Protein AF-A0A3M9Y2Z6-F1 (afdb_monomer)

InterPro domains:
  IPR002227 Tyrosinase copper-binding domain [PF00264] (120-362)
  IPR002227 Tyrosinase copper-binding domain [PR00092] (146-163)
  IPR002227 Tyrosinase copper-binding domain [PR00092] (195-200)
  IPR002227 Tyrosinase copper-binding domain [PR00092] (321-332)
  IPR002227 Tyrosinase copper-binding domain [PR00092] (343-361)
  IPR002227 Tyrosinase copper-binding domain [PS00497] (146-163)
  IPR002227 Tyrosinase copper-binding domain [PS00498] (344-355)
  IPR003010 Carbon-nitrogen hydrolase [PF00795] (650-822)
  IPR003010 Carbon-nitrogen hydrolase [PS50263] (646-815)
  IPR003694 NAD(+) synthetase [PTHR23090] (648-1253)
  IPR003694 NAD(+) synthetase [TIGR00552] (875-1143)
  IPR003694 NAD(+) synthetase [cd00553] (872-1204)
  IPR008922 Di-copper centre-containing domain superfamily [G3DSA:1.10.1280.10] (48-452)
  IPR008922 Di-copper centre-containing domain superfamily [SSF48056] (38-424)
  IPR014729 Rossmann-like alpha/beta/alpha sandwich fold [G3DSA:3.40.50.620] (871-1251)
  IPR022310 NAD/GMP synthase [PF02540] (883-1142)
  IPR036526 Carbon-nitrogen hydrolase superfamily [G3DSA:3.60.110.10] (646-859)
  IPR036526 Carbon-nitrogen hydrolase superfamily [SSF56317] (617-830)
  IPR041640 Tyrosinase, C-terminal [PF18132] (516-623)

Structure (mmCIF, N/CA/C/O backbone):
data_AF-A0A3M9Y2Z6-F1
#
_entry.id   AF-A0A3M9Y2Z6-F1
#
loop_
_atom_site.group_PDB
_atom_site.id
_atom_site.type_symbol
_atom_site.label_atom_id
_atom_site.label_alt_id
_atom_site.label_comp_id
_atom_site.label_asym_id
_atom_site.label_entity_id
_atom_site.label_seq_id
_atom_site.pdbx_PDB_ins_code
_atom_site.Cartn_x
_atom_site.Cartn_y
_atom_site.Cartn_z
_atom_site.occupancy
_atom_site.B_iso_or_equiv
_atom_site.auth_seq_id
_atom_site.auth_comp_id
_atom_site.auth_asym_id
_atom_site.auth_atom_id
_atom_site.pdbx_PDB_model_num
ATOM 1 N N . MET A 1 1 ? -56.209 -28.304 33.076 1.00 35.75 1 MET A N 1
ATOM 2 C CA . MET A 1 1 ? -56.053 -28.916 34.411 1.00 35.75 1 MET A CA 1
ATOM 3 C C . MET A 1 1 ? -56.623 -30.335 34.354 1.00 35.75 1 MET A C 1
ATOM 5 O O . MET A 1 1 ? -57.761 -30.501 34.741 1.00 35.75 1 MET A O 1
ATOM 9 N N . LEU A 1 2 ? -55.888 -31.293 33.752 1.00 26.39 2 LEU A N 1
ATOM 10 C CA . LEU A 1 2 ? -56.066 -32.770 33.844 1.00 26.39 2 LEU A CA 1
ATOM 11 C C . LEU A 1 2 ? -55.143 -33.559 32.877 1.00 26.39 2 LEU A C 1
ATOM 13 O O . LEU A 1 2 ? -55.499 -34.618 32.387 1.00 26.39 2 LEU A O 1
ATOM 17 N N . LEU A 1 3 ? -53.933 -33.060 32.589 1.00 23.62 3 LEU A N 1
ATOM 18 C CA . LEU A 1 3 ? -52.944 -33.810 31.796 1.00 23.62 3 LEU A CA 1
ATOM 19 C C . LEU A 1 3 ? -51.512 -33.418 32.206 1.00 23.62 3 LEU A C 1
ATOM 21 O O . LEU A 1 3 ? -50.703 -32.969 31.403 1.00 23.62 3 LEU A O 1
ATOM 25 N N . ARG A 1 4 ? -51.245 -33.468 33.518 1.00 23.55 4 ARG A N 1
ATOM 26 C CA . ARG A 1 4 ? -49.955 -33.093 34.131 1.00 23.55 4 ARG A CA 1
ATOM 27 C C . ARG A 1 4 ? -49.458 -34.105 35.181 1.00 23.55 4 ARG A C 1
ATOM 29 O O . ARG A 1 4 ? -48.664 -33.734 36.031 1.00 23.55 4 ARG A O 1
ATOM 36 N N . VAL A 1 5 ? -49.928 -35.362 35.142 1.00 25.03 5 VAL A N 1
ATOM 37 C CA . VAL A 1 5 ? -49.684 -36.363 36.214 1.00 25.03 5 VAL A CA 1
ATOM 38 C C . VAL A 1 5 ? -49.210 -37.742 35.702 1.00 25.03 5 VAL A C 1
ATOM 40 O O . VAL A 1 5 ? -49.223 -38.699 36.455 1.00 25.03 5 VAL A O 1
ATOM 43 N N . LEU A 1 6 ? -48.744 -37.904 34.455 1.00 22.44 6 LEU A N 1
ATOM 44 C CA . LEU A 1 6 ? -48.442 -39.262 33.941 1.00 22.44 6 LEU A CA 1
ATOM 45 C C . LEU A 1 6 ? -47.077 -39.492 33.282 1.00 22.44 6 LEU A C 1
ATOM 47 O O . LEU A 1 6 ? -46.904 -40.503 32.618 1.00 22.44 6 LEU A O 1
ATOM 51 N N . ILE A 1 7 ? -46.082 -38.624 33.500 1.00 24.66 7 ILE A N 1
ATOM 52 C CA . ILE A 1 7 ? -44.696 -38.904 33.069 1.00 24.66 7 ILE A CA 1
ATOM 53 C C . ILE A 1 7 ? -43.698 -38.456 34.154 1.00 24.66 7 ILE A C 1
ATOM 55 O O . ILE A 1 7 ? -42.861 -37.582 33.960 1.00 24.66 7 ILE A O 1
ATOM 59 N N . GLN A 1 8 ? -43.840 -39.043 35.341 1.00 22.66 8 GLN A N 1
ATOM 60 C CA . GLN A 1 8 ? -42.815 -39.139 36.386 1.00 22.66 8 GLN A CA 1
ATOM 61 C C . GLN A 1 8 ? -43.002 -40.507 37.055 1.00 22.66 8 GLN A C 1
ATOM 63 O O . GLN A 1 8 ? -43.762 -40.600 38.009 1.00 22.66 8 GLN A O 1
ATOM 68 N N . ALA A 1 9 ? -42.393 -41.556 36.482 1.00 20.59 9 ALA A N 1
ATOM 69 C CA . ALA A 1 9 ? -42.000 -42.826 37.123 1.00 20.59 9 ALA A CA 1
ATOM 70 C C . ALA A 1 9 ? -41.891 -43.958 36.081 1.00 20.59 9 ALA A C 1
ATOM 72 O O . ALA A 1 9 ? -42.829 -44.725 35.928 1.00 20.59 9 ALA A O 1
ATOM 73 N N . THR A 1 10 ? -40.746 -44.078 35.398 1.00 22.00 10 THR A N 1
ATOM 74 C CA . THR A 1 10 ? -40.204 -45.371 34.915 1.00 22.00 10 THR A CA 1
ATOM 75 C C . THR A 1 10 ? -38.782 -45.168 34.387 1.00 22.00 10 THR A C 1
ATOM 77 O O . THR A 1 10 ? -38.557 -45.158 33.183 1.00 22.00 10 THR A O 1
ATOM 80 N N . THR A 1 11 ? -37.813 -44.996 35.289 1.00 23.31 11 THR A N 1
ATOM 81 C CA . THR A 1 11 ? -36.392 -45.279 35.001 1.00 23.31 11 THR A CA 1
ATOM 82 C C . THR A 1 11 ? -35.619 -45.433 36.311 1.00 23.31 11 THR A C 1
ATOM 84 O O . THR A 1 11 ? -34.862 -44.562 36.715 1.00 23.31 11 THR A O 1
ATOM 87 N N . LEU A 1 12 ? -35.868 -46.543 37.012 1.00 22.14 12 LEU A N 1
ATOM 88 C CA . LEU A 1 12 ? -34.982 -47.134 38.024 1.00 22.14 12 LEU A CA 1
ATOM 89 C C . LEU A 1 12 ? -35.458 -48.572 38.291 1.00 22.14 12 LEU A C 1
ATOM 91 O O . LEU A 1 12 ? -36.330 -48.788 39.126 1.00 22.14 12 LEU A O 1
ATOM 95 N N . CYS A 1 13 ? -34.939 -49.527 37.514 1.00 19.25 13 CYS A N 1
ATOM 96 C CA . CYS A 1 13 ? -34.612 -50.907 37.913 1.00 19.25 13 CYS A CA 1
ATOM 97 C C . CYS A 1 13 ? -34.090 -51.688 36.694 1.00 19.25 13 CYS A C 1
ATOM 99 O O . CYS A 1 13 ? -34.846 -52.102 35.823 1.00 19.25 13 CYS A O 1
ATOM 101 N N . SER A 1 14 ? -32.763 -51.796 36.655 1.00 22.92 14 SER A N 1
ATOM 102 C CA . SER A 1 14 ? -31.923 -52.937 36.277 1.00 22.92 14 SER A CA 1
ATOM 103 C C . SER A 1 14 ? -32.550 -54.120 35.529 1.00 22.92 14 SER A C 1
ATOM 105 O O . SER A 1 14 ? -33.458 -54.751 36.048 1.00 22.92 14 SER A O 1
ATOM 107 N N . PHE A 1 15 ? -31.891 -54.563 34.453 1.00 22.42 15 PHE A N 1
ATOM 108 C CA . PHE A 1 15 ? -31.304 -55.909 34.427 1.00 22.42 15 PHE A CA 1
ATOM 109 C C . PHE A 1 15 ? -30.044 -55.921 33.559 1.00 22.42 15 PHE A C 1
ATOM 111 O O . PHE A 1 15 ? -30.061 -55.618 32.369 1.00 22.42 15 PHE A O 1
ATOM 118 N N . ALA A 1 16 ? -28.941 -56.261 34.216 1.00 24.09 16 ALA A N 1
ATOM 119 C CA . ALA A 1 16 ? -27.701 -56.664 33.596 1.00 24.09 16 ALA A CA 1
ATOM 120 C C . ALA A 1 16 ? -27.919 -57.947 32.783 1.00 24.09 16 ALA A C 1
ATOM 122 O O . ALA A 1 16 ? -28.451 -58.926 33.303 1.00 24.09 16 ALA A O 1
ATOM 123 N N . LEU A 1 17 ? -27.410 -57.970 31.554 1.00 23.72 17 LEU A N 1
ATOM 124 C CA . LEU A 1 17 ? -26.789 -59.174 31.021 1.00 23.72 17 LEU A CA 1
ATOM 125 C C . LEU A 1 17 ? -25.299 -58.881 30.918 1.00 23.72 17 LEU A C 1
ATOM 127 O O . LEU A 1 17 ? -24.832 -58.148 30.051 1.00 23.72 17 LEU A O 1
ATOM 131 N N . ALA A 1 18 ? -24.584 -59.412 31.903 1.00 26.44 18 ALA A N 1
ATOM 132 C CA . ALA A 1 18 ? -23.146 -59.510 31.893 1.00 26.44 18 ALA A CA 1
ATOM 133 C C . ALA A 1 18 ? -22.712 -60.371 30.698 1.00 26.44 18 ALA A C 1
ATOM 135 O O . ALA A 1 18 ? -23.067 -61.545 30.612 1.00 26.44 18 ALA A O 1
ATOM 136 N N . VAL A 1 19 ? -21.897 -59.794 29.821 1.00 26.05 19 VAL A N 1
ATOM 137 C CA . VAL A 1 19 ? -20.861 -60.535 29.099 1.00 26.05 19 VAL A CA 1
ATOM 138 C C . VAL A 1 19 ? -19.537 -59.956 29.603 1.00 26.05 19 VAL A C 1
ATOM 140 O O . VAL A 1 19 ? -19.430 -58.731 29.710 1.00 26.05 19 VAL A O 1
ATOM 143 N N . PRO A 1 20 ? -18.560 -60.777 30.021 1.00 26.48 20 PRO A N 1
ATOM 144 C CA . PRO A 1 20 ? -17.375 -60.277 30.698 1.00 26.48 20 PRO A CA 1
ATOM 145 C C . PRO A 1 20 ? -16.564 -59.409 29.740 1.00 26.48 20 PRO A C 1
ATOM 147 O O . PRO A 1 20 ? -16.182 -59.856 28.661 1.00 26.48 20 PRO A O 1
ATOM 150 N N . ALA A 1 21 ? -16.251 -58.186 30.165 1.00 26.17 21 ALA A N 1
ATOM 151 C CA . ALA A 1 21 ? -15.144 -57.434 29.608 1.00 26.17 21 ALA A CA 1
ATOM 152 C C . ALA A 1 21 ? -13.843 -58.175 29.950 1.00 26.17 21 ALA A C 1
ATOM 154 O O . ALA A 1 21 ? -13.196 -57.897 30.958 1.00 26.17 21 ALA A O 1
ATOM 155 N N . SER A 1 22 ? -13.423 -59.102 29.091 1.00 27.44 22 SER A N 1
ATOM 156 C CA . SER A 1 22 ? -12.002 -59.145 28.784 1.00 27.44 22 SER A CA 1
ATOM 157 C C . SER A 1 22 ? -11.711 -57.846 28.040 1.00 27.44 22 SER A C 1
ATOM 159 O O . SER A 1 22 ? -12.238 -57.639 26.947 1.00 27.44 22 SER A O 1
ATOM 161 N N . ARG A 1 23 ? -10.923 -56.950 28.645 1.00 34.81 23 ARG A N 1
ATOM 162 C CA . ARG A 1 23 ? -10.266 -55.835 27.948 1.00 34.81 23 ARG A CA 1
ATOM 163 C C . ARG A 1 23 ? -9.342 -56.424 26.875 1.00 34.81 23 ARG A C 1
ATOM 165 O O . ARG A 1 23 ? -8.144 -56.558 27.090 1.00 34.81 23 ARG A O 1
ATOM 172 N N . GLY A 1 24 ? -9.916 -56.862 25.761 1.00 35.47 24 GLY A N 1
ATOM 173 C CA . GLY A 1 24 ? -9.188 -57.101 24.529 1.00 35.47 24 GLY A CA 1
ATOM 174 C C . GLY A 1 24 ? -8.987 -55.747 23.872 1.00 35.47 24 GLY A C 1
ATOM 175 O O . GLY A 1 24 ? -9.957 -55.021 23.668 1.00 35.47 24 GLY A O 1
ATOM 176 N N . ILE A 1 25 ? -7.737 -55.385 23.603 1.00 53.62 25 ILE A N 1
ATOM 177 C CA . ILE A 1 25 ? -7.402 -54.237 22.761 1.00 53.62 25 ILE A CA 1
ATOM 178 C C . ILE A 1 25 ? -8.093 -54.491 21.417 1.00 53.62 25 ILE A C 1
ATOM 180 O O . ILE A 1 25 ? -7.772 -55.469 20.742 1.00 53.62 25 ILE A O 1
ATOM 184 N N . LEU A 1 26 ? -9.096 -53.681 21.069 1.00 71.62 26 LEU A N 1
ATOM 185 C CA . LEU A 1 26 ? -9.698 -53.747 19.739 1.00 71.62 26 LEU A CA 1
ATOM 186 C C . LEU A 1 26 ? -8.604 -53.382 18.731 1.00 71.62 26 LEU A C 1
ATOM 188 O O . LEU A 1 26 ? -7.930 -52.368 18.886 1.00 71.62 26 LEU A O 1
ATOM 192 N N . GLY A 1 27 ? -8.381 -54.259 17.757 1.00 78.69 27 GLY A N 1
ATOM 193 C CA . GLY A 1 27 ? -7.359 -54.096 16.727 1.00 78.69 27 GLY A CA 1
ATOM 194 C C . GLY A 1 27 ? -7.886 -53.402 15.463 1.00 78.69 27 GLY A C 1
ATOM 195 O O . GLY A 1 27 ? -9.038 -52.950 15.442 1.00 78.69 27 GLY A O 1
ATOM 196 N N . PRO A 1 28 ? -7.070 -53.333 14.393 1.00 85.81 28 PRO A N 1
ATOM 197 C CA . PRO A 1 28 ? -7.546 -52.948 13.061 1.00 85.81 28 PRO A CA 1
ATOM 198 C C . PRO A 1 28 ? -8.679 -53.840 12.568 1.00 85.81 28 PRO A C 1
ATOM 200 O O . PRO A 1 28 ? -8.918 -54.926 13.097 1.00 85.81 28 PRO A O 1
ATOM 203 N N . TYR A 1 29 ? -9.297 -53.433 11.459 1.00 89.31 29 TYR A N 1
ATOM 204 C CA . TYR A 1 29 ? -10.121 -54.352 10.683 1.00 89.31 29 TYR A CA 1
ATOM 205 C C . TYR A 1 29 ? -9.327 -55.587 10.252 1.00 89.31 29 TYR A C 1
ATOM 207 O O . TYR A 1 29 ? -8.249 -55.488 9.662 1.00 89.31 29 TYR A O 1
ATOM 215 N N . GLY A 1 30 ? -9.883 -56.766 10.522 1.00 86.56 30 GLY A N 1
ATOM 216 C CA . GLY A 1 30 ? -9.337 -58.025 10.051 1.00 86.56 30 GLY A CA 1
ATOM 217 C C . GLY A 1 30 ? -9.648 -58.197 8.571 1.00 86.56 30 GLY A C 1
ATOM 218 O O . GLY A 1 30 ? -10.715 -58.704 8.220 1.00 86.56 30 GLY A O 1
ATOM 219 N N . TYR A 1 31 ? -8.707 -57.825 7.700 1.00 84.62 31 TYR A N 1
ATOM 220 C CA . TYR A 1 31 ? -8.797 -58.031 6.246 1.00 84.62 31 TYR A CA 1
ATOM 221 C C . TYR A 1 31 ? -8.663 -59.500 5.821 1.00 84.62 31 TYR A C 1
ATOM 223 O O . TYR A 1 31 ? -8.927 -59.840 4.671 1.00 84.62 31 TYR A O 1
ATOM 231 N N . GLY A 1 32 ? -8.398 -60.410 6.765 1.00 76.62 32 GLY A N 1
ATOM 232 C CA . GLY A 1 32 ? -8.303 -61.854 6.513 1.00 76.62 32 GLY A CA 1
ATOM 233 C C . GLY A 1 32 ? -6.920 -62.291 6.022 1.00 76.62 32 GLY A C 1
ATOM 234 O O . GLY A 1 32 ? -6.719 -63.461 5.711 1.00 76.62 32 GLY A O 1
ATOM 235 N N . PHE A 1 33 ? -5.979 -61.354 5.983 1.00 76.50 33 PHE A N 1
ATOM 236 C CA . PHE A 1 33 ? -4.557 -61.517 5.710 1.00 76.50 33 PHE A CA 1
ATOM 237 C C . PHE A 1 33 ? -3.804 -60.372 6.397 1.00 76.50 33 PHE A C 1
ATOM 239 O O . PHE A 1 33 ? -4.415 -59.394 6.840 1.00 76.50 33 PHE A O 1
ATOM 246 N N . ASP A 1 34 ? -2.484 -60.504 6.490 1.00 67.25 34 ASP A N 1
ATOM 247 C CA . ASP A 1 34 ? -1.625 -59.420 6.949 1.00 67.25 34 ASP A CA 1
ATOM 248 C C . ASP A 1 34 ? -1.585 -58.310 5.891 1.00 67.25 34 ASP A C 1
ATOM 250 O O . ASP A 1 34 ? -1.269 -58.564 4.727 1.00 67.25 34 ASP A O 1
ATOM 254 N N . VAL A 1 35 ? -1.954 -57.091 6.286 1.00 65.94 35 VAL A N 1
ATOM 255 C CA . VAL A 1 35 ? -1.920 -55.908 5.415 1.00 65.94 35 VAL A CA 1
ATOM 256 C C . VAL A 1 35 ? -0.533 -55.280 5.325 1.00 65.94 35 VAL A C 1
ATOM 258 O O . VAL A 1 35 ? -0.287 -54.546 4.371 1.00 65.94 35 VAL A O 1
ATOM 261 N N . GLY A 1 36 ? 0.381 -55.598 6.249 1.00 60.50 36 GLY A N 1
ATOM 262 C CA . GLY A 1 36 ? 1.747 -55.065 6.268 1.00 60.50 36 GLY A CA 1
ATOM 263 C C . GLY A 1 36 ? 2.511 -55.235 4.942 1.00 60.50 36 GLY A C 1
ATOM 264 O O . GLY A 1 36 ? 3.103 -54.271 4.467 1.00 60.50 36 GLY A O 1
ATOM 265 N N . PRO A 1 37 ? 2.455 -56.400 4.265 1.00 56.94 37 PRO A N 1
ATOM 266 C CA . PRO A 1 37 ? 3.161 -56.619 3.000 1.00 56.94 37 PRO A CA 1
ATOM 267 C C . PRO A 1 37 ? 2.542 -55.936 1.769 1.00 56.94 37 PRO A C 1
ATOM 269 O O . PRO A 1 37 ? 3.200 -55.857 0.733 1.00 56.94 37 PRO A O 1
ATOM 272 N N . LEU A 1 38 ? 1.281 -55.486 1.824 1.00 52.72 38 LEU A N 1
ATOM 273 C CA . LEU A 1 38 ? 0.531 -55.065 0.627 1.00 52.72 38 LEU A CA 1
ATOM 274 C C . LEU A 1 38 ? 0.897 -53.671 0.103 1.00 52.72 38 LEU A C 1
ATOM 276 O O . LEU A 1 38 ? 0.403 -53.276 -0.954 1.00 52.72 38 LEU A O 1
ATOM 280 N N . VAL A 1 39 ? 1.792 -52.957 0.792 1.00 50.53 39 VAL A N 1
ATOM 281 C CA . VAL A 1 39 ? 2.238 -51.608 0.408 1.00 50.53 39 VAL A CA 1
ATOM 282 C C . VAL A 1 39 ? 3.748 -51.536 0.131 1.00 50.53 39 VAL A C 1
ATOM 284 O O . VAL A 1 39 ? 4.238 -50.466 -0.199 1.00 50.53 39 VAL A O 1
ATOM 287 N N . LYS A 1 40 ? 4.484 -52.662 0.083 1.00 45.75 40 LYS A N 1
ATOM 288 C CA . LYS A 1 40 ? 5.846 -52.664 -0.489 1.00 45.75 40 LYS A CA 1
ATOM 289 C C . LYS A 1 40 ? 5.807 -52.573 -2.013 1.00 45.75 40 LYS A C 1
ATOM 291 O O . LYS A 1 40 ? 6.078 -53.539 -2.726 1.00 45.75 40 LYS A O 1
ATOM 296 N N . ARG A 1 41 ? 5.491 -51.394 -2.548 1.00 46.34 41 ARG A N 1
ATOM 297 C CA . ARG A 1 41 ? 5.997 -51.027 -3.871 1.00 46.34 41 ARG A CA 1
ATOM 298 C C . ARG A 1 41 ? 7.375 -50.429 -3.657 1.00 46.34 41 ARG A C 1
ATOM 300 O O . ARG A 1 41 ? 7.491 -49.307 -3.186 1.00 46.34 41 ARG A O 1
ATOM 307 N N . GLN A 1 42 ? 8.407 -51.188 -4.022 1.00 42.31 42 GLN A N 1
ATOM 308 C CA . GLN A 1 42 ? 9.712 -50.618 -4.338 1.00 42.31 42 GLN A CA 1
ATOM 309 C C . GLN A 1 42 ? 9.503 -49.595 -5.456 1.00 42.31 42 GLN A C 1
ATOM 311 O O . GLN A 1 42 ? 9.459 -49.950 -6.633 1.00 42.31 42 GLN A O 1
ATOM 316 N N . ASN A 1 43 ? 9.294 -48.336 -5.093 1.00 48.72 43 ASN A N 1
ATOM 317 C CA . ASN A 1 43 ? 9.324 -47.256 -6.052 1.00 48.72 43 ASN A CA 1
ATOM 318 C C . ASN A 1 43 ? 10.794 -46.863 -6.197 1.00 48.72 43 ASN A C 1
ATOM 320 O O . ASN A 1 43 ? 11.327 -46.069 -5.436 1.00 48.72 43 ASN A O 1
ATOM 324 N N . GLU A 1 44 ? 11.461 -47.425 -7.207 1.00 53.47 44 GLU A N 1
ATOM 325 C CA . GLU A 1 44 ? 12.700 -46.836 -7.744 1.00 53.47 44 GLU A CA 1
ATOM 326 C C . GLU A 1 44 ? 12.430 -45.459 -8.394 1.00 53.47 44 GLU A C 1
ATOM 328 O O . GLU A 1 44 ? 13.353 -44.788 -8.847 1.00 53.47 44 GLU A O 1
ATOM 333 N N . GLN A 1 45 ? 11.157 -45.051 -8.470 1.00 65.25 45 GLN A N 1
ATOM 334 C CA . GLN A 1 45 ? 10.666 -43.828 -9.090 1.00 65.25 45 GLN A CA 1
ATOM 335 C C . GLN A 1 45 ? 10.156 -42.838 -8.030 1.00 65.25 45 GLN A C 1
ATOM 337 O O . GLN A 1 45 ? 9.498 -43.266 -7.078 1.00 65.25 45 GLN A O 1
ATOM 342 N N . PRO A 1 46 ? 10.389 -41.527 -8.214 1.00 79.12 46 PRO A N 1
ATOM 343 C CA . PRO A 1 46 ? 9.932 -40.498 -7.286 1.00 79.12 46 PRO A CA 1
ATOM 344 C C . PRO A 1 46 ? 8.400 -40.476 -7.150 1.00 79.12 46 PRO A C 1
ATOM 346 O O . PRO A 1 46 ? 7.666 -40.681 -8.123 1.00 79.12 46 PRO A O 1
ATOM 349 N N . ILE A 1 47 ? 7.900 -40.200 -5.944 1.00 88.00 47 ILE A N 1
ATOM 350 C CA . ILE A 1 47 ? 6.464 -40.083 -5.667 1.00 88.00 47 ILE A CA 1
ATOM 351 C C . ILE A 1 47 ? 5.948 -38.768 -6.254 1.00 88.00 47 ILE A C 1
ATOM 353 O O . ILE A 1 47 ? 6.337 -37.680 -5.830 1.00 88.00 47 ILE A O 1
ATOM 357 N N . VAL A 1 48 ? 5.029 -38.872 -7.214 1.00 91.81 48 VAL A N 1
ATOM 358 C CA . VAL A 1 48 ? 4.365 -37.728 -7.851 1.00 91.81 48 VAL A CA 1
ATOM 359 C C . VAL A 1 48 ? 2.962 -37.548 -7.276 1.00 91.81 48 VAL A C 1
ATOM 361 O O . VAL A 1 48 ? 2.208 -38.514 -7.119 1.00 91.81 48 VAL A O 1
ATOM 364 N N . VAL A 1 49 ? 2.598 -36.299 -6.991 1.00 93.69 49 VAL A N 1
ATOM 365 C CA . VAL A 1 49 ? 1.237 -35.899 -6.623 1.00 93.69 49 VAL A CA 1
ATOM 366 C C . VAL A 1 49 ? 0.487 -35.550 -7.903 1.00 93.69 49 VAL A C 1
ATOM 368 O O . VAL A 1 49 ? 0.817 -34.571 -8.570 1.00 93.69 49 VAL A O 1
ATOM 371 N N . SER A 1 50 ? -0.509 -36.364 -8.247 1.00 89.06 50 SER A N 1
ATOM 372 C CA . SER A 1 50 ? -1.254 -36.281 -9.506 1.00 89.06 50 SER A CA 1
ATOM 373 C C . SER A 1 50 ? -2.754 -36.095 -9.277 1.00 89.06 50 SER A C 1
ATOM 375 O O . SER A 1 50 ? -3.274 -36.363 -8.194 1.00 89.06 50 SER A O 1
ATOM 377 N N . GLY A 1 51 ? -3.462 -35.621 -10.304 1.00 89.06 51 GLY A N 1
ATOM 378 C CA . GLY A 1 51 ? -4.910 -35.461 -10.245 1.00 89.06 51 GLY A CA 1
ATOM 379 C C . GLY A 1 51 ? -5.665 -36.787 -10.302 1.00 89.06 51 GLY A C 1
ATOM 380 O O . GLY A 1 51 ? -5.360 -37.662 -11.114 1.00 89.06 51 GLY A O 1
ATOM 381 N N . LEU A 1 52 ? -6.689 -36.924 -9.457 1.00 93.75 52 LEU A N 1
ATOM 382 C CA . LEU A 1 52 ? -7.562 -38.097 -9.448 1.00 93.75 52 LEU A CA 1
ATOM 383 C C . LEU A 1 52 ? -8.531 -38.120 -10.645 1.00 93.75 52 LEU A C 1
ATOM 385 O O . LEU A 1 52 ? -8.946 -37.068 -11.137 1.00 93.75 52 LEU A O 1
ATOM 389 N N . PRO A 1 53 ? -8.958 -39.311 -11.108 1.00 90.94 53 PRO A N 1
ATOM 390 C CA . PRO A 1 53 ? -9.769 -39.436 -12.315 1.00 90.94 53 PRO A CA 1
ATOM 391 C C . PRO A 1 53 ? -11.160 -38.803 -12.167 1.00 90.94 53 PRO A C 1
ATOM 393 O O . PRO A 1 53 ? -11.805 -38.904 -11.117 1.00 90.94 53 PRO A O 1
ATOM 396 N N . ALA A 1 54 ? -11.641 -38.193 -13.252 1.00 87.56 54 ALA A N 1
ATOM 397 C CA . ALA A 1 54 ? -13.032 -37.773 -13.402 1.00 87.56 54 ALA A CA 1
ATOM 398 C C . ALA A 1 54 ? -13.944 -38.984 -13.670 1.00 87.56 54 ALA A C 1
ATOM 400 O O . ALA A 1 54 ? -13.537 -39.951 -14.314 1.00 87.56 54 ALA A O 1
ATOM 401 N N . VAL A 1 55 ? -15.200 -38.909 -13.230 1.00 86.94 55 VAL A N 1
ATOM 402 C CA . VAL A 1 55 ? -16.202 -39.972 -13.407 1.00 86.94 55 VAL A CA 1
ATOM 403 C C . VAL A 1 55 ? -17.319 -39.453 -14.301 1.00 86.94 55 VAL A C 1
ATOM 405 O O . VAL A 1 55 ? -17.897 -38.403 -14.029 1.00 86.94 55 VAL A O 1
ATOM 408 N N . ASN A 1 56 ? -17.620 -40.163 -15.395 1.00 83.69 56 ASN A N 1
ATOM 409 C CA . ASN A 1 56 ? -18.606 -39.740 -16.403 1.00 83.69 56 ASN A CA 1
ATOM 410 C C . ASN A 1 56 ? -18.387 -38.294 -16.895 1.00 83.69 56 ASN A C 1
ATOM 412 O O . ASN A 1 56 ? -19.333 -37.518 -17.006 1.00 83.69 56 ASN A O 1
ATOM 416 N N . SER A 1 57 ? -17.123 -37.916 -17.128 1.00 79.50 57 SER A N 1
ATOM 417 C CA . SER A 1 57 ? -16.713 -36.553 -17.514 1.00 79.50 57 SER A CA 1
ATOM 418 C C . SER A 1 57 ? -17.035 -35.457 -16.483 1.00 79.50 57 SER A C 1
ATOM 420 O O . SER A 1 57 ? -16.942 -34.275 -16.804 1.00 79.50 57 SER A O 1
ATOM 422 N N . SER A 1 58 ? -17.369 -35.830 -15.243 1.00 84.69 58 SER A N 1
ATOM 423 C CA . SER A 1 58 ? -17.585 -34.917 -14.118 1.00 84.69 58 SER A CA 1
ATOM 424 C C . SER A 1 58 ? -16.493 -35.083 -13.060 1.00 84.69 58 SER A C 1
ATOM 426 O O . SER A 1 58 ? -16.065 -36.200 -12.764 1.00 84.69 58 SER A O 1
ATOM 428 N N . ILE A 1 59 ? -16.020 -33.968 -12.505 1.00 90.56 59 ILE A N 1
ATOM 429 C CA . ILE A 1 59 ? -15.035 -33.963 -11.419 1.00 90.56 59 ILE A CA 1
ATOM 430 C C . ILE A 1 59 ? -15.774 -34.232 -10.096 1.00 90.56 59 ILE A C 1
ATOM 432 O O . ILE A 1 59 ? -16.659 -33.447 -9.745 1.00 90.56 59 ILE A O 1
ATOM 436 N N . PRO A 1 60 ? -15.446 -35.309 -9.357 1.00 93.69 60 PRO A N 1
ATOM 437 C CA . PRO A 1 60 ? -16.090 -35.616 -8.083 1.00 93.69 60 PRO A CA 1
ATOM 438 C C . PRO A 1 60 ? -15.885 -34.534 -7.013 1.00 93.69 60 PRO A C 1
ATOM 440 O O . PRO A 1 60 ? -14.852 -33.862 -6.947 1.00 93.69 60 PRO A O 1
ATOM 443 N N . VAL A 1 61 ? -16.885 -34.391 -6.145 1.00 94.94 61 VAL A N 1
ATOM 444 C CA . VAL A 1 61 ? -16.896 -33.433 -5.032 1.00 94.94 61 VAL A CA 1
ATOM 445 C C . VAL A 1 61 ? -16.285 -34.075 -3.787 1.00 94.94 61 VAL A C 1
ATOM 447 O O . VAL A 1 61 ? -16.657 -35.197 -3.447 1.00 94.94 61 VAL A O 1
ATOM 450 N N . ARG A 1 62 ? -15.411 -33.357 -3.069 1.00 97.62 62 ARG A N 1
ATOM 451 C CA . ARG A 1 62 ? -15.054 -33.689 -1.678 1.00 97.62 62 ARG A CA 1
ATOM 452 C C . ARG A 1 62 ? -16.280 -33.447 -0.789 1.00 97.62 62 ARG A C 1
ATOM 454 O O . ARG A 1 62 ? -16.706 -32.294 -0.697 1.00 97.62 62 ARG A O 1
ATOM 461 N N . PRO A 1 63 ? -16.894 -34.485 -0.195 1.00 96.81 63 PRO A N 1
ATOM 462 C CA . PRO A 1 63 ? -18.148 -34.338 0.542 1.00 96.81 63 PRO A CA 1
ATOM 463 C C . PRO A 1 63 ? -17.917 -33.825 1.966 1.00 96.81 63 PRO A C 1
ATOM 465 O O . PRO A 1 63 ? -16.835 -33.983 2.530 1.00 96.81 63 PRO A O 1
ATOM 468 N N . GLU A 1 64 ? -18.950 -33.273 2.598 1.00 96.25 64 GLU A N 1
ATOM 469 C CA . GLU A 1 64 ? -18.910 -33.067 4.049 1.00 96.25 64 GLU A CA 1
ATOM 470 C C . GLU A 1 64 ? -18.975 -34.438 4.755 1.00 96.25 64 GLU A C 1
ATOM 472 O O . GLU A 1 64 ? -19.656 -35.358 4.293 1.00 96.25 64 GLU A O 1
ATOM 477 N N . ILE A 1 65 ? -18.250 -34.628 5.862 1.00 96.06 65 ILE A N 1
ATOM 478 C CA . ILE A 1 65 ? -18.124 -35.944 6.519 1.00 96.06 65 ILE A CA 1
ATOM 479 C C . ILE A 1 65 ? -19.466 -36.563 6.958 1.00 96.06 65 ILE A C 1
ATOM 481 O O . ILE A 1 65 ? -19.632 -37.785 6.906 1.00 96.06 65 ILE A O 1
ATOM 485 N N . ARG A 1 66 ? -20.450 -35.753 7.356 1.00 93.75 66 ARG A N 1
ATOM 486 C CA . ARG A 1 66 ? -21.799 -36.207 7.725 1.00 93.75 66 ARG A CA 1
ATOM 487 C C . ARG A 1 66 ? -22.587 -36.647 6.496 1.00 93.75 66 ARG A C 1
ATOM 489 O O . ARG A 1 66 ? -23.351 -37.602 6.596 1.00 93.75 66 ARG A O 1
ATOM 496 N N . GLU A 1 67 ? -22.377 -36.014 5.342 1.00 94.00 67 GLU A N 1
ATOM 497 C CA . GLU A 1 67 ? -22.950 -36.454 4.063 1.00 94.00 67 GLU A CA 1
ATOM 498 C C . GLU A 1 67 ? -22.302 -37.762 3.590 1.00 94.00 67 GLU A C 1
ATOM 500 O O . GLU A 1 67 ? -23.007 -38.697 3.206 1.00 94.00 67 GLU A O 1
ATOM 505 N N . LEU A 1 68 ? -20.971 -37.886 3.700 1.00 95.25 68 LEU A N 1
ATOM 506 C CA . LEU A 1 68 ? -20.258 -39.134 3.403 1.00 95.25 68 LEU A CA 1
ATOM 507 C C . LEU A 1 68 ? -20.810 -40.294 4.243 1.00 95.25 68 LEU A C 1
ATOM 509 O O . LEU A 1 68 ? -21.049 -41.379 3.716 1.00 95.25 68 LEU A O 1
ATOM 513 N N . LYS A 1 69 ? -21.059 -40.052 5.535 1.00 93.25 69 LYS A N 1
ATOM 514 C CA . LYS A 1 69 ? -21.611 -41.038 6.473 1.00 93.25 69 LYS A CA 1
ATOM 515 C C . LYS A 1 69 ? -23.005 -41.541 6.082 1.00 93.25 69 LYS A C 1
ATOM 517 O O . LYS A 1 69 ? -23.329 -42.694 6.358 1.00 93.25 69 LYS A O 1
ATOM 522 N N . GLN A 1 70 ? -23.827 -40.715 5.431 1.00 93.62 70 GLN A N 1
ATOM 523 C CA . GLN A 1 70 ? -25.144 -41.144 4.935 1.00 93.62 70 GLN A CA 1
ATOM 524 C C . GLN A 1 70 ? -25.025 -42.185 3.810 1.00 93.62 70 GLN A C 1
ATOM 526 O O . GLN A 1 70 ? -25.940 -42.982 3.604 1.00 93.62 70 GLN A O 1
ATOM 531 N N . ASN A 1 71 ? -23.886 -42.230 3.112 1.00 95.38 71 ASN A N 1
ATOM 532 C CA . ASN A 1 71 ? -23.559 -43.282 2.161 1.00 95.38 71 ASN A CA 1
ATOM 533 C C . ASN A 1 71 ? -22.765 -44.395 2.860 1.00 95.38 71 ASN A C 1
ATOM 535 O O . ASN A 1 71 ? -21.538 -44.346 2.937 1.00 95.38 71 ASN A O 1
ATOM 539 N N . SER A 1 72 ? -23.465 -45.430 3.330 1.00 94.19 72 SER A N 1
ATOM 540 C CA . SER A 1 72 ? -22.859 -46.536 4.088 1.00 94.19 72 SER A CA 1
ATOM 541 C C . SER A 1 72 ? -21.663 -47.185 3.384 1.00 94.19 72 SER A C 1
ATOM 543 O O . SER A 1 72 ? -20.681 -47.527 4.038 1.00 94.19 72 SER A O 1
ATOM 545 N N . ARG A 1 73 ? -21.695 -47.316 2.052 1.00 95.50 73 ARG A N 1
ATOM 546 C CA . ARG A 1 73 ? -20.598 -47.926 1.287 1.00 95.50 73 ARG A CA 1
ATOM 547 C C . ARG A 1 73 ? -19.357 -47.044 1.286 1.00 95.50 73 ARG A C 1
ATOM 549 O O . ARG A 1 73 ? -18.280 -47.526 1.624 1.00 95.50 73 ARG A O 1
ATOM 556 N N . LYS A 1 74 ? -19.511 -45.756 0.961 1.00 96.62 74 LYS A N 1
ATOM 557 C CA . LYS A 1 74 ? -18.394 -44.797 0.975 1.00 96.62 74 LYS A CA 1
ATOM 558 C C . LYS A 1 74 ? -17.845 -44.589 2.385 1.00 96.62 74 LYS A C 1
ATOM 560 O O . LYS A 1 74 ? -16.632 -44.535 2.556 1.00 96.62 74 LYS A O 1
ATOM 565 N N . TRP A 1 75 ? -18.720 -44.537 3.390 1.00 97.12 75 TRP A N 1
ATOM 566 C CA . TRP A 1 75 ? -18.332 -44.473 4.797 1.00 97.12 75 TRP A CA 1
ATOM 567 C C . TRP A 1 75 ? -17.476 -45.670 5.210 1.00 97.12 75 TRP A C 1
ATOM 569 O O . TRP A 1 75 ? -16.387 -45.491 5.749 1.00 97.12 75 TRP A O 1
ATOM 579 N N . ASN A 1 76 ? -17.928 -46.889 4.907 1.00 97.06 76 ASN A N 1
ATOM 580 C CA . ASN A 1 76 ? -17.169 -48.091 5.229 1.00 97.06 76 ASN A CA 1
ATOM 581 C C . ASN A 1 76 ? -15.817 -48.098 4.517 1.00 97.06 76 ASN A C 1
ATOM 583 O O . ASN A 1 76 ? -14.802 -48.328 5.161 1.00 97.06 76 ASN A O 1
ATOM 587 N N . LEU A 1 77 ? -15.786 -47.793 3.217 1.00 97.81 77 LEU A N 1
ATOM 588 C CA . LEU A 1 77 ? -14.538 -47.720 2.458 1.00 97.81 77 LEU A CA 1
ATOM 589 C C . LEU A 1 77 ? -13.562 -46.703 3.054 1.00 97.81 77 LEU A C 1
ATOM 591 O O . LEU A 1 77 ? -12.388 -47.022 3.202 1.00 97.81 77 LEU A O 1
ATOM 595 N N . TYR A 1 78 ? -14.043 -45.524 3.452 1.00 97.94 78 TYR A N 1
ATOM 596 C CA . TYR A 1 78 ? -13.214 -44.505 4.091 1.00 97.94 78 TYR A CA 1
ATOM 597 C C . TYR A 1 78 ? -12.613 -44.991 5.414 1.00 97.94 78 TYR A C 1
ATOM 599 O O . TYR A 1 78 ? -11.402 -44.903 5.604 1.00 97.94 78 TYR A O 1
ATOM 607 N N . ILE A 1 79 ? -13.438 -45.540 6.312 1.00 97.75 79 ILE A N 1
ATOM 608 C CA . ILE A 1 79 ? -12.973 -46.021 7.619 1.00 97.75 79 ILE A CA 1
ATOM 609 C C . ILE A 1 79 ? -12.008 -47.202 7.465 1.00 97.75 79 ILE A C 1
ATOM 611 O O . ILE A 1 79 ? -10.992 -47.254 8.156 1.00 97.75 79 ILE A O 1
ATOM 615 N N . LEU A 1 80 ? -12.285 -48.126 6.544 1.00 96.44 80 LEU A N 1
ATOM 616 C CA . LEU A 1 80 ? -11.396 -49.248 6.253 1.00 96.44 80 LEU A CA 1
ATOM 617 C C . LEU A 1 80 ? -10.064 -48.748 5.675 1.00 96.44 80 LEU A C 1
ATOM 619 O O . LEU A 1 80 ? -9.010 -49.049 6.231 1.00 96.44 80 LEU A O 1
ATOM 623 N N . ALA A 1 81 ? -10.089 -47.918 4.631 1.00 95.75 81 ALA A N 1
ATOM 624 C CA . ALA A 1 81 ? -8.876 -47.378 4.017 1.00 95.75 81 ALA A CA 1
ATOM 625 C C . ALA A 1 81 ? -8.020 -46.588 5.015 1.00 95.75 81 ALA A C 1
ATOM 627 O O . ALA A 1 81 ? -6.811 -46.793 5.073 1.00 95.75 81 ALA A O 1
ATOM 628 N N . LEU A 1 82 ? -8.641 -45.758 5.859 1.00 95.94 82 LEU A N 1
ATOM 629 C CA . LEU A 1 82 ? -7.939 -45.027 6.911 1.00 95.94 82 LEU A CA 1
ATOM 630 C C . LEU A 1 82 ? -7.341 -45.972 7.962 1.00 95.94 82 LEU A C 1
ATOM 632 O O . LEU A 1 82 ? -6.181 -45.820 8.336 1.00 95.94 82 LEU A O 1
ATOM 636 N N . SER A 1 83 ? -8.103 -46.982 8.400 1.00 94.06 83 SER A N 1
ATOM 637 C CA . SER A 1 83 ? -7.599 -48.024 9.300 1.00 94.06 83 SER A CA 1
ATOM 638 C C . SER A 1 83 ? -6.392 -48.733 8.686 1.00 94.06 83 SER A C 1
ATOM 640 O O . SER A 1 83 ? -5.373 -48.871 9.351 1.00 94.06 83 SER A O 1
ATOM 642 N N . MET A 1 84 ? -6.453 -49.113 7.409 1.00 91.69 84 MET A N 1
ATOM 643 C CA . MET A 1 84 ? -5.346 -49.772 6.715 1.00 91.69 84 MET A CA 1
ATOM 644 C C . MET A 1 84 ? -4.120 -48.868 6.583 1.00 91.69 84 MET A C 1
ATOM 646 O O . MET A 1 84 ? -3.015 -49.308 6.885 1.00 91.69 84 MET A O 1
ATOM 650 N N . MET A 1 85 ? -4.306 -47.607 6.193 1.00 91.50 85 MET A N 1
ATOM 651 C CA . MET A 1 85 ? -3.219 -46.635 6.062 1.00 91.50 85 MET A CA 1
ATOM 652 C C . MET A 1 85 ? -2.494 -46.413 7.395 1.00 91.50 85 MET A C 1
ATOM 654 O O . MET A 1 85 ? -1.267 -46.380 7.434 1.00 91.50 85 MET A O 1
ATOM 658 N N . GLN A 1 86 ? -3.242 -46.324 8.500 1.00 91.44 86 GLN A N 1
ATOM 659 C CA . GLN A 1 86 ? -2.684 -46.221 9.852 1.00 91.44 86 GLN A CA 1
ATOM 660 C C . GLN A 1 86 ? -1.996 -47.506 10.320 1.00 91.44 86 GLN A C 1
ATOM 662 O O . GLN A 1 86 ? -1.129 -47.452 11.184 1.00 91.44 86 GLN A O 1
ATOM 667 N N . HIS A 1 87 ? -2.395 -48.664 9.792 1.00 88.12 87 HIS A N 1
ATOM 668 C CA . HIS A 1 87 ? -1.826 -49.976 10.122 1.00 88.12 87 HIS A CA 1
ATOM 669 C C . HIS A 1 87 ? -0.712 -50.435 9.192 1.00 88.12 87 HIS A C 1
ATOM 671 O O . HIS A 1 87 ? -0.113 -51.477 9.448 1.00 88.12 87 HIS A O 1
ATOM 677 N N . THR A 1 88 ? -0.432 -49.663 8.148 1.00 85.62 88 THR A N 1
ATOM 678 C CA . THR A 1 88 ? 0.745 -49.860 7.307 1.00 85.62 88 THR A CA 1
ATOM 679 C C . THR A 1 88 ? 1.996 -49.615 8.150 1.00 85.62 88 THR A C 1
ATOM 681 O O . THR A 1 88 ? 1.970 -48.777 9.053 1.00 85.62 88 THR A O 1
ATOM 684 N N . ASP A 1 89 ? 3.057 -50.377 7.883 1.00 82.50 89 ASP A N 1
ATOM 685 C CA . ASP A 1 89 ? 4.331 -50.245 8.588 1.00 82.50 89 ASP A CA 1
ATOM 686 C C . ASP A 1 89 ? 4.832 -48.794 8.515 1.00 82.50 89 ASP A C 1
ATOM 688 O O . ASP A 1 89 ? 4.744 -48.146 7.469 1.00 82.50 89 ASP A O 1
ATOM 692 N N . GLN A 1 90 ? 5.306 -48.278 9.648 1.00 83.38 90 GLN A N 1
ATOM 693 C CA . GLN A 1 90 ? 5.755 -46.898 9.785 1.00 83.38 90 GLN A CA 1
ATOM 694 C C . GLN A 1 90 ? 6.978 -46.590 8.913 1.00 83.38 90 GLN A C 1
ATOM 696 O O . GLN A 1 90 ? 7.205 -45.423 8.609 1.00 83.38 90 GLN A O 1
ATOM 701 N N . ASP A 1 91 ? 7.727 -47.605 8.479 1.00 78.12 91 ASP A N 1
ATOM 702 C CA . ASP A 1 91 ? 8.892 -47.448 7.600 1.00 78.12 91 ASP A CA 1
ATOM 703 C C . ASP A 1 91 ? 8.507 -47.266 6.115 1.00 78.12 91 ASP A C 1
ATOM 705 O O . ASP A 1 91 ? 9.341 -46.887 5.293 1.00 78.12 91 ASP A O 1
ATOM 709 N N . GLU A 1 92 ? 7.247 -47.516 5.736 1.00 79.06 92 GLU A N 1
ATOM 710 C CA . GLU A 1 92 ? 6.790 -47.354 4.350 1.00 79.06 92 GLU A CA 1
ATOM 711 C C . GLU A 1 92 ? 6.495 -45.881 4.033 1.00 79.06 92 GLU A C 1
ATOM 713 O O . GLU A 1 92 ? 5.690 -45.246 4.716 1.00 79.06 92 GLU A O 1
ATOM 718 N N . GLU A 1 93 ? 7.078 -45.351 2.950 1.00 79.00 93 GLU A N 1
ATOM 719 C CA . GLU A 1 93 ? 7.077 -43.916 2.582 1.00 79.00 93 GLU A CA 1
ATOM 720 C C . GLU A 1 93 ? 5.674 -43.290 2.415 1.00 79.00 93 GLU A C 1
ATOM 722 O O . GLU A 1 93 ? 5.494 -42.086 2.596 1.00 79.00 93 GLU A O 1
ATOM 727 N N . LEU A 1 94 ? 4.663 -44.111 2.105 1.00 85.31 94 LEU A N 1
ATOM 728 C CA . LEU A 1 94 ? 3.253 -43.715 1.962 1.00 85.31 94 LEU A CA 1
ATOM 729 C C . LEU A 1 94 ? 2.362 -44.165 3.136 1.00 85.31 94 LEU A C 1
ATOM 731 O O . LEU A 1 94 ? 1.132 -44.107 3.037 1.00 85.31 94 LEU A O 1
ATOM 735 N N . SER A 1 95 ? 2.949 -44.639 4.237 1.00 85.88 95 SER A N 1
ATOM 736 C CA . SER A 1 95 ? 2.206 -44.943 5.462 1.00 85.88 95 SER A CA 1
ATOM 737 C C . SER A 1 95 ? 1.588 -43.679 6.062 1.00 85.88 95 SER A C 1
ATOM 739 O O . SER A 1 95 ? 1.996 -42.552 5.764 1.00 85.88 95 SER A O 1
ATOM 741 N N . TRP A 1 96 ? 0.600 -43.859 6.949 1.00 89.69 96 TRP A N 1
ATOM 742 C CA . TRP A 1 96 ? 0.081 -42.747 7.752 1.00 89.69 96 TRP A CA 1
ATOM 743 C C . TRP A 1 96 ? 1.207 -42.001 8.448 1.00 89.69 96 TRP A C 1
ATOM 745 O O . TRP A 1 96 ? 1.241 -40.775 8.422 1.00 89.69 96 TRP A O 1
ATOM 755 N N . TYR A 1 97 ? 2.115 -42.764 9.050 1.00 87.38 97 TYR A N 1
ATOM 756 C CA . TYR A 1 97 ? 3.233 -42.237 9.792 1.00 87.38 97 TYR A CA 1
ATOM 757 C C . TYR A 1 97 ? 4.078 -41.351 8.888 1.00 87.38 97 TYR A C 1
ATOM 759 O O . TYR A 1 97 ? 4.024 -40.154 9.065 1.00 87.38 97 TYR A O 1
ATOM 767 N N . GLN A 1 98 ? 4.669 -41.850 7.805 1.00 84.44 98 GLN A N 1
ATOM 768 C CA . GLN A 1 98 ? 5.510 -41.028 6.920 1.00 84.44 98 GLN A CA 1
ATOM 769 C C . GLN A 1 98 ? 4.792 -39.783 6.359 1.00 84.44 98 GLN A C 1
ATOM 771 O O . GLN A 1 98 ? 5.292 -38.663 6.426 1.00 84.44 98 GLN A O 1
ATOM 776 N N . ILE A 1 99 ? 3.536 -39.905 5.927 1.00 88.44 99 ILE A N 1
ATOM 777 C CA . ILE A 1 99 ? 2.781 -38.738 5.437 1.00 88.44 99 ILE A CA 1
ATOM 778 C C . ILE A 1 99 ? 2.513 -37.700 6.550 1.00 88.44 99 ILE A C 1
ATOM 780 O O . ILE A 1 99 ? 2.343 -36.514 6.254 1.00 88.44 99 ILE A O 1
ATOM 784 N N . THR A 1 100 ? 2.507 -38.097 7.826 1.00 85.69 100 THR A N 1
ATOM 785 C CA . THR A 1 100 ? 2.246 -37.223 8.986 1.00 85.69 100 THR A CA 1
ATOM 786 C C . THR A 1 100 ? 3.486 -36.868 9.829 1.00 85.69 100 THR A C 1
ATOM 788 O O . THR A 1 100 ? 3.474 -35.817 10.472 1.00 85.69 100 THR A O 1
ATOM 791 N N . GLY A 1 101 ? 4.550 -37.681 9.784 1.00 61.03 101 GLY A N 1
ATOM 792 C CA . GLY A 1 101 ? 5.717 -37.721 10.678 1.00 61.03 101 GLY A CA 1
ATOM 793 C C . GLY A 1 101 ? 6.461 -39.090 10.760 1.00 61.03 101 GLY A C 1
ATOM 794 O O . GLY A 1 101 ? 5.855 -40.103 11.049 1.00 61.03 101 GLY A O 1
ATOM 795 N N . GLU A 1 102 ? 7.783 -39.161 10.568 1.00 40.03 102 GLU A N 1
ATOM 796 C CA . GLU A 1 102 ? 8.697 -40.301 10.876 1.00 40.03 102 GLU A CA 1
ATOM 797 C C . GLU A 1 102 ? 9.151 -40.480 12.383 1.00 40.03 102 GLU A C 1
ATOM 799 O O . GLU A 1 102 ? 8.925 -39.686 13.291 1.00 40.03 102 GLU A O 1
ATOM 804 N N . SER A 1 103 ? 9.806 -41.608 12.660 1.00 31.75 103 SER A N 1
ATOM 805 C CA . SER A 1 103 ? 10.664 -42.065 13.754 1.00 31.75 103 SER A CA 1
ATOM 806 C C . SER A 1 103 ? 11.743 -42.885 13.066 1.00 31.75 103 SER A C 1
ATOM 808 O O . SER A 1 103 ? 11.395 -43.850 12.384 1.00 31.75 103 SER A O 1
ATOM 810 N N . SER A 1 104 ? 13.015 -42.592 13.296 1.00 29.69 104 SER A N 1
ATOM 811 C CA . SER A 1 104 ? 14.097 -43.448 12.824 1.00 29.69 104 SER A CA 1
ATOM 812 C C . SER A 1 104 ? 14.529 -44.376 13.960 1.00 29.69 104 SER A C 1
ATOM 814 O O . SER A 1 104 ? 15.120 -43.922 14.938 1.00 29.69 104 SER A O 1
ATOM 816 N N . THR A 1 105 ? 14.320 -45.687 13.833 1.00 30.36 105 THR A N 1
ATOM 817 C CA . THR A 1 105 ? 14.989 -46.663 14.709 1.00 30.36 105 THR A CA 1
ATOM 818 C C . THR A 1 105 ? 15.843 -47.621 13.894 1.00 30.36 105 THR A C 1
ATOM 820 O O . THR A 1 105 ? 15.304 -48.506 13.242 1.00 30.36 105 THR A O 1
ATOM 823 N N . LEU A 1 106 ? 17.175 -47.491 13.987 1.00 29.62 106 LEU A N 1
ATOM 824 C CA . LEU A 1 106 ? 18.097 -48.582 14.359 1.00 29.62 106 LEU A CA 1
ATOM 825 C C . LEU A 1 106 ? 19.557 -48.070 14.477 1.00 29.62 106 LEU A C 1
ATOM 827 O O . LEU A 1 106 ? 20.047 -47.377 13.585 1.00 29.62 106 LEU A O 1
ATOM 831 N N . PRO A 1 107 ? 20.299 -48.447 15.539 1.00 41.25 107 PRO A N 1
ATOM 832 C CA . PRO A 1 107 ? 21.715 -48.142 15.690 1.00 41.25 107 PRO A CA 1
ATOM 833 C C . PRO A 1 107 ? 22.579 -49.151 14.909 1.00 41.25 107 PRO A C 1
ATOM 835 O O . PRO A 1 107 ? 22.316 -50.351 14.920 1.00 41.25 107 PRO A O 1
ATOM 838 N N . HIS A 1 108 ? 23.665 -48.653 14.306 1.00 35.84 108 HIS A N 1
ATOM 839 C CA . HIS A 1 108 ? 24.715 -49.366 13.555 1.00 35.84 108 HIS A CA 1
ATOM 840 C C . HIS A 1 108 ? 24.420 -49.767 12.094 1.00 35.84 108 HIS A C 1
ATOM 842 O O . HIS A 1 108 ? 23.933 -50.863 11.831 1.00 35.84 108 HIS A O 1
ATOM 848 N N . ARG A 1 109 ? 24.958 -48.989 11.135 1.00 28.50 109 ARG A N 1
ATOM 849 C CA . ARG A 1 109 ? 25.831 -49.496 10.048 1.00 28.50 109 ARG A CA 1
ATOM 850 C C . ARG A 1 109 ? 26.608 -48.371 9.336 1.00 28.50 109 ARG A C 1
ATOM 852 O O . ARG A 1 109 ? 26.193 -47.224 9.301 1.00 28.50 109 ARG A O 1
ATOM 859 N N . LEU A 1 110 ? 27.787 -48.768 8.860 1.00 28.64 110 LEU A N 1
ATOM 860 C CA . LEU A 1 110 ? 28.885 -48.041 8.200 1.00 28.64 110 LEU A CA 1
ATOM 861 C C . LEU A 1 110 ? 28.512 -47.361 6.856 1.00 28.64 110 LEU A C 1
ATOM 863 O O . LEU A 1 110 ? 27.440 -47.634 6.323 1.00 28.64 110 LEU A O 1
ATOM 867 N N . PRO A 1 111 ? 29.394 -46.504 6.287 1.00 43.47 111 PRO A N 1
ATOM 868 C CA . PRO A 1 111 ? 29.047 -45.601 5.192 1.00 43.47 111 PRO A CA 1
ATOM 869 C C . PRO A 1 111 ? 29.064 -46.298 3.823 1.00 43.47 111 PRO A C 1
ATOM 871 O O . PRO A 1 111 ? 30.116 -46.758 3.386 1.00 43.47 111 PRO A O 1
ATOM 874 N N . SER A 1 112 ? 27.931 -46.314 3.110 1.00 26.95 112 SER A N 1
ATOM 875 C CA . SER A 1 112 ? 27.899 -46.459 1.643 1.00 26.95 112 SER A CA 1
ATOM 876 C C . SER A 1 112 ? 26.527 -46.108 1.044 1.00 26.95 112 SER A C 1
ATOM 878 O O . SER A 1 112 ? 25.539 -46.781 1.318 1.00 26.95 112 SER A O 1
ATOM 880 N N . THR A 1 113 ? 26.517 -45.061 0.213 1.00 33.50 113 THR A N 1
ATOM 881 C CA . THR A 1 113 ? 25.781 -44.896 -1.061 1.00 33.50 113 THR A CA 1
ATOM 882 C C . THR A 1 113 ? 24.416 -45.607 -1.213 1.00 33.50 113 THR A C 1
ATOM 884 O O . THR A 1 113 ? 24.375 -46.719 -1.731 1.00 33.50 113 THR A O 1
ATOM 887 N N . HIS A 1 114 ? 23.335 -44.895 -0.844 1.00 35.66 114 HIS A N 1
ATOM 888 C CA . HIS A 1 114 ? 21.886 -45.167 -1.026 1.00 35.66 114 HIS A CA 1
ATOM 889 C C . HIS A 1 114 ? 21.330 -46.480 -0.436 1.00 35.66 114 HIS A C 1
ATOM 891 O O . HIS A 1 114 ? 21.646 -47.560 -0.934 1.00 35.66 114 HIS A O 1
ATOM 897 N N . PRO A 1 115 ? 20.470 -46.406 0.610 1.00 32.84 115 PRO A N 1
ATOM 898 C CA . PRO A 1 115 ? 19.011 -46.576 0.409 1.00 32.84 115 PRO A CA 1
ATOM 899 C C . PRO A 1 115 ? 18.071 -45.922 1.471 1.00 32.84 115 PRO A C 1
ATOM 901 O O . PRO A 1 115 ? 18.438 -45.808 2.632 1.00 32.84 115 PRO A O 1
ATOM 904 N N . GLY A 1 116 ? 16.837 -45.582 1.058 1.00 32.47 116 GLY A N 1
ATOM 905 C CA . GLY A 1 116 ? 15.590 -45.514 1.857 1.00 32.47 116 GLY A CA 1
ATOM 906 C C . GLY A 1 116 ? 15.562 -44.665 3.136 1.00 32.47 116 GLY A C 1
ATOM 907 O O . GLY A 1 116 ? 15.904 -45.167 4.202 1.00 32.47 116 GLY A O 1
ATOM 908 N N . VAL A 1 117 ? 15.070 -43.426 3.045 1.00 30.44 117 VAL A N 1
ATOM 909 C CA . VAL A 1 117 ? 14.822 -42.547 4.202 1.00 30.44 117 VAL A CA 1
ATOM 910 C C . VAL A 1 117 ? 13.395 -42.012 4.076 1.00 30.44 117 VAL A C 1
ATOM 912 O O . VAL A 1 117 ? 13.111 -41.240 3.162 1.00 30.44 117 VAL A O 1
ATOM 915 N N . GLY A 1 118 ? 12.488 -42.506 4.920 1.00 34.59 118 GLY A N 1
ATOM 916 C CA . GLY A 1 118 ? 11.172 -41.900 5.107 1.00 34.59 118 GLY A CA 1
ATOM 917 C C . GLY A 1 118 ? 11.316 -40.623 5.937 1.00 34.59 118 GLY A C 1
ATOM 918 O O . GLY A 1 118 ? 12.333 -40.418 6.578 1.00 34.59 118 GLY A O 1
ATOM 919 N N . SER A 1 119 ? 10.341 -39.725 5.899 1.00 46.12 119 SER A N 1
ATOM 920 C CA . SER A 1 119 ? 10.298 -38.534 6.748 1.00 46.12 119 SER A CA 1
ATOM 921 C C . SER A 1 119 ? 8.891 -38.031 7.003 1.00 46.12 119 SER A C 1
ATOM 923 O O . SER A 1 119 ? 7.967 -38.307 6.248 1.00 46.12 119 SER A O 1
ATOM 925 N N . GLY A 1 120 ? 8.753 -37.210 8.044 1.00 59.97 120 GLY A N 1
ATOM 926 C CA . GLY A 1 120 ? 7.550 -36.431 8.284 1.00 59.97 120 GLY A CA 1
ATOM 927 C C . GLY A 1 120 ? 7.416 -35.221 7.379 1.00 59.97 120 GLY A C 1
ATOM 928 O O . GLY A 1 120 ? 8.259 -34.331 7.412 1.00 59.97 120 GLY A O 1
ATOM 929 N N . ILE A 1 121 ? 6.309 -35.117 6.641 1.00 85.62 121 ILE A N 1
ATOM 930 C CA . ILE A 1 121 ? 6.080 -33.961 5.759 1.00 85.62 121 ILE A CA 1
ATOM 931 C C . ILE A 1 121 ? 5.708 -32.705 6.566 1.00 85.62 121 ILE A C 1
ATOM 933 O O . ILE A 1 121 ? 6.304 -31.642 6.398 1.00 85.62 121 ILE A O 1
ATOM 937 N N . HIS A 1 122 ? 4.704 -32.781 7.444 1.00 88.38 122 HIS A N 1
ATOM 938 C CA . HIS A 1 122 ? 4.184 -31.583 8.110 1.00 88.38 122 HIS A CA 1
ATOM 939 C C . HIS A 1 122 ? 5.106 -31.070 9.223 1.00 88.38 122 HIS A C 1
ATOM 941 O O . HIS A 1 122 ? 5.451 -29.888 9.252 1.00 88.38 122 HIS A O 1
ATOM 947 N N . GLY A 1 123 ? 5.460 -31.944 10.164 1.00 83.25 123 GLY A N 1
ATOM 948 C CA . GLY A 1 123 ? 6.115 -31.588 11.419 1.00 83.25 123 GLY A CA 1
ATOM 949 C C . GLY A 1 123 ? 7.347 -32.435 11.690 1.00 83.25 123 GLY A C 1
ATOM 950 O O . GLY A 1 123 ? 8.168 -32.629 10.801 1.00 83.25 123 GLY A O 1
ATOM 951 N N . VAL A 1 124 ? 7.501 -32.890 12.935 1.00 81.75 124 VAL A N 1
ATOM 952 C CA . VAL A 1 124 ? 8.584 -33.822 13.248 1.00 81.75 124 VAL A CA 1
ATOM 953 C C . VAL A 1 124 ? 8.355 -35.162 12.561 1.00 81.75 124 VAL A C 1
ATOM 955 O O . VAL A 1 124 ? 7.207 -35.551 12.329 1.00 81.75 124 VAL A O 1
ATOM 958 N N . PRO A 1 125 ? 9.444 -35.887 12.301 1.00 78.06 125 PRO A N 1
ATOM 959 C CA . PRO A 1 125 ? 10.840 -35.526 12.435 1.00 78.06 125 PRO A CA 1
ATOM 960 C C . PRO A 1 125 ? 11.298 -34.783 11.185 1.00 78.06 125 PRO A C 1
ATOM 962 O O . PRO A 1 125 ? 10.754 -34.926 10.091 1.00 78.06 125 PRO A O 1
ATOM 965 N N . PHE A 1 126 ? 12.319 -33.965 11.382 1.00 82.00 126 PHE A N 1
ATOM 966 C CA . PHE A 1 126 ? 12.811 -33.033 10.380 1.00 82.00 126 PHE A CA 1
ATOM 967 C C . PHE A 1 126 ? 13.862 -33.714 9.504 1.00 82.00 126 PHE A C 1
ATOM 969 O O . PHE A 1 126 ? 15.065 -33.532 9.687 1.00 82.00 126 PHE A O 1
ATOM 976 N N . VAL A 1 127 ? 13.398 -34.543 8.578 1.00 79.44 127 VAL A N 1
ATOM 977 C CA . VAL A 1 127 ? 14.229 -35.390 7.708 1.00 79.44 127 VAL A CA 1
ATOM 978 C C . VAL A 1 127 ? 13.736 -35.345 6.251 1.00 79.44 127 VAL A C 1
ATOM 980 O O . VAL A 1 127 ? 12.637 -34.844 6.010 1.00 79.44 127 VAL A O 1
ATOM 983 N N . PRO A 1 128 ? 14.537 -35.800 5.265 1.00 81.00 128 PRO A N 1
ATOM 984 C CA . PRO A 1 128 ? 14.194 -35.682 3.845 1.00 81.00 128 PRO A CA 1
ATOM 985 C C . PRO A 1 128 ? 13.016 -36.569 3.423 1.00 81.00 128 PRO A C 1
ATOM 987 O O . PRO A 1 128 ? 12.998 -37.757 3.732 1.00 81.00 128 PRO A O 1
ATOM 990 N N . TRP A 1 129 ? 12.052 -36.038 2.661 1.00 84.38 129 TRP A N 1
ATOM 991 C CA . TRP A 1 129 ? 10.961 -36.815 2.036 1.00 84.38 129 TRP A CA 1
ATOM 992 C C . TRP A 1 129 ? 11.148 -36.874 0.533 1.00 84.38 129 TRP A C 1
ATOM 994 O O . TRP A 1 129 ? 11.431 -35.835 -0.070 1.00 84.38 129 TRP A O 1
ATOM 1004 N N . ASN A 1 130 ? 10.957 -38.047 -0.086 1.00 83.12 130 ASN A N 1
ATOM 1005 C CA . ASN A 1 130 ? 10.990 -38.201 -1.544 1.00 83.12 130 ASN A CA 1
ATOM 1006 C C . ASN A 1 130 ? 12.268 -37.604 -2.176 1.00 83.12 130 ASN A C 1
ATOM 1008 O O . ASN A 1 130 ? 12.231 -36.941 -3.213 1.00 83.12 130 ASN A O 1
ATOM 1012 N N . GLY A 1 131 ? 13.406 -37.776 -1.489 1.00 79.12 131 GLY A N 1
ATOM 1013 C CA . GLY A 1 131 ? 14.726 -37.293 -1.914 1.00 79.12 131 GLY A CA 1
ATOM 1014 C C . GLY A 1 131 ? 14.962 -35.779 -1.800 1.00 79.12 131 GLY A C 1
ATOM 1015 O O . GLY A 1 131 ? 15.944 -35.282 -2.351 1.00 79.12 131 GLY A O 1
ATOM 1016 N N . VAL A 1 132 ? 14.086 -35.027 -1.124 1.00 85.31 132 VAL A N 1
ATOM 1017 C CA . VAL A 1 132 ? 14.214 -33.567 -0.985 1.00 85.31 132 VAL A CA 1
ATOM 1018 C C . VAL A 1 132 ? 14.990 -33.198 0.277 1.00 85.31 132 VAL A C 1
ATOM 1020 O O . VAL A 1 132 ? 14.438 -33.204 1.373 1.00 85.31 132 VAL A O 1
ATOM 1023 N N . GLU A 1 133 ? 16.254 -32.820 0.113 1.00 86.69 133 GLU A N 1
ATOM 1024 C CA . GLU A 1 133 ? 17.145 -32.444 1.219 1.00 86.69 133 GLU A CA 1
ATOM 1025 C C . GLU A 1 133 ? 16.786 -31.100 1.874 1.00 86.69 133 GLU A C 1
ATOM 1027 O O . GLU A 1 133 ? 16.313 -30.161 1.224 1.00 86.69 133 GLU A O 1
ATOM 1032 N N . GLY A 1 134 ? 17.048 -31.004 3.179 1.00 82.56 134 GLY A N 1
ATOM 1033 C CA . GLY A 1 134 ? 16.784 -29.806 3.972 1.00 82.56 134 GLY A CA 1
ATOM 1034 C C . GLY A 1 134 ? 17.862 -28.728 3.847 1.00 82.56 134 GLY A C 1
ATOM 1035 O O . GLY A 1 134 ? 19.020 -28.993 3.521 1.00 82.56 134 GLY A O 1
ATOM 1036 N N . VAL A 1 135 ? 17.496 -27.486 4.164 1.00 86.38 135 VAL A N 1
ATOM 1037 C CA . VAL A 1 135 ? 18.439 -26.365 4.292 1.00 86.38 135 VAL A CA 1
ATOM 1038 C C . VAL A 1 135 ? 18.942 -26.241 5.730 1.00 86.38 135 VAL A C 1
ATOM 1040 O O . VAL A 1 135 ? 18.229 -26.560 6.679 1.00 86.38 135 VAL A O 1
ATOM 1043 N N . THR A 1 136 ? 20.153 -25.712 5.924 1.00 80.88 136 THR A N 1
ATOM 1044 C CA . THR A 1 136 ? 20.801 -25.630 7.248 1.00 80.88 136 THR A CA 1
ATOM 1045 C C . THR A 1 136 ? 19.948 -24.922 8.310 1.00 80.88 136 THR A C 1
ATOM 1047 O O . THR A 1 136 ? 19.852 -25.395 9.437 1.00 80.88 136 THR A O 1
ATOM 1050 N N . ASP A 1 137 ? 19.301 -23.808 7.953 1.00 78.06 137 ASP A N 1
ATOM 1051 C CA . ASP A 1 137 ? 18.415 -23.034 8.847 1.00 78.06 137 ASP A CA 1
ATOM 1052 C C . ASP A 1 137 ? 17.027 -23.693 9.036 1.00 78.06 137 ASP A C 1
ATOM 1054 O O . ASP A 1 137 ? 16.292 -23.392 9.975 1.00 78.06 137 ASP A O 1
ATOM 1058 N N . GLY A 1 138 ? 16.674 -24.631 8.155 1.00 74.62 138 GLY A N 1
ATOM 1059 C CA . GLY A 1 138 ? 15.398 -25.346 8.109 1.00 74.62 138 GLY A CA 1
ATOM 1060 C C . GLY A 1 138 ? 15.415 -26.712 8.790 1.00 74.62 138 GLY A C 1
ATOM 1061 O O . GLY A 1 138 ? 14.358 -27.222 9.135 1.00 74.62 138 GLY A O 1
ATOM 1062 N N . ALA A 1 139 ? 16.594 -27.275 9.069 1.00 72.88 139 ALA A N 1
ATOM 1063 C CA . ALA A 1 139 ? 16.782 -28.638 9.589 1.00 72.88 139 ALA A CA 1
ATOM 1064 C C . ALA A 1 139 ? 16.118 -28.928 10.955 1.00 72.88 139 ALA A C 1
ATOM 1066 O O . ALA A 1 139 ? 16.111 -30.062 11.418 1.00 72.88 139 ALA A O 1
ATOM 1067 N N . SER A 1 140 ? 15.575 -27.906 11.619 1.00 75.50 140 SER A N 1
ATOM 1068 C CA . SER A 1 140 ? 14.814 -28.011 12.871 1.00 75.50 140 SER A CA 1
ATOM 1069 C C . SER A 1 140 ? 13.318 -27.707 12.703 1.00 75.50 140 SER A C 1
ATOM 1071 O O . SER A 1 140 ? 12.642 -27.427 13.690 1.00 75.50 140 SER A O 1
ATOM 1073 N N . HIS A 1 141 ? 12.810 -27.719 11.469 1.00 83.00 141 HIS A N 1
ATOM 1074 C CA . HIS A 1 141 ? 11.429 -27.403 11.104 1.00 83.00 141 HIS A CA 1
ATOM 1075 C C . HIS A 1 141 ? 10.896 -28.441 10.107 1.00 83.00 141 HIS A C 1
ATOM 1077 O O . HIS A 1 141 ? 11.664 -29.050 9.367 1.00 83.00 141 HIS A O 1
ATOM 1083 N N . GLY A 1 142 ? 9.574 -28.630 10.069 1.00 85.62 142 GLY A N 1
ATOM 1084 C CA . GLY A 1 142 ? 8.923 -29.443 9.036 1.00 85.62 142 GLY A CA 1
ATOM 1085 C C . GLY A 1 142 ? 8.791 -28.685 7.711 1.00 85.62 142 GLY A C 1
ATOM 1086 O O . GLY A 1 142 ? 9.150 -27.507 7.618 1.00 85.62 142 GLY A O 1
ATOM 1087 N N . TYR A 1 143 ? 8.252 -29.329 6.672 1.00 91.94 143 TYR A N 1
ATOM 1088 C CA . TYR A 1 143 ? 8.030 -28.666 5.379 1.00 91.94 143 TYR A CA 1
ATOM 1089 C C . TYR A 1 143 ? 6.859 -27.671 5.415 1.00 91.94 143 TYR A C 1
ATOM 1091 O O . TYR A 1 143 ? 6.792 -26.791 4.554 1.00 91.94 143 TYR A O 1
ATOM 1099 N N . CYS A 1 144 ? 5.948 -27.788 6.392 1.00 90.69 144 CYS A N 1
ATOM 1100 C CA . CYS A 1 144 ? 4.708 -27.015 6.403 1.00 90.69 144 CYS A CA 1
ATOM 1101 C C . CYS A 1 144 ? 4.935 -25.496 6.414 1.00 90.69 144 CYS A C 1
ATOM 1103 O O . CYS A 1 144 ? 5.643 -24.935 7.252 1.00 90.69 144 CYS A O 1
ATOM 1105 N N . ALA A 1 145 ? 4.279 -24.808 5.482 1.00 91.75 145 ALA A N 1
ATOM 1106 C CA . ALA A 1 145 ? 4.384 -23.366 5.329 1.00 91.75 145 ALA A CA 1
ATOM 1107 C C . ALA A 1 145 ? 3.400 -22.643 6.265 1.00 91.75 145 ALA A C 1
ATOM 1109 O O . ALA A 1 145 ? 2.265 -22.389 5.882 1.00 91.75 145 ALA A O 1
ATOM 1110 N N . HIS A 1 146 ? 3.829 -22.296 7.481 1.00 91.62 146 HIS A N 1
ATOM 1111 C CA . HIS A 1 146 ? 3.081 -21.439 8.417 1.00 91.62 146 HIS A CA 1
ATOM 1112 C C . HIS A 1 146 ? 3.711 -20.042 8.506 1.00 91.62 146 HIS A C 1
ATOM 1114 O O . HIS A 1 146 ? 4.914 -19.887 8.301 1.00 91.62 146 HIS A O 1
ATOM 1120 N N . MET A 1 147 ? 2.913 -19.012 8.808 1.00 89.88 147 MET A N 1
ATOM 1121 C CA . MET A 1 147 ? 3.310 -17.595 8.725 1.00 89.88 147 MET A CA 1
ATOM 1122 C C . MET A 1 147 ? 3.884 -17.205 7.351 1.00 89.88 147 MET A C 1
ATOM 1124 O O . MET A 1 147 ? 4.766 -16.347 7.245 1.00 89.88 147 MET A O 1
ATOM 1128 N N . SER A 1 148 ? 3.394 -17.876 6.312 1.00 92.44 148 SER A N 1
ATOM 1129 C CA . SER A 1 148 ? 3.926 -17.854 4.957 1.00 92.44 148 SER A CA 1
ATOM 1130 C C . SER A 1 148 ? 2.813 -17.544 3.968 1.00 92.44 148 SER A C 1
ATOM 1132 O O . SER A 1 148 ? 1.706 -18.072 4.069 1.00 92.44 148 SER A O 1
ATOM 1134 N N . ILE A 1 149 ? 3.129 -16.746 2.951 1.00 94.06 149 ILE A N 1
ATOM 1135 C CA . ILE A 1 149 ? 2.237 -16.462 1.822 1.00 94.06 149 ILE A CA 1
ATOM 1136 C C . ILE A 1 149 ? 1.827 -17.740 1.063 1.00 94.06 149 ILE A C 1
ATOM 1138 O O . ILE A 1 149 ? 0.797 -17.768 0.390 1.00 94.06 149 ILE A O 1
ATOM 1142 N N . LEU A 1 150 ? 2.597 -18.821 1.212 1.00 96.75 150 LEU A N 1
ATOM 1143 C CA . LEU A 1 150 ? 2.335 -20.132 0.626 1.00 96.75 150 LEU A CA 1
ATOM 1144 C C . LEU A 1 150 ? 1.415 -21.008 1.493 1.00 96.75 150 LEU A C 1
ATOM 1146 O O . LEU A 1 150 ? 1.107 -22.116 1.075 1.00 96.75 150 LEU A O 1
ATOM 1150 N N . PHE A 1 151 ? 0.953 -20.555 2.669 1.00 97.00 151 PHE A N 1
ATOM 1151 C CA . PHE A 1 151 ? 0.166 -21.386 3.597 1.00 97.00 151 PHE A CA 1
ATOM 1152 C C . PHE A 1 151 ? -1.023 -22.104 2.923 1.00 97.00 151 PHE A C 1
ATOM 1154 O O . PHE A 1 151 ? -1.047 -23.338 2.951 1.00 97.00 151 PHE A O 1
ATOM 1161 N N . PRO A 1 152 ? -1.975 -21.417 2.254 1.00 97.50 152 PRO A N 1
ATOM 1162 C CA . PRO A 1 152 ? -3.106 -22.102 1.628 1.00 97.50 152 PRO A CA 1
ATOM 1163 C C . PRO A 1 152 ? -2.688 -23.010 0.466 1.00 97.50 152 PRO A C 1
ATOM 1165 O O . PRO A 1 152 ? -3.255 -24.083 0.274 1.00 97.50 152 PRO A O 1
ATOM 1168 N N . THR A 1 153 ? -1.704 -22.582 -0.331 1.00 97.62 153 THR A N 1
ATOM 1169 C CA . THR A 1 153 ? -1.310 -23.281 -1.558 1.00 97.62 153 THR A CA 1
ATOM 1170 C C . THR A 1 153 ? -0.422 -24.484 -1.286 1.00 97.62 153 THR A C 1
ATOM 1172 O O . THR A 1 153 ? -0.537 -25.457 -2.016 1.00 97.62 153 THR A O 1
ATOM 1175 N N . TRP A 1 154 ? 0.387 -24.473 -0.224 1.00 97.62 154 TRP A N 1
ATOM 1176 C CA . TRP A 1 154 ? 1.234 -25.590 0.202 1.00 97.62 154 TRP A CA 1
ATOM 1177 C C . TRP A 1 154 ? 0.421 -26.756 0.776 1.00 97.62 154 TRP A C 1
ATOM 1179 O O . TRP A 1 154 ? 0.678 -27.915 0.451 1.00 97.62 154 TRP A O 1
ATOM 1189 N N . HIS A 1 155 ? -0.611 -26.467 1.576 1.00 97.56 155 HIS A N 1
ATOM 1190 C CA . HIS A 1 155 ? -1.449 -27.513 2.175 1.00 97.56 155 HIS A CA 1
ATOM 1191 C C . HIS A 1 155 ? -2.344 -28.223 1.143 1.00 97.56 155 HIS A C 1
ATOM 1193 O O . HIS A 1 155 ? -2.778 -29.351 1.365 1.00 97.56 155 HIS A O 1
ATOM 1199 N N . ARG A 1 156 ? -2.593 -27.622 -0.025 1.00 97.44 156 ARG A N 1
ATOM 1200 C CA . ARG A 1 156 ? -3.414 -28.223 -1.086 1.00 97.44 156 ARG A CA 1
ATOM 1201 C C . ARG A 1 156 ? -2.807 -29.491 -1.724 1.00 97.44 156 ARG A C 1
ATOM 1203 O O . ARG A 1 156 ? -3.493 -30.516 -1.708 1.00 97.44 156 ARG A O 1
ATOM 1210 N N . PRO A 1 157 ? -1.571 -29.492 -2.267 1.00 97.06 157 PRO A N 1
ATOM 1211 C CA . PRO A 1 157 ? -0.923 -30.713 -2.744 1.00 97.06 157 PRO A CA 1
ATOM 1212 C C . PRO A 1 157 ? -0.634 -31.705 -1.607 1.00 97.06 157 PRO A C 1
ATOM 1214 O O . PRO A 1 157 ? -0.648 -32.908 -1.855 1.00 97.06 157 PRO A O 1
ATOM 1217 N N . TYR A 1 158 ? -0.481 -31.242 -0.358 1.00 97.31 158 TYR A N 1
ATOM 1218 C CA . TYR A 1 158 ? -0.392 -32.136 0.802 1.00 97.31 158 TYR A CA 1
ATOM 1219 C C . TYR A 1 158 ? -1.670 -32.972 0.986 1.00 97.31 158 TYR A C 1
ATOM 1221 O O . TYR A 1 158 ? -1.615 -34.198 1.102 1.00 97.31 158 TYR A O 1
ATOM 1229 N N . LEU A 1 159 ? -2.839 -32.324 0.922 1.00 97.81 159 LEU A N 1
ATOM 1230 C CA . LEU A 1 159 ? -4.133 -33.011 0.932 1.00 97.81 159 LEU A CA 1
ATOM 1231 C C . LEU A 1 159 ? -4.314 -33.922 -0.285 1.00 97.81 159 LEU A C 1
ATOM 1233 O O . LEU A 1 159 ? -4.906 -34.990 -0.156 1.00 97.81 159 LEU A O 1
ATOM 1237 N N . ALA A 1 160 ? -3.831 -33.509 -1.459 1.00 97.19 160 ALA A N 1
ATOM 1238 C CA . ALA A 1 160 ? -3.914 -34.317 -2.672 1.00 97.19 160 ALA A CA 1
ATOM 1239 C C . ALA A 1 160 ? -3.061 -35.592 -2.580 1.00 97.19 160 ALA A C 1
ATOM 1241 O O . ALA A 1 160 ? -3.524 -36.644 -3.003 1.00 97.19 160 ALA A O 1
ATOM 1242 N N . LEU A 1 161 ? -1.869 -35.539 -1.972 1.00 95.56 161 LEU A N 1
ATOM 1243 C CA . LEU A 1 161 ? -1.053 -36.726 -1.690 1.00 95.56 161 LEU A CA 1
ATOM 1244 C C . LEU A 1 161 ? -1.794 -37.705 -0.769 1.00 95.56 161 LEU A C 1
ATOM 1246 O O . LEU A 1 161 ? -1.923 -38.886 -1.089 1.00 95.56 161 LEU A O 1
ATOM 1250 N N . TYR A 1 162 ? -2.319 -37.207 0.352 1.00 95.75 162 TYR A N 1
ATOM 1251 C CA . TYR A 1 162 ? -3.101 -38.012 1.293 1.00 95.75 162 TYR A CA 1
ATOM 1252 C C . TYR A 1 162 ? -4.337 -38.640 0.626 1.00 95.75 162 TYR A C 1
ATOM 1254 O O . TYR A 1 162 ? -4.598 -39.838 0.763 1.00 95.75 162 TYR A O 1
ATOM 1262 N N . GLU A 1 163 ? -5.074 -37.848 -0.153 1.00 97.25 163 GLU A N 1
ATOM 1263 C CA . GLU A 1 163 ? -6.232 -38.311 -0.912 1.00 97.25 163 GLU A CA 1
ATOM 1264 C C . GLU A 1 163 ? -5.849 -39.334 -1.987 1.00 97.25 163 GLU A C 1
ATOM 1266 O O . GLU A 1 163 ? -6.558 -40.325 -2.150 1.00 97.25 163 GLU A O 1
ATOM 1271 N N . GLN A 1 164 ? -4.719 -39.148 -2.674 1.00 94.94 164 GLN A N 1
ATOM 1272 C CA . GLN A 1 164 ? -4.197 -40.087 -3.664 1.00 94.94 164 GLN A CA 1
ATOM 1273 C C . GLN A 1 164 ? -3.944 -41.456 -3.029 1.00 94.94 164 GLN A C 1
ATOM 1275 O O . GLN A 1 164 ? -4.351 -42.470 -3.595 1.00 94.94 164 GLN A O 1
ATOM 1280 N N . VAL A 1 165 ? -3.324 -41.515 -1.847 1.00 93.12 165 VAL A N 1
ATOM 1281 C CA . VAL A 1 165 ? -3.089 -42.788 -1.145 1.00 93.12 165 VAL A CA 1
ATOM 1282 C C . VAL A 1 165 ? -4.407 -43.439 -0.733 1.00 93.12 165 VAL A C 1
ATOM 1284 O O . VAL A 1 165 ? -4.650 -44.598 -1.074 1.00 93.12 165 VAL A O 1
ATOM 1287 N N . LEU A 1 166 ? -5.300 -42.694 -0.074 1.00 95.00 166 LEU A N 1
ATOM 1288 C CA . LEU A 1 166 ? -6.595 -43.238 0.340 1.00 95.00 166 LEU A CA 1
ATOM 1289 C C . LEU A 1 166 ? -7.449 -43.699 -0.839 1.00 95.00 166 LEU A C 1
ATOM 1291 O O . LEU A 1 166 ? -8.093 -44.739 -0.736 1.00 95.00 166 LEU A O 1
ATOM 1295 N N . PHE A 1 167 ? -7.444 -42.976 -1.959 1.00 95.62 167 PHE A N 1
ATOM 1296 C CA . PHE A 1 167 ? -8.181 -43.367 -3.156 1.00 95.62 167 PHE A CA 1
ATOM 1297 C C . PHE A 1 167 ? -7.736 -44.748 -3.646 1.00 95.62 167 PHE A C 1
ATOM 1299 O O . PHE A 1 167 ? -8.582 -45.612 -3.871 1.00 95.62 167 PHE A O 1
ATOM 1306 N N . HIS A 1 168 ? -6.426 -45.007 -3.722 1.00 92.81 168 HIS A N 1
ATOM 1307 C CA . HIS A 1 168 ? -5.912 -46.327 -4.097 1.00 92.81 168 HIS A CA 1
ATOM 1308 C C . HIS A 1 168 ? -6.335 -47.425 -3.112 1.00 92.81 168 HIS A C 1
ATOM 1310 O O . HIS A 1 168 ? -6.759 -48.498 -3.544 1.00 92.81 168 HIS A O 1
ATOM 1316 N N . LEU A 1 169 ? -6.271 -47.160 -1.804 1.00 93.12 169 LEU A N 1
ATOM 1317 C CA . LEU A 1 169 ? -6.687 -48.123 -0.779 1.00 93.12 169 LEU A CA 1
ATOM 1318 C C . LEU A 1 169 ? -8.192 -48.411 -0.838 1.00 93.12 169 LEU A C 1
ATOM 1320 O O . LEU A 1 169 ? -8.605 -49.562 -0.719 1.00 93.12 169 LEU A O 1
ATOM 1324 N N . VAL A 1 170 ? -9.017 -47.393 -1.083 1.00 96.19 170 VAL A N 1
ATOM 1325 C CA . VAL A 1 170 ? -10.468 -47.537 -1.251 1.00 96.19 170 VAL A CA 1
ATOM 1326 C C . VAL A 1 170 ? -10.801 -48.423 -2.458 1.00 96.19 170 VAL A C 1
ATOM 1328 O O . VAL A 1 170 ? -11.615 -49.339 -2.324 1.00 96.19 170 VAL A O 1
ATOM 1331 N N . GLN A 1 171 ? -10.147 -48.214 -3.607 1.00 95.00 171 GLN A N 1
ATOM 1332 C CA . GLN A 1 171 ? -10.309 -49.081 -4.787 1.00 95.00 171 GLN A CA 1
ATOM 1333 C C . GLN A 1 171 ? -9.889 -50.524 -4.489 1.00 95.00 171 GLN A C 1
ATOM 1335 O O . GLN A 1 171 ? -10.592 -51.478 -4.827 1.00 95.00 171 GLN A O 1
ATOM 1340 N N . LEU A 1 172 ? -8.746 -50.685 -3.819 1.00 92.44 172 LEU A N 1
ATOM 1341 C CA . LEU A 1 172 ? -8.200 -51.988 -3.468 1.00 92.44 172 LEU A CA 1
ATOM 1342 C C . LEU A 1 172 ? -9.153 -52.765 -2.550 1.00 92.44 172 LEU A C 1
ATOM 1344 O O . LEU A 1 172 ? -9.495 -53.907 -2.849 1.00 92.44 172 LEU A O 1
ATOM 1348 N N . ILE A 1 173 ? -9.649 -52.134 -1.484 1.00 94.31 173 ILE A N 1
ATOM 1349 C CA . ILE A 1 173 ? -10.592 -52.751 -0.542 1.00 94.31 173 ILE A CA 1
ATOM 1350 C C . ILE A 1 173 ? -11.912 -53.098 -1.235 1.00 94.31 173 ILE A C 1
ATOM 1352 O O . ILE A 1 173 ? -12.462 -54.173 -0.994 1.00 94.31 173 ILE A O 1
ATOM 1356 N N . ALA A 1 174 ? -12.413 -52.229 -2.120 1.00 96.25 174 ALA A N 1
ATOM 1357 C CA . ALA A 1 174 ? -13.621 -52.500 -2.893 1.00 96.25 174 ALA A CA 1
ATOM 1358 C C . ALA A 1 174 ? -13.490 -53.768 -3.754 1.00 96.25 174 ALA A C 1
ATOM 1360 O O . ALA A 1 174 ? -14.435 -54.550 -3.828 1.00 96.25 174 ALA A O 1
ATOM 1361 N N . SER A 1 175 ? -12.307 -54.033 -4.319 1.00 94.62 175 SER A N 1
ATOM 1362 C CA . SER A 1 175 ? -12.054 -55.237 -5.127 1.00 94.62 175 SER A CA 1
ATOM 1363 C C . SER A 1 175 ? -12.090 -56.554 -4.331 1.00 94.62 175 SER A C 1
ATOM 1365 O O . SER A 1 175 ? -12.232 -57.632 -4.914 1.00 94.62 175 SER A O 1
ATOM 1367 N N . TRP A 1 176 ? -11.975 -56.491 -2.999 1.00 93.75 176 TRP A N 1
ATOM 1368 C CA . TRP A 1 176 ? -11.873 -57.668 -2.128 1.00 93.75 176 TRP A CA 1
ATOM 1369 C C . TRP A 1 176 ? -13.216 -58.248 -1.686 1.00 93.75 176 TRP A C 1
ATOM 1371 O O . TRP A 1 176 ? -13.247 -59.341 -1.113 1.00 93.75 176 TRP A O 1
ATOM 1381 N N . PHE A 1 177 ? -14.328 -57.558 -1.944 1.00 93.81 177 PHE A N 1
ATOM 1382 C CA . PHE A 1 177 ? -15.654 -58.111 -1.678 1.00 93.81 177 PHE A CA 1
ATOM 1383 C C . PHE A 1 177 ? -15.876 -59.373 -2.522 1.00 93.81 177 PHE A C 1
ATOM 1385 O O . PHE A 1 177 ? -15.651 -59.392 -3.733 1.00 93.81 177 PHE A O 1
ATOM 1392 N N . LYS A 1 178 ? -16.279 -60.464 -1.862 1.00 91.19 178 LYS A N 1
ATOM 1393 C CA . LYS A 1 178 ? -16.375 -61.792 -2.491 1.00 91.19 178 LYS A CA 1
ATOM 1394 C C . LYS A 1 178 ? -17.633 -61.948 -3.339 1.00 91.19 178 LYS A C 1
ATOM 1396 O O . LYS A 1 178 ? -17.583 -62.609 -4.374 1.00 91.19 178 LYS A O 1
ATOM 1401 N N . ASP A 1 179 ? -18.749 -61.368 -2.897 1.00 92.75 179 ASP A N 1
ATOM 1402 C CA . ASP A 1 179 ? -19.998 -61.385 -3.652 1.00 92.75 179 ASP A CA 1
ATOM 1403 C C . ASP A 1 179 ? -19.897 -60.427 -4.857 1.00 92.75 179 ASP A C 1
ATOM 1405 O O . ASP A 1 179 ? -19.605 -59.246 -4.668 1.00 92.75 179 ASP A O 1
ATOM 1409 N N . PRO A 1 180 ? -20.118 -60.888 -6.103 1.00 92.56 180 PRO A N 1
ATOM 1410 C CA . PRO A 1 180 ? -19.934 -60.049 -7.286 1.00 92.56 180 PRO A CA 1
ATOM 1411 C C . PRO A 1 180 ? -20.864 -58.831 -7.363 1.00 92.56 180 PRO A C 1
ATOM 1413 O O . PRO A 1 180 ? -20.471 -57.814 -7.934 1.00 92.56 180 PRO A O 1
ATOM 1416 N N . ILE A 1 181 ? -22.085 -58.924 -6.824 1.00 93.12 181 ILE A N 1
ATOM 1417 C CA . ILE A 1 181 ? -23.070 -57.832 -6.857 1.00 93.12 181 ILE A CA 1
ATOM 1418 C C . ILE A 1 181 ? -22.661 -56.761 -5.850 1.00 93.12 181 ILE A C 1
ATOM 1420 O O . ILE A 1 181 ? -22.648 -55.569 -6.160 1.00 93.12 181 ILE A O 1
ATOM 1424 N N . GLU A 1 182 ? -22.293 -57.193 -4.650 1.00 94.19 182 GLU A N 1
ATOM 1425 C CA . GLU A 1 182 ? -21.775 -56.324 -3.608 1.00 94.19 182 GLU A CA 1
ATOM 1426 C C . GLU A 1 182 ? -20.464 -55.659 -4.023 1.00 94.19 182 GLU A C 1
ATOM 1428 O O . GLU A 1 182 ? -20.341 -54.438 -3.910 1.00 94.19 182 GLU A O 1
ATOM 1433 N N . ARG A 1 183 ? -19.525 -56.430 -4.582 1.00 95.50 183 ARG A N 1
ATOM 1434 C CA . ARG A 1 183 ? -18.263 -55.914 -5.113 1.00 95.50 183 ARG A CA 1
ATOM 1435 C C . ARG A 1 183 ? -18.499 -54.818 -6.138 1.00 95.50 183 ARG A C 1
ATOM 1437 O O . ARG A 1 183 ? -17.980 -53.725 -5.957 1.00 95.50 183 ARG A O 1
ATOM 1444 N N . ALA A 1 184 ? -19.346 -55.057 -7.141 1.00 95.44 184 ALA A N 1
ATOM 1445 C CA . ALA A 1 184 ? -19.666 -54.041 -8.143 1.00 95.44 184 ALA A CA 1
ATOM 1446 C C . ALA A 1 184 ? -20.251 -52.763 -7.509 1.00 95.44 184 ALA A C 1
ATOM 1448 O O . ALA A 1 184 ? -19.972 -51.650 -7.952 1.00 95.44 184 ALA A O 1
ATOM 1449 N N . ALA A 1 185 ? -21.042 -52.902 -6.442 1.00 94.94 185 ALA A N 1
ATOM 1450 C CA . ALA A 1 185 ? -21.619 -51.767 -5.735 1.00 94.94 185 ALA A CA 1
ATOM 1451 C C . ALA A 1 185 ? -20.592 -50.976 -4.900 1.00 94.94 185 ALA A C 1
ATOM 1453 O O . ALA A 1 185 ? -20.711 -49.752 -4.789 1.00 94.94 185 ALA A O 1
ATOM 1454 N N . TYR A 1 186 ? -19.597 -51.650 -4.318 1.00 96.88 186 TYR A N 1
ATOM 1455 C CA . TYR A 1 186 ? -18.482 -51.020 -3.607 1.00 96.88 186 TYR A CA 1
ATOM 1456 C C . TYR A 1 186 ? -17.444 -50.426 -4.565 1.00 96.88 186 TYR A C 1
ATOM 1458 O O . TYR A 1 186 ? -16.967 -49.326 -4.312 1.00 96.88 186 TYR A O 1
ATOM 1466 N N . GLU A 1 187 ? -17.156 -51.072 -5.696 1.00 96.75 187 GLU A N 1
ATOM 1467 C CA . GLU A 1 187 ? -16.307 -50.531 -6.768 1.00 96.75 187 GLU A CA 1
ATOM 1468 C C . GLU A 1 187 ? -16.925 -49.261 -7.366 1.00 96.75 187 GLU A C 1
ATOM 1470 O O . GLU A 1 187 ? -16.241 -48.255 -7.551 1.00 96.75 187 GLU A O 1
ATOM 1475 N N . ALA A 1 188 ? -18.246 -49.249 -7.570 1.00 94.12 188 ALA A N 1
ATOM 1476 C CA . ALA A 1 188 ? -18.957 -48.042 -7.977 1.00 94.12 188 ALA A CA 1
ATOM 1477 C C . ALA A 1 188 ? -18.815 -46.916 -6.937 1.00 94.12 188 ALA A C 1
ATOM 1479 O O . ALA A 1 188 ? -18.534 -45.779 -7.308 1.00 94.12 188 ALA A O 1
ATOM 1480 N N . ALA A 1 189 ? -18.953 -47.223 -5.642 1.00 94.06 189 ALA A N 1
ATOM 1481 C CA . ALA A 1 189 ? -18.773 -46.245 -4.566 1.00 94.06 189 ALA A CA 1
ATOM 1482 C C . ALA A 1 189 ? -17.316 -45.767 -4.410 1.00 94.06 189 ALA A C 1
ATOM 1484 O O . ALA A 1 189 ? -17.089 -44.644 -3.962 1.00 94.06 189 ALA A O 1
ATOM 1485 N N . ALA A 1 190 ? -16.343 -46.609 -4.762 1.00 96.25 190 ALA A N 1
ATOM 1486 C CA . ALA A 1 190 ? -14.926 -46.276 -4.764 1.00 96.25 190 ALA A CA 1
ATOM 1487 C C . ALA A 1 190 ? -14.556 -45.361 -5.941 1.00 96.25 190 ALA A C 1
ATOM 1489 O O . ALA A 1 190 ? -13.736 -44.460 -5.778 1.00 96.25 190 ALA A O 1
ATOM 1490 N N . SER A 1 191 ? -15.157 -45.571 -7.120 1.00 94.56 191 SER A N 1
ATOM 1491 C CA . SER A 1 191 ? -14.807 -44.888 -8.379 1.00 94.56 191 SER A CA 1
ATOM 1492 C C . SER A 1 191 ? -14.784 -43.355 -8.292 1.00 94.56 191 SER A C 1
ATOM 1494 O O . SER A 1 191 ? -13.891 -42.723 -8.853 1.00 94.56 191 SER A O 1
ATOM 1496 N N . ASP A 1 192 ? -15.713 -42.759 -7.544 1.00 93.06 192 ASP A N 1
ATOM 1497 C CA . ASP A 1 192 ? -15.845 -41.313 -7.346 1.00 93.06 192 ASP A CA 1
ATOM 1498 C C . ASP A 1 192 ? -15.486 -40.875 -5.912 1.00 93.06 192 ASP A C 1
ATOM 1500 O O . ASP A 1 192 ? -15.880 -39.792 -5.472 1.00 93.06 192 ASP A O 1
ATOM 1504 N N . PHE A 1 193 ? -14.762 -41.710 -5.157 1.00 96.44 193 PHE A N 1
ATOM 1505 C CA . PHE A 1 193 ? -14.362 -41.401 -3.787 1.00 96.44 193 PHE A CA 1
ATOM 1506 C C . PHE A 1 193 ? -13.460 -40.162 -3.727 1.00 96.44 193 PHE A C 1
ATOM 1508 O O . PHE A 1 193 ? -12.514 -40.026 -4.505 1.00 96.44 193 PHE A O 1
ATOM 1515 N N . ARG A 1 194 ? -13.735 -39.281 -2.765 1.00 96.88 194 ARG A N 1
ATOM 1516 C CA . ARG A 1 194 ? -12.918 -38.118 -2.409 1.00 96.88 194 ARG A CA 1
ATOM 1517 C C . ARG A 1 194 ? -12.884 -37.974 -0.891 1.00 96.88 194 ARG A C 1
ATOM 1519 O O . ARG A 1 194 ? -13.854 -38.353 -0.226 1.00 96.88 194 ARG A O 1
ATOM 1526 N N . ILE A 1 195 ? -11.789 -37.444 -0.345 1.00 97.50 195 ILE A N 1
ATOM 1527 C CA . ILE A 1 195 ? -11.655 -37.265 1.107 1.00 97.50 195 ILE A CA 1
ATOM 1528 C C . ILE A 1 195 ? -12.712 -36.279 1.623 1.00 97.50 195 ILE A C 1
ATOM 1530 O O . ILE A 1 195 ? -13.002 -35.279 0.958 1.00 97.50 195 ILE A O 1
ATOM 1534 N N . PRO A 1 196 ? -13.318 -36.543 2.791 1.00 98.06 196 PRO A N 1
ATOM 1535 C CA . PRO A 1 196 ? -14.307 -35.633 3.338 1.00 98.06 196 PRO A CA 1
ATOM 1536 C C . PRO A 1 196 ? -13.663 -34.404 3.990 1.00 98.06 196 PRO A C 1
ATOM 1538 O O . PRO A 1 196 ? -12.561 -34.481 4.533 1.00 98.06 196 PRO A O 1
ATOM 1541 N N . TYR A 1 197 ? -14.390 -33.287 4.016 1.00 98.12 197 TYR A N 1
ATOM 1542 C CA . TYR A 1 197 ? -14.088 -32.161 4.904 1.00 98.12 197 TYR A CA 1
ATOM 1543 C C . TYR A 1 197 ? -14.979 -32.190 6.146 1.00 98.12 197 TYR A C 1
ATOM 1545 O O . TYR A 1 197 ? -16.128 -32.636 6.100 1.00 98.12 197 TYR A O 1
ATOM 1553 N N . TRP A 1 198 ? -14.457 -31.693 7.268 1.00 97.38 198 TRP A N 1
ATOM 1554 C CA . TRP A 1 198 ? -15.252 -31.454 8.470 1.00 97.38 198 TRP A CA 1
ATOM 1555 C C . TRP A 1 198 ? -15.600 -29.972 8.573 1.00 97.38 198 TRP A C 1
ATOM 1557 O O . TRP A 1 198 ? -14.758 -29.149 8.935 1.00 97.38 198 TRP A O 1
ATOM 1567 N N . ASP A 1 199 ? -16.853 -29.634 8.266 1.00 96.25 199 ASP A N 1
ATOM 1568 C CA . ASP A 1 199 ? -17.347 -28.270 8.438 1.00 96.25 199 ASP A CA 1
ATOM 1569 C C . ASP A 1 199 ? -17.616 -28.012 9.924 1.00 96.25 199 ASP A C 1
ATOM 1571 O O . ASP A 1 199 ? -18.705 -28.252 10.448 1.00 96.25 199 ASP A O 1
ATOM 1575 N N . TRP A 1 200 ? -16.583 -27.568 10.634 1.00 94.75 200 TRP A N 1
ATOM 1576 C CA . TRP A 1 200 ? -16.660 -27.198 12.048 1.00 94.75 200 TRP A CA 1
ATOM 1577 C C . TRP A 1 200 ? -17.429 -25.886 12.280 1.00 94.75 200 TRP A C 1
ATOM 1579 O O . TRP A 1 200 ? -17.713 -25.549 13.428 1.00 94.75 200 TRP A O 1
ATOM 1589 N N . ALA A 1 201 ? -17.791 -25.156 11.216 1.00 93.31 201 ALA A N 1
ATOM 1590 C CA . ALA A 1 201 ? -18.594 -23.937 11.274 1.00 93.31 201 ALA A CA 1
ATOM 1591 C C . ALA A 1 201 ? -20.064 -24.169 10.877 1.00 93.31 201 ALA A C 1
ATOM 1593 O O . ALA A 1 201 ? -20.872 -23.242 10.956 1.00 93.31 201 ALA A O 1
ATOM 1594 N N . VAL A 1 202 ? -20.464 -25.373 10.462 1.00 89.94 202 VAL A N 1
ATOM 1595 C CA . VAL A 1 202 ? -21.869 -25.653 10.144 1.00 89.94 202 VAL A CA 1
ATOM 1596 C C . VAL A 1 202 ? -22.710 -25.709 11.419 1.00 89.94 202 VAL A C 1
ATOM 1598 O O . VAL A 1 202 ? -22.269 -26.177 12.468 1.00 89.94 202 VAL A O 1
ATOM 1601 N N . THR A 1 203 ? -23.952 -25.231 11.341 1.00 87.00 203 THR A N 1
ATOM 1602 C CA . THR A 1 203 ? -24.899 -25.400 12.451 1.00 87.00 203 THR A CA 1
ATOM 1603 C C . THR A 1 203 ? -25.328 -26.873 12.508 1.00 87.00 203 THR A C 1
ATOM 1605 O O . THR A 1 203 ? -25.882 -27.343 11.515 1.00 87.00 203 THR A O 1
ATOM 1608 N N . PRO A 1 204 ? -25.089 -27.604 13.614 1.00 85.56 204 PRO A N 1
ATOM 1609 C CA . PRO A 1 204 ? -25.502 -28.999 13.731 1.00 85.56 204 PRO A CA 1
ATOM 1610 C C . PRO A 1 204 ? -27.022 -29.120 13.907 1.00 85.56 204 PRO A C 1
ATOM 1612 O O . PRO A 1 204 ? -27.695 -28.156 14.289 1.00 85.56 204 PRO A O 1
ATOM 1615 N N . ASP A 1 205 ? -27.558 -30.319 13.675 1.00 83.38 205 ASP A N 1
ATOM 1616 C CA . ASP A 1 205 ? -28.967 -30.606 13.937 1.00 83.38 205 ASP A CA 1
ATOM 1617 C C . ASP A 1 205 ? -29.313 -30.419 15.431 1.00 83.38 205 ASP A C 1
ATOM 1619 O O . ASP A 1 205 ? -28.446 -30.548 16.303 1.00 83.38 205 ASP A O 1
ATOM 1623 N N . PRO A 1 206 ? -30.574 -30.090 15.780 1.00 80.50 206 PRO A N 1
ATOM 1624 C CA . PRO A 1 206 ? -30.958 -29.826 17.164 1.00 80.50 206 PRO A CA 1
ATOM 1625 C C . PRO A 1 206 ? -30.603 -30.976 18.120 1.00 80.50 206 PRO A C 1
ATOM 1627 O O . PRO A 1 206 ? -31.146 -32.073 18.025 1.00 80.50 206 PRO A O 1
ATOM 1630 N N . GLY A 1 207 ? -29.734 -30.695 19.095 1.00 79.12 207 GLY A N 1
ATOM 1631 C CA . GLY A 1 207 ? -29.260 -31.681 20.076 1.00 79.12 207 GLY A CA 1
ATOM 1632 C C . GLY A 1 207 ? -27.973 -32.409 19.674 1.00 79.12 207 GLY A C 1
ATOM 1633 O O . GLY A 1 207 ? -27.427 -33.149 20.493 1.00 79.12 207 GLY A O 1
ATOM 1634 N N . GLU A 1 208 ? -27.466 -32.167 18.467 1.00 85.50 208 GLU A N 1
ATOM 1635 C CA . GLU A 1 208 ? -26.172 -32.654 18.002 1.00 85.50 208 GLU A CA 1
ATOM 1636 C C . GLU A 1 208 ? -25.043 -31.639 18.249 1.00 85.50 208 GLU A C 1
ATOM 1638 O O . GLU A 1 208 ? -25.261 -30.511 18.694 1.00 85.50 208 GLU A O 1
ATOM 1643 N N . SER A 1 209 ? -23.812 -32.078 17.991 1.00 88.50 209 SER A N 1
ATOM 1644 C CA . SER A 1 209 ? -22.578 -31.313 18.184 1.00 88.50 209 SER A CA 1
ATOM 1645 C C . SER A 1 209 ? -21.937 -30.998 16.830 1.00 88.50 209 SER A C 1
ATOM 1647 O O . SER A 1 209 ? -21.997 -31.805 15.893 1.00 88.50 209 SER A O 1
ATOM 1649 N N . ALA A 1 210 ? -21.288 -29.837 16.721 1.00 89.94 210 ALA A N 1
ATOM 1650 C CA . ALA A 1 210 ? -20.422 -29.521 15.588 1.00 89.94 210 ALA A CA 1
ATOM 1651 C C . ALA A 1 210 ? -19.210 -30.470 15.546 1.00 89.94 210 ALA A C 1
ATOM 1653 O O . ALA A 1 210 ? -18.686 -30.753 14.466 1.00 89.94 210 ALA A O 1
ATOM 1654 N N . TYR A 1 211 ? -18.825 -31.027 16.699 1.00 92.31 211 TYR A N 1
ATOM 1655 C CA . TYR A 1 211 ? -17.853 -32.105 16.835 1.00 92.31 211 TYR A CA 1
ATOM 1656 C C . TYR A 1 211 ? -18.525 -33.471 16.647 1.00 92.31 211 TYR A C 1
ATOM 1658 O O . TYR A 1 211 ? -19.347 -33.909 17.463 1.00 92.31 211 TYR A O 1
ATOM 1666 N N . ILE A 1 212 ? -18.195 -34.166 15.556 1.00 92.06 212 ILE A N 1
ATOM 1667 C CA . ILE A 1 212 ? -18.942 -35.369 15.177 1.00 92.06 212 ILE A CA 1
ATOM 1668 C C . ILE A 1 212 ? -18.797 -36.491 16.228 1.00 92.06 212 ILE A C 1
ATOM 1670 O O . ILE A 1 212 ? -17.734 -36.650 16.837 1.00 92.06 212 ILE A O 1
ATOM 1674 N N . PRO A 1 213 ? -19.854 -37.288 16.484 1.00 90.88 213 PRO A N 1
ATOM 1675 C CA . PRO A 1 213 ? -19.823 -38.354 17.488 1.00 90.88 213 PRO A CA 1
ATOM 1676 C C . PRO A 1 213 ? -18.696 -39.371 17.294 1.00 90.88 213 PRO A C 1
ATOM 1678 O O . PRO A 1 213 ? -18.180 -39.900 18.276 1.00 90.88 213 PRO A O 1
ATOM 1681 N N . GLU A 1 214 ? -18.307 -39.631 16.050 1.00 92.75 214 GLU A N 1
ATOM 1682 C CA . GLU A 1 214 ? -17.267 -40.589 15.686 1.00 92.75 214 GLU A CA 1
ATOM 1683 C C . GLU A 1 214 ? -15.915 -40.213 16.286 1.00 92.75 214 GLU A C 1
ATOM 1685 O O . GLU A 1 214 ? -15.191 -41.094 16.720 1.00 92.75 214 GLU A O 1
ATOM 1690 N N . PHE A 1 215 ? -15.600 -38.931 16.454 1.00 94.38 215 PHE A N 1
ATOM 1691 C CA . PHE A 1 215 ? -14.349 -38.519 17.098 1.00 94.38 215 PHE A CA 1
ATOM 1692 C C . PHE A 1 215 ? -14.270 -38.894 18.589 1.00 94.38 215 PHE A C 1
ATOM 1694 O O . PHE A 1 215 ? -13.193 -38.858 19.177 1.00 94.38 215 PHE A O 1
ATOM 1701 N N . ARG A 1 216 ? -15.399 -39.255 19.219 1.00 92.25 216 ARG A N 1
ATOM 1702 C CA . ARG A 1 216 ? -15.485 -39.636 20.642 1.00 92.25 216 ARG A CA 1
ATOM 1703 C C . ARG A 1 216 ? -15.546 -41.142 20.876 1.00 92.25 216 ARG A C 1
ATOM 1705 O O . ARG A 1 216 ? -15.451 -41.570 22.021 1.00 92.25 216 ARG A O 1
ATOM 1712 N N . ARG A 1 217 ? -15.766 -41.942 19.833 1.00 91.75 217 ARG A N 1
ATOM 1713 C CA . ARG A 1 217 ? -15.951 -43.392 19.963 1.00 91.75 217 ARG A CA 1
ATOM 1714 C C . ARG A 1 217 ? -14.620 -44.095 19.757 1.00 91.75 217 ARG A C 1
ATOM 1716 O O . ARG A 1 217 ? -14.036 -43.948 18.696 1.00 91.75 217 ARG A O 1
ATOM 1723 N N . GLU A 1 218 ? -14.187 -44.897 20.720 1.00 91.31 218 GLU A N 1
ATOM 1724 C CA . GLU A 1 218 ? -12.956 -45.698 20.599 1.00 91.31 218 GLU A CA 1
ATOM 1725 C C . GLU A 1 218 ? -13.072 -46.809 19.543 1.00 91.31 218 GLU A C 1
ATOM 1727 O O . GLU A 1 218 ? -12.069 -47.266 19.003 1.00 91.31 218 GLU A O 1
ATOM 1732 N N . ALA A 1 219 ? -14.299 -47.227 19.217 1.00 93.38 219 ALA A N 1
ATOM 1733 C CA . ALA A 1 219 ? -14.570 -48.308 18.280 1.00 93.38 219 ALA A CA 1
ATOM 1734 C C . ALA A 1 219 ? -15.760 -48.009 17.364 1.00 93.38 219 ALA A C 1
ATOM 1736 O O . ALA A 1 219 ? -16.695 -47.295 17.746 1.00 93.38 219 ALA A O 1
ATOM 1737 N N . LEU A 1 220 ? -15.744 -48.593 16.165 1.00 93.31 220 LEU A N 1
ATOM 1738 C CA . LEU A 1 220 ? -16.830 -48.519 15.185 1.00 93.31 220 LEU A CA 1
ATOM 1739 C C . LEU A 1 220 ? -17.171 -49.917 14.662 1.00 93.31 220 LEU A C 1
ATOM 1741 O O . LEU A 1 220 ? -16.275 -50.725 14.429 1.00 93.31 220 LEU A O 1
ATOM 1745 N N . SER A 1 221 ? -18.467 -50.184 14.462 1.00 93.75 221 SER A N 1
ATOM 1746 C CA . SER A 1 221 ? -18.908 -51.328 13.654 1.00 93.75 221 SER A CA 1
ATOM 1747 C C . SER A 1 221 ? -18.830 -50.928 12.188 1.00 93.75 221 SER A C 1
ATOM 1749 O O . SER A 1 221 ? -19.421 -49.917 11.798 1.00 93.75 221 SER A O 1
ATOM 1751 N N . VAL A 1 222 ? -18.077 -51.682 11.395 1.00 94.19 222 VAL A N 1
ATOM 1752 C CA . VAL A 1 222 ? -17.854 -51.401 9.976 1.00 94.19 222 VAL A CA 1
ATOM 1753 C C . VAL A 1 222 ? -18.068 -52.677 9.181 1.00 94.19 222 VAL A C 1
ATOM 1755 O O . VAL A 1 222 ? -17.547 -53.738 9.524 1.00 94.19 222 VAL A O 1
ATOM 1758 N N . TYR A 1 223 ? -18.833 -52.566 8.099 1.00 94.62 223 TYR A N 1
ATOM 1759 C CA . TYR A 1 223 ? -19.041 -53.665 7.166 1.00 94.62 223 TYR A CA 1
ATOM 1760 C C . TYR A 1 223 ? -18.016 -53.598 6.032 1.00 94.62 223 TYR A C 1
ATOM 1762 O O . TYR A 1 223 ? -17.905 -52.573 5.357 1.00 94.62 223 TYR A O 1
ATOM 1770 N N . GLY A 1 224 ? -17.279 -54.686 5.822 1.00 94.19 224 GLY A N 1
ATOM 1771 C CA . GLY A 1 224 ? -16.229 -54.782 4.810 1.00 94.19 224 GLY A CA 1
ATOM 1772 C C . GLY A 1 224 ? -16.169 -56.158 4.136 1.00 94.19 224 GLY A C 1
ATOM 1773 O O . GLY A 1 224 ? -17.083 -56.964 4.307 1.00 94.19 224 GLY A O 1
ATOM 1774 N N . PRO A 1 225 ? -15.075 -56.466 3.416 1.00 91.75 225 PRO A N 1
ATOM 1775 C CA . PRO A 1 225 ? -14.909 -57.723 2.673 1.00 91.75 225 PRO A CA 1
ATOM 1776 C C . PRO A 1 225 ? -15.073 -59.017 3.490 1.00 91.75 225 PRO A C 1
ATOM 1778 O O . PRO A 1 225 ? -15.389 -60.069 2.935 1.00 91.75 225 PRO A O 1
ATOM 1781 N N . ASN A 1 226 ? -14.866 -58.952 4.807 1.00 89.31 226 ASN A N 1
ATOM 1782 C CA . ASN A 1 226 ? -15.035 -60.068 5.742 1.00 89.31 226 ASN A CA 1
ATOM 1783 C C . ASN A 1 226 ? -16.296 -59.929 6.606 1.00 89.31 226 ASN A C 1
ATOM 1785 O O . ASN A 1 226 ? -16.359 -60.476 7.706 1.00 89.31 226 ASN A O 1
ATOM 1789 N N . GLY A 1 227 ? -17.291 -59.189 6.120 1.00 90.06 227 GLY A N 1
ATOM 1790 C CA . GLY A 1 227 ? -18.523 -58.899 6.839 1.00 90.06 227 GLY A CA 1
ATOM 1791 C C . GLY A 1 227 ? -18.360 -57.793 7.879 1.00 90.06 227 GLY A C 1
ATOM 1792 O O . GLY A 1 227 ? -17.410 -56.999 7.846 1.00 90.06 227 GLY A O 1
ATOM 1793 N N . GLU A 1 228 ? -19.332 -57.730 8.785 1.00 93.56 228 GLU A N 1
ATOM 1794 C CA . GLU A 1 228 ? -19.394 -56.740 9.857 1.00 93.56 228 GLU A CA 1
ATOM 1795 C C . GLU A 1 228 ? -18.386 -57.058 10.969 1.00 93.56 228 GLU A C 1
ATOM 1797 O O . GLU A 1 228 ? -18.354 -58.173 11.491 1.00 93.56 228 GLU A O 1
ATOM 1802 N N . GLN A 1 229 ? -17.559 -56.074 11.335 1.00 92.56 229 GLN A N 1
ATOM 1803 C CA . GLN A 1 229 ? -16.585 -56.188 12.420 1.00 92.56 229 GLN A CA 1
ATOM 1804 C C . GLN A 1 229 ? -16.596 -54.940 13.298 1.00 92.56 229 GLN A C 1
ATOM 1806 O O . GLN A 1 229 ? -16.719 -53.817 12.807 1.00 92.56 229 GLN A O 1
ATOM 1811 N N . LEU A 1 230 ? -16.393 -55.146 14.599 1.00 93.81 230 LEU A N 1
ATOM 1812 C CA . LEU A 1 230 ? -16.101 -54.075 15.543 1.00 93.81 230 LEU A CA 1
ATOM 1813 C C . LEU A 1 230 ? -14.587 -53.840 15.575 1.00 93.81 230 LEU A C 1
ATOM 1815 O O . LEU A 1 230 ? -13.839 -54.732 15.972 1.00 93.81 230 LEU A O 1
ATOM 1819 N N . ILE A 1 231 ? -14.147 -52.650 15.173 1.00 93.75 231 ILE A N 1
ATOM 1820 C CA . ILE A 1 231 ? -12.725 -52.297 15.045 1.00 93.75 231 ILE A CA 1
ATOM 1821 C C . ILE A 1 231 ? -12.375 -51.083 15.898 1.00 93.75 231 ILE A C 1
ATOM 1823 O O . ILE A 1 231 ? -13.261 -50.288 16.226 1.00 93.75 231 ILE A O 1
ATOM 1827 N N . ALA A 1 232 ? -11.087 -50.903 16.205 1.00 93.06 232 ALA A N 1
ATOM 1828 C CA . ALA A 1 232 ? -10.595 -49.625 16.712 1.00 93.06 232 ALA A CA 1
ATOM 1829 C C . ALA A 1 232 ? -10.903 -48.512 15.705 1.00 93.06 232 ALA A C 1
ATOM 1831 O O . ALA A 1 232 ? -10.694 -48.669 14.500 1.00 93.06 232 ALA A O 1
ATOM 1832 N N . ASN A 1 233 ? -11.431 -47.395 16.194 1.00 95.25 233 ASN A N 1
ATOM 1833 C CA . ASN A 1 233 ? -11.850 -46.296 15.344 1.00 95.25 233 ASN A CA 1
ATOM 1834 C C . ASN A 1 233 ? -10.643 -45.460 14.887 1.00 95.25 233 ASN A C 1
ATOM 1836 O O . ASN A 1 233 ? -10.081 -44.726 15.703 1.00 95.25 233 ASN A O 1
ATOM 1840 N N . PRO A 1 234 ? -10.302 -45.455 13.588 1.00 95.69 234 PRO A N 1
ATOM 1841 C CA . PRO A 1 234 ? -9.147 -44.713 13.092 1.00 95.69 234 PRO A CA 1
ATOM 1842 C C . PRO A 1 234 ? -9.341 -43.186 13.102 1.00 95.69 234 PRO A C 1
ATOM 1844 O O . PRO A 1 234 ? -8.408 -42.447 12.811 1.00 95.69 234 PRO A O 1
ATOM 1847 N N . LEU A 1 235 ? -10.536 -42.678 13.429 1.00 96.00 235 LEU A N 1
ATOM 1848 C CA . LEU A 1 235 ? -10.792 -41.247 13.644 1.00 96.00 235 LEU A CA 1
ATOM 1849 C C . LEU A 1 235 ? -10.579 -40.805 15.103 1.00 96.00 235 LEU A C 1
ATOM 1851 O O . LEU A 1 235 ? -10.586 -39.602 15.390 1.00 96.00 235 LEU A O 1
ATOM 1855 N N . PHE A 1 236 ? -10.438 -41.750 16.037 1.00 94.62 236 PHE A N 1
ATOM 1856 C CA . PHE A 1 236 ? -10.308 -41.465 17.467 1.00 94.62 236 PHE A CA 1
ATOM 1857 C C . PHE A 1 236 ? -8.871 -41.101 17.852 1.00 94.62 236 PHE A C 1
ATOM 1859 O O . PHE A 1 236 ? -8.652 -40.056 18.465 1.00 94.62 236 PHE A O 1
ATOM 1866 N N . SER A 1 237 ? -7.911 -41.940 17.467 1.00 93.81 237 SER A N 1
ATOM 1867 C CA . SER A 1 237 ? -6.476 -41.762 17.694 1.00 93.81 237 SER A CA 1
ATOM 1868 C C . SER A 1 237 ? -5.682 -42.536 16.640 1.00 93.81 237 SER A C 1
ATOM 1870 O O . SER A 1 237 ? -6.191 -43.481 16.036 1.00 93.81 237 SER A O 1
ATOM 1872 N N . TYR A 1 238 ? -4.431 -42.138 16.424 1.00 94.00 238 TYR A N 1
ATOM 1873 C CA . TYR A 1 238 ? -3.433 -42.947 15.728 1.00 94.00 238 TYR A CA 1
ATOM 1874 C C . TYR A 1 238 ? -2.549 -43.657 16.759 1.00 94.00 238 TYR A C 1
ATOM 1876 O O . TYR A 1 238 ? -2.110 -43.014 17.709 1.00 94.00 238 TYR A O 1
ATOM 1884 N N . GLN A 1 239 ? -2.284 -44.956 16.587 1.00 92.06 239 GLN A N 1
ATOM 1885 C CA . GLN A 1 239 ? -1.417 -45.741 17.477 1.00 92.06 239 GLN A CA 1
ATOM 1886 C C . GLN A 1 239 ? -0.007 -45.875 16.893 1.00 92.06 239 GLN A C 1
ATOM 1888 O O . GLN A 1 239 ? 0.159 -46.424 15.804 1.00 92.06 239 GLN A O 1
ATOM 1893 N N . PHE A 1 240 ? 0.998 -45.435 17.650 1.00 89.19 240 PHE A N 1
ATOM 1894 C CA . PHE A 1 240 ? 2.406 -45.501 17.258 1.00 89.19 240 PHE A CA 1
ATOM 1895 C C . PHE A 1 240 ? 2.965 -46.921 17.397 1.00 89.19 240 PHE A C 1
ATOM 1897 O O . PHE A 1 240 ? 2.731 -47.600 18.403 1.00 89.19 240 PHE A O 1
ATOM 1904 N N . ARG A 1 241 ? 3.719 -47.374 16.391 1.00 86.50 241 ARG A N 1
ATOM 1905 C CA . ARG A 1 241 ? 4.229 -48.748 16.270 1.00 86.50 241 ARG A CA 1
ATOM 1906 C C . ARG A 1 241 ? 5.630 -48.815 15.631 1.00 86.50 241 ARG A C 1
ATOM 1908 O O . ARG A 1 241 ? 5.718 -49.078 14.436 1.00 86.50 241 ARG A O 1
ATOM 1915 N N . PRO A 1 242 ? 6.712 -48.679 16.418 1.00 85.75 242 PRO A N 1
ATOM 1916 C CA . PRO A 1 242 ? 6.739 -48.244 17.816 1.00 85.75 242 PRO A CA 1
ATOM 1917 C C . PRO A 1 242 ? 6.587 -46.718 17.958 1.00 85.75 242 PRO A C 1
ATOM 1919 O O . PRO A 1 242 ? 6.624 -45.973 16.981 1.00 85.75 242 PRO A O 1
ATOM 1922 N N . LEU A 1 243 ? 6.409 -46.258 19.199 1.00 84.88 243 LEU A N 1
ATOM 1923 C CA . LEU A 1 243 ? 6.610 -44.856 19.571 1.00 84.88 243 LEU A CA 1
ATOM 1924 C C . LEU A 1 243 ? 8.110 -44.564 19.664 1.00 84.88 243 LEU A C 1
ATOM 1926 O O . LEU A 1 243 ? 8.831 -45.321 20.315 1.00 84.88 243 LEU A O 1
ATOM 1930 N N . ASP A 1 244 ? 8.545 -43.443 19.094 1.00 83.12 244 ASP A N 1
ATOM 1931 C CA . ASP A 1 244 ? 9.928 -42.974 19.191 1.00 83.12 244 ASP A CA 1
ATOM 1932 C C . ASP A 1 244 ? 10.098 -41.913 20.278 1.00 83.12 244 ASP A C 1
ATOM 1934 O O . ASP A 1 244 ? 9.652 -40.771 20.125 1.00 83.12 244 ASP A O 1
ATOM 1938 N N . PRO A 1 245 ? 10.746 -42.260 21.399 1.00 77.12 245 PRO A N 1
ATOM 1939 C CA . PRO A 1 245 ? 10.925 -41.327 22.496 1.00 77.12 245 PRO A CA 1
ATOM 1940 C C . PRO A 1 245 ? 11.870 -40.166 22.154 1.00 77.12 245 PRO A C 1
ATOM 1942 O O . PRO A 1 245 ? 11.823 -39.159 22.858 1.00 77.12 245 PRO A O 1
ATOM 1945 N N . GLU A 1 246 ? 12.709 -40.264 21.117 1.00 77.44 246 GLU A N 1
ATOM 1946 C CA . GLU A 1 246 ? 13.591 -39.168 20.699 1.00 77.44 246 GLU A CA 1
ATOM 1947 C C . GLU A 1 246 ? 12.802 -38.093 19.941 1.00 77.44 246 GLU A C 1
ATOM 1949 O O . GLU A 1 246 ? 12.916 -36.904 20.248 1.00 77.44 246 GLU A O 1
ATOM 1954 N N . VAL A 1 247 ? 11.914 -38.506 19.032 1.00 77.31 247 VAL A N 1
ATOM 1955 C CA . VAL A 1 247 ? 10.999 -37.604 18.304 1.00 77.31 247 VAL A CA 1
ATOM 1956 C C . VAL A 1 247 ? 9.984 -36.948 19.246 1.00 77.31 247 VAL A C 1
ATOM 1958 O O . VAL A 1 247 ? 9.683 -35.751 19.146 1.00 77.31 247 VAL A O 1
ATOM 1961 N N . PHE A 1 248 ? 9.483 -37.716 20.211 1.00 83.12 248 PHE A N 1
ATOM 1962 C CA . PHE A 1 248 ? 8.482 -37.277 21.178 1.00 83.12 248 PHE A CA 1
ATOM 1963 C C . PHE A 1 248 ? 9.083 -36.852 22.524 1.00 83.12 248 PHE A C 1
ATOM 1965 O O . PHE A 1 248 ? 8.378 -36.865 23.522 1.00 83.12 248 PHE A O 1
ATOM 1972 N N . GLY A 1 249 ? 10.352 -36.430 22.576 1.00 74.00 249 GLY A N 1
ATOM 1973 C CA . GLY A 1 249 ? 11.142 -36.229 23.806 1.00 74.00 249 GLY A CA 1
ATOM 1974 C C . GLY A 1 249 ? 10.711 -35.124 24.788 1.00 74.00 249 GLY A C 1
ATOM 1975 O O . GLY A 1 249 ? 11.471 -34.793 25.700 1.00 74.00 249 GLY A O 1
ATOM 1976 N N . TRP A 1 250 ? 9.534 -34.516 24.631 1.00 75.75 250 TRP A N 1
ATOM 1977 C CA . TRP A 1 250 ? 9.081 -33.386 25.446 1.00 75.75 250 TRP A CA 1
ATOM 1978 C C . TRP A 1 250 ? 7.816 -33.710 26.247 1.00 75.75 250 TRP A C 1
ATOM 1980 O O . TRP A 1 250 ? 6.882 -34.304 25.725 1.00 75.75 250 TRP A O 1
ATOM 1990 N N . GLY A 1 251 ? 7.751 -33.269 27.508 1.00 78.06 251 GLY A N 1
ATOM 1991 C CA . GLY A 1 251 ? 6.562 -33.419 28.355 1.00 78.06 251 GLY A CA 1
ATOM 1992 C C . GLY A 1 251 ? 6.101 -34.875 28.503 1.00 78.06 251 GLY A C 1
ATOM 1993 O O . GLY A 1 251 ? 6.914 -35.769 28.718 1.00 78.06 251 GLY A O 1
ATOM 1994 N N . ASP A 1 252 ? 4.791 -35.094 28.378 1.00 84.44 252 ASP A N 1
ATOM 1995 C CA . ASP A 1 252 ? 4.155 -36.414 28.481 1.00 84.44 252 ASP A CA 1
ATOM 1996 C C . ASP A 1 252 ? 4.098 -37.178 27.142 1.00 84.44 252 ASP A C 1
ATOM 1998 O O . ASP A 1 252 ? 3.608 -38.302 27.087 1.00 84.44 252 ASP A O 1
ATOM 2002 N N . PHE A 1 253 ? 4.615 -36.614 26.051 1.00 86.81 253 PHE A N 1
ATOM 2003 C CA . PHE A 1 253 ? 4.594 -37.269 24.741 1.00 86.81 253 PHE A CA 1
ATOM 2004 C C . PHE A 1 253 ? 5.378 -38.600 24.670 1.00 86.81 253 PHE A C 1
ATOM 2006 O O . PHE A 1 253 ? 4.849 -39.529 24.057 1.00 86.81 253 PHE A O 1
ATOM 2013 N N . PRO A 1 254 ? 6.538 -38.796 25.344 1.00 86.62 254 PRO A N 1
ATOM 2014 C CA . PRO A 1 254 ? 7.284 -40.060 25.271 1.00 86.62 254 PRO A CA 1
ATOM 2015 C C . PRO A 1 254 ? 6.551 -41.270 25.872 1.00 86.62 254 PRO A C 1
ATOM 2017 O O . PRO A 1 254 ? 6.987 -42.403 25.688 1.00 86.62 254 PRO A O 1
ATOM 2020 N N . GLN A 1 255 ? 5.474 -41.052 26.636 1.00 86.50 255 GLN A N 1
ATOM 2021 C CA . GLN A 1 255 ? 4.670 -42.117 27.253 1.00 86.50 255 GLN A CA 1
ATOM 2022 C C . GLN A 1 255 ? 3.343 -42.373 26.524 1.00 86.50 255 GLN A C 1
ATOM 2024 O O . GLN A 1 255 ? 2.616 -43.308 26.869 1.00 86.50 255 GLN A O 1
ATOM 2029 N N . TRP A 1 256 ? 2.997 -41.561 25.524 1.00 90.75 256 TRP A N 1
ATOM 2030 C CA . TRP A 1 256 ? 1.744 -41.687 24.790 1.00 90.75 256 TRP A CA 1
ATOM 2031 C C . TRP A 1 256 ? 1.938 -42.511 23.523 1.00 90.75 256 TRP A C 1
ATOM 2033 O O . TRP A 1 256 ? 2.278 -42.000 22.466 1.00 90.75 256 TRP A O 1
ATOM 2043 N N . THR A 1 257 ? 1.633 -43.805 23.606 1.00 90.50 257 THR A N 1
ATOM 2044 C CA . THR A 1 257 ? 1.681 -44.733 22.460 1.00 90.50 257 THR A CA 1
ATOM 2045 C C . THR A 1 257 ? 0.566 -44.506 21.432 1.00 90.50 257 THR A C 1
ATOM 2047 O O . THR A 1 257 ? 0.413 -45.285 20.497 1.00 90.50 257 THR A O 1
ATOM 2050 N N . GLU A 1 258 ? -0.240 -43.462 21.602 1.00 91.94 258 GLU A N 1
ATOM 2051 C CA . GLU A 1 258 ? -1.243 -43.030 20.637 1.00 91.94 258 GLU A CA 1
ATOM 2052 C C . GLU A 1 258 ? -1.466 -41.519 20.725 1.00 91.94 258 GLU A C 1
ATOM 2054 O O . GLU A 1 258 ? -1.235 -40.908 21.776 1.00 91.94 258 GLU A O 1
ATOM 2059 N N . THR A 1 259 ? -1.989 -40.925 19.653 1.00 94.19 259 THR A N 1
ATOM 2060 C CA . THR A 1 259 ? -2.326 -39.503 19.644 1.00 94.19 259 THR A CA 1
ATOM 2061 C C . THR A 1 259 ? -3.420 -39.178 20.658 1.00 94.19 259 THR A C 1
ATOM 2063 O O . THR A 1 259 ? -4.390 -39.915 20.848 1.00 94.19 259 THR A O 1
ATOM 2066 N N . LYS A 1 260 ? -3.263 -38.033 21.323 1.00 94.00 260 LYS A N 1
ATOM 2067 C CA . LYS A 1 260 ? -4.152 -37.551 22.385 1.00 94.00 260 LYS A CA 1
ATOM 2068 C C . LYS A 1 260 ? -4.802 -36.225 22.021 1.00 94.00 260 LYS A C 1
ATOM 2070 O O . LYS A 1 260 ? -4.143 -35.359 21.445 1.00 94.00 260 LYS A O 1
ATOM 2075 N N . ARG A 1 261 ? -6.055 -36.051 22.451 1.00 93.50 261 ARG A N 1
ATOM 2076 C CA . ARG A 1 261 ? -6.841 -34.806 22.374 1.00 93.50 261 ARG A CA 1
ATOM 2077 C C . ARG A 1 261 ? -7.387 -34.477 23.760 1.00 93.50 261 ARG A C 1
ATOM 2079 O O . ARG A 1 261 ? -8.002 -35.344 24.382 1.00 93.50 261 ARG A O 1
ATOM 2086 N N . SER A 1 262 ? -7.155 -33.260 24.251 1.00 89.50 262 SER A N 1
ATOM 2087 C CA . SER A 1 262 ? -7.483 -32.849 25.628 1.00 89.50 262 SER A CA 1
ATOM 2088 C C . SER A 1 262 ? -7.047 -33.889 26.681 1.00 89.50 262 SER A C 1
ATOM 2090 O O . SER A 1 262 ? -7.902 -34.462 27.358 1.00 89.50 262 SER A O 1
ATOM 2092 N N . PRO A 1 263 ? -5.752 -34.246 26.772 1.00 89.69 263 PRO A N 1
ATOM 2093 C CA . PRO A 1 263 ? -5.307 -35.351 27.614 1.00 89.69 263 PRO A CA 1
ATOM 2094 C C . PRO A 1 263 ? -5.580 -35.113 29.108 1.00 89.69 263 PRO A C 1
ATOM 2096 O O . PRO A 1 263 ? -5.297 -34.047 29.650 1.00 89.69 263 PRO A O 1
ATOM 2099 N N . VAL A 1 264 ? -6.073 -36.150 29.787 1.00 83.25 264 VAL A N 1
ATOM 2100 C CA . VAL A 1 264 ? -6.111 -36.264 31.253 1.00 83.25 264 VAL A CA 1
ATOM 2101 C C . VAL A 1 264 ? -5.295 -37.502 31.623 1.00 83.25 264 VAL A C 1
ATOM 2103 O O . VAL A 1 264 ? -5.755 -38.640 31.477 1.00 83.25 264 VAL A O 1
ATOM 2106 N N . GLY A 1 265 ? -4.039 -37.285 32.023 1.00 83.62 265 GLY A N 1
ATOM 2107 C CA . GLY A 1 265 ? -3.042 -38.355 32.118 1.00 83.62 265 GLY A CA 1
ATOM 2108 C C . GLY A 1 265 ? -2.816 -39.014 30.752 1.00 83.62 265 GLY A C 1
ATOM 2109 O O . GLY A 1 265 ? -2.566 -38.332 29.765 1.00 83.62 265 GLY A O 1
ATOM 2110 N N . ASN A 1 266 ? -2.976 -40.338 30.674 1.00 84.00 266 ASN A N 1
ATOM 2111 C CA . ASN A 1 266 ? -2.778 -41.112 29.440 1.00 84.00 266 ASN A CA 1
ATOM 2112 C C . ASN A 1 266 ? -4.068 -41.336 28.631 1.00 84.00 266 ASN A C 1
ATOM 2114 O O . ASN A 1 266 ? -4.114 -42.231 27.789 1.00 84.00 266 ASN A O 1
ATOM 2118 N N . THR A 1 267 ? -5.132 -40.563 28.867 1.00 86.81 267 THR A N 1
ATOM 2119 C CA . THR A 1 267 ? -6.430 -40.731 28.182 1.00 86.81 267 THR A CA 1
ATOM 2120 C C . THR A 1 267 ? -6.879 -39.446 27.495 1.00 86.81 267 THR A C 1
ATOM 2122 O O . THR A 1 267 ? -6.674 -38.362 28.034 1.00 86.81 267 THR A O 1
ATOM 2125 N N . SER A 1 268 ? -7.490 -39.556 26.311 1.00 90.38 268 SER A N 1
ATOM 2126 C CA . SER A 1 268 ? -8.065 -38.411 25.587 1.00 90.38 268 SER A CA 1
ATOM 2127 C C . SER A 1 268 ? -9.423 -38.018 26.167 1.00 90.38 268 SER A C 1
ATOM 2129 O O . SER A 1 268 ? -10.311 -38.862 26.291 1.00 90.38 268 SER A O 1
ATOM 2131 N N . ASN A 1 269 ? -9.642 -36.730 26.438 1.00 91.31 269 ASN A N 1
ATOM 2132 C CA . ASN A 1 269 ? -10.950 -36.200 26.820 1.00 91.31 269 ASN A CA 1
ATOM 2133 C C . ASN A 1 269 ? -11.667 -35.568 25.617 1.00 91.31 269 ASN A C 1
ATOM 2135 O O . ASN A 1 269 ? -11.898 -34.361 25.549 1.00 91.31 269 ASN A O 1
ATOM 2139 N N . ASN A 1 270 ? -12.092 -36.403 24.669 1.00 90.75 270 ASN A N 1
ATOM 2140 C CA . ASN A 1 270 ? -12.805 -35.939 23.472 1.00 90.75 270 ASN A CA 1
ATOM 2141 C C . ASN A 1 270 ? -14.162 -35.270 23.780 1.00 90.75 270 ASN A C 1
ATOM 2143 O O . ASN A 1 270 ? -14.715 -34.564 22.938 1.00 90.75 270 ASN A O 1
ATOM 2147 N N . THR A 1 271 ? -14.714 -35.458 24.985 1.00 89.12 271 THR A N 1
ATOM 2148 C CA . THR A 1 271 ? -15.909 -34.721 25.427 1.00 89.12 271 THR A CA 1
ATOM 2149 C C . THR A 1 271 ? -15.589 -33.251 25.681 1.00 89.12 271 THR A C 1
ATOM 2151 O O . THR A 1 271 ? -16.389 -32.392 25.320 1.00 89.12 271 THR A O 1
ATOM 2154 N N . GLN A 1 272 ? -14.420 -32.951 26.250 1.00 87.31 272 GLN A N 1
ATOM 2155 C CA . GLN A 1 272 ? -13.955 -31.579 26.439 1.00 87.31 272 GLN A CA 1
ATOM 2156 C C . GLN A 1 272 ? -13.663 -30.903 25.098 1.00 87.31 272 GLN A C 1
ATOM 2158 O O . GLN A 1 272 ? -14.129 -29.787 24.891 1.00 87.31 272 GLN A O 1
ATOM 2163 N N . SER A 1 273 ? -12.998 -31.592 24.163 1.00 90.62 273 SER A N 1
ATOM 2164 C CA . SER A 1 273 ? -12.787 -31.078 22.799 1.00 90.62 273 SER A CA 1
ATOM 2165 C C . SER A 1 273 ? -14.118 -30.782 22.094 1.00 90.62 273 SER A C 1
ATOM 2167 O O . SER A 1 273 ? -14.280 -29.722 21.496 1.00 90.62 273 SER A O 1
ATOM 2169 N N . ALA A 1 274 ? -15.112 -31.671 22.221 1.00 90.50 274 ALA A N 1
ATOM 2170 C CA . ALA A 1 274 ? -16.444 -31.443 21.660 1.00 90.50 274 ALA A CA 1
ATOM 2171 C C . ALA A 1 274 ? -17.125 -30.205 22.258 1.00 90.50 274 ALA A C 1
ATOM 2173 O O . ALA A 1 274 ? -17.655 -29.368 21.531 1.00 90.50 274 ALA A O 1
ATOM 2174 N N . GLN A 1 275 ? -17.069 -30.061 23.584 1.00 87.06 275 GLN A N 1
ATOM 2175 C CA . GLN A 1 275 ? -17.611 -28.893 24.272 1.00 87.06 275 GLN A CA 1
ATOM 2176 C C . GLN A 1 275 ? -16.904 -27.605 23.848 1.00 87.06 275 GLN A C 1
ATOM 2178 O O . GLN A 1 275 ? -17.580 -26.607 23.633 1.00 87.06 275 GLN A O 1
ATOM 2183 N N . ALA A 1 276 ? -15.578 -27.624 23.713 1.00 86.75 276 ALA A N 1
ATOM 2184 C CA . ALA A 1 276 ? -14.782 -26.481 23.284 1.00 86.75 276 ALA A CA 1
ATOM 2185 C C . ALA A 1 276 ? -15.188 -26.011 21.874 1.00 86.75 276 ALA A C 1
ATOM 2187 O O . ALA A 1 276 ? -15.558 -24.852 21.689 1.00 86.75 276 ALA A O 1
ATOM 2188 N N . VAL A 1 277 ? -15.274 -26.935 20.909 1.00 90.38 277 VAL A N 1
ATOM 2189 C CA . VAL A 1 277 ? -15.713 -26.627 19.536 1.00 90.38 277 VAL A CA 1
ATOM 2190 C C . VAL A 1 277 ? -17.158 -26.123 19.493 1.00 90.38 277 VAL A C 1
ATOM 2192 O O . VAL A 1 277 ? -17.436 -25.108 18.856 1.00 90.38 277 VAL A O 1
ATOM 2195 N N . ASP A 1 278 ? -18.083 -26.762 20.215 1.00 88.00 278 ASP A N 1
ATOM 2196 C CA . ASP A 1 278 ? -19.480 -26.309 20.274 1.00 88.00 278 ASP A CA 1
ATOM 2197 C C . ASP A 1 278 ? -19.610 -24.907 20.888 1.00 88.00 278 ASP A C 1
ATOM 2199 O O . ASP A 1 278 ? -20.492 -24.130 20.513 1.00 88.00 278 ASP A O 1
ATOM 2203 N N . ARG A 1 279 ? -18.734 -24.564 21.839 1.00 84.69 279 ARG A N 1
ATOM 2204 C CA . ARG A 1 279 ? -18.677 -23.231 22.451 1.00 84.69 279 ARG A CA 1
ATOM 2205 C C . ARG A 1 279 ? -18.079 -22.195 21.508 1.00 84.69 279 ARG A C 1
ATOM 2207 O O . ARG A 1 279 ? -18.593 -21.078 21.472 1.00 84.69 279 ARG A O 1
ATOM 2214 N N . ALA A 1 280 ? -17.067 -22.568 20.730 1.00 87.50 280 ALA A N 1
ATOM 2215 C CA . ALA A 1 280 ? -16.426 -21.706 19.743 1.00 87.50 280 ALA A CA 1
ATOM 2216 C C . ALA A 1 280 ? -17.277 -21.499 18.475 1.00 87.50 280 ALA A C 1
ATOM 2218 O O . ALA A 1 280 ? -17.133 -20.474 17.812 1.00 87.50 280 ALA A O 1
ATOM 2219 N N . LEU A 1 281 ? -18.205 -22.413 18.155 1.00 88.06 281 LEU A N 1
ATOM 2220 C CA . LEU A 1 281 ? -19.002 -22.412 16.918 1.00 88.06 281 LEU A CA 1
ATOM 2221 C C . LEU A 1 281 ? -19.584 -21.035 16.521 1.00 88.06 281 LEU A C 1
ATOM 2223 O O . LEU A 1 281 ? -19.400 -20.627 15.373 1.00 88.06 281 LEU A O 1
ATOM 2227 N N . PRO A 1 282 ? -20.255 -20.272 17.411 1.00 84.50 282 PRO A N 1
ATOM 2228 C CA . PRO A 1 282 ? -20.763 -18.948 17.056 1.00 84.50 282 PRO A CA 1
ATOM 2229 C C . PRO A 1 282 ? -19.671 -17.975 16.596 1.00 84.50 282 PRO A C 1
ATOM 2231 O O . PRO A 1 282 ? -19.901 -17.208 15.665 1.00 84.50 282 PRO A O 1
ATOM 2234 N N . ASN A 1 283 ? -18.508 -18.015 17.250 1.00 87.31 283 ASN A N 1
ATOM 2235 C CA . ASN A 1 283 ? -17.363 -17.163 16.952 1.00 87.31 283 ASN A CA 1
ATOM 2236 C C . ASN A 1 283 ? -16.707 -17.575 15.625 1.00 87.31 283 ASN A C 1
ATOM 2238 O O . ASN A 1 283 ? -16.470 -16.731 14.765 1.00 87.31 283 ASN A O 1
ATOM 2242 N N . LEU A 1 284 ? -16.526 -18.881 15.427 1.00 91.12 284 LEU A N 1
ATOM 2243 C CA . LEU A 1 284 ? -16.011 -19.497 14.204 1.00 91.12 284 LEU A CA 1
ATOM 2244 C C . LEU A 1 284 ? -16.839 -19.115 12.964 1.00 91.12 284 LEU A C 1
ATOM 2246 O O . LEU A 1 284 ? -16.285 -18.711 11.942 1.00 91.12 284 LEU A O 1
ATOM 2250 N N . GLN A 1 285 ? -18.171 -19.160 13.068 1.00 90.19 285 GLN A N 1
ATOM 2251 C CA . GLN A 1 285 ? -19.079 -18.754 11.990 1.00 90.19 285 GLN A CA 1
ATOM 2252 C C . GLN A 1 285 ? -18.973 -17.261 11.650 1.00 90.19 285 GLN A C 1
ATOM 2254 O O . GLN A 1 285 ? -18.986 -16.893 10.476 1.00 90.19 285 GLN A O 1
ATOM 2259 N N . GLU A 1 286 ? -18.876 -16.400 12.666 1.00 88.00 286 GLU A N 1
ATOM 2260 C CA . GLU A 1 286 ? -18.792 -14.945 12.491 1.00 88.00 286 GLU A CA 1
ATOM 2261 C C . GLU A 1 286 ? -17.441 -14.532 11.885 1.00 88.00 286 GLU A C 1
ATOM 2263 O O . GLU A 1 286 ? -17.413 -13.753 10.930 1.00 88.00 286 GLU A O 1
ATOM 2268 N N . ARG A 1 287 ? -16.329 -15.121 12.354 1.00 91.88 287 ARG A N 1
ATOM 2269 C CA . ARG A 1 287 ? -14.991 -14.937 11.761 1.00 91.88 287 ARG A CA 1
ATOM 2270 C C . ARG A 1 287 ? -14.971 -15.356 10.294 1.00 91.88 287 ARG A C 1
ATOM 2272 O O . ARG A 1 287 ? -14.566 -14.571 9.439 1.00 91.88 287 ARG A O 1
ATOM 2279 N N . LEU A 1 288 ? -15.492 -16.545 9.984 1.00 93.19 288 LEU A N 1
ATOM 2280 C CA . LEU A 1 288 ? -15.533 -17.058 8.615 1.00 93.19 288 LEU A CA 1
ATOM 2281 C C . LEU A 1 288 ? -16.388 -16.180 7.685 1.00 93.19 288 LEU A C 1
ATOM 2283 O O . LEU A 1 288 ? -15.980 -15.864 6.567 1.00 93.19 288 LEU A O 1
ATOM 2287 N N . PHE A 1 289 ? -17.558 -15.735 8.153 1.00 91.31 289 PHE A N 1
ATOM 2288 C CA . PHE A 1 289 ? -18.418 -14.826 7.393 1.00 91.31 289 PHE A CA 1
ATOM 2289 C C . PHE A 1 289 ? -17.730 -13.478 7.116 1.00 91.31 289 PHE A C 1
ATOM 2291 O O . PHE A 1 289 ? -17.826 -12.944 6.005 1.00 91.31 289 PHE A O 1
ATOM 2298 N N . ASN A 1 290 ? -16.999 -12.947 8.101 1.00 89.06 290 ASN A N 1
ATOM 2299 C CA . ASN A 1 290 ? -16.244 -11.702 7.972 1.00 89.06 290 ASN A CA 1
ATOM 2300 C C . ASN A 1 290 ? -15.061 -11.834 7.006 1.00 89.06 290 ASN A C 1
ATOM 2302 O O . ASN A 1 290 ? -14.856 -10.924 6.200 1.00 89.06 290 ASN A O 1
ATOM 2306 N N . LEU A 1 291 ? -14.341 -12.963 7.017 1.00 92.44 291 LEU A N 1
ATOM 2307 C CA . LEU A 1 291 ? -13.275 -13.246 6.048 1.00 92.44 291 LEU A CA 1
ATOM 2308 C C . LEU A 1 291 ? -13.809 -13.204 4.610 1.00 92.44 291 LEU A C 1
ATOM 2310 O O . LEU A 1 291 ? -13.278 -12.470 3.779 1.00 92.44 291 LEU A O 1
ATOM 2314 N N . PHE A 1 292 ? -14.916 -13.895 4.319 1.00 94.12 292 PHE A N 1
ATOM 2315 C CA . PHE A 1 292 ? -15.511 -13.870 2.976 1.00 94.12 292 PHE A CA 1
ATOM 2316 C C . PHE A 1 292 ? -16.052 -12.496 2.559 1.00 94.12 292 PHE A C 1
ATOM 2318 O O . PHE A 1 292 ? -16.039 -12.150 1.374 1.00 94.12 292 PHE A O 1
ATOM 2325 N N . SER A 1 293 ? -16.554 -11.715 3.516 1.00 87.81 293 SER A N 1
ATOM 2326 C CA . SER A 1 293 ? -17.198 -10.431 3.230 1.00 87.81 293 SER A CA 1
ATOM 2327 C C . SER A 1 293 ? -16.190 -9.297 3.027 1.00 87.81 293 SER A C 1
ATOM 2329 O O . SER A 1 293 ? -16.395 -8.457 2.143 1.00 87.81 293 SER A O 1
ATOM 2331 N N . ASN A 1 294 ? -15.099 -9.290 3.803 1.00 86.88 294 ASN A N 1
ATOM 2332 C CA . ASN A 1 294 ? -14.238 -8.115 3.970 1.00 86.88 294 ASN A CA 1
ATOM 2333 C C . ASN A 1 294 ? -12.786 -8.307 3.495 1.00 86.88 294 ASN A C 1
ATOM 2335 O O . ASN A 1 294 ? -12.133 -7.311 3.198 1.00 86.88 294 ASN A O 1
ATOM 2339 N N . TYR A 1 295 ? -12.278 -9.538 3.365 1.00 91.00 295 TYR A N 1
ATOM 2340 C CA . TYR A 1 295 ? -10.873 -9.781 3.009 1.00 91.00 295 TYR A CA 1
ATOM 2341 C C . TYR A 1 295 ? -10.758 -10.088 1.515 1.00 91.00 295 TYR A C 1
ATOM 2343 O O . TYR A 1 295 ? -11.091 -11.183 1.064 1.00 91.00 295 TYR A O 1
ATOM 2351 N N . ARG A 1 296 ? -10.340 -9.089 0.730 1.00 92.44 296 ARG A N 1
ATOM 2352 C CA . ARG A 1 296 ? -10.279 -9.156 -0.744 1.00 92.44 296 ARG A CA 1
ATOM 2353 C C . ARG A 1 296 ? -8.889 -9.469 -1.287 1.00 92.44 296 ARG A C 1
ATOM 2355 O O . ARG A 1 296 ? -8.784 -10.001 -2.390 1.00 92.44 296 ARG A O 1
ATOM 2362 N N . ASP A 1 297 ? -7.859 -9.181 -0.499 1.00 92.31 297 ASP A N 1
ATOM 2363 C CA . ASP A 1 297 ? -6.463 -9.364 -0.874 1.00 92.31 297 ASP A CA 1
ATOM 2364 C C . ASP A 1 297 ? -5.895 -10.669 -0.317 1.00 92.31 297 ASP A C 1
ATOM 2366 O O . ASP A 1 297 ? -6.129 -11.014 0.842 1.00 92.31 297 ASP A O 1
ATOM 2370 N N . TYR A 1 298 ? -5.146 -11.399 -1.147 1.00 94.75 298 TYR A N 1
ATOM 2371 C CA . TYR A 1 298 ? -4.607 -12.710 -0.801 1.00 94.75 298 TYR A CA 1
ATOM 2372 C C . TYR A 1 298 ? -3.628 -12.641 0.374 1.00 94.75 298 TYR A C 1
ATOM 2374 O O . TYR A 1 298 ? -3.694 -13.489 1.254 1.00 94.75 298 TYR A O 1
ATOM 2382 N N . GLY A 1 299 ? -2.743 -11.638 0.416 1.00 92.69 299 GLY A N 1
ATOM 2383 C CA . GLY A 1 299 ? -1.728 -11.506 1.470 1.00 92.69 299 GLY A CA 1
ATOM 2384 C C . GLY A 1 299 ? -2.311 -11.497 2.889 1.00 92.69 299 GLY A C 1
ATOM 2385 O O . GLY A 1 299 ? -1.955 -12.371 3.677 1.00 92.69 299 GLY A O 1
ATOM 2386 N N . PRO A 1 300 ? -3.235 -10.575 3.204 1.00 91.81 300 PRO A N 1
ATOM 2387 C CA . PRO A 1 300 ? -3.928 -10.525 4.496 1.00 91.81 300 PRO A CA 1
ATOM 2388 C C . PRO A 1 300 ? -4.864 -11.709 4.743 1.00 91.81 300 PRO A C 1
ATOM 2390 O O . PRO A 1 300 ? -5.042 -12.134 5.878 1.00 91.81 300 PRO A O 1
ATOM 2393 N N . PHE A 1 301 ? -5.484 -12.251 3.690 1.00 95.50 301 PHE A N 1
ATOM 2394 C CA . PHE A 1 301 ? -6.368 -13.408 3.816 1.00 95.50 301 PHE A CA 1
ATOM 2395 C C . PHE A 1 301 ? -5.604 -14.698 4.145 1.00 95.50 301 PHE A C 1
ATOM 2397 O O . PHE A 1 301 ? -6.117 -15.527 4.889 1.00 95.50 301 PHE A O 1
ATOM 2404 N N . SER A 1 302 ? -4.415 -14.905 3.579 1.00 95.62 302 SER A N 1
ATOM 2405 C CA . SER A 1 302 ? -3.787 -16.227 3.538 1.00 95.62 302 SER A CA 1
ATOM 2406 C C . SER A 1 302 ? -3.134 -16.651 4.848 1.00 95.62 302 SER A C 1
ATOM 2408 O O . SER A 1 302 ? -3.258 -17.815 5.215 1.00 95.62 302 SER A O 1
ATOM 2410 N N . ASN A 1 303 ? -2.452 -15.743 5.550 1.00 92.88 303 ASN A N 1
ATOM 2411 C CA . ASN A 1 303 ? -1.554 -16.090 6.653 1.00 92.88 303 ASN A CA 1
ATOM 2412 C C . ASN A 1 303 ? -1.672 -15.126 7.843 1.00 92.88 303 ASN A C 1
ATOM 2414 O O . ASN A 1 303 ? -2.071 -13.973 7.693 1.00 92.88 303 ASN A O 1
ATOM 2418 N N . LYS A 1 304 ? -1.297 -15.596 9.037 1.00 91.56 304 LYS A N 1
ATOM 2419 C CA . LYS A 1 304 ? -1.487 -14.888 10.319 1.00 91.56 304 LYS A CA 1
ATOM 2420 C C . LYS A 1 304 ? -0.427 -13.833 10.626 1.00 91.56 304 LYS A C 1
ATOM 2422 O O . LYS A 1 304 ? -0.456 -13.233 11.702 1.00 91.56 304 LYS A O 1
ATOM 2427 N N . ARG A 1 305 ? 0.549 -13.630 9.736 1.00 89.25 305 ARG A N 1
ATOM 2428 C CA . ARG A 1 305 ? 1.663 -12.706 9.959 1.00 89.25 305 ARG A CA 1
ATOM 2429 C C . ARG A 1 305 ? 1.189 -11.259 9.863 1.00 89.25 305 ARG A C 1
ATOM 2431 O O . ARG A 1 305 ? 0.659 -10.830 8.847 1.00 89.25 305 ARG A O 1
ATOM 2438 N N . TRP A 1 306 ? 1.506 -10.481 10.891 1.00 83.50 306 TRP A N 1
ATOM 2439 C CA . TRP A 1 306 ? 1.282 -9.041 10.895 1.00 83.50 306 TRP A CA 1
ATOM 2440 C C . TRP A 1 306 ? 2.492 -8.301 10.307 1.00 83.50 306 TRP A C 1
ATOM 2442 O O . TRP A 1 306 ? 3.608 -8.429 10.821 1.00 83.50 306 TRP A O 1
ATOM 2452 N N . GLY A 1 307 ? 2.290 -7.492 9.266 1.00 78.88 307 GLY A N 1
ATOM 2453 C CA . GLY A 1 307 ? 3.343 -6.679 8.655 1.00 78.88 307 GLY A CA 1
ATOM 2454 C C . GLY A 1 307 ? 3.019 -6.203 7.240 1.00 78.88 307 GLY A C 1
ATOM 2455 O O . GLY A 1 307 ? 2.062 -5.472 7.040 1.00 78.88 307 GLY A O 1
ATOM 2456 N N . GLU A 1 308 ? 3.855 -6.614 6.283 1.00 66.12 308 GLU A N 1
ATOM 2457 C CA . GLU A 1 308 ? 4.008 -6.079 4.915 1.00 66.12 308 GLU A CA 1
ATOM 2458 C C . GLU A 1 308 ? 2.709 -5.862 4.123 1.00 66.12 308 GLU A C 1
ATOM 2460 O O . GLU A 1 308 ? 2.647 -4.946 3.310 1.00 66.12 308 GLU A O 1
ATOM 2465 N N . TRP A 1 309 ? 1.670 -6.654 4.401 1.00 65.69 309 TRP A N 1
ATOM 2466 C CA . TRP A 1 309 ? 0.394 -6.602 3.687 1.00 65.69 309 TRP A CA 1
ATOM 2467 C C . TRP A 1 309 ? -0.811 -6.262 4.575 1.00 65.69 309 TRP A C 1
ATOM 2469 O O . TRP A 1 309 ? -1.878 -6.005 4.038 1.00 65.69 309 TRP A O 1
ATOM 2479 N N . THR A 1 310 ? -0.666 -6.250 5.905 1.00 70.00 310 THR A N 1
ATOM 2480 C CA . THR A 1 310 ? -1.781 -6.090 6.860 1.00 70.00 310 THR A CA 1
ATOM 2481 C C . THR A 1 310 ? -1.796 -4.690 7.469 1.00 70.00 310 THR A C 1
ATOM 2483 O O . THR A 1 310 ? -0.780 -4.240 8.004 1.00 70.00 310 THR A O 1
ATOM 2486 N N . ASP A 1 311 ? -2.958 -4.041 7.488 1.00 68.94 311 ASP A N 1
ATOM 2487 C CA . ASP A 1 311 ? -3.175 -2.768 8.180 1.00 68.94 311 ASP A CA 1
ATOM 2488 C C . ASP A 1 311 ? -4.181 -2.895 9.341 1.00 68.94 311 ASP A C 1
ATOM 2490 O O . ASP A 1 311 ? -4.623 -3.985 9.710 1.00 68.94 311 ASP A O 1
ATOM 2494 N N . SER A 1 312 ? -4.571 -1.765 9.938 1.00 68.25 312 SER A N 1
ATOM 2495 C CA . SER A 1 312 ? -5.498 -1.730 11.075 1.00 68.25 312 SER A CA 1
ATOM 2496 C C . SER A 1 312 ? -6.920 -2.244 10.776 1.00 68.25 312 SER A C 1
ATOM 2498 O O . SER A 1 312 ? -7.715 -2.381 11.709 1.00 68.25 312 SER A O 1
ATOM 2500 N N . SER A 1 313 ? -7.244 -2.555 9.520 1.00 71.06 313 SER A N 1
ATOM 2501 C CA . SER A 1 313 ? -8.525 -3.112 9.080 1.00 71.06 313 SER A CA 1
ATOM 2502 C C . SER A 1 313 ? -8.505 -4.632 8.837 1.00 71.06 313 SER A C 1
ATOM 2504 O O . SER A 1 313 ? -9.575 -5.223 8.685 1.00 71.06 313 SER A O 1
ATOM 2506 N N . GLN A 1 314 ? -7.333 -5.285 8.868 1.00 83.00 314 GLN A N 1
ATOM 2507 C CA . GLN A 1 314 ? -7.140 -6.689 8.466 1.00 83.00 314 GLN A CA 1
ATOM 2508 C C . GLN A 1 314 ? -6.379 -7.508 9.529 1.00 83.00 314 GLN A C 1
ATOM 2510 O O . GLN A 1 314 ? -5.224 -7.882 9.348 1.00 83.00 314 GLN A O 1
ATOM 2515 N N . PHE A 1 315 ? -7.020 -7.767 10.673 1.00 87.38 315 PHE A N 1
ATOM 2516 C CA . PHE A 1 315 ? -6.405 -8.497 11.795 1.00 87.38 315 PHE A CA 1
ATOM 2517 C C . PHE A 1 315 ? -6.579 -10.018 11.749 1.00 87.38 315 PHE A C 1
ATOM 2519 O O . PHE A 1 315 ? -5.810 -10.720 12.402 1.00 87.38 315 PHE A O 1
ATOM 2526 N N . ASP A 1 316 ? -7.564 -10.533 11.020 1.00 92.62 316 ASP A N 1
ATOM 2527 C CA . ASP A 1 316 ? -7.840 -11.967 10.920 1.00 92.62 316 ASP A CA 1
ATOM 2528 C C . ASP A 1 316 ? -7.267 -12.553 9.623 1.00 92.62 316 ASP A C 1
ATOM 2530 O O . ASP A 1 316 ? -6.887 -11.821 8.716 1.00 92.62 316 ASP A O 1
ATOM 2534 N N . SER A 1 317 ? -7.203 -13.876 9.523 1.00 95.31 317 SER A N 1
ATOM 2535 C CA . SER A 1 317 ? -6.774 -14.582 8.309 1.00 95.31 317 SER A CA 1
ATOM 2536 C C . SER A 1 317 ? -7.289 -16.018 8.311 1.00 95.31 317 SER A C 1
ATOM 2538 O O . SER A 1 317 ? -7.756 -16.529 9.332 1.00 95.31 317 SER A O 1
ATOM 2540 N N . LEU A 1 318 ? -7.172 -16.697 7.172 1.00 97.38 318 LEU A N 1
ATOM 2541 C CA . LEU A 1 318 ? -7.442 -18.124 7.057 1.00 97.38 318 LEU A CA 1
ATOM 2542 C C . LEU A 1 318 ? -6.572 -18.933 8.028 1.00 97.38 318 LEU A C 1
ATOM 2544 O O . LEU A 1 318 ? -7.104 -19.786 8.731 1.00 97.38 318 LEU A O 1
ATOM 2548 N N . GLU A 1 319 ? -5.271 -18.634 8.115 1.00 96.69 319 GLU A N 1
ATOM 2549 C CA . GLU A 1 319 ? -4.352 -19.307 9.044 1.00 96.69 319 GLU A CA 1
ATOM 2550 C C . GLU A 1 319 ? -4.719 -19.034 10.514 1.00 96.69 319 GLU A C 1
ATOM 2552 O O . GLU A 1 319 ? -4.738 -19.953 11.324 1.00 96.69 319 GLU A O 1
ATOM 2557 N N . SER A 1 320 ? -5.095 -17.800 10.869 1.00 95.06 320 SER A N 1
ATOM 2558 C CA . SER A 1 320 ? -5.524 -17.457 12.237 1.00 95.06 320 SER A CA 1
ATOM 2559 C C . SER A 1 320 ? -6.822 -18.168 12.648 1.00 95.06 320 SER A C 1
ATOM 2561 O O . SER A 1 320 ? -7.045 -18.463 13.825 1.00 95.06 320 SER A O 1
ATOM 2563 N N . LEU A 1 321 ? -7.716 -18.438 11.694 1.00 94.69 321 LEU A N 1
ATOM 2564 C CA . LEU A 1 321 ? -8.938 -19.210 11.926 1.00 94.69 321 LEU A CA 1
ATOM 2565 C C . LEU A 1 321 ? -8.659 -20.723 11.983 1.00 94.69 321 LEU A C 1
ATOM 2567 O O . LEU A 1 321 ? -9.274 -21.432 12.775 1.00 94.69 321 LEU A O 1
ATOM 2571 N N . HIS A 1 322 ? -7.713 -21.201 11.175 1.00 97.06 322 HIS A N 1
ATOM 2572 C CA . HIS A 1 322 ? -7.175 -22.562 11.217 1.00 97.06 322 HIS A CA 1
ATOM 2573 C C . HIS A 1 322 ? -6.545 -22.886 12.581 1.00 97.06 322 HIS A C 1
ATOM 2575 O O . HIS A 1 322 ? -6.888 -23.896 13.199 1.00 97.06 322 HIS A O 1
ATOM 2581 N N . ASP A 1 323 ? -5.701 -21.987 13.095 1.00 95.25 323 ASP A N 1
ATOM 2582 C CA . ASP A 1 323 ? -5.020 -22.132 14.384 1.00 95.25 323 ASP A CA 1
ATOM 2583 C C . ASP A 1 323 ? -6.005 -22.412 15.527 1.00 95.25 323 ASP A C 1
ATOM 2585 O O . ASP A 1 323 ? -5.735 -23.223 16.412 1.00 95.25 323 ASP A O 1
ATOM 2589 N N . GLU A 1 324 ? -7.175 -21.773 15.492 1.00 93.44 324 GLU A N 1
ATOM 2590 C CA . GLU A 1 324 ? -8.212 -21.939 16.506 1.00 93.44 324 GLU A CA 1
ATOM 2591 C C . GLU A 1 324 ? -8.649 -23.403 16.645 1.00 93.44 324 GLU A C 1
ATOM 2593 O O . GLU A 1 324 ? -8.725 -23.926 17.752 1.00 93.44 324 GLU A O 1
ATOM 2598 N N . ILE A 1 325 ? -8.870 -24.117 15.539 1.00 95.50 325 ILE A N 1
ATOM 2599 C CA . ILE A 1 325 ? -9.347 -25.508 15.590 1.00 95.50 325 ILE A CA 1
ATOM 2600 C C . ILE A 1 325 ? -8.281 -26.453 16.141 1.00 95.50 325 ILE A C 1
ATOM 2602 O O . ILE A 1 325 ? -8.604 -27.332 16.946 1.00 95.50 325 ILE A O 1
ATOM 2606 N N . HIS A 1 326 ? -7.015 -26.248 15.776 1.00 95.62 326 HIS A N 1
ATOM 2607 C CA . HIS A 1 326 ? -5.894 -26.983 16.364 1.00 95.62 326 HIS A CA 1
ATOM 2608 C C . HIS A 1 326 ? -5.866 -26.849 17.893 1.00 95.62 326 HIS A C 1
ATOM 2610 O O . HIS A 1 326 ? -5.703 -27.826 18.632 1.00 95.62 326 HIS A O 1
ATOM 2616 N N . ILE A 1 327 ? -6.097 -25.629 18.372 1.00 91.50 327 ILE A N 1
ATOM 2617 C CA . ILE A 1 327 ? -6.040 -25.263 19.784 1.00 91.50 327 ILE A CA 1
ATOM 26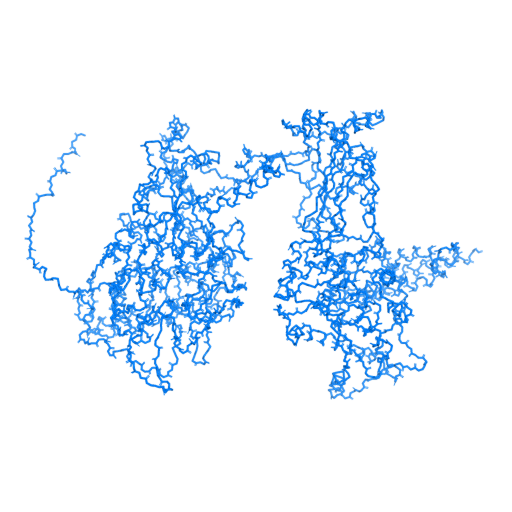18 C C . ILE A 1 327 ? -7.272 -25.743 20.570 1.00 91.50 327 ILE A C 1
ATOM 2620 O O . ILE A 1 327 ? -7.130 -26.216 21.706 1.00 91.50 327 ILE A O 1
ATOM 2624 N N . GLU A 1 328 ? -8.468 -25.652 19.988 1.00 90.12 328 GLU A N 1
ATOM 2625 C CA . GLU A 1 328 ? -9.728 -26.065 20.619 1.00 90.12 328 GLU A CA 1
ATOM 2626 C C . GLU A 1 328 ? -9.889 -27.588 20.664 1.00 90.12 328 GLU A C 1
ATOM 2628 O O . GLU A 1 328 ? -10.336 -28.130 21.676 1.00 90.12 328 GLU A O 1
ATOM 2633 N N . VAL A 1 329 ? -9.476 -28.302 19.612 1.00 92.75 329 VAL A N 1
ATOM 2634 C CA . VAL A 1 329 ? -9.567 -29.769 19.584 1.00 92.75 329 VAL A CA 1
ATOM 2635 C C . VAL A 1 329 ? -8.407 -30.414 20.338 1.00 92.75 329 VAL A C 1
ATOM 2637 O O . VAL A 1 329 ? -8.625 -31.373 21.084 1.00 92.75 329 VAL A O 1
ATOM 2640 N N . GLY A 1 330 ? -7.184 -29.909 20.153 1.00 89.94 330 GLY A N 1
ATOM 2641 C CA . GLY A 1 330 ? -5.975 -30.509 20.705 1.00 89.94 330 GLY A CA 1
ATOM 2642 C C . GLY A 1 330 ? -5.827 -30.327 22.214 1.00 89.94 330 GLY A C 1
ATOM 2643 O O . GLY A 1 330 ? -5.515 -31.299 22.897 1.00 89.94 330 GLY A O 1
ATOM 2644 N N . HIS A 1 331 ? -6.043 -29.107 22.726 1.00 85.00 331 HIS A N 1
ATOM 2645 C CA . HIS A 1 331 ? -5.982 -28.739 24.152 1.00 85.00 331 HIS A CA 1
ATOM 2646 C C . HIS A 1 331 ? -4.840 -29.426 24.940 1.00 85.00 331 HIS A C 1
ATOM 2648 O O . HIS A 1 331 ? -5.082 -30.192 25.869 1.00 85.00 331 HIS A O 1
ATOM 2654 N N . GLY A 1 332 ? -3.584 -29.201 24.540 1.00 83.69 332 GLY A N 1
ATOM 2655 C CA . GLY A 1 332 ? -2.401 -29.820 25.163 1.00 83.69 332 GLY A CA 1
ATOM 2656 C C . GLY A 1 332 ? -2.049 -31.230 24.661 1.00 83.69 332 GLY A C 1
ATOM 2657 O O . GLY A 1 332 ? -1.034 -31.782 25.072 1.00 83.69 332 GLY A O 1
ATOM 2658 N N . GLY A 1 333 ? -2.850 -31.805 23.762 1.00 89.50 333 GLY A N 1
ATOM 2659 C CA . GLY A 1 333 ? -2.562 -33.046 23.039 1.00 89.50 333 GLY A CA 1
ATOM 2660 C C . GLY A 1 333 ? -1.775 -32.837 21.737 1.00 89.50 333 GLY A C 1
ATOM 2661 O O . GLY A 1 333 ? -1.240 -31.763 21.486 1.00 89.50 333 GLY A O 1
ATOM 2662 N N . HIS A 1 334 ? -1.730 -33.850 20.869 1.00 92.12 334 HIS A N 1
ATOM 2663 C CA . HIS A 1 334 ? -0.878 -33.836 19.667 1.00 92.12 334 HIS A CA 1
ATOM 2664 C C . HIS A 1 334 ? -1.321 -32.766 18.662 1.00 92.12 334 HIS A C 1
ATOM 2666 O O . HIS A 1 334 ? -0.497 -31.995 18.180 1.00 92.12 334 HIS A O 1
ATOM 2672 N N . LEU A 1 335 ? -2.634 -32.631 18.444 1.00 92.56 335 LEU A N 1
ATOM 2673 C CA . LEU A 1 335 ? -3.209 -31.641 17.527 1.00 92.56 335 LEU A CA 1
ATOM 2674 C C . LEU A 1 335 ? -2.965 -30.174 17.956 1.00 92.56 335 LEU A C 1
ATOM 2676 O O . LEU A 1 335 ? -3.087 -29.278 17.126 1.00 92.56 335 LEU A O 1
ATOM 2680 N N . PHE A 1 336 ? -2.584 -29.925 19.219 1.00 89.69 336 PHE A N 1
ATOM 2681 C CA . PHE A 1 336 ? -2.325 -28.587 19.778 1.00 89.69 336 PHE A CA 1
ATOM 2682 C C . PHE A 1 336 ? -0.931 -28.034 19.436 1.00 89.69 336 PHE A C 1
ATOM 2684 O O . PHE A 1 336 ? -0.741 -26.816 19.423 1.00 89.69 336 PHE A O 1
ATOM 2691 N N . TYR A 1 337 ? 0.048 -28.903 19.164 1.00 85.88 337 TYR A N 1
ATOM 2692 C CA . TYR A 1 337 ? 1.424 -28.502 18.861 1.00 85.88 337 TYR A CA 1
ATOM 2693 C C . TYR A 1 337 ? 1.723 -28.695 17.384 1.00 85.88 337 TYR A C 1
ATOM 2695 O O . TYR A 1 337 ? 1.522 -29.783 16.844 1.00 85.88 337 TYR A O 1
ATOM 2703 N N . LEU A 1 338 ? 2.253 -27.650 16.748 1.00 88.25 338 LEU A N 1
ATOM 2704 C CA . LEU A 1 338 ? 2.501 -27.621 15.306 1.00 88.25 338 LEU A CA 1
ATOM 2705 C C . LEU A 1 338 ? 3.255 -28.852 14.818 1.00 88.25 338 LEU A C 1
ATOM 2707 O O . LEU A 1 338 ? 2.799 -29.529 13.896 1.00 88.25 338 LEU A O 1
ATOM 2711 N N . GLN A 1 339 ? 4.337 -29.202 15.507 1.00 85.62 339 GLN A N 1
ATOM 2712 C CA . GLN A 1 339 ? 5.207 -30.293 15.107 1.00 85.62 339 GLN A CA 1
ATOM 2713 C C . GLN A 1 339 ? 4.582 -31.694 15.237 1.00 85.62 339 GLN A C 1
ATOM 2715 O O . GLN A 1 339 ? 5.033 -32.596 14.545 1.00 85.62 339 GLN A O 1
ATOM 2720 N N . TYR A 1 340 ? 3.551 -31.884 16.069 1.00 89.38 340 TYR A N 1
ATOM 2721 C CA . TYR A 1 340 ? 2.907 -33.192 16.299 1.00 89.38 340 TYR A CA 1
ATOM 2722 C C . TYR A 1 340 ? 1.513 -33.308 15.673 1.00 89.38 340 TYR A C 1
ATOM 2724 O O . TYR A 1 340 ? 0.897 -34.372 15.696 1.00 89.38 340 TYR A O 1
ATOM 2732 N N . SER A 1 341 ? 0.981 -32.207 15.153 1.00 92.38 341 SER A N 1
ATOM 2733 C CA . SER A 1 341 ? -0.443 -32.096 14.857 1.00 92.38 341 SER A CA 1
ATOM 2734 C C . SER A 1 341 ? -0.952 -33.018 13.754 1.00 92.38 341 SER A C 1
ATOM 2736 O O . SER A 1 341 ? -2.067 -33.524 13.872 1.00 92.38 341 SER A O 1
ATOM 2738 N N . ALA A 1 342 ? -0.143 -33.269 12.723 1.00 93.75 342 ALA A N 1
ATOM 2739 C CA . ALA A 1 342 ? -0.540 -34.076 11.574 1.00 93.75 342 ALA A CA 1
ATOM 2740 C C . ALA A 1 342 ? -0.756 -35.556 11.907 1.00 93.75 342 ALA A C 1
ATOM 2742 O O . ALA A 1 342 ? -1.548 -36.210 11.235 1.00 93.75 342 ALA A O 1
ATOM 2743 N N . PHE A 1 343 ? -0.127 -36.074 12.969 1.00 93.81 343 PHE A N 1
ATOM 2744 C CA . PHE A 1 343 ? -0.341 -37.455 13.412 1.00 93.81 343 PHE A CA 1
ATOM 2745 C C . PHE A 1 343 ? -1.790 -37.731 13.808 1.00 93.81 343 PHE A C 1
ATOM 2747 O O . PHE A 1 343 ? -2.244 -38.874 13.745 1.00 93.81 343 PHE A O 1
ATOM 2754 N N . ASP A 1 344 ? -2.510 -36.704 14.263 1.00 96.00 344 ASP A N 1
ATOM 2755 C CA . ASP A 1 344 ? -3.884 -36.848 14.707 1.00 96.00 344 ASP A CA 1
ATOM 2756 C C . ASP A 1 344 ? -4.849 -36.930 13.505 1.00 96.00 344 ASP A C 1
ATOM 2758 O O . ASP A 1 344 ? -4.869 -36.025 12.669 1.00 96.00 344 ASP A O 1
ATOM 2762 N N . PRO A 1 345 ? -5.731 -37.945 13.431 1.00 95.25 345 PRO A N 1
ATOM 2763 C CA . PRO A 1 345 ? -6.596 -38.143 12.267 1.00 95.25 345 PRO A CA 1
ATOM 2764 C C . PRO A 1 345 ? -7.564 -37.005 11.923 1.00 95.25 345 PRO A C 1
ATOM 2766 O O . PRO A 1 345 ? -8.008 -36.892 10.779 1.00 95.25 345 PRO A O 1
ATOM 2769 N N . VAL A 1 346 ? -7.892 -36.137 12.885 1.00 96.38 346 VAL A N 1
ATOM 2770 C CA . VAL A 1 346 ? -8.747 -34.964 12.643 1.00 96.38 346 VAL A CA 1
ATOM 2771 C C . VAL A 1 346 ? -8.031 -33.896 11.811 1.00 96.38 346 VAL A C 1
ATOM 2773 O O . VAL A 1 346 ? -8.705 -33.090 11.168 1.00 96.38 346 VAL A O 1
ATOM 2776 N N . PHE A 1 347 ? -6.696 -33.922 11.747 1.00 97.06 347 PHE A N 1
ATOM 2777 C CA . PHE A 1 347 ? -5.885 -32.985 10.973 1.00 97.06 347 PHE A CA 1
ATOM 2778 C C . PHE A 1 347 ? -6.357 -32.864 9.518 1.00 97.06 347 PHE A C 1
ATOM 2780 O O . PHE A 1 347 ? -6.719 -31.777 9.071 1.00 97.06 347 PHE A O 1
ATOM 2787 N N . PHE A 1 348 ? -6.436 -33.978 8.782 1.00 97.50 348 PHE A N 1
ATOM 2788 C CA . PHE A 1 348 ? -6.785 -33.939 7.358 1.00 97.50 348 PHE A CA 1
ATOM 2789 C C . PHE A 1 348 ? -8.231 -33.499 7.118 1.00 97.50 348 PHE A C 1
ATOM 2791 O O . PHE A 1 348 ? -8.511 -32.800 6.146 1.00 97.50 348 PHE A O 1
ATOM 2798 N N . LEU A 1 349 ? -9.152 -33.840 8.021 1.00 98.19 349 LEU A N 1
ATOM 2799 C CA . LEU A 1 349 ? -10.547 -33.390 7.957 1.00 98.19 349 LEU A CA 1
ATOM 2800 C C . LEU A 1 349 ? -10.656 -31.872 8.139 1.00 98.19 349 LEU A C 1
ATOM 2802 O O . LEU A 1 349 ? -11.418 -31.211 7.428 1.00 98.19 349 LEU A O 1
ATOM 2806 N N . HIS A 1 350 ? -9.876 -31.327 9.077 1.00 97.88 350 HIS A N 1
ATOM 2807 C CA . HIS A 1 350 ? -9.769 -29.894 9.319 1.00 97.88 350 HIS A CA 1
ATOM 2808 C C . HIS A 1 350 ? -9.128 -29.163 8.130 1.00 97.88 350 HIS A C 1
ATOM 2810 O O . HIS A 1 350 ? -9.706 -28.205 7.620 1.00 97.88 350 HIS A O 1
ATOM 2816 N N . HIS A 1 351 ? -7.989 -29.644 7.627 1.00 98.38 351 HIS A N 1
ATOM 2817 C CA . HIS A 1 351 ? -7.281 -29.021 6.503 1.00 98.38 351 HIS A CA 1
ATOM 2818 C C . HIS A 1 351 ? -8.066 -29.096 5.189 1.00 98.38 351 HIS A C 1
ATOM 2820 O O . HIS A 1 351 ? -8.044 -28.147 4.410 1.00 98.38 351 HIS A O 1
ATOM 2826 N N . THR A 1 352 ? -8.862 -30.148 4.972 1.00 98.50 352 THR A N 1
ATOM 2827 C CA . THR A 1 352 ? -9.787 -30.206 3.823 1.00 98.50 352 THR A CA 1
ATOM 2828 C C . THR A 1 352 ? -10.871 -29.124 3.917 1.00 98.50 352 THR A C 1
ATOM 2830 O O . THR A 1 352 ? -11.273 -28.552 2.906 1.00 98.50 352 THR A O 1
ATOM 2833 N N . MET A 1 353 ? -11.310 -28.765 5.130 1.00 97.62 353 MET A N 1
ATOM 2834 C CA . MET A 1 353 ? -12.203 -27.618 5.331 1.00 97.62 353 MET A CA 1
ATOM 2835 C C . MET A 1 353 ? -11.488 -26.279 5.081 1.00 97.62 353 MET A C 1
ATOM 2837 O O . MET A 1 353 ? -12.070 -25.387 4.467 1.00 97.62 353 MET A O 1
ATOM 2841 N N . VAL A 1 354 ? -10.223 -26.134 5.486 1.00 98.44 354 VAL A N 1
ATOM 2842 C CA . VAL A 1 354 ? -9.405 -24.940 5.185 1.00 98.44 354 VAL A CA 1
ATOM 2843 C C . VAL A 1 354 ? -9.243 -24.748 3.674 1.00 98.44 354 VAL A C 1
ATOM 2845 O O . VAL A 1 354 ? -9.455 -23.647 3.162 1.00 98.44 354 VAL A O 1
ATOM 2848 N N . ASP A 1 355 ? -8.967 -25.825 2.939 1.00 98.50 355 ASP A N 1
ATOM 2849 C CA . ASP A 1 355 ? -8.879 -25.796 1.479 1.00 98.50 355 ASP A CA 1
ATOM 2850 C C . ASP A 1 355 ? -10.225 -25.455 0.811 1.00 98.50 355 ASP A C 1
ATOM 2852 O O . ASP A 1 355 ? -10.260 -24.667 -0.138 1.00 98.50 355 ASP A O 1
ATOM 2856 N N . ARG A 1 356 ? -11.350 -25.953 1.347 1.00 97.56 356 ARG A N 1
ATOM 2857 C CA . ARG A 1 356 ? -12.694 -25.548 0.902 1.00 97.56 356 ARG A CA 1
ATOM 2858 C C . ARG A 1 356 ? -12.931 -24.051 1.074 1.00 97.56 356 ARG A C 1
ATOM 2860 O O . ARG A 1 356 ? -13.438 -23.404 0.154 1.00 97.56 356 ARG A O 1
ATOM 2867 N N . ILE A 1 357 ? -12.558 -23.487 2.225 1.00 98.25 357 ILE A N 1
ATOM 2868 C CA . ILE A 1 357 ? -12.667 -22.042 2.476 1.00 98.25 357 ILE A CA 1
ATOM 2869 C C . ILE A 1 357 ? -11.835 -21.270 1.446 1.00 98.25 357 ILE A C 1
ATOM 2871 O O . ILE A 1 357 ? -12.334 -20.310 0.852 1.00 98.25 357 ILE A O 1
ATOM 2875 N N . PHE A 1 358 ? -10.603 -21.713 1.185 1.00 97.88 358 PHE A N 1
ATOM 2876 C CA . PHE A 1 358 ? -9.741 -21.101 0.178 1.00 97.88 358 PHE A CA 1
ATOM 2877 C C . PHE A 1 358 ? -10.357 -21.170 -1.228 1.00 97.88 358 PHE A C 1
ATOM 2879 O O . PHE A 1 358 ? -10.449 -20.141 -1.898 1.00 97.88 358 PHE A O 1
ATOM 2886 N N . ALA A 1 359 ? -10.872 -22.326 -1.655 1.00 95.69 359 ALA A N 1
ATOM 2887 C CA . ALA A 1 359 ? -11.522 -22.490 -2.957 1.00 95.69 359 ALA A CA 1
ATOM 2888 C C . ALA A 1 359 ? -12.740 -21.560 -3.131 1.00 95.69 359 ALA A C 1
ATOM 2890 O O . ALA A 1 359 ? -12.889 -20.907 -4.165 1.00 95.69 359 ALA A O 1
ATOM 2891 N N . MET A 1 360 ? -13.587 -21.429 -2.104 1.00 95.75 360 MET A N 1
ATOM 2892 C CA . MET A 1 360 ? -14.715 -20.488 -2.117 1.00 95.75 360 MET A CA 1
ATOM 2893 C C . MET A 1 360 ? -14.240 -19.028 -2.193 1.00 95.75 360 MET A C 1
ATOM 2895 O O . MET A 1 360 ? -14.812 -18.226 -2.935 1.00 95.75 360 MET A O 1
ATOM 2899 N N . TRP A 1 361 ? -13.174 -18.675 -1.467 1.00 96.44 361 TRP A N 1
ATOM 2900 C CA . TRP A 1 361 ? -12.591 -17.332 -1.498 1.00 96.44 361 TRP A CA 1
ATOM 2901 C C . TRP A 1 361 ? -12.006 -16.986 -2.875 1.00 96.44 361 TRP A C 1
ATOM 2903 O O . TRP A 1 361 ? -12.212 -15.872 -3.361 1.00 96.44 361 TRP A O 1
ATOM 2913 N N . GLN A 1 362 ? -11.359 -17.946 -3.546 1.00 94.25 362 GLN A N 1
ATOM 2914 C CA . GLN A 1 362 ? -10.825 -17.773 -4.902 1.00 94.25 362 GLN A CA 1
ATOM 2915 C C . GLN A 1 362 ? -11.924 -17.422 -5.919 1.00 94.25 362 GLN A C 1
ATOM 2917 O O . GLN A 1 362 ? -11.691 -16.606 -6.810 1.00 94.25 362 GLN A O 1
ATOM 2922 N N . VAL A 1 363 ? -13.137 -17.974 -5.772 1.00 92.56 363 VAL A N 1
ATOM 2923 C CA . VAL A 1 363 ? -14.286 -17.612 -6.626 1.00 92.56 363 VAL A CA 1
ATOM 2924 C C . VAL A 1 363 ? -14.749 -16.179 -6.366 1.00 92.56 363 VAL A C 1
ATOM 2926 O O . VAL A 1 363 ? -15.062 -15.447 -7.307 1.00 92.56 363 VAL A O 1
ATOM 2929 N N . LEU A 1 364 ? -14.774 -15.742 -5.104 1.00 92.69 364 LEU A N 1
ATOM 2930 C CA . LEU A 1 364 ? -15.169 -14.375 -4.753 1.00 92.69 364 LEU A CA 1
ATOM 2931 C C . LEU A 1 364 ? -14.131 -13.328 -5.184 1.00 92.69 364 LEU A C 1
ATOM 2933 O O . LEU A 1 364 ? -14.515 -12.210 -5.538 1.00 92.69 364 LEU A O 1
ATOM 2937 N N . ASN A 1 365 ? -12.843 -13.686 -5.182 1.00 93.38 365 ASN A N 1
ATOM 2938 C CA . ASN A 1 365 ? -11.719 -12.775 -5.417 1.00 93.38 365 ASN A CA 1
ATOM 2939 C C . ASN A 1 365 ? -10.756 -13.291 -6.513 1.00 93.38 365 ASN A C 1
ATOM 2941 O O . ASN A 1 365 ? -9.553 -13.405 -6.284 1.00 93.38 365 ASN A O 1
ATOM 2945 N N . PRO A 1 366 ? -11.228 -13.546 -7.749 1.00 89.56 366 PRO A N 1
ATOM 2946 C CA . PRO A 1 366 ? -10.475 -14.299 -8.760 1.00 89.56 366 PRO A CA 1
ATOM 2947 C C . PRO A 1 366 ? -9.228 -13.588 -9.303 1.00 89.56 366 PRO A C 1
ATOM 2949 O O . PRO A 1 366 ? -8.414 -14.209 -9.980 1.00 89.56 366 PRO A O 1
ATOM 2952 N N . ARG A 1 367 ? -9.070 -12.285 -9.039 1.00 89.19 367 ARG A N 1
ATOM 2953 C CA . ARG A 1 367 ? -7.904 -11.489 -9.460 1.00 89.19 367 ARG A CA 1
ATOM 2954 C C . ARG A 1 367 ? -6.834 -11.354 -8.379 1.00 89.19 367 ARG A C 1
ATOM 2956 O O . ARG A 1 367 ? -5.751 -10.877 -8.690 1.00 89.19 367 ARG A O 1
ATOM 2963 N N . SER A 1 368 ? -7.139 -11.731 -7.141 1.00 93.38 368 SER A N 1
ATOM 2964 C CA . SER A 1 368 ? -6.200 -11.620 -6.032 1.00 93.38 368 SER A CA 1
ATOM 2965 C C . SER A 1 368 ? -5.426 -12.925 -5.879 1.00 93.38 368 SER A C 1
ATOM 2967 O O . SER A 1 368 ? -6.025 -14.003 -5.892 1.00 93.38 368 SER A O 1
ATOM 2969 N N . TRP A 1 369 ? -4.098 -12.839 -5.808 1.00 94.88 369 TRP A N 1
ATOM 2970 C CA . TRP A 1 369 ? -3.222 -14.007 -5.870 1.00 94.88 369 TRP A CA 1
ATOM 2971 C C . TRP A 1 369 ? -1.932 -13.830 -5.066 1.00 94.88 369 TRP A C 1
ATOM 2973 O O . TRP A 1 369 ? -1.682 -12.746 -4.544 1.00 94.88 369 TRP A O 1
ATOM 2983 N N . VAL A 1 370 ? -1.151 -14.909 -4.942 1.00 94.75 370 VAL A N 1
ATOM 2984 C CA . VAL A 1 370 ? 0.093 -14.975 -4.159 1.00 94.75 370 VAL A CA 1
ATOM 2985 C C . VAL A 1 370 ? 1.040 -13.845 -4.565 1.00 94.75 370 VAL A C 1
ATOM 2987 O O . VAL A 1 370 ? 1.471 -13.774 -5.714 1.00 94.75 370 VAL A O 1
ATOM 2990 N N . THR A 1 371 ? 1.357 -12.969 -3.614 1.00 87.75 371 THR A N 1
ATOM 2991 C CA . THR A 1 371 ? 2.336 -11.889 -3.769 1.00 87.75 371 THR A CA 1
ATOM 2992 C C . THR A 1 371 ? 3.682 -12.290 -3.180 1.00 87.75 371 THR A C 1
ATOM 2994 O O . THR A 1 371 ? 3.820 -13.343 -2.557 1.00 87.75 371 THR A O 1
ATOM 2997 N N . GLU A 1 372 ? 4.697 -11.459 -3.386 1.00 90.38 372 GLU A N 1
ATOM 2998 C CA . GLU A 1 372 ? 6.004 -11.698 -2.790 1.00 90.38 372 GLU A CA 1
ATOM 2999 C C . GLU A 1 372 ? 5.964 -11.489 -1.267 1.00 90.38 372 GLU A C 1
ATOM 3001 O O . GLU A 1 372 ? 5.402 -10.513 -0.767 1.00 90.38 372 GLU A O 1
ATOM 3006 N N . GLN A 1 373 ? 6.552 -12.412 -0.510 1.00 90.62 373 GLN A N 1
ATOM 3007 C CA . GLN A 1 373 ? 6.717 -12.282 0.935 1.00 90.62 373 GLN A CA 1
ATOM 3008 C C . GLN A 1 373 ? 8.020 -12.950 1.368 1.00 90.62 373 GLN A C 1
ATOM 3010 O O . GLN A 1 373 ? 8.316 -14.081 0.993 1.00 90.62 373 GLN A O 1
ATOM 3015 N N . ASN A 1 374 ? 8.800 -12.270 2.202 1.00 89.19 374 ASN A N 1
ATOM 3016 C CA . ASN A 1 374 ? 10.025 -12.846 2.744 1.00 89.19 374 ASN A CA 1
ATOM 3017 C C . ASN A 1 374 ? 9.734 -13.963 3.771 1.00 89.19 374 ASN A C 1
ATOM 3019 O O . ASN A 1 374 ? 8.923 -13.758 4.675 1.00 89.19 374 ASN A O 1
ATOM 3023 N N . THR A 1 375 ? 10.441 -15.093 3.704 1.00 87.88 375 THR A N 1
ATOM 3024 C CA . THR A 1 375 ? 10.405 -16.183 4.695 1.00 87.88 375 THR A CA 1
ATOM 3025 C C . THR A 1 375 ? 10.962 -15.702 6.039 1.00 87.88 375 THR A C 1
ATOM 3027 O O . THR A 1 375 ? 12.170 -15.517 6.193 1.00 87.88 375 THR A O 1
ATOM 3030 N N . THR A 1 376 ? 10.108 -15.509 7.048 1.00 82.31 376 THR A N 1
ATOM 3031 C CA . THR A 1 376 ? 10.546 -15.135 8.413 1.00 82.31 376 THR A CA 1
ATOM 3032 C C . THR A 1 376 ? 10.556 -16.287 9.404 1.00 82.31 376 THR A C 1
ATOM 3034 O O . THR A 1 376 ? 11.166 -16.172 10.471 1.00 82.31 376 THR A O 1
ATOM 3037 N N . VAL A 1 377 ? 9.886 -17.386 9.082 1.00 84.19 377 VAL A N 1
ATOM 3038 C CA . VAL A 1 377 ? 10.001 -18.661 9.783 1.00 84.19 377 VAL A CA 1
ATOM 3039 C C . VAL A 1 377 ? 10.471 -19.663 8.735 1.00 84.19 377 VAL A C 1
ATOM 3041 O O . VAL A 1 377 ? 9.763 -19.828 7.742 1.00 84.19 377 VAL A O 1
ATOM 3044 N N . PRO A 1 378 ? 11.671 -20.249 8.883 1.00 86.31 378 PRO A N 1
ATOM 3045 C CA . PRO A 1 378 ? 12.144 -21.227 7.922 1.00 86.31 378 PRO A CA 1
ATOM 3046 C C . PRO A 1 378 ? 11.264 -22.481 7.957 1.00 86.31 378 PRO A C 1
ATOM 3048 O O . PRO A 1 378 ? 10.663 -22.812 8.981 1.00 86.31 378 PRO A O 1
ATOM 3051 N N . THR A 1 379 ? 11.210 -23.177 6.830 1.00 89.50 379 THR A N 1
ATOM 3052 C CA . THR A 1 379 ? 10.702 -24.552 6.730 1.00 89.50 379 THR A CA 1
ATOM 3053 C C . THR A 1 379 ? 11.871 -25.473 6.419 1.00 89.50 379 THR A C 1
ATOM 3055 O O . THR A 1 379 ? 12.975 -24.990 6.155 1.00 89.50 379 THR A O 1
ATOM 3058 N N . TYR A 1 380 ? 11.643 -26.786 6.395 1.00 89.44 380 TYR A N 1
ATOM 3059 C CA . TYR A 1 380 ? 12.686 -27.768 6.099 1.00 89.44 380 TYR A CA 1
ATOM 3060 C C . TYR A 1 380 ? 13.526 -27.409 4.863 1.00 89.44 380 TYR A C 1
ATOM 3062 O O . TYR A 1 380 ? 14.746 -27.548 4.883 1.00 89.44 380 TYR A O 1
ATOM 3070 N N . THR A 1 381 ? 12.901 -26.854 3.819 1.00 90.44 381 THR A N 1
ATOM 3071 C CA . THR A 1 381 ? 13.560 -26.486 2.553 1.00 90.44 381 THR A CA 1
ATOM 3072 C C . THR A 1 381 ? 13.616 -24.984 2.271 1.00 90.44 381 THR A C 1
ATOM 3074 O O . THR A 1 381 ? 14.218 -24.585 1.276 1.00 90.44 381 THR A O 1
ATOM 3077 N N . MET A 1 382 ? 12.973 -24.133 3.077 1.00 89.62 382 MET A N 1
ATOM 3078 C CA . MET A 1 382 ? 12.983 -22.679 2.870 1.00 89.62 382 MET A CA 1
ATOM 3079 C C . MET A 1 382 ? 13.745 -21.995 3.996 1.00 89.62 382 MET A C 1
ATOM 3081 O O . MET A 1 382 ? 13.296 -21.970 5.137 1.00 89.62 382 MET A O 1
ATOM 3085 N N . ALA A 1 383 ? 14.894 -21.410 3.664 1.00 89.38 383 ALA A N 1
ATOM 3086 C CA . ALA A 1 383 ? 15.700 -20.667 4.624 1.00 89.38 383 ALA A CA 1
ATOM 3087 C C . ALA A 1 383 ? 15.055 -19.316 4.962 1.00 89.38 383 ALA A C 1
ATOM 3089 O O . ALA A 1 383 ? 14.375 -18.703 4.131 1.00 89.38 383 ALA A O 1
ATOM 3090 N N . ARG A 1 384 ? 15.317 -18.802 6.167 1.00 87.38 384 ARG A N 1
ATOM 3091 C CA . ARG A 1 384 ? 14.969 -17.424 6.523 1.00 87.38 384 ARG A CA 1
ATOM 3092 C C . ARG A 1 384 ? 15.597 -16.450 5.525 1.00 87.38 384 ARG A C 1
ATOM 3094 O O . ARG A 1 384 ? 16.752 -16.603 5.141 1.00 87.38 384 ARG A O 1
ATOM 3101 N N . GLY A 1 385 ? 14.848 -15.427 5.125 1.00 86.75 385 GLY A N 1
ATOM 3102 C CA . GLY A 1 385 ? 15.308 -14.458 4.129 1.00 86.75 385 GLY A CA 1
ATOM 3103 C C . GLY A 1 385 ? 14.982 -14.838 2.681 1.00 86.75 385 GLY A C 1
ATOM 3104 O O . GLY A 1 385 ? 15.111 -13.988 1.800 1.00 86.75 385 GLY A O 1
ATOM 3105 N N . LEU A 1 386 ? 14.545 -16.077 2.415 1.00 90.31 386 LEU A N 1
ATOM 3106 C CA . LEU A 1 386 ? 14.127 -16.486 1.076 1.00 90.31 386 LEU A CA 1
ATOM 3107 C C . LEU A 1 386 ? 12.833 -15.759 0.688 1.00 90.31 386 LEU A C 1
ATOM 3109 O O . LEU A 1 386 ? 11.828 -15.857 1.394 1.00 90.31 386 LEU A O 1
ATOM 3113 N N . MET A 1 387 ? 12.831 -15.069 -0.450 1.00 93.00 387 MET A N 1
ATOM 3114 C CA . MET A 1 387 ? 11.614 -14.476 -1.005 1.00 93.00 387 MET A CA 1
ATOM 3115 C C . MET A 1 387 ? 10.705 -15.568 -1.575 1.00 93.00 387 MET A C 1
ATOM 3117 O O . MET A 1 387 ? 11.088 -16.292 -2.491 1.00 93.00 387 MET A O 1
ATOM 3121 N N . GLN A 1 388 ? 9.500 -15.678 -1.023 1.00 92.69 388 GLN A N 1
ATOM 3122 C CA . GLN A 1 388 ? 8.452 -16.584 -1.480 1.00 92.69 388 GLN A CA 1
ATOM 3123 C C . GLN A 1 388 ? 7.509 -15.837 -2.420 1.00 92.69 388 GLN A C 1
ATOM 3125 O O . GLN A 1 388 ? 7.188 -14.677 -2.167 1.00 92.69 388 GLN A O 1
ATOM 3130 N N . ASN A 1 389 ? 7.041 -16.492 -3.476 1.00 94.25 389 ASN A N 1
ATOM 3131 C CA . ASN A 1 389 ? 6.073 -15.951 -4.427 1.00 94.25 389 ASN A CA 1
ATOM 3132 C C . ASN A 1 389 ? 5.266 -17.084 -5.085 1.00 94.25 389 ASN A C 1
ATOM 3134 O O . ASN A 1 389 ? 5.391 -18.250 -4.712 1.00 94.25 389 ASN A O 1
ATOM 3138 N N . SER A 1 390 ? 4.425 -16.763 -6.071 1.00 96.38 390 SER A N 1
ATOM 3139 C CA . SER A 1 390 ? 3.550 -17.755 -6.710 1.00 96.38 390 SER A CA 1
ATOM 3140 C C . SER A 1 390 ? 4.299 -18.907 -7.403 1.00 96.38 390 SER A C 1
ATOM 3142 O O . SER A 1 390 ? 3.779 -20.022 -7.483 1.00 96.38 390 SER A O 1
ATOM 3144 N N . SER A 1 391 ? 5.533 -18.659 -7.847 1.00 96.56 391 SER A N 1
ATOM 3145 C CA . SER A 1 391 ? 6.394 -19.629 -8.531 1.00 96.56 391 SER A CA 1
ATOM 3146 C C . SER A 1 391 ? 7.286 -20.446 -7.591 1.00 96.56 391 SER A C 1
ATOM 3148 O O . SER A 1 391 ? 7.937 -21.387 -8.044 1.00 96.56 391 SER A O 1
ATOM 3150 N N . SER A 1 392 ? 7.307 -20.126 -6.292 1.00 96.44 392 SER A N 1
ATOM 3151 C CA . SER A 1 392 ? 8.079 -20.879 -5.303 1.00 96.44 392 SER A CA 1
ATOM 3152 C C . SER A 1 392 ? 7.622 -22.335 -5.221 1.00 96.44 392 SER A C 1
ATOM 3154 O O . SER A 1 392 ? 6.423 -22.621 -5.168 1.00 96.44 392 SER A O 1
ATOM 3156 N N . SER A 1 393 ? 8.593 -23.248 -5.174 1.00 96.06 393 SER A N 1
ATOM 3157 C CA . SER A 1 393 ? 8.351 -24.684 -5.045 1.00 96.06 393 SER A CA 1
ATOM 3158 C C . SER A 1 393 ? 7.623 -25.015 -3.742 1.00 96.06 393 SER A C 1
ATOM 3160 O O . SER A 1 393 ? 8.084 -24.686 -2.651 1.00 96.06 393 SER A O 1
ATOM 3162 N N . LEU A 1 394 ? 6.509 -25.727 -3.861 1.00 96.88 394 LEU A N 1
ATOM 3163 C CA . LEU A 1 394 ? 5.749 -26.342 -2.779 1.00 96.88 394 LEU A CA 1
ATOM 3164 C C . LEU A 1 394 ? 6.343 -27.725 -2.499 1.00 96.88 394 LEU A C 1
ATOM 3166 O O . LEU A 1 394 ? 5.764 -28.764 -2.809 1.00 96.88 394 LEU A O 1
ATOM 3170 N N . THR A 1 395 ? 7.558 -27.736 -1.969 1.00 93.62 395 THR A N 1
ATOM 3171 C CA . THR A 1 395 ? 8.254 -28.961 -1.572 1.00 93.62 395 THR A CA 1
ATOM 3172 C C . THR A 1 395 ? 7.524 -29.664 -0.419 1.00 93.62 395 THR A C 1
ATOM 3174 O O . THR A 1 395 ? 6.940 -28.994 0.432 1.00 93.62 395 THR A O 1
ATOM 3177 N N . PRO A 1 396 ? 7.562 -31.003 -0.350 1.00 92.56 396 PRO A N 1
ATOM 3178 C CA . PRO A 1 396 ? 8.299 -31.916 -1.227 1.00 92.56 396 PRO A CA 1
ATOM 3179 C C . PRO A 1 396 ? 7.441 -32.480 -2.382 1.00 92.56 396 PRO A C 1
ATOM 3181 O O . PRO A 1 396 ? 7.731 -33.546 -2.922 1.00 92.56 396 PRO A O 1
ATOM 3184 N N . PHE A 1 397 ? 6.358 -31.795 -2.767 1.00 95.12 397 PHE A N 1
ATOM 3185 C CA . PHE A 1 397 ? 5.362 -32.340 -3.691 1.00 95.12 397 PHE A CA 1
ATOM 3186 C C . PHE A 1 397 ? 5.804 -32.208 -5.150 1.00 95.12 397 PHE A C 1
ATOM 3188 O O . PHE A 1 397 ? 5.744 -31.127 -5.739 1.00 95.12 397 PHE A O 1
ATOM 3195 N N . LEU A 1 398 ? 6.214 -33.319 -5.758 1.00 94.44 398 LEU A N 1
ATOM 3196 C CA . LEU A 1 398 ? 6.517 -33.379 -7.186 1.00 94.44 398 LEU A CA 1
ATOM 3197 C C . LEU A 1 398 ? 5.233 -33.379 -8.022 1.00 94.44 398 LEU A C 1
ATOM 3199 O O . LEU A 1 398 ? 4.285 -34.106 -7.727 1.00 94.44 398 LEU A O 1
ATOM 3203 N N . ALA A 1 399 ? 5.222 -32.573 -9.078 1.00 94.44 399 ALA A N 1
ATOM 3204 C CA . ALA A 1 399 ? 4.159 -32.507 -10.074 1.00 94.44 399 ALA A CA 1
ATOM 3205 C C . ALA A 1 399 ? 4.379 -33.480 -11.240 1.00 94.44 399 ALA A C 1
ATOM 3207 O O . ALA A 1 399 ? 3.426 -33.861 -11.917 1.00 94.44 399 ALA A O 1
ATOM 3208 N N . ASN A 1 400 ? 5.624 -33.898 -11.475 1.00 91.19 400 ASN A N 1
ATOM 3209 C CA . ASN A 1 400 ? 5.977 -34.906 -12.470 1.00 91.19 400 ASN A CA 1
ATOM 3210 C C . ASN A 1 400 ? 7.260 -35.656 -12.084 1.00 91.19 400 ASN A C 1
ATOM 3212 O O . ASN A 1 400 ? 7.946 -35.313 -11.122 1.00 91.19 400 ASN A O 1
ATOM 3216 N N . VAL A 1 401 ? 7.562 -36.702 -12.854 1.00 86.25 401 VAL A N 1
ATOM 3217 C CA . VAL A 1 401 ? 8.726 -37.579 -12.651 1.00 86.25 401 VAL A CA 1
ATOM 3218 C C . VAL A 1 401 ? 10.063 -36.913 -12.991 1.00 86.25 401 VAL A C 1
ATOM 3220 O O . VAL A 1 401 ? 11.103 -37.417 -12.583 1.00 86.25 401 VAL A O 1
ATOM 3223 N N . ASP A 1 402 ? 10.049 -35.771 -13.686 1.00 86.31 402 ASP A N 1
ATOM 3224 C CA . ASP A 1 402 ? 11.254 -35.045 -14.114 1.00 86.31 402 ASP A CA 1
ATOM 3225 C C . ASP A 1 402 ? 11.865 -34.182 -12.992 1.00 86.31 402 ASP A C 1
ATOM 3227 O O . ASP A 1 402 ? 12.849 -33.475 -13.207 1.00 86.31 402 ASP A O 1
ATOM 3231 N N . GLY A 1 403 ? 11.288 -34.219 -11.785 1.00 85.56 403 GLY A N 1
ATOM 3232 C CA . GLY A 1 403 ? 11.766 -33.460 -10.629 1.00 85.56 403 GLY A CA 1
ATOM 3233 C C . GLY A 1 403 ? 11.153 -32.061 -10.492 1.00 85.56 403 GLY A C 1
ATOM 3234 O O . GLY A 1 403 ? 11.612 -31.273 -9.666 1.00 85.56 403 GLY A O 1
ATOM 3235 N N . GLN A 1 404 ? 10.117 -31.722 -11.271 1.00 94.38 404 GLN A N 1
ATOM 3236 C CA . GLN A 1 404 ? 9.405 -30.455 -11.102 1.00 94.38 404 GLN A CA 1
ATOM 3237 C C . GLN A 1 404 ? 8.503 -30.511 -9.866 1.00 94.38 404 GLN A C 1
ATOM 3239 O O . GLN A 1 404 ? 7.603 -31.347 -9.785 1.00 94.38 404 GLN A O 1
ATOM 3244 N N . PHE A 1 405 ? 8.683 -29.578 -8.934 1.00 96.75 405 PHE A N 1
ATOM 3245 C CA . PHE A 1 405 ? 7.763 -29.394 -7.812 1.00 96.75 405 PHE A CA 1
ATOM 3246 C C . PHE A 1 405 ? 6.504 -28.636 -8.234 1.00 96.75 405 PHE A C 1
ATOM 3248 O O . PHE A 1 405 ? 6.549 -27.768 -9.109 1.00 96.75 405 PHE A O 1
ATOM 3255 N N . TRP A 1 406 ? 5.387 -28.921 -7.563 1.00 97.56 406 TRP A N 1
ATOM 3256 C CA . TRP A 1 406 ? 4.228 -28.034 -7.587 1.00 97.56 406 TRP A CA 1
ATOM 3257 C C . TRP A 1 406 ? 4.650 -26.626 -7.153 1.00 97.56 406 TRP A C 1
ATOM 3259 O O . TRP A 1 406 ? 5.488 -26.474 -6.272 1.00 97.56 406 TRP A O 1
ATOM 3269 N N . ASN A 1 407 ? 4.056 -25.591 -7.735 1.00 97.69 407 ASN A N 1
ATOM 3270 C CA . ASN A 1 407 ? 4.115 -24.225 -7.215 1.00 97.69 407 ASN A CA 1
ATOM 3271 C C . ASN A 1 407 ? 2.689 -23.700 -6.991 1.00 97.69 407 ASN A C 1
ATOM 3273 O O . ASN A 1 407 ? 1.712 -24.393 -7.293 1.00 97.69 407 ASN A O 1
ATOM 3277 N N . SER A 1 408 ? 2.541 -22.490 -6.449 1.00 97.25 408 SER A N 1
ATOM 3278 C CA . SER A 1 408 ? 1.207 -21.947 -6.176 1.00 97.25 408 SER A CA 1
ATOM 3279 C C . SER A 1 408 ? 0.388 -21.761 -7.452 1.00 97.25 408 SER A C 1
ATOM 3281 O O . SER A 1 408 ? -0.802 -22.056 -7.438 1.00 97.25 408 SER A O 1
ATOM 3283 N N . ASP A 1 409 ? 1.005 -21.323 -8.554 1.00 95.81 409 ASP A N 1
ATOM 3284 C CA . ASP A 1 409 ? 0.312 -21.128 -9.836 1.00 95.81 409 ASP A CA 1
ATOM 3285 C C . ASP A 1 409 ? -0.245 -22.435 -10.410 1.00 95.81 409 ASP A C 1
ATOM 3287 O O . ASP A 1 409 ? -1.375 -22.452 -10.898 1.00 95.81 409 ASP A O 1
ATOM 3291 N N . MET A 1 410 ? 0.501 -23.533 -10.279 1.00 95.00 410 MET A N 1
ATOM 3292 C CA . MET A 1 410 ? 0.044 -24.876 -10.639 1.00 95.00 410 MET A CA 1
ATOM 3293 C C . MET A 1 410 ? -1.047 -25.370 -9.681 1.00 95.00 410 MET A C 1
ATOM 3295 O O . MET A 1 410 ? -2.051 -25.913 -10.116 1.00 95.00 410 MET A O 1
ATOM 3299 N N . ALA A 1 411 ? -0.904 -25.140 -8.372 1.00 94.50 411 ALA A N 1
ATOM 3300 C CA . ALA A 1 411 ? -1.879 -25.570 -7.364 1.00 94.50 411 ALA A CA 1
ATOM 3301 C C . ALA A 1 411 ? -3.115 -24.649 -7.262 1.00 94.50 411 ALA A C 1
ATOM 3303 O O . ALA A 1 411 ? -3.932 -24.761 -6.337 1.00 94.50 411 ALA A O 1
ATOM 3304 N N . ARG A 1 412 ? -3.276 -23.701 -8.190 1.00 92.75 412 ARG A N 1
ATOM 3305 C CA . ARG A 1 412 ? -4.343 -22.702 -8.137 1.00 92.75 412 ARG A CA 1
ATOM 3306 C C . ARG A 1 412 ? -5.732 -23.318 -8.259 1.00 92.75 412 ARG A C 1
ATOM 3308 O O . ARG A 1 412 ? -6.650 -22.819 -7.603 1.00 92.75 412 ARG A O 1
ATOM 3315 N N . TYR A 1 413 ? -5.893 -24.365 -9.063 1.00 88.94 413 TYR A N 1
ATOM 3316 C CA . TYR A 1 413 ? -7.192 -24.955 -9.374 1.00 88.94 413 TYR A CA 1
ATOM 3317 C C . TYR A 1 413 ? -7.347 -26.326 -8.712 1.00 88.94 413 TYR A C 1
ATOM 3319 O O . TYR A 1 413 ? -6.486 -27.194 -8.822 1.00 88.94 413 TYR A O 1
ATOM 3327 N N . THR A 1 414 ? -8.474 -26.556 -8.032 1.00 92.94 414 THR A N 1
ATOM 3328 C CA . THR A 1 414 ? -8.762 -27.863 -7.410 1.00 92.94 414 THR A CA 1
ATOM 3329 C C . THR A 1 414 ? -8.953 -28.958 -8.465 1.00 92.94 414 THR A C 1
ATOM 3331 O O . THR A 1 414 ? -8.684 -30.133 -8.217 1.00 92.94 414 THR A O 1
ATOM 3334 N N . GLN A 1 415 ? -9.378 -28.559 -9.668 1.00 90.31 415 GLN A N 1
ATOM 3335 C CA . GLN A 1 415 ? -9.577 -29.424 -10.825 1.00 90.31 415 GLN A CA 1
ATOM 3336 C C . GLN A 1 415 ? -8.280 -30.093 -11.293 1.00 90.31 415 GLN A C 1
ATOM 3338 O O . GLN A 1 415 ? -8.349 -31.229 -11.757 1.00 90.31 415 GLN A O 1
ATOM 3343 N N . ASP A 1 416 ? -7.121 -29.451 -11.110 1.00 91.62 416 ASP A N 1
ATOM 3344 C CA . ASP A 1 416 ? -5.815 -30.023 -11.477 1.00 91.62 416 ASP A CA 1
ATOM 3345 C C . ASP A 1 416 ? -5.464 -31.242 -10.608 1.00 91.62 416 ASP A C 1
ATOM 3347 O O . ASP A 1 416 ? -4.766 -32.155 -11.045 1.00 91.62 416 ASP A O 1
ATOM 3351 N N . PHE A 1 417 ? -6.033 -31.307 -9.401 1.00 94.19 417 PHE A N 1
ATOM 3352 C CA . PHE A 1 417 ? -5.957 -32.459 -8.504 1.00 94.19 417 PHE A CA 1
ATOM 3353 C C . PHE A 1 417 ? -7.163 -33.408 -8.636 1.00 94.19 417 PHE A C 1
ATOM 3355 O O . PHE A 1 417 ? -7.248 -34.419 -7.939 1.00 94.19 417 PHE A O 1
ATOM 3362 N N . GLY A 1 418 ? -8.107 -33.116 -9.534 1.00 93.38 418 GLY A N 1
ATOM 3363 C CA . GLY A 1 418 ? -9.258 -33.973 -9.801 1.00 93.38 418 GLY A CA 1
ATOM 3364 C C . GLY A 1 418 ? -10.377 -33.893 -8.760 1.00 93.38 418 GLY A C 1
ATOM 3365 O O . GLY A 1 418 ? -11.130 -34.859 -8.620 1.00 93.38 418 GLY A O 1
ATOM 3366 N N . TYR A 1 419 ? -10.524 -32.780 -8.034 1.00 94.75 419 TYR A N 1
ATOM 3367 C CA . TYR A 1 419 ? -11.649 -32.577 -7.111 1.00 94.75 419 TYR A CA 1
ATOM 3368 C C . TYR A 1 419 ? -12.265 -31.171 -7.196 1.00 94.75 419 TYR A C 1
ATOM 3370 O O . TYR A 1 419 ? -11.708 -30.227 -7.759 1.00 94.75 419 TYR A O 1
ATOM 3378 N N . THR A 1 420 ? -13.456 -31.030 -6.619 1.00 93.69 420 THR A N 1
ATOM 3379 C CA . THR A 1 420 ? -14.116 -29.739 -6.372 1.00 93.69 420 THR A CA 1
ATOM 3380 C C . THR A 1 420 ? -14.923 -29.796 -5.070 1.00 93.69 420 THR A C 1
ATOM 3382 O O . THR A 1 420 ? -14.963 -30.834 -4.406 1.00 93.69 420 THR A O 1
ATOM 3385 N N . TYR A 1 421 ? -15.573 -28.697 -4.696 1.00 95.25 421 TYR A N 1
ATOM 3386 C CA . TYR A 1 421 ? -16.510 -28.627 -3.574 1.00 95.25 421 TYR A CA 1
ATOM 3387 C C . TYR A 1 421 ? -17.928 -28.380 -4.084 1.00 95.25 421 TYR A C 1
ATOM 3389 O O . TYR A 1 421 ? -18.120 -27.866 -5.187 1.00 95.25 421 TYR A O 1
ATOM 3397 N N . ALA A 1 422 ? -18.941 -28.724 -3.286 1.00 92.25 422 ALA A N 1
ATOM 3398 C CA . ALA A 1 422 ? -20.341 -28.555 -3.678 1.00 92.25 422 ALA A CA 1
ATOM 3399 C C . ALA A 1 422 ? -20.635 -27.109 -4.126 1.00 92.25 422 ALA A C 1
ATOM 3401 O O . ALA A 1 422 ? -21.306 -26.889 -5.136 1.00 92.25 422 ALA A O 1
ATOM 3402 N N . GLU A 1 423 ? -20.060 -26.127 -3.427 1.00 92.31 423 GLU A N 1
ATOM 3403 C CA . GLU A 1 423 ? -20.231 -24.696 -3.689 1.00 92.31 423 GLU A CA 1
ATOM 3404 C C . GLU A 1 423 ? -19.512 -24.194 -4.946 1.00 92.31 423 GLU A C 1
ATOM 3406 O O . GLU A 1 423 ? -19.941 -23.194 -5.520 1.00 92.31 423 GLU A O 1
ATOM 3411 N N . THR A 1 424 ? -18.443 -24.869 -5.376 1.00 90.75 424 THR A N 1
ATOM 3412 C CA . THR A 1 424 ? -17.577 -24.463 -6.500 1.00 90.75 424 THR A CA 1
ATOM 3413 C C . THR A 1 424 ? -17.660 -25.423 -7.693 1.00 90.75 424 THR A C 1
ATOM 3415 O O . THR A 1 424 ? -16.933 -25.275 -8.674 1.00 90.75 424 THR A O 1
ATOM 3418 N N . SER A 1 425 ? -18.570 -26.397 -7.637 1.00 83.31 425 SER A N 1
ATOM 3419 C CA . SER A 1 425 ? -18.752 -27.453 -8.642 1.00 83.31 425 SER A CA 1
ATOM 3420 C C . SER A 1 425 ? -19.200 -26.966 -10.026 1.00 83.31 425 SER A C 1
ATOM 3422 O O . SER A 1 425 ? -19.062 -27.704 -10.997 1.00 83.31 425 SER A O 1
ATOM 3424 N N . SER A 1 426 ? -19.720 -25.738 -10.142 1.00 70.12 426 SER A N 1
ATOM 3425 C CA . SER A 1 426 ? -20.161 -25.157 -11.420 1.00 70.12 426 SER A CA 1
ATOM 3426 C C . SER A 1 426 ? -19.064 -24.517 -12.252 1.00 70.12 426 SER A C 1
ATOM 3428 O O . SER A 1 426 ? -19.322 -24.172 -13.405 1.00 70.12 426 SER A O 1
ATOM 3430 N N . LEU A 1 427 ? -17.865 -24.357 -11.691 1.00 68.44 427 LEU A N 1
ATOM 3431 C CA . LEU A 1 427 ? -16.750 -23.764 -12.410 1.00 68.44 427 LEU A CA 1
ATOM 3432 C C . LEU A 1 427 ? -16.427 -24.618 -13.640 1.00 68.44 427 LEU A C 1
ATOM 3434 O O . LEU A 1 427 ? -16.134 -25.809 -13.522 1.00 68.44 427 LEU A O 1
ATOM 3438 N N . SER A 1 428 ? -16.490 -23.995 -14.820 1.00 55.94 428 SER A N 1
ATOM 3439 C CA . SER A 1 428 ? -16.123 -24.647 -16.079 1.00 55.94 428 SER A CA 1
ATOM 3440 C C . SER A 1 428 ? -14.669 -25.140 -16.051 1.00 55.94 428 SER A C 1
ATOM 3442 O O . SER A 1 428 ? -13.853 -24.692 -15.243 1.00 55.94 428 SER A O 1
ATOM 3444 N N . THR A 1 429 ? -14.299 -26.005 -16.996 1.00 52.25 429 THR A N 1
ATOM 3445 C CA . THR A 1 429 ? -12.899 -26.415 -17.209 1.00 52.25 429 THR A CA 1
ATOM 3446 C C . THR A 1 429 ? -11.957 -25.249 -17.548 1.00 52.25 429 THR A C 1
ATOM 3448 O O . THR A 1 429 ? -10.748 -25.437 -17.515 1.00 52.25 429 THR A O 1
ATOM 3451 N N . ALA A 1 430 ? -12.471 -24.038 -17.822 1.00 47.03 430 ALA A N 1
ATOM 3452 C CA . ALA A 1 430 ? -11.675 -22.811 -17.950 1.00 47.03 430 ALA A CA 1
ATOM 3453 C C . ALA A 1 430 ? -11.240 -22.202 -16.589 1.00 47.03 430 ALA A C 1
ATOM 3455 O O . ALA A 1 430 ? -10.526 -21.194 -16.551 1.00 47.03 430 ALA A O 1
ATOM 3456 N N . GLY A 1 431 ? -11.654 -22.797 -15.463 1.00 59.91 431 GLY A N 1
ATOM 3457 C CA . GLY A 1 431 ? -11.198 -22.457 -14.112 1.00 59.91 431 GLY A CA 1
ATOM 3458 C C . GLY A 1 431 ? -11.594 -21.052 -13.631 1.00 59.91 431 GLY A C 1
ATOM 3459 O O . GLY A 1 431 ? -12.531 -20.430 -14.129 1.00 59.91 431 GLY A O 1
ATOM 3460 N N . ILE A 1 432 ? -10.846 -20.527 -12.650 1.00 60.59 432 ILE A N 1
ATOM 3461 C CA . ILE A 1 432 ? -11.051 -19.196 -12.027 1.00 60.59 432 ILE A CA 1
ATOM 3462 C C . ILE A 1 432 ? -10.987 -18.045 -13.056 1.00 60.59 432 ILE A C 1
ATOM 3464 O O . ILE A 1 432 ? -11.583 -16.989 -12.842 1.00 60.59 432 ILE A O 1
ATOM 3468 N N . SER A 1 433 ? -10.315 -18.245 -14.197 1.00 56.31 433 SER A N 1
ATOM 3469 C CA . SER A 1 433 ? -10.229 -17.252 -15.280 1.00 56.31 433 SER A CA 1
ATOM 3470 C C . SER A 1 433 ? -11.567 -16.991 -15.990 1.00 56.31 433 SER A C 1
ATOM 3472 O O . SER A 1 433 ? -11.753 -15.918 -16.563 1.00 56.31 433 SER A O 1
ATOM 3474 N N . GLY A 1 434 ? -12.509 -17.938 -15.894 1.00 58.25 434 GLY A N 1
ATOM 3475 C CA . GLY A 1 434 ? -13.854 -17.858 -16.464 1.00 58.25 434 GLY A CA 1
ATOM 3476 C C . GLY A 1 434 ? -14.966 -17.566 -15.453 1.00 58.25 434 GLY A C 1
ATOM 3477 O O . GLY A 1 434 ? -16.128 -17.697 -15.818 1.00 58.25 434 GLY A O 1
ATOM 3478 N N . VAL A 1 435 ? -14.640 -17.201 -14.203 1.00 73.12 435 VAL A N 1
ATOM 3479 C CA . VAL A 1 435 ? -15.645 -16.906 -13.161 1.00 73.12 435 VAL A CA 1
ATOM 3480 C C . VAL A 1 435 ? -16.516 -15.727 -13.582 1.00 73.12 435 VAL A C 1
ATOM 3482 O O . VAL A 1 435 ? -16.030 -14.597 -13.716 1.00 73.12 435 VAL A O 1
ATOM 3485 N N . ASP A 1 436 ? -17.812 -15.980 -13.717 1.00 74.31 436 ASP A N 1
ATOM 3486 C CA . ASP A 1 436 ? -18.815 -14.970 -14.027 1.00 74.31 436 ASP A CA 1
ATOM 3487 C C . ASP A 1 436 ? -19.526 -14.439 -12.762 1.00 74.31 436 ASP A C 1
ATOM 3489 O O . ASP A 1 436 ? -19.143 -14.710 -11.615 1.00 74.31 436 ASP A O 1
ATOM 3493 N N . MET A 1 437 ? -20.539 -13.591 -12.960 1.00 75.00 437 MET A N 1
ATOM 3494 C CA . MET A 1 437 ? -21.338 -13.060 -11.851 1.00 75.00 437 MET A CA 1
ATOM 3495 C C . MET A 1 437 ? -22.223 -14.127 -11.188 1.00 75.00 437 MET A C 1
ATOM 3497 O O . MET A 1 437 ? -22.497 -14.004 -9.992 1.00 75.00 437 MET A O 1
ATOM 3501 N N . ASP A 1 438 ? -22.635 -15.166 -11.916 1.00 80.56 438 ASP A N 1
ATOM 3502 C CA . ASP A 1 438 ? -23.534 -16.212 -11.424 1.00 80.56 438 ASP A CA 1
ATOM 3503 C C . ASP A 1 438 ? -22.797 -17.178 -10.488 1.00 80.56 438 ASP A C 1
ATOM 3505 O O . ASP A 1 438 ? -23.325 -17.545 -9.433 1.00 80.56 438 ASP A O 1
ATOM 3509 N N . ASP A 1 439 ? -21.544 -17.521 -10.798 1.00 82.69 439 ASP A N 1
ATOM 3510 C CA . ASP A 1 439 ? -20.676 -18.307 -9.917 1.00 82.69 439 ASP A CA 1
ATOM 3511 C C . ASP A 1 439 ? -20.418 -17.578 -8.589 1.00 82.69 439 ASP A C 1
ATOM 3513 O O . ASP A 1 439 ? -20.587 -18.150 -7.504 1.00 82.69 439 ASP A O 1
ATOM 3517 N N . ARG A 1 440 ? -20.101 -16.275 -8.640 1.00 88.44 440 ARG A N 1
ATOM 3518 C CA . ARG A 1 440 ? -19.938 -15.453 -7.425 1.00 88.44 440 ARG A CA 1
ATOM 3519 C C . ARG A 1 440 ? -21.228 -15.350 -6.619 1.00 88.44 440 ARG A C 1
ATOM 3521 O O . ARG A 1 440 ? -21.186 -15.417 -5.385 1.00 88.44 440 ARG A O 1
ATOM 3528 N N . ALA A 1 441 ? -22.368 -15.183 -7.288 1.00 85.94 441 ALA A N 1
ATOM 3529 C CA . ALA A 1 441 ? -23.672 -15.132 -6.635 1.00 85.94 441 ALA A CA 1
ATOM 3530 C C . ALA A 1 441 ? -24.005 -16.461 -5.942 1.00 85.94 441 ALA A C 1
ATOM 3532 O O . ALA A 1 441 ? -24.462 -16.453 -4.798 1.00 85.94 441 ALA A O 1
ATOM 3533 N N . ARG A 1 442 ? -23.713 -17.601 -6.577 1.00 87.81 442 ARG A N 1
ATOM 3534 C CA . ARG A 1 442 ? -23.924 -18.943 -6.016 1.00 87.81 442 ARG A CA 1
ATOM 3535 C C . ARG A 1 442 ? -23.096 -19.180 -4.759 1.00 87.81 442 ARG A C 1
ATOM 3537 O O . ARG A 1 442 ? -23.658 -19.574 -3.736 1.00 87.81 442 ARG A O 1
ATOM 3544 N N . VAL A 1 443 ? -21.797 -18.881 -4.803 1.00 92.19 443 VAL A N 1
ATOM 3545 C CA . VAL A 1 443 ? -20.918 -19.004 -3.628 1.00 92.19 443 VAL A CA 1
ATOM 3546 C C . VAL A 1 443 ? -21.377 -18.059 -2.516 1.00 92.19 443 VAL A C 1
ATOM 3548 O O . VAL A 1 443 ? -21.496 -18.475 -1.364 1.00 92.19 443 VAL A O 1
ATOM 3551 N N . SER A 1 444 ? -21.754 -16.820 -2.850 1.00 91.12 444 SER A N 1
ATOM 3552 C CA . SER A 1 444 ? -22.304 -15.870 -1.872 1.00 91.12 444 SER A CA 1
ATOM 3553 C C . SER A 1 444 ? -23.598 -16.380 -1.223 1.00 91.12 444 SER A C 1
ATOM 3555 O O . SER A 1 444 ? -23.795 -16.229 -0.016 1.00 91.12 444 SER A O 1
ATOM 3557 N N . LEU A 1 445 ? -24.495 -17.005 -1.990 1.00 89.44 445 LEU A N 1
ATOM 3558 C CA . LEU A 1 445 ? -25.721 -17.616 -1.468 1.00 89.44 445 LEU A CA 1
ATOM 3559 C C . LEU A 1 445 ? -25.418 -18.809 -0.554 1.00 89.44 445 LEU A C 1
ATOM 3561 O O . LEU A 1 445 ? -26.052 -18.937 0.495 1.00 89.44 445 LEU A O 1
ATOM 3565 N N . ALA A 1 446 ? -24.440 -19.645 -0.909 1.00 91.31 446 ALA A N 1
ATOM 3566 C CA . ALA A 1 446 ? -24.010 -20.764 -0.077 1.00 91.31 446 ALA A CA 1
ATOM 3567 C C . ALA A 1 446 ? -23.432 -20.288 1.265 1.00 91.31 446 ALA A C 1
ATOM 3569 O O . ALA A 1 446 ? -23.855 -20.780 2.310 1.00 91.31 446 ALA A O 1
ATOM 3570 N N . ILE A 1 447 ? -22.561 -19.273 1.257 1.00 92.75 447 ILE A N 1
ATOM 3571 C CA . ILE A 1 447 ? -22.001 -18.654 2.473 1.00 92.75 447 ILE A CA 1
ATOM 3572 C C . ILE A 1 447 ? -23.118 -18.114 3.371 1.00 92.75 447 ILE A C 1
ATOM 3574 O O . ILE A 1 447 ? -23.155 -18.399 4.568 1.00 92.75 447 ILE A O 1
ATOM 3578 N N . ASN A 1 448 ? -24.073 -17.380 2.793 1.00 89.00 448 ASN A N 1
ATOM 3579 C CA . ASN A 1 448 ? -25.218 -16.852 3.535 1.00 89.00 448 ASN A CA 1
ATOM 3580 C C . ASN A 1 448 ? -26.096 -17.961 4.132 1.00 89.00 448 ASN A C 1
ATOM 3582 O O . ASN A 1 448 ? -26.616 -17.798 5.235 1.00 89.00 448 ASN A O 1
ATOM 3586 N N . ARG A 1 449 ? -26.270 -19.081 3.422 1.00 89.62 449 ARG A N 1
ATOM 3587 C CA . ARG A 1 449 ? -27.032 -20.240 3.902 1.00 89.62 449 ARG A CA 1
ATOM 3588 C C . ARG A 1 449 ? -26.323 -20.952 5.055 1.00 89.62 449 ARG A C 1
ATOM 3590 O O . ARG A 1 449 ? -26.984 -21.308 6.023 1.00 89.62 449 ARG A O 1
ATOM 3597 N N . LEU A 1 450 ? -25.017 -21.177 4.930 1.00 89.31 450 LEU A N 1
ATOM 3598 C CA . LEU A 1 450 ? -24.234 -21.993 5.861 1.00 89.31 450 LEU A CA 1
ATOM 3599 C C . LEU A 1 450 ? -23.842 -21.228 7.129 1.00 89.31 450 LEU A C 1
ATOM 3601 O O . LEU A 1 450 ? -24.028 -21.733 8.233 1.00 89.31 450 LEU A O 1
ATOM 3605 N N . TYR A 1 451 ? -23.339 -20.001 6.973 1.00 89.88 451 TYR A N 1
ATOM 3606 C CA . TYR A 1 451 ? -22.722 -19.233 8.064 1.00 89.88 451 TYR A CA 1
ATOM 3607 C C . TYR A 1 451 ? -23.473 -17.937 8.386 1.00 89.88 451 TYR A C 1
ATOM 3609 O O . TYR A 1 451 ? -23.250 -17.316 9.425 1.00 89.88 451 TYR A O 1
ATOM 3617 N N . GLY A 1 452 ? -24.413 -17.530 7.526 1.00 80.00 452 GLY A N 1
ATOM 3618 C CA . GLY A 1 452 ? -25.178 -16.302 7.717 1.00 80.00 452 GLY A CA 1
ATOM 3619 C C . GLY A 1 452 ? -26.073 -16.317 8.958 1.00 80.00 452 GLY A C 1
ATOM 3620 O O . GLY A 1 452 ? -26.357 -15.250 9.483 1.00 80.00 452 GLY A O 1
ATOM 3621 N N . SER A 1 453 ? -26.480 -17.475 9.494 1.00 74.75 453 SER A N 1
ATOM 3622 C CA . SER A 1 453 ? -27.296 -17.549 10.724 1.00 74.75 453 SER A CA 1
ATOM 3623 C C . SER A 1 453 ? -26.621 -16.913 11.945 1.00 74.75 453 SER A C 1
ATOM 362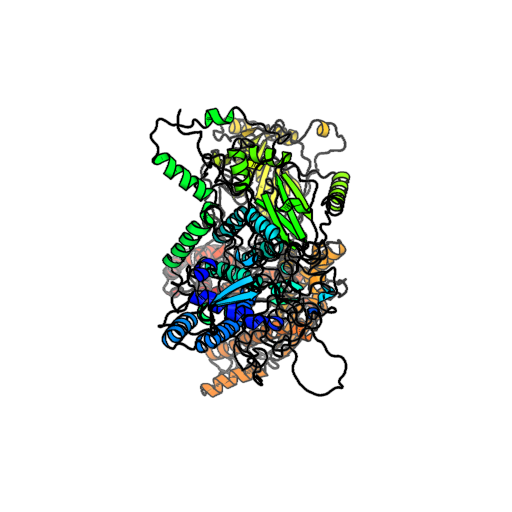5 O O . SER A 1 453 ? -27.304 -16.482 12.872 1.00 74.75 453 SER A O 1
ATOM 3627 N N . SER A 1 454 ? -25.293 -16.806 11.934 1.00 68.81 454 SER A N 1
ATOM 3628 C CA . SER A 1 454 ? -24.517 -16.136 12.979 1.00 68.81 454 SER A CA 1
ATOM 3629 C C . SER A 1 454 ? -24.179 -14.686 12.663 1.00 68.81 454 SER A C 1
ATOM 3631 O O . SER A 1 454 ? -23.776 -13.969 13.573 1.00 68.81 454 SER A O 1
ATOM 3633 N N . SER A 1 455 ? -24.414 -14.224 11.429 1.00 74.81 455 SER A N 1
ATOM 3634 C CA . SER A 1 455 ? -24.247 -12.817 11.069 1.00 74.81 455 SER A CA 1
ATOM 3635 C C . SER A 1 455 ? -25.393 -11.974 11.647 1.00 74.81 455 SER A C 1
ATOM 3637 O O . SER A 1 455 ? -26.569 -12.241 11.354 1.00 74.81 455 SER A O 1
ATOM 3639 N N . PRO A 1 456 ? -25.090 -10.893 12.389 1.00 72.06 456 PRO A N 1
ATOM 3640 C CA . PRO A 1 456 ? -26.096 -9.954 12.879 1.00 72.06 456 PRO A CA 1
ATOM 3641 C C . PRO A 1 456 ? -27.032 -9.442 11.769 1.00 72.06 456 PRO A C 1
ATOM 3643 O O . PRO A 1 456 ? -28.252 -9.392 11.953 1.00 72.06 456 PRO A O 1
ATOM 3646 N N . SER A 1 457 ? -26.498 -9.136 10.580 1.00 71.00 457 SER A N 1
ATOM 3647 C CA . SER A 1 457 ? -27.294 -8.642 9.443 1.00 71.00 457 SER A CA 1
ATOM 3648 C C . SER A 1 457 ? -28.406 -9.600 9.002 1.00 71.00 457 SER A C 1
ATOM 3650 O O . SER A 1 457 ? -29.530 -9.180 8.698 1.00 71.00 457 SER A O 1
ATOM 3652 N N . MET A 1 458 ? -28.112 -10.897 8.987 1.00 74.88 458 MET A N 1
ATOM 3653 C CA . MET A 1 458 ? -29.033 -11.943 8.556 1.00 74.88 458 MET A CA 1
ATOM 3654 C C . MET A 1 458 ? -30.034 -12.291 9.656 1.00 74.88 458 MET A C 1
ATOM 3656 O O . MET A 1 458 ? -31.222 -12.456 9.363 1.00 74.88 458 MET A O 1
ATOM 3660 N N . LEU A 1 459 ? -29.593 -12.295 10.916 1.00 70.56 459 LEU A N 1
ATOM 3661 C CA . LEU A 1 459 ? -30.460 -12.425 12.088 1.00 70.56 459 LEU A CA 1
ATOM 3662 C C . LEU A 1 459 ? -31.550 -11.335 12.105 1.00 70.56 459 LEU A C 1
ATOM 3664 O O . LEU A 1 459 ? -32.738 -11.639 12.246 1.00 70.56 459 LEU A O 1
ATOM 3668 N N . ALA A 1 460 ? -31.194 -10.076 11.833 1.00 69.69 460 ALA A N 1
ATOM 3669 C CA . ALA A 1 460 ? -32.169 -8.984 11.747 1.00 69.69 460 ALA A CA 1
ATOM 3670 C C . ALA A 1 460 ? -33.148 -9.116 10.565 1.00 69.69 460 ALA A C 1
ATOM 3672 O O . ALA A 1 460 ? -34.330 -8.778 10.689 1.00 69.69 460 ALA A O 1
ATOM 3673 N N . ARG A 1 461 ? -32.691 -9.622 9.409 1.00 71.56 461 ARG A N 1
ATOM 3674 C CA . ARG A 1 461 ? -33.563 -9.904 8.251 1.00 71.56 461 ARG A CA 1
ATOM 3675 C C . ARG A 1 461 ? -34.563 -11.027 8.547 1.00 71.56 461 ARG A C 1
ATOM 3677 O O . ARG A 1 461 ? -35.734 -10.901 8.182 1.00 71.56 461 ARG A O 1
ATOM 3684 N N . LYS A 1 462 ? -34.124 -12.095 9.223 1.00 68.12 462 LYS A N 1
ATOM 3685 C CA . LYS A 1 462 ? -34.965 -13.230 9.642 1.00 68.12 462 LYS A CA 1
ATOM 3686 C C . LYS A 1 462 ? -36.064 -12.775 10.611 1.00 68.12 462 LYS A C 1
ATOM 3688 O O . LYS A 1 462 ? -37.235 -13.063 10.362 1.00 68.12 462 LYS A O 1
ATOM 3693 N N . GLN A 1 463 ? -35.712 -11.972 11.620 1.00 65.12 463 GLN A N 1
ATOM 3694 C CA . GLN A 1 463 ? -36.660 -11.402 12.588 1.00 65.12 463 GLN A CA 1
ATOM 3695 C C . GLN A 1 463 ? -37.735 -10.535 11.901 1.00 65.12 463 GLN A C 1
ATOM 3697 O O . GLN A 1 463 ? -38.927 -10.789 12.072 1.00 65.12 463 GLN A O 1
ATOM 3702 N N . LYS A 1 464 ? -37.344 -9.605 11.009 1.00 65.75 464 LYS A N 1
ATOM 3703 C CA . LYS A 1 464 ? -38.293 -8.771 10.233 1.00 65.75 464 LYS A CA 1
ATOM 3704 C C . LYS A 1 464 ? -39.291 -9.588 9.399 1.00 65.75 464 LYS A C 1
ATOM 3706 O O . LYS A 1 464 ? -40.424 -9.154 9.197 1.00 65.75 464 LYS A O 1
ATOM 3711 N N . ARG A 1 465 ? -38.884 -10.749 8.871 1.00 64.38 465 ARG A N 1
ATOM 3712 C CA . ARG A 1 465 ? -39.762 -11.636 8.086 1.00 64.38 465 ARG A CA 1
ATOM 3713 C C . ARG A 1 465 ? -40.761 -12.383 8.975 1.00 64.38 465 ARG A C 1
ATOM 3715 O O . ARG A 1 465 ? -41.908 -12.554 8.557 1.00 64.38 465 ARG A O 1
ATOM 3722 N N . MET A 1 466 ? -40.340 -12.794 10.173 1.00 60.12 466 MET A N 1
ATOM 3723 C CA . MET A 1 466 ? -41.207 -13.432 11.170 1.00 60.12 466 MET A CA 1
ATOM 3724 C C . MET A 1 466 ? -42.238 -12.451 11.737 1.00 60.12 466 MET A C 1
ATOM 3726 O O . MET A 1 466 ? -43.419 -12.787 11.786 1.00 60.12 466 MET A O 1
ATOM 3730 N N . ASP A 1 467 ? -41.831 -11.219 12.054 1.00 60.69 467 ASP A N 1
ATOM 3731 C CA . ASP A 1 467 ? -42.726 -10.184 12.593 1.00 60.69 467 ASP A CA 1
ATOM 3732 C C . ASP A 1 467 ? -43.837 -9.784 11.598 1.00 60.69 467 ASP A C 1
ATOM 3734 O O . ASP A 1 467 ? -44.936 -9.424 12.006 1.00 60.69 467 ASP A O 1
ATOM 3738 N N . ARG A 1 468 ? -43.603 -9.918 10.281 1.00 57.28 468 ARG A N 1
ATOM 3739 C CA . ARG A 1 468 ? -44.625 -9.695 9.234 1.00 57.28 468 ARG A CA 1
ATOM 3740 C C . ARG A 1 468 ? -45.719 -10.769 9.170 1.00 57.28 468 ARG A C 1
ATOM 3742 O O . ARG A 1 468 ? -46.767 -10.505 8.590 1.00 57.28 468 ARG A O 1
ATOM 3749 N N . HIS A 1 469 ? -45.481 -11.966 9.710 1.00 52.00 469 HIS A N 1
ATOM 3750 C CA . HIS A 1 469 ? -46.425 -13.094 9.658 1.00 52.00 469 HIS A CA 1
ATOM 3751 C C . HIS A 1 469 ? -47.229 -13.273 10.960 1.00 52.00 469 HIS A C 1
ATOM 3753 O O . HIS A 1 469 ? -48.071 -14.167 11.041 1.00 52.00 469 HIS A O 1
ATOM 3759 N N . VAL A 1 470 ? -47.006 -12.430 11.976 1.00 46.94 470 VAL A N 1
ATOM 3760 C CA . VAL A 1 470 ? -47.717 -12.468 13.263 1.00 46.94 470 VAL A CA 1
ATOM 3761 C C . VAL A 1 470 ? -48.709 -11.300 13.339 1.00 46.94 470 VAL A C 1
ATOM 3763 O O . VAL A 1 470 ? -48.370 -10.161 13.043 1.00 46.94 470 VAL A O 1
ATOM 3766 N N . SER A 1 471 ? -49.958 -11.597 13.718 1.00 38.53 471 SER A N 1
ATOM 3767 C CA . SER A 1 471 ? -51.070 -10.634 13.809 1.00 38.53 471 SER A CA 1
ATOM 3768 C C . SER A 1 471 ? -50.735 -9.409 14.697 1.00 38.53 471 SER A C 1
ATOM 3770 O O . SER A 1 471 ? -50.066 -9.586 15.721 1.00 38.53 471 SER A O 1
ATOM 3772 N N . PRO A 1 472 ? -51.235 -8.186 14.392 1.00 42.22 472 PRO A N 1
ATOM 3773 C CA . PRO A 1 472 ? -50.791 -6.923 15.011 1.00 42.22 472 PRO A CA 1
ATOM 3774 C C . PRO A 1 472 ? -51.027 -6.806 16.529 1.00 42.22 472 PRO A C 1
ATOM 3776 O O . PRO A 1 472 ? -50.474 -5.925 17.181 1.00 42.22 472 PRO A O 1
ATOM 3779 N N . ASN A 1 473 ? -51.831 -7.698 17.118 1.00 37.28 473 ASN A N 1
ATOM 3780 C CA . ASN A 1 473 ? -52.266 -7.621 18.519 1.00 37.28 473 ASN A CA 1
ATOM 3781 C C . ASN A 1 473 ? -51.330 -8.303 19.533 1.00 37.28 473 ASN A C 1
ATOM 3783 O O . ASN A 1 473 ? -51.693 -8.466 20.696 1.00 37.28 473 ASN A O 1
ATOM 3787 N N . ARG A 1 474 ? -50.103 -8.661 19.142 1.00 41.47 474 ARG A N 1
ATOM 3788 C CA . ARG A 1 474 ? -49.019 -8.952 20.096 1.00 41.47 474 ARG A CA 1
ATOM 3789 C C . ARG A 1 474 ? -47.802 -8.078 19.808 1.00 41.47 474 ARG A C 1
ATOM 3791 O O . ARG A 1 474 ? -46.699 -8.580 19.634 1.00 41.47 474 ARG A O 1
ATOM 3798 N N . GLY A 1 475 ? -48.000 -6.762 19.758 1.00 39.38 475 GLY A N 1
ATOM 3799 C CA . GLY A 1 475 ? -46.891 -5.814 19.761 1.00 39.38 475 GLY A CA 1
ATOM 3800 C C . GLY A 1 475 ? -46.114 -5.927 21.073 1.00 39.38 475 GLY A C 1
ATOM 3801 O O . GLY A 1 475 ? -46.517 -5.368 22.091 1.00 39.38 475 GLY A O 1
ATOM 3802 N N . THR A 1 476 ? -45.004 -6.665 21.080 1.00 45.31 476 THR A N 1
ATOM 3803 C CA . THR A 1 476 ? -44.002 -6.549 22.141 1.00 45.31 476 THR A CA 1
ATOM 3804 C C . THR A 1 476 ? -43.446 -5.136 22.089 1.00 45.31 476 THR A C 1
ATOM 3806 O O . THR A 1 476 ? -42.652 -4.795 21.216 1.00 45.31 476 THR A O 1
ATOM 3809 N N . ASN A 1 477 ? -43.921 -4.295 23.002 1.00 47.81 477 ASN A N 1
ATOM 3810 C CA . ASN A 1 477 ? -43.514 -2.909 23.123 1.00 47.81 477 ASN A CA 1
ATOM 3811 C C . ASN A 1 477 ? -42.065 -2.870 23.643 1.00 47.81 477 ASN A C 1
ATOM 3813 O O . ASN A 1 477 ? -41.833 -2.917 24.852 1.00 47.81 477 ASN A O 1
ATOM 3817 N N . TRP A 1 478 ? -41.081 -2.852 22.736 1.00 52.19 478 TRP A N 1
ATOM 3818 C CA . TRP A 1 478 ? -39.650 -2.847 23.074 1.00 52.19 478 TRP A CA 1
ATOM 3819 C C . TRP A 1 478 ? -39.284 -1.692 24.026 1.00 52.19 478 TRP A C 1
ATOM 3821 O O . TRP A 1 478 ? -38.424 -1.860 24.884 1.00 52.19 478 TRP A O 1
ATOM 3831 N N . LEU A 1 479 ? -40.019 -0.573 23.987 1.00 46.00 479 LEU A N 1
ATOM 3832 C CA . LEU A 1 479 ? -39.902 0.555 24.923 1.00 46.00 479 LEU A CA 1
ATOM 3833 C C . LEU A 1 479 ? -40.210 0.191 26.393 1.00 46.00 479 LEU A C 1
ATOM 3835 O O . LEU A 1 479 ? -39.561 0.716 27.291 1.00 46.00 479 LEU A O 1
ATOM 3839 N N . GLN A 1 480 ? -41.124 -0.750 26.672 1.00 49.09 480 GLN A N 1
ATOM 3840 C CA . GLN A 1 480 ? -41.365 -1.254 28.041 1.00 49.09 480 GLN A CA 1
ATOM 3841 C C . GLN A 1 480 ? -40.299 -2.262 28.507 1.00 49.09 480 GLN A C 1
ATOM 3843 O O . GLN A 1 480 ? -40.174 -2.531 29.701 1.00 49.09 480 GLN A O 1
ATOM 3848 N N . TRP A 1 481 ? -39.522 -2.826 27.579 1.00 51.25 481 TRP A N 1
ATOM 3849 C CA . TRP A 1 481 ? -38.512 -3.852 27.853 1.00 51.25 481 TRP A CA 1
ATOM 3850 C C . TRP A 1 481 ? -37.228 -3.284 28.489 1.00 51.25 481 TRP A C 1
ATOM 3852 O O . TRP A 1 481 ? -36.546 -3.998 29.222 1.00 51.25 481 TRP A O 1
ATOM 3862 N N . HIS A 1 482 ? -36.956 -1.988 28.287 1.00 52.81 482 HIS A N 1
ATOM 3863 C CA . HIS A 1 482 ? -35.760 -1.276 28.762 1.00 52.81 482 HIS A CA 1
ATOM 3864 C C . HIS A 1 482 ? -35.819 -0.848 30.244 1.00 52.81 482 HIS A C 1
ATOM 3866 O O . HIS A 1 482 ? -34.809 -0.453 30.817 1.00 52.81 482 HIS A O 1
ATOM 3872 N N . ALA A 1 483 ? -36.975 -0.952 30.912 1.00 46.38 483 ALA A N 1
ATOM 3873 C CA . ALA A 1 483 ? -37.182 -0.399 32.258 1.00 46.38 483 ALA A CA 1
ATOM 3874 C C . ALA A 1 483 ? -36.529 -1.195 33.419 1.00 46.38 483 ALA A C 1
ATOM 3876 O O . ALA A 1 483 ? -36.706 -0.836 34.581 1.00 46.38 483 ALA A O 1
ATOM 3877 N N . LYS A 1 484 ? -35.805 -2.293 33.144 1.00 49.81 484 LYS A N 1
ATOM 3878 C CA . LYS A 1 484 ? -35.144 -3.145 34.160 1.00 49.81 484 LYS A CA 1
ATOM 3879 C C . LYS A 1 484 ? -33.763 -3.654 33.707 1.00 49.81 484 LYS A C 1
ATOM 3881 O O . LYS A 1 484 ? -33.491 -4.847 33.822 1.00 49.81 484 LYS A O 1
ATOM 3886 N N . VAL A 1 485 ? -32.916 -2.786 33.153 1.00 58.47 485 VAL A N 1
ATOM 3887 C CA . VAL A 1 485 ? -31.519 -3.132 32.824 1.00 58.47 485 VAL A CA 1
ATOM 3888 C C . VAL A 1 485 ? -30.645 -2.891 34.055 1.00 58.47 485 VAL A C 1
ATOM 3890 O O . VAL A 1 485 ? -30.621 -1.792 34.606 1.00 58.47 485 VAL A O 1
ATOM 3893 N N . THR A 1 486 ? -29.944 -3.924 34.518 1.00 54.22 486 THR A N 1
ATOM 3894 C CA . THR A 1 486 ? -28.940 -3.814 35.584 1.00 54.22 486 THR A CA 1
ATOM 3895 C C . THR A 1 486 ? -27.559 -3.792 34.942 1.00 54.22 486 THR A C 1
ATOM 3897 O O . THR A 1 486 ? -27.089 -4.831 34.491 1.00 54.22 486 THR A O 1
ATOM 3900 N N . ASN A 1 487 ? -26.898 -2.632 34.928 1.00 51.62 487 ASN A N 1
ATOM 3901 C CA . ASN A 1 487 ? -25.571 -2.435 34.316 1.00 51.62 487 ASN A CA 1
ATOM 3902 C C . ASN A 1 487 ? -24.418 -3.200 35.002 1.00 51.62 487 ASN A C 1
ATOM 3904 O O . ASN A 1 487 ? -23.268 -3.044 34.609 1.00 51.62 487 ASN A O 1
ATOM 3908 N N . ALA A 1 488 ? -24.691 -4.007 36.029 1.00 53.06 488 ALA A N 1
ATOM 3909 C CA . ALA A 1 488 ? -23.670 -4.693 36.807 1.00 53.06 488 ALA A CA 1
ATOM 3910 C C . ALA A 1 488 ? -23.901 -6.213 36.789 1.00 53.06 488 ALA A C 1
ATOM 3912 O O . ALA A 1 488 ? -24.893 -6.702 37.337 1.00 53.06 488 ALA A O 1
ATOM 3913 N N . ILE A 1 489 ? -22.960 -6.969 36.207 1.00 58.12 489 ILE A N 1
ATOM 3914 C CA . ILE A 1 489 ? -22.840 -8.427 36.377 1.00 58.12 489 ILE A CA 1
ATOM 3915 C C . ILE A 1 489 ? -22.279 -8.696 37.786 1.00 58.12 489 ILE A C 1
ATOM 3917 O O . ILE A 1 489 ? -21.166 -9.174 37.957 1.00 58.12 489 ILE A O 1
ATOM 3921 N N . THR A 1 490 ? -23.009 -8.323 38.839 1.00 54.75 490 THR A N 1
ATOM 3922 C CA . THR A 1 490 ? -22.541 -8.537 40.222 1.00 54.75 490 THR A CA 1
ATOM 3923 C C . THR A 1 490 ? -22.955 -9.898 40.772 1.00 54.75 490 THR A C 1
ATOM 3925 O O . THR A 1 490 ? -22.202 -10.469 41.548 1.00 54.75 490 THR A O 1
ATOM 3928 N N . ASN A 1 491 ? -24.090 -10.463 40.320 1.00 53.75 491 ASN A N 1
ATOM 3929 C CA . ASN A 1 491 ? -24.632 -11.742 40.823 1.00 53.75 491 ASN A CA 1
ATOM 3930 C C . ASN A 1 491 ? -25.137 -12.726 39.740 1.00 53.75 491 ASN A C 1
ATOM 3932 O O . ASN A 1 491 ? -25.641 -13.796 40.081 1.00 53.75 491 ASN A O 1
ATOM 3936 N N . ARG A 1 492 ? -25.068 -12.393 38.440 1.00 66.81 492 ARG A N 1
ATOM 3937 C CA . ARG A 1 492 ? -25.621 -13.229 37.351 1.00 66.81 492 ARG A CA 1
ATOM 3938 C C . ARG A 1 492 ? -24.709 -13.208 36.122 1.00 66.81 492 ARG A C 1
ATOM 3940 O O . ARG A 1 492 ? -24.527 -12.153 35.533 1.00 66.81 492 ARG A O 1
ATOM 3947 N N . ILE A 1 493 ? -24.163 -14.361 35.739 1.00 70.62 493 ILE A N 1
ATOM 3948 C CA . ILE A 1 493 ? -23.243 -14.522 34.600 1.00 70.62 493 ILE A CA 1
ATOM 3949 C C . ILE A 1 493 ? -24.049 -14.669 33.287 1.00 70.62 493 ILE A C 1
ATOM 3951 O O . ILE A 1 493 ? -25.025 -15.427 33.289 1.00 70.62 493 ILE A O 1
ATOM 3955 N N . PRO A 1 494 ? -23.686 -13.986 32.179 1.00 76.88 494 PRO A N 1
ATOM 3956 C CA . PRO A 1 494 ? -24.339 -14.169 30.882 1.00 76.88 494 PRO A CA 1
ATOM 3957 C C . PRO A 1 494 ? -24.185 -15.600 30.363 1.00 76.88 494 PRO A C 1
ATOM 3959 O O . PRO A 1 494 ? -23.088 -16.161 30.399 1.00 76.88 494 PRO A O 1
ATOM 3962 N N . ASP A 1 495 ? -25.270 -16.183 29.848 1.00 82.25 495 ASP A N 1
ATOM 3963 C CA . ASP A 1 495 ? -25.197 -17.462 29.141 1.00 82.25 495 ASP A CA 1
ATOM 3964 C C . ASP A 1 495 ? -25.058 -17.232 27.634 1.00 82.25 495 ASP A C 1
ATOM 3966 O O . ASP A 1 495 ? -26.026 -16.994 26.914 1.00 82.25 495 ASP A O 1
ATOM 3970 N N . LEU A 1 496 ? -23.830 -17.303 27.141 1.00 81.56 496 LEU A N 1
ATOM 3971 C CA . LEU A 1 496 ? -23.487 -17.185 25.730 1.00 81.56 496 LEU A CA 1
ATOM 3972 C C . LEU A 1 496 ? -23.584 -18.531 24.992 1.00 81.56 496 LEU A C 1
ATOM 3974 O O . LEU A 1 496 ? -23.240 -18.595 23.809 1.00 81.56 496 LEU A O 1
ATOM 3978 N N . SER A 1 497 ? -24.114 -19.590 25.626 1.00 70.50 497 SER A N 1
ATOM 3979 C CA . SER A 1 497 ? -24.250 -20.921 25.019 1.00 70.50 497 SER A CA 1
ATOM 3980 C C . SER A 1 497 ? -25.051 -20.920 23.709 1.00 70.50 497 SER A C 1
ATOM 3982 O O . SER A 1 497 ? -25.969 -20.111 23.544 1.00 70.50 497 SER A O 1
ATOM 3984 N N . PRO A 1 498 ? -24.772 -21.833 22.760 1.00 65.88 498 PRO A N 1
ATOM 3985 C CA . PRO A 1 498 ? -25.459 -21.879 21.461 1.00 65.88 498 PRO A CA 1
ATOM 3986 C C . PRO A 1 498 ? -26.961 -22.220 21.512 1.00 65.88 498 PRO A C 1
ATOM 3988 O O . PRO A 1 498 ? -27.610 -22.211 20.473 1.00 65.88 498 PRO A O 1
ATOM 3991 N N . LYS A 1 499 ? -27.531 -22.528 22.687 1.00 59.50 499 LYS A N 1
ATOM 3992 C CA . LYS A 1 499 ? -28.828 -23.216 22.837 1.00 59.50 499 LYS A CA 1
ATOM 3993 C C . LYS A 1 499 ? -30.064 -22.418 22.384 1.00 59.50 499 LYS A C 1
ATOM 3995 O O . LYS A 1 499 ? -31.132 -23.013 22.260 1.00 59.50 499 LYS A O 1
ATOM 4000 N N . ALA A 1 500 ? -29.944 -21.114 22.124 1.00 60.28 500 ALA A N 1
ATOM 4001 C CA . ALA A 1 500 ? -30.996 -20.302 21.510 1.00 60.28 500 ALA A CA 1
ATOM 4002 C C . ALA A 1 500 ? -30.412 -19.121 20.708 1.00 60.28 500 ALA A C 1
ATOM 4004 O O . ALA A 1 500 ? -29.460 -18.469 21.150 1.00 60.28 500 ALA A O 1
ATOM 4005 N N . GLU A 1 501 ? -30.993 -18.832 19.535 1.00 64.50 501 GLU A N 1
ATOM 4006 C CA . GLU A 1 501 ? -30.740 -17.580 18.807 1.00 64.50 501 GLU A CA 1
ATOM 4007 C C . GLU A 1 501 ? -31.278 -16.399 19.643 1.00 64.50 501 GLU A C 1
ATOM 4009 O O . GLU A 1 501 ? -32.423 -16.464 20.103 1.00 64.50 501 GLU A O 1
ATOM 4014 N N . PRO A 1 502 ? -30.488 -15.329 19.866 1.00 68.88 502 PRO A N 1
ATOM 4015 C CA . PRO A 1 502 ? -30.951 -14.183 20.645 1.00 68.88 502 PRO A CA 1
ATOM 4016 C C . PRO A 1 502 ? -32.097 -13.471 19.922 1.00 68.88 502 PRO A C 1
ATOM 4018 O O . PRO A 1 502 ? -32.074 -13.352 18.693 1.00 68.88 502 PRO A O 1
ATOM 4021 N N . ARG A 1 503 ? -33.073 -12.925 20.664 1.00 65.81 503 ARG A N 1
ATOM 4022 C CA . ARG A 1 503 ? -34.012 -11.976 20.054 1.00 65.81 503 ARG A CA 1
ATOM 4023 C C . ARG A 1 503 ? -33.242 -10.739 19.626 1.00 65.81 503 ARG A C 1
ATOM 4025 O O . ARG A 1 503 ? -32.583 -10.090 20.432 1.00 65.81 503 ARG A O 1
ATOM 4032 N N . VAL A 1 504 ? -33.341 -10.421 18.343 1.00 64.19 504 VAL A N 1
ATOM 4033 C CA . VAL A 1 504 ? -32.582 -9.327 17.746 1.00 64.19 504 VAL A CA 1
ATOM 4034 C C . VAL A 1 504 ? -33.367 -8.035 17.973 1.00 64.19 504 VAL A C 1
ATOM 4036 O O . VAL A 1 504 ? -34.460 -7.902 17.411 1.00 64.19 504 VAL A O 1
ATOM 4039 N N . PRO A 1 505 ? -32.867 -7.078 18.779 1.00 62.19 505 PRO A N 1
ATOM 4040 C CA . PRO A 1 505 ? -33.424 -5.729 18.771 1.00 62.19 505 PRO A CA 1
ATOM 4041 C C . PRO A 1 505 ? -33.283 -5.147 17.354 1.00 62.19 505 PRO A C 1
ATOM 4043 O O . PRO A 1 505 ? -32.432 -5.616 16.594 1.00 62.19 505 PRO A O 1
ATOM 4046 N N . PRO A 1 506 ? -34.074 -4.136 16.955 1.00 57.56 506 PRO A N 1
ATOM 4047 C CA . PRO A 1 506 ? -33.875 -3.478 15.669 1.00 57.56 506 PRO A CA 1
ATOM 4048 C C . PRO A 1 506 ? -32.404 -3.068 15.524 1.00 57.56 506 PRO A C 1
ATOM 4050 O O . PRO A 1 506 ? -31.933 -2.201 16.255 1.00 57.56 506 PRO A O 1
ATOM 4053 N N . LEU A 1 507 ? -31.660 -3.727 14.625 1.00 60.03 507 LEU A N 1
ATOM 4054 C CA . LEU A 1 507 ? -30.294 -3.307 14.337 1.00 60.03 507 LEU A CA 1
ATOM 4055 C C . LEU A 1 507 ? -30.382 -1.900 13.764 1.00 60.03 507 LEU A C 1
ATOM 4057 O O . LEU A 1 507 ? -31.062 -1.682 12.757 1.00 60.03 507 LEU A O 1
ATOM 4061 N N . GLU A 1 508 ? -29.706 -0.957 14.407 1.00 55.47 508 GLU A N 1
ATOM 4062 C CA . GLU A 1 508 ? -29.523 0.377 13.861 1.00 55.47 508 GLU A CA 1
ATOM 4063 C C . GLU A 1 508 ? -28.681 0.233 12.594 1.00 55.47 508 GLU A C 1
ATOM 4065 O O . GLU A 1 508 ? -27.470 0.009 12.634 1.00 55.47 508 GLU A O 1
ATOM 4070 N N . LEU A 1 509 ? -29.350 0.253 11.445 1.00 54.09 509 LEU A N 1
ATOM 4071 C CA . LEU A 1 509 ? -28.720 0.219 10.135 1.00 54.09 509 LEU A CA 1
ATOM 4072 C C . LEU A 1 509 ? -28.501 1.664 9.705 1.00 54.09 509 LEU A C 1
ATOM 4074 O O . LEU A 1 509 ? -29.464 2.369 9.419 1.00 54.09 509 LEU A O 1
ATOM 4078 N N . GLU A 1 510 ? -27.249 2.095 9.610 1.00 48.78 510 GLU A N 1
ATOM 4079 C CA . GLU A 1 510 ? -26.930 3.371 8.969 1.00 48.78 510 GLU A CA 1
ATOM 4080 C C . GLU A 1 510 ? -26.538 3.079 7.533 1.00 48.78 510 GLU A C 1
ATOM 4082 O O . GLU A 1 510 ? -25.669 2.241 7.288 1.00 48.78 510 GLU A O 1
ATOM 4087 N N . ARG A 1 511 ? -27.206 3.725 6.572 1.00 49.19 511 ARG A N 1
ATOM 4088 C CA . ARG A 1 511 ? -26.945 3.543 5.130 1.00 49.19 511 ARG A CA 1
ATOM 4089 C C . ARG A 1 511 ? -26.963 2.070 4.669 1.00 49.19 511 ARG A C 1
ATOM 4091 O O . ARG A 1 511 ? -26.324 1.717 3.686 1.00 49.19 511 ARG A O 1
ATOM 4098 N N . GLY A 1 512 ? -27.698 1.202 5.371 1.00 56.38 512 GLY A N 1
ATOM 4099 C CA . GLY A 1 512 ? -27.781 -0.233 5.072 1.00 56.38 512 GLY A CA 1
ATOM 4100 C C . GLY A 1 512 ? -26.706 -1.120 5.723 1.00 56.38 512 GLY A C 1
ATOM 4101 O O . GLY A 1 512 ? -26.737 -2.326 5.491 1.00 56.38 512 GLY A O 1
ATOM 4102 N N . ALA A 1 513 ? -25.818 -0.572 6.563 1.00 55.59 513 ALA A N 1
ATOM 4103 C CA . ALA A 1 513 ? -24.755 -1.299 7.264 1.00 55.59 513 ALA A CA 1
ATOM 4104 C C . ALA A 1 513 ? -24.944 -1.307 8.800 1.00 55.59 513 ALA A C 1
ATOM 4106 O O . ALA A 1 513 ? -25.434 -0.344 9.403 1.00 55.59 513 ALA A O 1
ATOM 4107 N N . TYR A 1 514 ? -24.543 -2.399 9.460 1.00 70.81 514 TYR A N 1
ATOM 4108 C CA . TYR A 1 514 ? -24.565 -2.550 10.924 1.00 70.81 514 TYR A CA 1
ATOM 4109 C C . TYR A 1 514 ? -23.154 -2.412 11.513 1.00 70.81 514 TYR A C 1
ATOM 4111 O O . TYR A 1 514 ? -22.164 -2.459 10.791 1.00 70.81 514 TYR A O 1
ATOM 4119 N N . THR A 1 515 ? -23.065 -2.197 12.824 1.00 75.62 515 THR A N 1
ATOM 4120 C CA . THR A 1 515 ? -21.775 -2.132 13.525 1.00 75.62 515 THR A CA 1
ATOM 4121 C C . THR A 1 515 ? -21.327 -3.530 13.905 1.00 75.62 515 THR A C 1
ATOM 4123 O O . THR A 1 515 ? -21.991 -4.166 14.722 1.00 75.62 515 THR A O 1
ATOM 4126 N N . GLU A 1 516 ? -20.192 -3.970 13.373 1.00 80.00 516 GLU A N 1
ATOM 4127 C CA . GLU A 1 516 ? -19.493 -5.149 13.879 1.00 80.00 516 GLU A CA 1
ATOM 4128 C C . GLU A 1 516 ? -18.565 -4.732 15.033 1.00 80.00 516 GLU A C 1
ATOM 4130 O O . GLU A 1 516 ? -17.847 -3.732 14.946 1.00 80.00 516 GLU A O 1
ATOM 4135 N N . TRP A 1 517 ? -18.606 -5.460 16.143 1.00 85.38 517 TRP A N 1
ATOM 4136 C CA . TRP A 1 517 ? -17.755 -5.280 17.313 1.00 85.38 517 TRP A CA 1
ATOM 4137 C C . TRP A 1 517 ? -16.732 -6.404 17.347 1.00 85.38 517 TRP A C 1
ATOM 4139 O O . TRP A 1 517 ? -17.100 -7.571 17.431 1.00 85.38 517 TRP A O 1
ATOM 4149 N N . LEU A 1 518 ? -15.451 -6.054 17.302 1.00 87.31 518 LEU A N 1
ATOM 4150 C CA . LEU A 1 518 ? -14.348 -7.001 17.173 1.00 87.31 518 LEU A CA 1
ATOM 4151 C C . LEU A 1 518 ? -13.313 -6.743 18.274 1.00 87.31 518 LEU A C 1
ATOM 4153 O O . LEU A 1 518 ? -12.949 -5.592 18.518 1.00 87.31 518 LEU A O 1
ATOM 4157 N N . ALA A 1 519 ? -12.820 -7.800 18.918 1.00 88.25 519 ALA A N 1
ATOM 4158 C CA . ALA A 1 519 ? -11.599 -7.757 19.714 1.00 88.25 519 ALA A CA 1
ATOM 4159 C C . ALA A 1 519 ? -10.423 -8.202 18.835 1.00 88.25 519 ALA A C 1
ATOM 4161 O O . ALA A 1 519 ? -10.234 -9.391 18.587 1.00 88.25 519 ALA A O 1
ATOM 4162 N N . ASN A 1 520 ? -9.654 -7.234 18.341 1.00 89.88 520 ASN A N 1
ATOM 4163 C CA . ASN A 1 520 ? -8.462 -7.481 17.534 1.00 89.88 520 ASN A CA 1
ATOM 4164 C C . ASN A 1 520 ? -7.255 -7.734 18.441 1.00 89.88 520 ASN A C 1
ATOM 4166 O O . ASN A 1 520 ? -6.977 -6.951 19.351 1.00 89.88 520 ASN A O 1
ATOM 4170 N N . VAL A 1 521 ? -6.535 -8.822 18.188 1.00 87.31 521 VAL A N 1
ATOM 4171 C CA . VAL A 1 521 ? -5.406 -9.280 18.997 1.00 87.31 521 VAL A CA 1
ATOM 4172 C C . VAL A 1 521 ? -4.152 -9.287 18.136 1.00 87.31 521 VAL A C 1
ATOM 4174 O O . VAL A 1 521 ? -4.157 -9.802 17.021 1.00 87.31 521 VAL A O 1
ATOM 4177 N N . ARG A 1 522 ? -3.063 -8.723 18.664 1.00 87.88 522 ARG A N 1
ATOM 4178 C CA . ARG A 1 522 ? -1.726 -8.788 18.069 1.00 87.88 522 ARG A CA 1
ATOM 4179 C C . ARG A 1 522 ? -0.730 -9.219 19.132 1.00 87.88 522 ARG A C 1
ATOM 4181 O O . ARG A 1 522 ? -0.613 -8.571 20.170 1.00 87.88 522 ARG A O 1
ATOM 4188 N N . VAL A 1 523 ? -0.000 -10.292 18.860 1.00 85.25 523 VAL A N 1
ATOM 4189 C CA . VAL A 1 523 ? 0.965 -10.900 19.789 1.00 85.25 523 VAL A CA 1
ATOM 4190 C C . VAL A 1 523 ? 2.231 -11.313 19.043 1.00 85.25 523 VAL A C 1
ATOM 4192 O O . VAL A 1 523 ? 2.293 -11.227 17.819 1.00 85.25 523 VAL A O 1
ATOM 4195 N N . ILE A 1 524 ? 3.268 -11.704 19.779 1.00 82.00 524 ILE A N 1
ATOM 4196 C CA . ILE A 1 524 ? 4.478 -12.309 19.210 1.00 82.00 524 ILE A CA 1
ATOM 4197 C C . ILE A 1 524 ? 4.260 -13.826 19.173 1.00 82.00 524 ILE A C 1
ATOM 4199 O O . ILE A 1 524 ? 3.865 -14.397 20.189 1.00 82.00 524 ILE A O 1
ATOM 4203 N N . ASN A 1 525 ? 4.518 -14.476 18.033 1.00 81.75 525 ASN A N 1
ATOM 4204 C CA . ASN A 1 525 ? 4.225 -15.904 17.828 1.00 81.75 525 ASN A CA 1
ATOM 4205 C C . ASN A 1 525 ? 4.876 -16.806 18.894 1.00 81.75 525 ASN A C 1
ATOM 4207 O O . ASN A 1 525 ? 4.234 -17.686 19.455 1.00 81.75 525 ASN A O 1
ATOM 4211 N N . GLY A 1 526 ? 6.139 -16.535 19.232 1.00 70.38 526 GLY A N 1
ATOM 4212 C CA . GLY A 1 526 ? 6.902 -17.296 20.226 1.00 70.38 526 GLY A CA 1
ATOM 4213 C C . GLY A 1 526 ? 6.802 -16.791 21.670 1.00 70.38 526 GLY A C 1
ATOM 4214 O O . GLY A 1 526 ? 7.622 -17.204 22.486 1.00 70.38 526 GLY A O 1
ATOM 4215 N N . ALA A 1 527 ? 5.852 -15.905 22.007 1.00 73.81 527 ALA A N 1
ATOM 4216 C CA . ALA A 1 527 ? 5.820 -15.217 23.307 1.00 73.81 527 ALA A CA 1
ATOM 4217 C C . ALA A 1 527 ? 5.831 -16.166 24.519 1.00 73.81 527 ALA A C 1
ATOM 4219 O O . ALA A 1 527 ? 6.446 -15.843 25.532 1.00 73.81 527 ALA A O 1
ATOM 4220 N N . LEU A 1 528 ? 5.177 -17.328 24.408 1.00 77.94 528 LEU A N 1
ATOM 4221 C CA . LEU A 1 528 ? 5.109 -18.352 25.460 1.00 77.94 528 LEU A CA 1
ATOM 4222 C C . LEU A 1 528 ? 5.830 -19.656 25.079 1.00 77.94 528 LEU A C 1
ATOM 4224 O O . LEU A 1 528 ? 5.541 -20.705 25.647 1.00 77.94 528 LEU A O 1
ATOM 4228 N N . ASN A 1 529 ? 6.778 -19.581 24.136 1.00 75.19 529 ASN A N 1
ATOM 4229 C CA . ASN A 1 529 ? 7.604 -20.705 23.684 1.00 75.19 529 ASN A CA 1
ATOM 4230 C C . ASN A 1 529 ? 6.796 -21.961 23.285 1.00 75.19 529 ASN A C 1
ATOM 4232 O O . ASN A 1 529 ? 7.137 -23.084 23.653 1.00 75.19 529 ASN A O 1
ATOM 4236 N N . GLY A 1 530 ? 5.722 -21.759 22.525 1.00 78.12 530 GLY A N 1
ATOM 4237 C CA . GLY A 1 530 ? 4.819 -22.802 22.046 1.00 78.12 530 GLY A CA 1
ATOM 4238 C C . GLY A 1 530 ? 3.407 -22.253 21.874 1.00 78.12 530 GLY A C 1
ATOM 4239 O O . GLY A 1 530 ? 3.179 -21.056 22.054 1.00 78.12 530 GLY A O 1
ATOM 4240 N N . SER A 1 531 ? 2.466 -23.130 21.542 1.00 87.25 531 SER A N 1
ATOM 4241 C CA . SER A 1 531 ? 1.058 -22.779 21.390 1.00 87.25 531 SER A CA 1
ATOM 4242 C C . SER A 1 531 ? 0.437 -22.195 22.671 1.00 87.25 531 SER A C 1
ATOM 4244 O O . SER A 1 531 ? 0.700 -22.659 23.786 1.00 87.25 531 SER A O 1
ATOM 4246 N N . PHE A 1 532 ? -0.425 -21.190 22.517 1.00 87.44 532 PHE A N 1
ATOM 4247 C CA . PHE A 1 532 ? -1.158 -20.556 23.619 1.00 87.44 532 PHE A CA 1
ATOM 4248 C C . PHE A 1 532 ? -2.514 -20.009 23.163 1.00 87.44 532 PHE A C 1
ATOM 4250 O O . PHE A 1 532 ? -2.837 -20.017 21.977 1.00 87.44 532 PHE A O 1
ATOM 4257 N N . SER A 1 533 ? -3.339 -19.548 24.103 1.00 88.94 533 SER A N 1
ATOM 4258 C CA . SER A 1 533 ? -4.652 -18.967 23.794 1.00 88.94 533 SER A CA 1
ATOM 4259 C C . SER A 1 533 ? -4.873 -17.646 24.521 1.00 88.94 533 SER A C 1
ATOM 4261 O O . SER A 1 533 ? -4.522 -17.504 25.696 1.00 88.94 533 SER A O 1
ATOM 4263 N N . VAL A 1 534 ? -5.515 -16.700 23.834 1.00 89.06 534 VAL A N 1
ATOM 4264 C CA . VAL A 1 534 ? -6.065 -15.469 24.415 1.00 89.06 534 VAL A CA 1
ATOM 4265 C C . VAL A 1 534 ? -7.583 -15.614 24.483 1.00 89.06 534 VAL A C 1
ATOM 4267 O O . VAL A 1 534 ? -8.243 -15.751 23.456 1.00 89.06 534 VAL A O 1
ATOM 4270 N N . LEU A 1 535 ? -8.141 -15.616 25.693 1.00 90.44 535 LEU A N 1
ATOM 4271 C CA . LEU A 1 535 ? -9.562 -15.863 25.947 1.00 90.44 535 LEU A CA 1
ATOM 4272 C C . LEU A 1 535 ? -10.260 -14.587 26.408 1.00 90.44 535 LEU A C 1
ATOM 4274 O O . LEU A 1 535 ? -9.734 -13.900 27.283 1.00 90.44 535 LEU A O 1
ATOM 4278 N N . PHE A 1 536 ? -11.456 -14.313 25.881 1.00 90.44 536 PHE A N 1
ATOM 4279 C CA . PHE A 1 536 ? -12.281 -13.156 26.247 1.00 90.44 536 PHE A CA 1
ATOM 4280 C C . PHE A 1 536 ? -13.586 -13.590 26.920 1.00 90.44 536 PHE A C 1
ATOM 4282 O O . PHE A 1 536 ? -14.309 -14.432 26.394 1.00 90.44 536 PHE A O 1
ATOM 4289 N N . PHE A 1 537 ? -13.926 -12.978 28.055 1.00 89.44 537 PHE A N 1
ATOM 4290 C CA . PHE A 1 537 ? -15.100 -13.293 28.875 1.00 89.44 537 PHE A CA 1
ATOM 4291 C C . PHE A 1 537 ? -15.944 -12.048 29.143 1.00 89.44 537 PHE A C 1
ATOM 4293 O O . PHE A 1 537 ? -15.401 -10.953 29.286 1.00 89.44 537 PHE A O 1
ATOM 4300 N N . LEU A 1 538 ? -17.258 -12.224 29.303 1.00 87.38 538 LEU A N 1
ATOM 4301 C CA . LEU A 1 538 ? -18.146 -11.202 29.870 1.00 87.38 538 LEU A CA 1
ATOM 4302 C C . LEU A 1 538 ? -18.480 -11.530 31.334 1.00 87.38 538 LEU A C 1
ATOM 4304 O O . LEU A 1 538 ? -19.197 -12.484 31.628 1.00 87.38 538 LEU A O 1
ATOM 4308 N N . GLY A 1 539 ? -17.981 -10.730 32.269 1.00 83.31 539 GLY A N 1
ATOM 4309 C CA . GLY A 1 539 ? -18.131 -10.917 33.712 1.00 83.31 539 GLY A CA 1
ATOM 4310 C C . GLY A 1 539 ? -16.935 -11.631 34.348 1.00 83.31 539 GLY A C 1
ATOM 4311 O O . GLY A 1 539 ? -15.812 -11.581 33.846 1.00 83.31 539 GLY A O 1
ATOM 4312 N N . SER A 1 540 ? -17.164 -12.282 35.490 1.00 82.12 540 SER A N 1
ATOM 4313 C CA . SER A 1 540 ? -16.106 -12.965 36.238 1.00 82.12 540 SER A CA 1
ATOM 4314 C C . SER A 1 540 ? -15.563 -14.189 35.493 1.00 82.12 540 SER A C 1
ATOM 4316 O O . SER A 1 540 ? -16.306 -14.979 34.910 1.00 82.12 540 SER A O 1
ATOM 4318 N N . VAL A 1 541 ? -14.241 -14.355 35.537 1.00 83.56 541 VAL A N 1
ATOM 4319 C CA . VAL A 1 541 ? -13.557 -15.537 35.001 1.00 83.56 541 VAL A CA 1
ATOM 4320 C C . VAL A 1 541 ? -13.598 -16.649 36.061 1.00 83.56 541 VAL A C 1
ATOM 4322 O O . VAL A 1 541 ? -13.299 -16.354 37.223 1.00 83.56 541 VAL A O 1
ATOM 4325 N N . PRO A 1 542 ? -13.950 -17.904 35.712 1.00 82.38 542 PRO A N 1
ATOM 4326 C CA . PRO A 1 542 ? -13.872 -19.029 36.645 1.00 82.38 542 PRO A CA 1
ATOM 4327 C C . PRO A 1 542 ? -12.472 -19.170 37.263 1.00 82.38 542 PRO A C 1
ATOM 4329 O O . PRO A 1 542 ? -11.475 -18.843 36.624 1.00 82.38 542 PRO A O 1
ATOM 4332 N N . GLN A 1 543 ? -12.369 -19.668 38.498 1.00 80.00 543 GLN A N 1
ATOM 4333 C CA . GLN A 1 543 ? -11.056 -19.837 39.141 1.00 80.00 543 GLN A CA 1
ATOM 4334 C C . GLN A 1 543 ? -10.221 -20.955 38.504 1.00 80.00 543 GLN A C 1
ATOM 4336 O O . GLN A 1 543 ? -9.002 -20.835 38.426 1.00 80.00 543 GLN A O 1
ATOM 4341 N N . ASP A 1 544 ? -10.875 -22.018 38.039 1.00 81.06 544 ASP A N 1
ATOM 4342 C CA . ASP A 1 544 ? -10.215 -23.176 37.443 1.00 81.06 544 ASP A CA 1
ATOM 4343 C C . ASP A 1 544 ? -9.988 -22.988 35.936 1.00 81.06 544 ASP A C 1
ATOM 4345 O O . ASP A 1 544 ? -10.945 -22.798 35.181 1.00 81.06 544 ASP A O 1
ATOM 4349 N N . VAL A 1 545 ? -8.727 -23.079 35.505 1.00 81.38 545 VAL A N 1
ATOM 4350 C CA . VAL A 1 545 ? -8.286 -22.842 34.118 1.00 81.38 545 VAL A CA 1
ATOM 4351 C C . VAL A 1 545 ? -8.886 -23.859 33.148 1.00 81.38 545 VAL A C 1
ATOM 4353 O O . VAL A 1 545 ? -9.257 -23.500 32.031 1.00 81.38 545 VAL A O 1
ATOM 4356 N N . VAL A 1 546 ? -9.047 -25.113 33.578 1.00 74.69 546 VAL A N 1
ATOM 4357 C CA . VAL A 1 546 ? -9.582 -26.194 32.732 1.00 74.69 546 VAL A CA 1
ATOM 4358 C C . VAL A 1 546 ? -11.031 -25.901 32.325 1.00 74.69 546 VAL A C 1
ATOM 4360 O O . VAL A 1 546 ? -11.441 -26.166 31.194 1.00 74.69 546 VAL A O 1
ATOM 4363 N N . SER A 1 547 ? -11.801 -25.272 33.216 1.00 77.62 547 SER A N 1
ATOM 4364 C CA . SER A 1 547 ? -13.198 -24.896 32.969 1.00 77.62 547 SER A CA 1
ATOM 4365 C C . SER A 1 547 ? -13.399 -23.696 32.027 1.00 77.62 547 SER A C 1
ATOM 4367 O O . SER A 1 547 ? -14.520 -23.459 31.569 1.00 77.62 547 SER A O 1
ATOM 4369 N N . TRP A 1 548 ? -12.348 -22.931 31.706 1.00 85.81 548 TRP A N 1
ATOM 4370 C CA . TRP A 1 548 ? -12.463 -21.658 30.982 1.00 85.81 548 TRP A CA 1
ATOM 4371 C C . TRP A 1 548 ? -13.079 -21.797 29.590 1.00 85.81 548 TRP A C 1
ATOM 4373 O O . TRP A 1 548 ? -14.028 -21.078 29.269 1.00 85.81 548 TRP A O 1
ATOM 4383 N N . LYS A 1 549 ? -12.592 -22.751 28.788 1.00 81.25 549 LYS A N 1
ATOM 4384 C CA . LYS A 1 549 ? -13.061 -22.964 27.406 1.00 81.25 549 LYS A CA 1
ATOM 4385 C C . LYS A 1 549 ? -14.509 -23.465 27.323 1.00 81.25 549 LYS A C 1
ATOM 4387 O O . LYS A 1 549 ? -15.199 -23.240 26.337 1.00 81.25 549 LYS A O 1
ATOM 4392 N N . ALA A 1 550 ? -14.997 -24.102 28.388 1.00 76.94 550 ALA A N 1
ATOM 4393 C CA . ALA A 1 550 ? -16.373 -24.588 28.486 1.00 76.94 550 ALA A CA 1
ATOM 4394 C C . ALA A 1 550 ? -17.333 -23.584 29.156 1.00 76.94 550 ALA A C 1
ATOM 4396 O O . ALA A 1 550 ? -18.540 -23.849 29.245 1.00 76.94 550 ALA A O 1
ATOM 4397 N N . SER A 1 551 ? -16.816 -22.455 29.653 1.00 81.75 551 SER A N 1
ATOM 4398 C CA . SER A 1 551 ? -17.589 -21.503 30.452 1.00 81.75 551 SER A CA 1
ATOM 4399 C C . SER A 1 551 ? -18.714 -20.848 29.647 1.00 81.75 551 SER A C 1
ATOM 4401 O O . SER A 1 551 ? -18.621 -20.617 28.441 1.00 81.75 551 SER A O 1
ATOM 4403 N N . SER A 1 552 ? -19.829 -20.558 30.320 1.00 83.12 552 SER A N 1
ATOM 4404 C CA . SER A 1 552 ? -21.002 -19.985 29.658 1.00 83.12 552 SER A CA 1
ATOM 4405 C C . SER A 1 552 ? -20.801 -18.534 29.241 1.00 83.12 552 SER A C 1
ATOM 4407 O O . SER A 1 552 ? -21.515 -18.080 28.361 1.00 83.12 552 SER A O 1
ATOM 4409 N N . ASN A 1 553 ? -19.853 -17.816 29.840 1.00 87.94 553 ASN A N 1
ATOM 4410 C CA . ASN A 1 553 ? -19.579 -16.412 29.551 1.00 87.94 553 ASN A CA 1
ATOM 4411 C C . ASN A 1 553 ? -18.326 -16.158 28.713 1.00 87.94 553 ASN A C 1
ATOM 4413 O O . ASN A 1 553 ? -17.952 -14.995 28.535 1.00 87.94 553 ASN A O 1
ATOM 4417 N N . LEU A 1 554 ? -17.696 -17.210 28.190 1.00 88.31 554 LEU A N 1
ATOM 4418 C CA . LEU A 1 554 ? -16.669 -17.080 27.166 1.00 88.31 554 LEU A CA 1
ATOM 4419 C C . LEU A 1 554 ? -17.295 -16.507 25.889 1.00 88.31 554 LEU A C 1
ATOM 4421 O O . LEU A 1 554 ? -18.261 -17.053 25.356 1.00 88.31 554 LEU A O 1
ATOM 4425 N N . VAL A 1 555 ? -16.744 -15.394 25.413 1.00 87.94 555 VAL A N 1
ATOM 4426 C CA . VAL A 1 555 ? -17.136 -14.757 24.149 1.00 87.94 555 VAL A CA 1
ATOM 4427 C C . VAL A 1 555 ? -16.490 -15.471 22.971 1.00 87.94 555 VAL A C 1
ATOM 4429 O O . VAL A 1 555 ? -17.140 -15.724 21.959 1.00 87.94 555 VAL A O 1
ATOM 4432 N N . GLY A 1 556 ? -15.209 -15.786 23.122 1.00 88.50 556 GLY A N 1
ATOM 4433 C CA . GLY A 1 556 ? -14.410 -16.465 22.123 1.00 88.50 556 GLY A CA 1
ATOM 4434 C C . GLY A 1 556 ? -12.931 -16.398 22.465 1.00 88.50 556 GLY A C 1
ATOM 4435 O O . GLY A 1 556 ? -12.519 -15.850 23.498 1.00 88.50 556 GLY A O 1
ATOM 4436 N N . THR A 1 557 ? -12.149 -16.980 21.577 1.00 89.50 557 THR A N 1
ATOM 4437 C CA . THR A 1 557 ? -10.743 -17.294 21.775 1.00 89.50 557 THR A CA 1
ATOM 4438 C C . THR A 1 557 ? -9.965 -16.968 20.507 1.00 89.50 557 THR A C 1
ATOM 4440 O O . THR A 1 557 ? -10.503 -17.016 19.402 1.00 89.50 557 THR A O 1
ATOM 4443 N N . MET A 1 558 ? -8.714 -16.549 20.696 1.00 89.31 558 MET A N 1
ATOM 4444 C CA . MET A 1 558 ? -7.707 -16.529 19.643 1.00 89.31 558 MET A CA 1
ATOM 4445 C C . MET A 1 558 ? -6.592 -17.492 20.050 1.00 89.31 558 MET A C 1
ATOM 4447 O O . MET A 1 558 ? -5.834 -17.222 20.990 1.00 89.31 558 MET A O 1
ATOM 4451 N N . GLY A 1 559 ? -6.516 -18.615 19.353 1.00 89.19 559 GLY A N 1
ATOM 4452 C CA . GLY A 1 559 ? -5.423 -19.567 19.409 1.00 89.19 559 GLY A CA 1
ATOM 4453 C C . GLY A 1 559 ? -4.195 -19.062 18.659 1.00 89.19 559 GLY A C 1
ATOM 4454 O O . GLY A 1 559 ? -4.296 -18.471 17.588 1.00 89.19 559 GLY A O 1
ATOM 4455 N N . VAL A 1 560 ? -3.024 -19.310 19.233 1.00 89.06 560 VAL A N 1
ATOM 4456 C CA . VAL A 1 560 ? -1.736 -19.173 18.558 1.00 89.06 560 VAL A CA 1
ATOM 4457 C C . VAL A 1 560 ? -1.154 -20.562 18.430 1.00 89.06 560 VAL A C 1
ATOM 4459 O O . VAL A 1 560 ? -0.819 -21.179 19.441 1.00 89.06 560 VAL A O 1
ATOM 4462 N N . PHE A 1 561 ? -1.056 -21.049 17.197 1.00 90.31 561 PHE A N 1
ATOM 4463 C CA . PHE A 1 561 ? -0.506 -22.362 16.897 1.00 90.31 561 PHE A CA 1
ATOM 4464 C C . PHE A 1 561 ? 0.975 -22.248 16.540 1.00 90.31 561 PHE A C 1
ATOM 4466 O O . PHE A 1 561 ? 1.338 -21.680 15.504 1.00 90.31 561 PHE A O 1
ATOM 4473 N N . ALA A 1 562 ? 1.837 -22.754 17.420 1.00 84.69 562 ALA A N 1
ATOM 4474 C CA . ALA A 1 562 ? 3.279 -22.612 17.285 1.00 84.69 562 ALA A CA 1
ATOM 4475 C C . ALA A 1 562 ? 4.036 -23.777 17.932 1.00 84.69 562 ALA A C 1
ATOM 4477 O O . ALA A 1 562 ? 3.623 -24.336 18.951 1.00 84.69 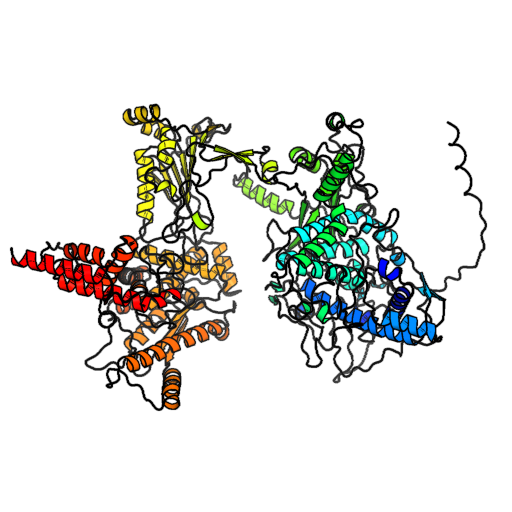562 ALA A O 1
ATOM 4478 N N . MET A 1 563 ? 5.199 -24.099 17.369 1.00 80.69 563 MET A N 1
ATOM 4479 C CA . MET A 1 563 ? 6.195 -24.945 18.030 1.00 80.69 563 MET A CA 1
ATOM 4480 C C . MET A 1 563 ? 7.141 -24.097 18.903 1.00 80.69 563 MET A C 1
ATOM 4482 O O . MET A 1 563 ? 7.238 -22.878 18.707 1.00 80.69 563 MET A O 1
ATOM 4486 N N . PRO A 1 564 ? 7.857 -24.698 19.870 1.00 74.94 564 PRO A N 1
ATOM 4487 C CA . PRO A 1 564 ? 8.871 -23.988 20.645 1.00 74.94 564 PRO A CA 1
ATOM 4488 C C . PRO A 1 564 ? 9.881 -23.256 19.749 1.00 74.94 564 PRO A C 1
ATOM 4490 O O . PRO A 1 564 ? 10.305 -23.780 18.723 1.00 74.94 564 PRO A O 1
ATOM 4493 N N . ARG A 1 565 ? 10.276 -22.039 20.148 1.00 67.69 565 ARG A N 1
ATOM 4494 C CA . ARG A 1 565 ? 11.218 -21.148 19.430 1.00 67.69 565 ARG A CA 1
ATOM 4495 C C . ARG A 1 565 ? 10.792 -20.697 18.021 1.00 67.69 565 ARG A C 1
ATOM 4497 O O . ARG A 1 565 ? 11.550 -19.986 17.362 1.00 67.69 565 ARG A O 1
ATOM 4504 N N . MET A 1 566 ? 9.572 -21.009 17.580 1.00 74.56 566 MET A N 1
ATOM 4505 C CA . MET A 1 566 ? 9.054 -20.578 16.280 1.00 74.56 566 MET A CA 1
ATOM 4506 C C . MET A 1 566 ? 8.818 -19.063 16.235 1.00 74.56 566 MET A C 1
ATOM 4508 O O . MET A 1 566 ? 7.907 -18.539 16.879 1.00 74.56 566 MET A O 1
ATOM 4512 N N . GLY A 1 567 ? 9.602 -18.351 15.421 1.00 61.50 567 GLY A N 1
ATOM 4513 C CA . GLY A 1 567 ? 9.328 -16.954 15.071 1.00 61.50 567 GLY A CA 1
ATOM 4514 C C . GLY A 1 567 ? 9.235 -16.007 16.273 1.00 61.50 567 GLY A C 1
ATOM 4515 O O . GLY A 1 567 ? 8.347 -15.158 16.295 1.00 61.50 567 GLY A O 1
ATOM 4516 N N . ALA A 1 568 ? 10.126 -16.148 17.263 1.00 59.06 568 ALA A N 1
ATOM 4517 C CA . ALA A 1 568 ? 10.108 -15.422 18.544 1.00 59.06 568 ALA A CA 1
ATOM 4518 C C . ALA A 1 568 ? 10.193 -13.877 18.456 1.00 59.06 568 ALA A C 1
ATOM 4520 O O . ALA A 1 568 ? 10.097 -13.203 19.475 1.00 59.06 568 ALA A O 1
ATOM 4521 N N . GLU A 1 569 ? 10.301 -13.311 17.254 1.00 65.38 569 GLU A N 1
ATOM 4522 C CA . GLU A 1 569 ? 10.328 -11.865 16.984 1.00 65.38 569 GLU A CA 1
ATOM 4523 C C . GLU A 1 569 ? 9.222 -11.419 16.009 1.00 65.38 569 GLU A C 1
ATOM 4525 O O . GLU A 1 569 ? 9.027 -10.228 15.768 1.00 65.38 569 GLU A O 1
ATOM 4530 N N . ASN A 1 570 ? 8.466 -12.367 15.448 1.00 79.12 570 ASN A N 1
ATOM 4531 C CA . ASN A 1 570 ? 7.440 -12.082 14.456 1.00 79.12 570 ASN A CA 1
ATOM 4532 C C . ASN A 1 570 ? 6.098 -11.791 15.130 1.00 79.12 570 ASN A C 1
ATOM 4534 O O . ASN A 1 570 ? 5.629 -12.546 15.989 1.00 79.12 570 ASN A O 1
ATOM 4538 N N . HIS A 1 571 ? 5.446 -10.720 14.685 1.00 85.88 571 HIS A N 1
ATOM 4539 C CA . HIS A 1 571 ? 4.085 -10.418 15.094 1.00 85.88 571 HIS A CA 1
ATOM 4540 C C . HIS A 1 571 ? 3.074 -11.230 14.290 1.00 85.88 571 HIS A C 1
ATOM 4542 O O . HIS A 1 571 ? 3.194 -11.372 13.073 1.00 85.88 571 HIS A O 1
ATOM 4548 N N . ILE A 1 572 ? 2.047 -11.698 14.985 1.00 88.88 572 ILE A N 1
ATOM 4549 C CA . ILE A 1 572 ? 0.870 -12.338 14.405 1.00 88.88 572 ILE A CA 1
ATOM 4550 C C . ILE A 1 572 ? -0.392 -11.638 14.889 1.00 88.88 572 ILE A C 1
ATOM 4552 O O . ILE A 1 572 ? -0.376 -10.962 15.927 1.00 88.88 572 ILE A O 1
ATOM 4556 N N . SER A 1 573 ? -1.479 -11.813 14.149 1.00 90.94 573 SER A N 1
ATOM 4557 C CA . SER A 1 573 ? -2.772 -11.231 14.483 1.00 90.94 573 SER A CA 1
ATOM 4558 C C . SER A 1 573 ? -3.932 -12.217 14.360 1.00 90.94 573 SER A C 1
ATOM 4560 O O . SER A 1 573 ? -3.862 -13.243 13.680 1.00 90.94 573 SER A O 1
ATOM 4562 N N . GLY A 1 574 ? -5.011 -11.897 15.065 1.00 89.81 574 GLY A N 1
ATOM 4563 C CA . GLY A 1 574 ? -6.300 -12.565 14.954 1.00 89.81 574 GLY A CA 1
ATOM 4564 C C . GLY A 1 574 ? -7.415 -11.689 15.505 1.00 89.81 574 GLY A C 1
ATOM 4565 O O . GLY A 1 574 ? -7.168 -10.646 16.121 1.00 89.81 574 GLY A O 1
ATOM 4566 N N . THR A 1 575 ? -8.655 -12.125 15.314 1.00 90.56 575 THR A N 1
ATOM 4567 C CA . THR A 1 575 ? -9.837 -11.378 15.751 1.00 90.56 575 THR A CA 1
ATOM 4568 C C . THR A 1 575 ? -10.820 -12.285 16.482 1.00 90.56 575 THR A C 1
ATOM 4570 O O . THR A 1 575 ? -11.094 -13.397 16.048 1.00 90.56 575 THR A O 1
ATOM 4573 N N . VAL A 1 576 ? -11.415 -11.778 17.565 1.00 90.81 576 VAL A N 1
ATOM 4574 C CA . VAL A 1 576 ? -12.542 -12.401 18.271 1.00 90.81 576 VAL A CA 1
ATOM 4575 C C . VAL A 1 576 ? -13.776 -11.503 18.118 1.00 90.81 576 VAL A C 1
ATOM 4577 O O . VAL A 1 576 ? -13.852 -10.452 18.762 1.00 90.81 576 VAL A O 1
ATOM 4580 N N . PRO A 1 577 ? -14.752 -11.867 17.267 1.00 90.12 577 PRO A N 1
ATOM 4581 C CA . PRO A 1 577 ? -15.998 -11.118 17.158 1.00 90.12 577 PRO A CA 1
ATOM 4582 C C . PRO A 1 577 ? -16.812 -11.115 18.461 1.00 90.12 577 PRO A C 1
ATOM 4584 O O . PRO A 1 577 ? -16.949 -12.137 19.135 1.00 90.12 577 PRO A O 1
ATOM 4587 N N . LEU A 1 578 ? -17.342 -9.946 18.824 1.00 89.00 578 LEU A N 1
ATOM 4588 C CA . LEU A 1 578 ? -18.076 -9.686 20.068 1.00 89.00 578 LEU A CA 1
ATOM 4589 C C . LEU A 1 578 ? -19.574 -9.451 19.827 1.00 89.00 578 LEU A C 1
ATOM 4591 O O . LEU A 1 578 ? -20.365 -9.522 20.771 1.00 89.00 578 LEU A O 1
ATOM 4595 N N . THR A 1 579 ? -19.994 -9.145 18.596 1.00 86.88 579 THR A N 1
ATOM 4596 C CA . THR A 1 579 ? -21.347 -8.641 18.315 1.00 86.88 579 THR A CA 1
ATOM 4597 C C . THR A 1 579 ? -22.430 -9.629 18.705 1.00 86.88 579 THR A C 1
ATOM 4599 O O . THR A 1 579 ? -23.408 -9.245 19.348 1.00 86.88 579 THR A O 1
ATOM 4602 N N . LYS A 1 580 ? -22.265 -10.917 18.385 1.00 83.12 580 LYS A N 1
ATOM 4603 C CA . LYS A 1 580 ? -23.245 -11.940 18.767 1.00 83.12 580 LYS A CA 1
ATOM 4604 C C . LYS A 1 580 ? -23.335 -12.139 20.283 1.00 83.12 580 LYS A C 1
ATOM 4606 O O . LYS A 1 580 ? -24.433 -12.349 20.806 1.00 83.12 580 LYS A O 1
ATOM 4611 N N . ALA A 1 581 ? -22.220 -12.027 21.007 1.00 84.94 581 ALA A N 1
ATOM 4612 C CA . ALA A 1 581 ? -22.226 -12.073 22.469 1.00 84.94 581 ALA A CA 1
ATOM 4613 C C . ALA A 1 581 ? -22.950 -10.858 23.070 1.00 84.94 581 ALA A C 1
ATOM 4615 O O . ALA A 1 581 ? -23.752 -11.007 23.991 1.00 84.94 581 ALA A O 1
ATOM 4616 N N . LEU A 1 582 ? -22.750 -9.673 22.492 1.00 86.50 582 LEU A N 1
ATOM 4617 C CA . LEU A 1 582 ? -23.464 -8.459 22.880 1.00 86.50 582 LEU A CA 1
ATOM 4618 C C . LEU A 1 582 ? -24.967 -8.548 22.566 1.00 86.50 582 LEU A C 1
ATOM 4620 O O . LEU A 1 582 ? -25.779 -8.140 23.391 1.00 86.50 582 LEU A O 1
ATOM 4624 N N . LEU A 1 583 ? -25.367 -9.150 21.438 1.00 83.38 583 LEU A N 1
ATOM 4625 C CA . LEU A 1 583 ? -26.782 -9.428 21.136 1.00 83.38 583 LEU A CA 1
ATOM 4626 C C . LEU A 1 583 ? -27.429 -10.315 22.207 1.00 83.38 583 LEU A C 1
ATOM 4628 O O . LEU A 1 583 ? -28.548 -10.046 22.640 1.00 83.38 583 LEU A O 1
ATOM 4632 N N . LYS A 1 584 ? -26.720 -11.349 22.674 1.00 83.62 584 LYS A N 1
ATOM 4633 C CA . LYS A 1 584 ? -27.184 -12.190 23.789 1.00 83.62 584 LYS A CA 1
ATOM 4634 C C . LYS A 1 584 ? -27.238 -11.428 25.109 1.00 83.62 584 LYS A C 1
ATOM 4636 O O . LYS A 1 584 ? -28.162 -11.652 25.887 1.00 83.62 584 LYS A O 1
ATOM 4641 N N . ALA A 1 585 ? -26.296 -10.519 25.356 1.00 83.06 585 ALA A N 1
ATOM 4642 C CA . ALA A 1 585 ? -26.341 -9.637 26.518 1.00 83.06 585 ALA A CA 1
ATOM 4643 C C . ALA A 1 585 ? -27.584 -8.728 26.486 1.00 83.06 585 ALA A C 1
ATOM 4645 O O . ALA A 1 585 ? -28.205 -8.527 27.532 1.00 83.06 585 ALA A O 1
ATOM 4646 N N . VAL A 1 586 ? -28.001 -8.263 25.300 1.00 80.38 586 VAL A N 1
ATOM 4647 C CA . VAL A 1 586 ? -29.262 -7.523 25.130 1.00 80.38 586 VAL A CA 1
ATOM 4648 C C . VAL A 1 586 ? -30.477 -8.403 25.414 1.00 80.38 586 VAL A C 1
ATOM 4650 O O . VAL A 1 586 ? -31.304 -8.061 26.257 1.00 80.38 586 VAL A O 1
ATOM 4653 N N . ASP A 1 587 ? -30.561 -9.579 24.790 1.00 79.25 587 ASP A N 1
ATOM 4654 C CA . ASP A 1 587 ? -31.664 -10.530 24.999 1.00 79.25 587 ASP A CA 1
ATOM 4655 C C . ASP A 1 587 ? -31.788 -10.988 26.469 1.00 79.25 587 ASP A C 1
ATOM 4657 O O . ASP A 1 587 ? -32.877 -11.233 26.986 1.00 79.25 587 ASP A O 1
ATOM 4661 N N . GLN A 1 588 ? -30.677 -11.034 27.203 1.00 80.81 588 GLN A N 1
ATOM 4662 C CA . GLN A 1 588 ? -30.656 -11.402 28.622 1.00 80.81 588 GLN A CA 1
ATOM 4663 C C . GLN A 1 588 ? -30.781 -10.211 29.585 1.00 80.81 588 GLN A C 1
ATOM 4665 O O . GLN A 1 588 ? -30.814 -10.425 30.801 1.00 80.81 588 GLN A O 1
ATOM 4670 N N . ARG A 1 589 ? -30.933 -8.986 29.057 1.00 78.31 589 ARG A N 1
ATOM 4671 C CA . ARG A 1 589 ? -31.098 -7.717 29.798 1.00 78.31 589 ARG A CA 1
ATOM 4672 C C . ARG A 1 589 ? -29.883 -7.281 30.622 1.00 78.31 589 ARG A C 1
ATOM 4674 O O . ARG A 1 589 ? -30.030 -6.549 31.600 1.00 78.31 589 ARG A O 1
ATOM 4681 N N . PHE A 1 590 ? -28.695 -7.724 30.223 1.00 77.31 590 PHE A N 1
ATOM 4682 C CA . PHE A 1 590 ? -27.423 -7.193 30.720 1.00 77.31 590 PHE A CA 1
ATOM 4683 C C . PHE A 1 590 ? -27.019 -5.900 30.005 1.00 77.31 590 PHE A C 1
ATOM 4685 O O . PHE A 1 590 ? -26.307 -5.082 30.575 1.00 77.31 590 PHE A O 1
ATOM 4692 N N . LEU A 1 591 ? -27.497 -5.721 28.773 1.00 78.31 591 LEU A N 1
ATOM 4693 C CA . LEU A 1 591 ? -27.267 -4.560 27.923 1.00 78.31 591 LEU A CA 1
ATOM 4694 C C . LEU A 1 591 ? -28.624 -4.071 27.387 1.00 78.31 591 LEU A C 1
ATOM 4696 O O . LEU A 1 591 ? -29.503 -4.890 27.130 1.00 78.31 591 LEU A O 1
ATOM 4700 N N . GLY A 1 592 ? -28.844 -2.761 27.260 1.00 72.06 592 GLY A N 1
ATOM 4701 C CA . GLY A 1 592 ? -30.118 -2.232 26.761 1.00 72.06 592 GLY A CA 1
ATOM 4702 C C . GLY A 1 592 ? -30.235 -2.370 25.246 1.00 72.06 592 GLY A C 1
ATOM 4703 O O . GLY A 1 592 ? -31.219 -2.900 24.730 1.00 72.06 592 GLY A O 1
ATOM 4704 N N . ARG A 1 593 ? -29.195 -1.937 24.533 1.00 73.75 593 ARG A N 1
ATOM 4705 C CA . ARG A 1 593 ? -29.112 -1.951 23.066 1.00 73.75 593 ARG A CA 1
ATOM 4706 C C . ARG A 1 593 ? -27.656 -2.024 22.606 1.00 73.75 593 ARG A C 1
ATOM 4708 O O . ARG A 1 593 ? -26.727 -1.845 23.383 1.00 73.75 593 ARG A O 1
ATOM 4715 N N . LEU A 1 594 ? -27.455 -2.287 21.315 1.00 75.31 594 LEU A N 1
ATOM 4716 C CA . LEU A 1 594 ? -26.123 -2.316 20.695 1.00 75.31 594 LEU A CA 1
ATOM 4717 C C . LEU A 1 594 ? -25.598 -0.932 20.305 1.00 75.31 594 LEU A C 1
ATOM 4719 O O . LEU A 1 594 ? -24.717 -0.827 19.442 1.00 75.31 594 LEU A O 1
ATOM 4723 N N . ASP A 1 595 ? -26.133 0.120 20.927 1.00 73.69 595 ASP A N 1
ATOM 4724 C CA . ASP A 1 595 ? -25.541 1.426 20.763 1.00 73.69 595 ASP A CA 1
ATOM 4725 C C . ASP A 1 595 ? -24.157 1.434 21.396 1.00 73.69 595 ASP A C 1
ATOM 4727 O O . ASP A 1 595 ? -23.765 0.689 22.295 1.00 73.69 595 ASP A O 1
ATOM 4731 N N . GLN A 1 596 ? -23.384 2.303 20.824 1.00 71.62 596 GLN A N 1
ATOM 4732 C CA . GLN A 1 596 ? -21.977 2.405 21.013 1.00 71.62 596 GLN A CA 1
ATOM 4733 C C . GLN A 1 596 ? -21.544 2.864 22.401 1.00 71.62 596 GLN A C 1
ATOM 4735 O O . GLN A 1 596 ? -20.523 2.387 22.899 1.00 71.62 596 GLN A O 1
ATOM 4740 N N . THR A 1 597 ? -22.297 3.764 23.017 1.00 70.31 597 THR A N 1
ATOM 4741 C CA . THR A 1 597 ? -22.021 4.271 24.356 1.00 70.31 597 THR A CA 1
ATOM 4742 C C . THR A 1 597 ? -22.327 3.191 25.389 1.00 70.31 597 THR A C 1
ATOM 4744 O O . THR A 1 597 ? -21.487 2.916 26.249 1.00 70.31 597 THR A O 1
ATOM 4747 N N . GLU A 1 598 ? -23.477 2.519 25.266 1.00 75.06 598 GLU A N 1
ATOM 4748 C CA . GLU A 1 598 ? -23.862 1.424 26.164 1.00 75.06 598 GLU A CA 1
ATOM 4749 C C . GLU A 1 598 ? -22.916 0.229 26.048 1.00 75.06 598 GLU A C 1
ATOM 4751 O O . GLU A 1 598 ? -22.436 -0.266 27.068 1.00 75.06 598 GLU A O 1
ATOM 4756 N N . VAL A 1 599 ? -22.577 -0.197 24.828 1.00 78.00 599 VAL A N 1
ATOM 4757 C CA . VAL A 1 599 ? -21.637 -1.307 24.623 1.00 78.00 599 VAL A CA 1
ATOM 4758 C C . VAL A 1 599 ? -20.243 -0.958 25.139 1.00 78.00 599 VAL A C 1
ATOM 4760 O O . VAL A 1 599 ? -19.624 -1.796 25.785 1.00 78.00 599 VAL A O 1
ATOM 4763 N N . THR A 1 600 ? -19.732 0.255 24.891 1.00 76.12 600 THR A N 1
ATOM 4764 C CA . THR A 1 600 ? -18.384 0.638 25.354 1.00 76.12 600 THR A CA 1
ATOM 4765 C C . THR A 1 600 ? -18.308 0.594 26.876 1.00 76.12 600 THR A C 1
ATOM 4767 O O . THR A 1 600 ? -17.393 -0.021 27.420 1.00 76.12 600 THR A O 1
ATOM 4770 N N . LYS A 1 601 ? -19.302 1.164 27.566 1.00 77.12 601 LYS A N 1
ATOM 4771 C CA . LYS A 1 601 ? -19.384 1.109 29.027 1.00 77.12 601 LYS A CA 1
ATOM 4772 C C . LYS A 1 601 ? -19.542 -0.326 29.535 1.00 77.12 601 LYS A C 1
ATOM 4774 O O . LYS A 1 601 ? -18.823 -0.749 30.433 1.00 77.12 601 LYS A O 1
ATOM 4779 N N . PHE A 1 602 ? -20.430 -1.102 28.918 1.00 81.69 602 PHE A N 1
ATOM 4780 C CA . PHE A 1 602 ? -20.649 -2.499 29.279 1.00 81.69 602 PHE A CA 1
ATOM 4781 C C . PHE A 1 602 ? -19.375 -3.338 29.136 1.00 81.69 602 PHE A C 1
ATOM 4783 O O . PHE A 1 602 ? -19.055 -4.115 30.032 1.00 81.69 602 PHE A O 1
ATOM 4790 N N . LEU A 1 603 ? -18.623 -3.165 28.046 1.00 83.75 603 LEU A N 1
ATOM 4791 C CA . LEU A 1 603 ? -17.350 -3.850 27.837 1.00 83.75 603 LEU A CA 1
ATOM 4792 C C . LEU A 1 603 ? -16.265 -3.357 28.806 1.00 83.75 603 LEU A C 1
ATOM 4794 O O . LEU A 1 603 ? -15.507 -4.182 29.294 1.00 83.75 603 LEU A O 1
ATOM 4798 N N . GLN A 1 604 ? -16.197 -2.065 29.141 1.00 78.88 604 GLN A N 1
ATOM 4799 C CA . GLN A 1 604 ? -15.255 -1.557 30.154 1.00 78.88 604 GLN A CA 1
ATOM 4800 C C . GLN A 1 604 ? -15.481 -2.199 31.527 1.00 78.88 604 GLN A C 1
ATOM 4802 O O . GLN A 1 604 ? -14.521 -2.579 32.196 1.00 78.88 604 GLN A O 1
ATOM 4807 N N . ASP A 1 605 ? -16.745 -2.354 31.916 1.00 79.19 605 ASP A N 1
ATOM 4808 C CA . ASP A 1 605 ? -17.111 -2.896 33.223 1.00 79.19 605 ASP A CA 1
ATOM 4809 C C . ASP A 1 605 ? -17.018 -4.433 33.266 1.00 79.19 605 ASP A C 1
ATOM 4811 O O . ASP A 1 605 ? -16.760 -5.011 34.323 1.00 79.19 605 ASP A O 1
ATOM 4815 N N . ASN A 1 606 ? -17.231 -5.114 32.131 1.00 83.81 606 ASN A N 1
ATOM 4816 C CA . ASN A 1 606 ? -17.478 -6.558 32.118 1.00 83.81 606 ASN A CA 1
ATOM 4817 C C . ASN A 1 606 ? -16.558 -7.377 31.201 1.00 83.81 606 ASN A C 1
ATOM 4819 O O . ASN A 1 606 ? -16.483 -8.587 31.395 1.00 83.81 606 ASN A O 1
ATOM 4823 N N . LEU A 1 607 ? -15.858 -6.800 30.221 1.00 87.12 607 LEU A N 1
ATOM 4824 C CA . LEU A 1 607 ? -14.948 -7.569 29.365 1.00 87.12 607 LEU A CA 1
ATOM 4825 C C . LEU A 1 607 ? -13.659 -7.879 30.129 1.00 87.12 607 LEU A C 1
ATOM 4827 O O . LEU A 1 607 ? -12.913 -6.991 30.535 1.00 87.12 607 LEU A O 1
ATOM 4831 N N . GLN A 1 608 ? -13.380 -9.162 30.303 1.00 85.88 608 GLN A N 1
ATOM 4832 C CA . GLN A 1 608 ? -12.151 -9.664 30.904 1.00 85.88 608 GLN A CA 1
ATOM 4833 C C . GLN A 1 608 ? -11.409 -10.503 29.872 1.00 85.88 608 GLN A C 1
ATOM 4835 O O . GLN A 1 608 ? -12.037 -11.205 29.084 1.00 85.88 608 GLN A O 1
ATOM 4840 N N . PHE A 1 609 ? -10.078 -10.481 29.895 1.00 87.69 609 PHE A N 1
ATOM 4841 C CA . PHE A 1 609 ? -9.279 -11.404 29.093 1.00 87.69 609 PHE A CA 1
ATOM 4842 C C . PHE A 1 609 ? -8.270 -12.167 29.949 1.00 87.69 609 PHE A C 1
ATOM 4844 O O . PHE A 1 609 ? -7.871 -11.707 31.027 1.00 87.69 609 PHE A O 1
ATOM 4851 N N . ARG A 1 610 ? -7.876 -13.354 29.489 1.00 86.38 610 ARG A N 1
ATOM 4852 C CA . ARG A 1 610 ? -6.819 -14.179 30.088 1.00 86.38 610 ARG A CA 1
ATOM 4853 C C . ARG A 1 610 ? -5.937 -14.773 29.002 1.00 86.38 610 ARG A C 1
ATOM 4855 O O . ARG A 1 610 ? -6.411 -15.040 27.903 1.00 86.38 610 ARG A O 1
ATOM 4862 N N . ILE A 1 611 ? -4.669 -14.990 29.337 1.00 86.69 611 ILE A N 1
ATOM 4863 C CA . ILE A 1 611 ? -3.703 -15.668 28.476 1.00 86.69 611 ILE A CA 1
ATOM 4864 C C . ILE A 1 611 ? -3.294 -16.961 29.175 1.00 86.69 611 ILE A C 1
ATOM 4866 O O . ILE A 1 611 ? -2.936 -16.935 30.355 1.00 86.69 611 ILE A O 1
ATOM 4870 N N . VAL A 1 612 ? -3.369 -18.078 28.455 1.00 85.44 612 VAL A N 1
ATOM 4871 C CA . VAL A 1 612 ? -2.991 -19.399 28.965 1.00 85.44 612 VAL A CA 1
ATOM 4872 C C . VAL A 1 612 ? -2.025 -20.077 28.001 1.00 85.44 612 VAL A C 1
ATOM 4874 O O . VAL A 1 612 ? -2.296 -20.169 26.804 1.00 85.44 612 VAL A O 1
ATOM 4877 N N . GLY A 1 613 ? -0.883 -20.512 28.529 1.00 79.75 613 GLY A N 1
ATOM 4878 C CA . GLY A 1 613 ? 0.109 -21.293 27.797 1.00 79.75 613 GLY A CA 1
ATOM 4879 C C . GLY A 1 613 ? -0.171 -22.796 27.830 1.00 79.75 613 GLY A C 1
ATOM 4880 O O . GLY A 1 613 ? -1.101 -23.278 28.476 1.00 79.75 613 GLY A O 1
ATOM 4881 N N . HIS A 1 614 ? 0.695 -23.546 27.161 1.00 71.25 614 HIS A N 1
ATOM 4882 C CA . HIS A 1 614 ? 0.587 -24.987 26.940 1.00 71.25 614 HIS A CA 1
ATOM 4883 C C . HIS A 1 614 ? 0.460 -25.864 28.213 1.00 71.25 614 HIS A C 1
ATOM 4885 O O . HIS A 1 614 ? -0.156 -26.924 28.164 1.00 71.25 614 HIS A O 1
ATOM 4891 N N . ASN A 1 615 ? 0.967 -25.413 29.369 1.00 65.94 615 ASN A N 1
ATOM 4892 C CA . ASN A 1 615 ? 0.889 -26.129 30.655 1.00 65.94 615 ASN A CA 1
ATOM 4893 C C . ASN A 1 615 ? -0.237 -25.618 31.573 1.00 65.94 615 ASN A C 1
ATOM 4895 O O . ASN A 1 615 ? -0.126 -25.698 32.795 1.00 65.94 615 ASN A O 1
ATOM 4899 N N . SER A 1 616 ? -1.293 -25.012 31.017 1.00 69.56 616 SER A N 1
ATOM 4900 C CA . SER A 1 616 ? -2.304 -24.273 31.799 1.00 69.56 616 SER A CA 1
ATOM 4901 C C . SER A 1 616 ? -1.711 -23.127 32.637 1.00 69.56 616 SER A C 1
ATOM 4903 O O . SER A 1 616 ? -2.320 -22.651 33.596 1.00 69.56 616 SER A O 1
ATOM 4905 N N . THR A 1 617 ? -0.512 -22.662 32.272 1.00 73.44 617 THR A N 1
ATOM 4906 C CA . THR A 1 617 ? 0.170 -21.547 32.924 1.00 73.44 617 THR A CA 1
ATOM 4907 C C . THR A 1 617 ? -0.539 -20.250 32.564 1.00 73.44 617 THR A C 1
ATOM 4909 O O . THR A 1 617 ? -0.566 -19.831 31.405 1.00 73.44 617 THR A O 1
ATOM 4912 N N . VAL A 1 618 ? -1.147 -19.618 33.566 1.00 78.44 618 VAL A N 1
ATOM 4913 C CA . VAL A 1 618 ? -1.797 -18.318 33.400 1.00 78.44 618 VAL A CA 1
ATOM 4914 C C . VAL A 1 618 ? -0.727 -17.239 33.385 1.00 78.44 618 VAL A C 1
ATOM 4916 O O . VAL A 1 618 ? 0.067 -17.131 34.318 1.00 78.44 618 VAL A O 1
ATOM 4919 N N . VAL A 1 619 ? -0.727 -16.425 32.336 1.00 71.88 619 VAL A N 1
ATOM 4920 C CA . VAL A 1 619 ? 0.192 -15.294 32.202 1.00 71.88 619 VAL A CA 1
ATOM 4921 C C . VAL A 1 619 ? -0.573 -14.014 32.498 1.00 71.88 619 VAL A C 1
ATOM 4923 O O . VAL A 1 619 ? -1.576 -13.710 31.847 1.00 71.88 619 VAL A O 1
ATOM 4926 N N . ASP A 1 620 ? -0.107 -13.253 33.489 1.00 61.22 620 ASP A N 1
ATOM 4927 C CA . ASP A 1 620 ? -0.620 -11.907 33.717 1.00 61.22 620 ASP A CA 1
ATOM 4928 C C . ASP A 1 620 ? -0.031 -10.970 32.658 1.00 61.22 620 ASP A C 1
ATOM 4930 O O . ASP A 1 620 ? 1.137 -10.586 32.712 1.00 61.22 620 ASP A O 1
ATOM 4934 N N . ALA A 1 621 ? -0.863 -10.577 31.692 1.00 51.94 621 ALA A N 1
ATOM 4935 C CA . ALA A 1 621 ? -0.512 -9.659 30.610 1.00 51.94 621 ALA A CA 1
ATOM 4936 C C . ALA A 1 621 ? -0.006 -8.280 31.093 1.00 51.94 621 ALA A C 1
ATOM 4938 O O . ALA A 1 621 ? 0.441 -7.471 30.279 1.00 51.94 621 ALA A O 1
ATOM 4939 N N . ARG A 1 622 ? -0.078 -7.988 32.404 1.00 49.69 622 ARG A N 1
ATOM 4940 C CA . ARG A 1 622 ? 0.443 -6.759 33.015 1.00 49.69 622 ARG A CA 1
ATOM 4941 C C . ARG A 1 622 ? 1.939 -6.801 33.346 1.00 49.69 622 ARG A C 1
ATOM 4943 O O . ARG A 1 622 ? 2.515 -5.728 33.513 1.00 49.69 622 ARG A O 1
ATOM 4950 N N . GLN A 1 623 ? 2.575 -7.974 33.421 1.00 42.72 623 GLN A N 1
ATOM 4951 C CA . GLN A 1 623 ? 4.016 -8.105 33.679 1.00 42.72 623 GLN A CA 1
ATOM 4952 C C . GLN A 1 623 ? 4.785 -8.203 32.350 1.00 42.72 623 GLN A C 1
ATOM 4954 O O . GLN A 1 623 ? 4.811 -9.251 31.717 1.00 42.72 623 GLN A O 1
ATOM 4959 N N . GLY A 1 624 ? 5.390 -7.099 31.893 1.00 44.25 624 GLY A N 1
ATOM 4960 C CA . GLY A 1 624 ? 6.357 -7.117 30.781 1.00 44.25 624 GLY A CA 1
ATOM 4961 C C . GLY A 1 624 ? 6.230 -5.960 29.788 1.00 44.25 624 GLY A C 1
ATOM 4962 O O . GLY A 1 624 ? 7.145 -5.153 29.660 1.00 44.25 624 GLY A O 1
ATOM 4963 N N . ASN A 1 625 ? 5.090 -5.810 29.108 1.00 35.56 625 ASN A N 1
ATOM 4964 C CA . ASN A 1 625 ? 4.908 -4.733 28.116 1.00 35.56 625 ASN A CA 1
ATOM 4965 C C . ASN A 1 625 ? 4.276 -3.473 28.704 1.00 35.56 625 ASN A C 1
ATOM 4967 O O . ASN A 1 625 ? 4.619 -2.360 28.301 1.00 35.56 625 ASN A O 1
ATOM 4971 N N . THR A 1 626 ? 3.416 -3.630 29.710 1.00 35.62 626 THR A N 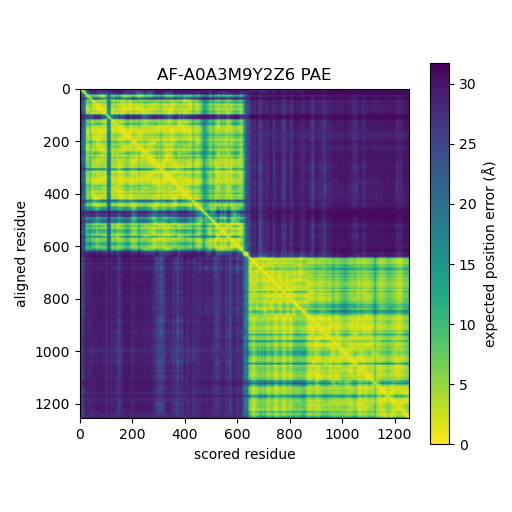1
ATOM 4972 C CA . THR A 1 626 ? 2.837 -2.504 30.440 1.00 35.62 626 THR A CA 1
ATOM 4973 C C . THR A 1 626 ? 3.927 -1.700 31.128 1.00 35.62 626 THR A C 1
ATOM 4975 O O . THR A 1 626 ? 3.847 -0.491 31.125 1.00 35.62 626 THR A O 1
ATOM 4978 N N . GLU A 1 627 ? 4.989 -2.316 31.641 1.00 37.34 627 GLU A N 1
ATOM 4979 C CA . GLU A 1 627 ? 6.066 -1.597 32.329 1.00 37.34 627 GLU A CA 1
ATOM 4980 C C . GLU A 1 627 ? 6.977 -0.823 31.366 1.00 37.34 627 GLU A C 1
ATOM 4982 O O . GLU A 1 627 ? 7.421 0.271 31.698 1.00 37.34 627 GLU A O 1
ATOM 4987 N N . ARG A 1 628 ? 7.176 -1.322 30.137 1.00 38.88 628 ARG A N 1
ATOM 4988 C CA . ARG A 1 628 ? 7.931 -0.631 29.076 1.00 38.88 628 ARG A CA 1
ATOM 4989 C C . ARG A 1 628 ? 7.139 0.522 28.460 1.00 38.88 628 ARG A C 1
ATOM 4991 O O . ARG A 1 628 ? 7.699 1.589 28.242 1.00 38.88 628 ARG A O 1
ATOM 4998 N N . ILE A 1 629 ? 5.836 0.327 28.243 1.00 37.09 629 ILE A N 1
ATOM 4999 C CA . ILE A 1 629 ? 4.901 1.364 27.778 1.00 37.09 629 ILE A CA 1
ATOM 5000 C C . ILE A 1 629 ? 4.626 2.370 28.897 1.00 37.09 629 ILE A C 1
ATOM 5002 O O . ILE A 1 629 ? 4.594 3.563 28.652 1.00 37.09 629 ILE A O 1
ATOM 5006 N N . ILE A 1 630 ? 4.498 1.933 30.149 1.00 38.50 630 ILE A N 1
ATOM 5007 C CA . ILE A 1 630 ? 4.407 2.826 31.304 1.00 38.50 630 ILE A CA 1
ATOM 5008 C C . ILE A 1 630 ? 5.735 3.545 31.508 1.00 38.50 630 ILE A C 1
ATOM 5010 O O . ILE A 1 630 ? 5.684 4.703 31.875 1.00 38.50 630 ILE A O 1
ATOM 5014 N N . ASN A 1 631 ? 6.903 2.950 31.259 1.00 39.81 631 ASN A N 1
ATOM 5015 C CA . ASN A 1 631 ? 8.173 3.676 31.324 1.00 39.81 631 ASN A CA 1
ATOM 5016 C C . ASN A 1 631 ? 8.339 4.648 30.157 1.00 39.81 631 ASN A C 1
ATOM 5018 O O . ASN A 1 631 ? 8.806 5.750 30.407 1.00 39.81 631 ASN A O 1
ATOM 5022 N N . SER A 1 632 ? 7.882 4.333 28.941 1.00 35.69 632 SER A N 1
ATOM 5023 C CA . SER A 1 632 ? 7.870 5.301 27.836 1.00 35.69 632 SER A CA 1
ATOM 5024 C C . SER A 1 632 ? 6.831 6.404 28.059 1.00 35.69 632 SER A C 1
ATOM 5026 O O . SER A 1 632 ? 7.102 7.556 27.760 1.00 35.69 632 SER A O 1
ATOM 5028 N N . ILE A 1 633 ? 5.675 6.090 28.655 1.00 36.72 633 ILE A N 1
ATOM 5029 C CA . ILE A 1 633 ? 4.650 7.057 29.073 1.00 36.72 633 ILE A CA 1
ATOM 5030 C C . ILE A 1 633 ? 5.127 7.853 30.290 1.00 36.72 633 ILE A C 1
ATOM 5032 O O . ILE A 1 633 ? 4.853 9.037 30.357 1.00 36.72 633 ILE A O 1
ATOM 5036 N N . ARG A 1 634 ? 5.847 7.265 31.251 1.00 43.06 634 ARG A N 1
ATOM 5037 C CA . ARG A 1 634 ? 6.434 7.955 32.416 1.00 43.06 634 ARG A CA 1
ATOM 5038 C C . ARG A 1 634 ? 7.593 8.837 31.984 1.00 43.06 634 ARG A C 1
ATOM 5040 O O . ARG A 1 634 ? 7.684 9.932 32.507 1.00 43.06 634 ARG A O 1
ATOM 5047 N N . GLN A 1 635 ? 8.423 8.404 31.035 1.00 41.78 635 GLN A N 1
ATOM 5048 C CA . GLN A 1 635 ? 9.458 9.228 30.409 1.00 41.78 635 GLN A CA 1
ATOM 5049 C C . GLN A 1 635 ? 8.806 10.358 29.616 1.00 41.78 635 GLN A C 1
ATOM 5051 O O . GLN A 1 635 ? 9.077 11.507 29.914 1.00 41.78 635 GLN A O 1
ATOM 5056 N N . ALA A 1 636 ? 7.836 10.074 28.743 1.00 36.00 636 ALA A N 1
ATOM 5057 C CA . ALA A 1 636 ? 7.093 11.097 28.007 1.00 36.00 636 ALA A CA 1
ATOM 5058 C C . ALA A 1 636 ? 6.316 12.063 28.924 1.00 36.00 636 ALA A C 1
ATOM 5060 O O . ALA A 1 636 ? 6.241 13.248 28.631 1.00 36.00 636 ALA A O 1
ATOM 5061 N N . LYS A 1 637 ? 5.778 11.592 30.058 1.00 38.72 637 LYS A N 1
ATOM 5062 C CA . LYS A 1 637 ? 5.050 12.396 31.059 1.00 38.72 637 LYS A CA 1
ATOM 5063 C C . LYS A 1 637 ? 5.994 13.162 31.991 1.00 38.72 637 LYS A C 1
ATOM 5065 O O . LYS A 1 637 ? 5.652 14.270 32.388 1.00 38.72 637 LYS A O 1
ATOM 5070 N N . ALA A 1 638 ? 7.176 12.623 32.298 1.00 42.78 638 ALA A N 1
ATOM 5071 C CA . ALA A 1 638 ? 8.279 13.348 32.936 1.00 42.78 638 ALA A CA 1
ATOM 5072 C C . ALA A 1 638 ? 8.880 14.404 31.990 1.00 42.78 638 ALA A C 1
ATOM 5074 O O . ALA A 1 638 ? 9.365 15.427 32.456 1.00 42.78 638 ALA A O 1
ATOM 5075 N N . SER A 1 639 ? 8.767 14.189 30.676 1.00 34.69 639 SER A N 1
ATOM 5076 C CA . SER A 1 639 ? 9.057 15.147 29.602 1.00 34.69 639 SER A CA 1
ATOM 5077 C C . SER A 1 639 ? 7.852 16.022 29.208 1.00 34.69 639 SER A C 1
ATOM 5079 O O . SER A 1 639 ? 7.951 16.789 28.258 1.00 34.69 639 SER A O 1
ATOM 5081 N N . GLY A 1 640 ? 6.714 15.924 29.912 1.00 34.34 640 GLY A N 1
ATOM 5082 C CA . GLY A 1 640 ? 5.569 16.837 29.772 1.00 34.34 640 GLY A CA 1
ATOM 5083 C C . GLY A 1 640 ? 4.481 16.497 28.734 1.00 34.34 640 GLY A C 1
ATOM 5084 O O . GLY A 1 640 ? 3.504 17.235 28.638 1.00 34.34 640 GLY A O 1
ATOM 5085 N N . ALA A 1 641 ? 4.557 15.393 27.988 1.00 31.52 641 ALA A N 1
ATOM 5086 C CA . ALA A 1 641 ? 3.582 15.076 26.936 1.00 31.52 641 ALA A CA 1
ATOM 5087 C C . ALA A 1 641 ? 2.243 14.510 27.471 1.00 31.52 641 ALA A C 1
ATOM 5089 O O . ALA A 1 641 ? 2.210 13.583 28.287 1.00 31.52 641 ALA A O 1
ATOM 5090 N N . ARG A 1 642 ? 1.113 15.029 26.958 1.00 32.59 642 ARG A N 1
ATOM 5091 C CA . ARG A 1 642 ? -0.261 14.525 27.177 1.00 32.59 642 ARG A CA 1
ATOM 5092 C C . ARG A 1 642 ? -0.916 14.211 25.822 1.00 32.59 642 ARG A C 1
ATOM 5094 O O . ARG A 1 642 ? -1.133 15.126 25.038 1.00 32.59 642 ARG A O 1
ATOM 5101 N N . LEU A 1 643 ? -1.287 12.954 25.550 1.00 33.38 643 LEU A N 1
ATOM 5102 C CA . LEU A 1 643 ? -2.144 12.618 24.401 1.00 33.38 643 LEU A CA 1
ATOM 5103 C C . LEU A 1 643 ? -3.614 12.819 24.804 1.00 33.38 643 LEU A C 1
ATOM 5105 O O . LEU A 1 643 ? -4.145 12.069 25.623 1.00 33.38 643 LEU A O 1
ATOM 5109 N N . ARG A 1 644 ? -4.264 13.845 24.250 1.00 31.94 644 ARG A N 1
ATOM 5110 C CA . ARG A 1 644 ? -5.689 14.141 24.445 1.00 31.94 644 ARG A CA 1
ATOM 5111 C C . ARG A 1 644 ? -6.376 13.957 23.091 1.00 31.94 644 ARG A C 1
ATOM 5113 O O . ARG A 1 644 ? -6.246 14.813 22.227 1.00 31.94 644 ARG A O 1
ATOM 5120 N N . VAL A 1 645 ? -7.068 12.835 22.878 1.00 41.06 645 VAL A N 1
ATOM 5121 C CA . VAL A 1 645 ? -7.956 12.694 21.710 1.00 41.06 645 VAL A CA 1
ATOM 5122 C C . VAL A 1 645 ? -9.197 13.531 22.017 1.00 41.06 645 VAL A C 1
ATOM 5124 O O . VAL A 1 645 ? -10.061 13.107 22.781 1.00 41.06 645 VAL A O 1
ATOM 5127 N N . GLY A 1 646 ? -9.205 14.777 21.545 1.00 52.31 646 GLY A N 1
ATOM 5128 C CA . GLY A 1 646 ? -10.350 15.675 21.679 1.00 52.31 646 GLY A CA 1
ATOM 5129 C C . GLY A 1 646 ? -11.516 15.248 20.777 1.00 52.31 646 GLY A C 1
ATOM 5130 O O . GLY A 1 646 ? -11.306 14.486 19.831 1.00 52.31 646 GLY A O 1
ATOM 5131 N N . PRO A 1 647 ? -12.742 15.726 21.050 1.00 71.88 647 PRO A N 1
ATOM 5132 C CA . PRO A 1 647 ? -13.864 15.530 20.140 1.00 71.88 647 PRO A CA 1
ATOM 5133 C C . PRO A 1 647 ? -13.597 16.234 18.796 1.00 71.88 647 PRO A C 1
ATOM 5135 O O . PRO A 1 647 ? -13.052 17.336 18.751 1.00 71.88 647 PRO A O 1
ATOM 5138 N N . ILE A 1 648 ? -14.013 15.609 17.698 1.00 82.62 648 ILE A N 1
ATOM 5139 C CA . ILE A 1 648 ? -14.123 16.188 16.356 1.00 82.62 648 ILE A CA 1
ATOM 5140 C C . ILE A 1 648 ? -15.075 17.384 16.430 1.00 82.62 648 ILE A C 1
ATOM 5142 O O . ILE A 1 648 ? -16.273 17.224 16.644 1.00 82.62 648 ILE A O 1
ATOM 5146 N N . LEU A 1 649 ? -14.562 18.596 16.255 1.00 86.69 649 LEU A N 1
ATOM 5147 C CA . LEU A 1 649 ? -15.389 19.802 16.338 1.00 86.69 649 LEU A CA 1
ATOM 5148 C C . LEU A 1 649 ? -16.263 19.979 15.089 1.00 86.69 649 LEU A C 1
ATOM 5150 O O . LEU A 1 649 ? -17.447 20.283 15.198 1.00 86.69 649 LEU A O 1
ATOM 5154 N N . PHE A 1 650 ? -15.679 19.766 13.909 1.00 92.38 650 PHE A N 1
ATOM 5155 C CA . PHE A 1 650 ? -16.344 19.775 12.607 1.00 92.38 650 PHE A CA 1
ATOM 5156 C C . PHE A 1 650 ? -15.411 19.185 11.538 1.00 92.38 650 PHE A C 1
ATOM 5158 O O . PHE A 1 650 ? -14.234 18.931 11.803 1.00 92.38 650 PHE A O 1
ATOM 5165 N N . ILE A 1 651 ? -15.927 18.978 10.328 1.00 93.62 651 ILE A N 1
ATOM 5166 C CA . ILE A 1 651 ? -15.162 18.554 9.153 1.00 93.62 651 ILE A CA 1
ATOM 5167 C C . ILE A 1 651 ? -15.257 19.654 8.089 1.00 93.62 651 ILE A C 1
ATOM 5169 O O . ILE A 1 651 ? -16.343 19.956 7.596 1.00 93.62 651 ILE A O 1
ATOM 5173 N N . ARG A 1 652 ? -14.121 20.241 7.703 1.00 95.19 652 ARG A N 1
ATOM 5174 C CA . ARG A 1 652 ? -14.050 21.247 6.633 1.00 95.19 652 ARG A CA 1
ATOM 5175 C C . ARG A 1 652 ? -13.695 20.583 5.295 1.00 95.19 652 ARG A C 1
ATOM 5177 O O . ARG A 1 652 ? -12.546 20.178 5.125 1.00 95.19 652 ARG A O 1
ATOM 5184 N N . PRO A 1 653 ? -14.625 20.459 4.329 1.00 95.00 653 PRO A N 1
ATOM 5185 C CA . PRO A 1 653 ? -14.288 20.018 2.975 1.00 95.00 653 PRO A CA 1
ATOM 5186 C C . PRO A 1 653 ? -13.586 21.125 2.190 1.00 95.00 653 PRO A C 1
ATOM 5188 O O . PRO A 1 653 ? -13.925 22.292 2.354 1.00 95.00 653 PRO A O 1
ATOM 5191 N N . LYS A 1 654 ? -12.668 20.772 1.285 1.00 97.00 654 LYS A N 1
ATOM 5192 C CA . LYS A 1 654 ? -12.024 21.728 0.371 1.00 97.00 654 LYS A CA 1
ATOM 5193 C C . LYS A 1 654 ? -13.042 22.305 -0.628 1.00 97.00 654 LYS A C 1
ATOM 5195 O O . LYS A 1 654 ? -13.848 21.578 -1.211 1.00 97.00 654 LYS A O 1
ATOM 5200 N N . MET A 1 655 ? -13.008 23.616 -0.823 1.00 94.94 655 MET A N 1
ATOM 5201 C CA . MET A 1 655 ? -13.955 24.394 -1.628 1.00 94.94 655 MET A CA 1
ATOM 5202 C C . MET A 1 655 ? -13.395 24.714 -3.010 1.00 94.94 655 MET A C 1
ATOM 5204 O O . MET A 1 655 ? -14.117 24.636 -4.001 1.00 94.94 655 MET A O 1
ATOM 5208 N N . HIS A 1 656 ? -12.102 25.031 -3.095 1.00 94.56 656 HIS A N 1
ATOM 5209 C CA . HIS A 1 656 ? -11.419 25.312 -4.358 1.00 94.56 656 HIS A CA 1
ATOM 5210 C C . HIS A 1 656 ? -10.416 24.193 -4.643 1.00 94.56 656 HIS A C 1
ATOM 5212 O O . HIS A 1 656 ? -9.404 24.068 -3.958 1.00 94.56 656 HIS A O 1
ATOM 5218 N N . LEU A 1 657 ? -10.731 23.342 -5.623 1.00 95.00 657 LEU A N 1
ATOM 5219 C CA . LEU A 1 657 ? -9.890 22.206 -6.001 1.00 95.00 657 LEU A CA 1
ATOM 5220 C C . LEU A 1 657 ? -8.851 22.604 -7.057 1.00 95.00 657 LEU A C 1
ATOM 5222 O O . LEU A 1 657 ? -9.203 23.212 -8.069 1.00 95.00 657 LEU A O 1
ATOM 5226 N N . ALA A 1 658 ? -7.601 22.188 -6.858 1.00 94.19 658 ALA A N 1
ATOM 5227 C CA . ALA A 1 658 ? -6.516 22.364 -7.818 1.00 94.19 658 ALA A CA 1
ATOM 5228 C C . ALA A 1 658 ? -6.644 21.343 -8.958 1.00 94.19 658 ALA A C 1
ATOM 5230 O O . ALA A 1 658 ? -6.746 20.130 -8.736 1.00 94.19 658 ALA A O 1
ATOM 5231 N N . ASN A 1 659 ? -6.656 21.818 -10.202 1.00 93.56 659 ASN A N 1
ATOM 5232 C CA . ASN A 1 659 ? -6.876 20.960 -11.369 1.00 93.56 659 ASN A CA 1
ATOM 5233 C C . ASN A 1 659 ? -6.070 21.398 -12.603 1.00 93.56 659 ASN A C 1
ATOM 5235 O O . ASN A 1 659 ? -6.474 21.156 -13.745 1.00 93.56 659 ASN A O 1
ATOM 5239 N N . ASP A 1 660 ? -4.947 22.070 -12.369 1.00 88.00 660 ASP A N 1
ATOM 5240 C CA . ASP A 1 660 ? -3.987 22.503 -13.370 1.00 88.00 660 ASP A CA 1
ATOM 5241 C C . ASP A 1 660 ? -2.593 21.903 -13.122 1.00 88.00 660 ASP A C 1
ATOM 5243 O O . ASP A 1 660 ? -2.269 21.395 -12.048 1.00 88.00 660 ASP A O 1
ATOM 5247 N N . GLY A 1 661 ? -1.762 21.908 -14.168 1.00 91.31 661 GLY A N 1
ATOM 5248 C CA . GLY A 1 661 ? -0.415 21.340 -14.111 1.00 91.31 661 GLY A CA 1
ATOM 5249 C C . GLY A 1 661 ? -0.413 19.882 -13.638 1.00 91.31 661 GLY A C 1
ATOM 5250 O O . GLY A 1 661 ? -0.977 19.009 -14.300 1.00 91.31 661 GLY A O 1
ATOM 5251 N N . ASN A 1 662 ? 0.246 19.632 -12.504 1.00 93.62 662 ASN A N 1
ATOM 5252 C CA . ASN A 1 662 ? 0.339 18.311 -11.877 1.00 93.62 662 ASN A CA 1
ATOM 5253 C C . ASN A 1 662 ? -0.925 17.927 -11.087 1.00 93.62 662 ASN A C 1
ATOM 5255 O O . ASN A 1 662 ? -1.147 16.744 -10.828 1.00 93.62 662 ASN A O 1
ATOM 5259 N N . TYR A 1 663 ? -1.765 18.897 -10.719 1.00 94.44 663 TYR A N 1
ATOM 5260 C CA . TYR A 1 663 ? -2.950 18.664 -9.904 1.00 94.44 663 TYR A CA 1
ATOM 5261 C C . TYR A 1 663 ? -4.142 18.213 -10.744 1.00 94.44 663 TYR A C 1
ATOM 5263 O O . TYR A 1 663 ? -4.403 18.716 -11.838 1.00 94.44 663 TYR A O 1
ATOM 5271 N N . ARG A 1 664 ? -4.899 17.248 -10.211 1.00 93.75 664 ARG A N 1
ATOM 5272 C CA . ARG A 1 664 ? -6.131 16.714 -10.815 1.00 93.75 664 ARG A CA 1
ATOM 5273 C C . ARG A 1 664 ? -7.163 16.358 -9.756 1.00 93.75 664 ARG A C 1
ATOM 5275 O O . ARG A 1 664 ? -7.761 15.285 -9.809 1.00 93.75 664 ARG A O 1
ATOM 5282 N N . GLU A 1 665 ? -7.339 17.215 -8.758 1.00 95.38 665 GLU A N 1
ATOM 5283 C CA . GLU A 1 665 ? -8.200 16.910 -7.614 1.00 95.38 665 GLU A CA 1
ATOM 5284 C C . GLU A 1 665 ? -9.644 16.628 -8.044 1.00 95.38 665 GLU A C 1
ATOM 5286 O O . GLU A 1 665 ? -10.258 15.714 -7.502 1.00 95.38 665 GLU A O 1
ATOM 5291 N N . MET A 1 666 ? -10.159 17.297 -9.085 1.00 95.06 666 MET A N 1
ATOM 5292 C CA . MET A 1 666 ? -11.526 17.074 -9.588 1.00 95.06 666 MET A CA 1
ATOM 5293 C C . MET A 1 666 ? -11.736 15.687 -10.213 1.00 95.06 666 MET A C 1
ATOM 5295 O O . MET A 1 666 ? -12.870 15.288 -10.469 1.00 95.06 666 MET A O 1
ATOM 5299 N N . ARG A 1 667 ? -10.661 14.927 -10.465 1.00 93.25 667 ARG A N 1
ATOM 5300 C CA . ARG A 1 667 ? -10.761 13.513 -10.853 1.00 93.25 667 ARG A CA 1
ATOM 5301 C C . ARG A 1 667 ? -11.262 12.639 -9.697 1.00 93.25 667 ARG A C 1
ATOM 5303 O O . ARG A 1 667 ? -11.865 11.603 -9.962 1.00 93.25 667 ARG A O 1
ATOM 5310 N N . TYR A 1 668 ? -10.988 13.035 -8.453 1.00 89.25 668 TYR A N 1
ATOM 5311 C CA . TYR A 1 668 ? -11.209 12.223 -7.252 1.00 89.25 668 TYR A CA 1
ATOM 5312 C C . TYR A 1 668 ? -12.170 12.870 -6.248 1.00 89.25 668 TYR A C 1
ATOM 5314 O O . TYR A 1 668 ? -12.877 12.164 -5.533 1.00 89.25 668 TYR A O 1
ATOM 5322 N N . PHE A 1 669 ? -12.214 14.200 -6.200 1.00 95.69 669 PHE A N 1
ATOM 5323 C CA . PHE A 1 669 ? -12.949 14.977 -5.209 1.00 95.69 669 PHE A CA 1
ATOM 5324 C C . PHE A 1 669 ? -13.949 15.925 -5.873 1.00 95.69 669 PHE A C 1
ATOM 5326 O O . PHE A 1 669 ? -13.789 16.335 -7.021 1.00 95.69 669 PHE A O 1
ATOM 5333 N N . THR A 1 670 ? -14.987 16.296 -5.125 1.00 94.19 670 THR A N 1
ATOM 5334 C CA . THR A 1 670 ? -15.961 17.325 -5.518 1.00 94.19 670 THR A CA 1
ATOM 5335 C C . THR A 1 670 ? -15.747 18.563 -4.645 1.00 94.19 670 THR A C 1
ATOM 5337 O O . THR A 1 670 ? -15.639 18.398 -3.428 1.00 94.19 670 THR A O 1
ATOM 5340 N N . PRO A 1 671 ? -15.675 19.781 -5.219 1.00 95.50 671 PRO A N 1
ATOM 5341 C CA . PRO A 1 671 ? -15.548 20.996 -4.423 1.00 95.50 671 PRO A CA 1
ATOM 5342 C C . PRO A 1 671 ? -16.805 21.222 -3.581 1.00 95.50 671 PRO A C 1
ATOM 5344 O O . PRO A 1 671 ? -17.928 21.013 -4.050 1.00 95.50 671 PRO A O 1
ATOM 5347 N N . TRP A 1 672 ? -16.635 21.716 -2.358 1.00 95.31 672 TRP A N 1
ATOM 5348 C CA . TRP A 1 672 ? -17.757 22.237 -1.585 1.00 95.31 672 TRP A CA 1
ATOM 5349 C C . TRP A 1 672 ? -18.167 23.626 -2.090 1.00 95.31 672 TRP A C 1
ATOM 5351 O O . TRP A 1 672 ? -17.454 24.607 -1.898 1.00 95.31 672 TRP A O 1
ATOM 5361 N N . LEU A 1 673 ? -19.331 23.711 -2.740 1.00 93.19 673 LEU A N 1
ATOM 5362 C CA . LEU A 1 673 ? -19.800 24.936 -3.407 1.00 93.19 673 LEU A CA 1
ATOM 5363 C C . LEU A 1 673 ? -20.658 25.853 -2.519 1.00 93.19 673 LEU A C 1
ATOM 5365 O O . LEU A 1 673 ? -20.968 26.974 -2.916 1.00 93.19 673 LEU A O 1
ATOM 5369 N N . ARG A 1 674 ? -21.065 25.387 -1.333 1.00 91.94 674 ARG A N 1
ATOM 5370 C CA . ARG A 1 674 ? -21.999 26.103 -0.453 1.00 91.94 674 ARG A CA 1
ATOM 5371 C C . ARG A 1 674 ? -21.240 26.963 0.568 1.00 91.94 674 ARG A C 1
ATOM 5373 O O . ARG A 1 674 ? -21.045 26.555 1.710 1.00 91.94 674 ARG A O 1
ATOM 5380 N N . GLN A 1 675 ? -20.744 28.124 0.135 1.00 89.25 675 GLN A N 1
ATOM 5381 C CA . GLN A 1 675 ? -19.990 29.054 0.996 1.00 89.25 675 GLN A CA 1
ATOM 5382 C C . GLN A 1 675 ? -20.785 29.427 2.251 1.00 89.25 675 GLN A C 1
ATOM 5384 O O . GLN A 1 675 ? -21.976 29.707 2.149 1.00 89.25 675 GLN A O 1
ATOM 5389 N N . THR A 1 676 ? -20.135 29.467 3.420 1.00 91.69 676 THR A N 1
ATOM 5390 C CA . THR A 1 676 ? -20.752 29.743 4.740 1.00 91.69 676 THR A CA 1
ATOM 5391 C C . THR A 1 676 ? -21.868 28.787 5.189 1.00 91.69 676 THR A C 1
ATOM 5393 O O . THR A 1 676 ? -22.394 28.923 6.294 1.00 91.69 676 THR A O 1
ATOM 5396 N N . GLU A 1 677 ? -22.231 27.800 4.369 1.00 94.19 677 GLU A N 1
ATOM 5397 C CA . GLU A 1 677 ? -23.214 26.782 4.716 1.00 94.19 677 GLU A CA 1
ATOM 5398 C C . GLU A 1 677 ? -22.534 25.516 5.231 1.00 94.19 677 GLU A C 1
ATOM 5400 O O . GLU A 1 677 ? -21.369 25.212 4.950 1.00 94.19 677 GLU A O 1
ATOM 5405 N N . TRP A 1 678 ? -23.317 24.734 5.960 1.00 95.81 678 TRP A N 1
ATOM 5406 C CA . TRP A 1 678 ? -22.908 23.475 6.547 1.00 95.81 678 TRP A CA 1
ATOM 5407 C C . TRP A 1 678 ? -24.094 22.521 6.606 1.00 95.81 678 TRP A C 1
ATOM 5409 O O . TRP A 1 678 ? -25.255 22.919 6.502 1.00 95.81 678 TRP A O 1
ATOM 5419 N N . GLU A 1 679 ? -23.787 21.246 6.775 1.00 95.25 679 GLU A N 1
ATOM 5420 C CA . GLU A 1 679 ? -24.761 20.195 7.006 1.00 95.25 679 GLU A CA 1
ATOM 5421 C C . GLU A 1 679 ? -24.263 19.231 8.077 1.00 95.25 679 GLU A C 1
ATOM 5423 O O . GLU A 1 679 ? -23.092 19.226 8.456 1.00 95.25 679 GLU A O 1
ATOM 5428 N N . GLU A 1 680 ? -25.162 18.399 8.581 1.00 94.25 680 GLU A N 1
ATOM 5429 C CA . GLU A 1 680 ? -24.791 17.345 9.509 1.00 94.25 680 GLU A CA 1
ATOM 5430 C C . GLU A 1 680 ? -24.176 16.172 8.743 1.00 94.25 680 GLU A C 1
ATOM 5432 O O . GLU A 1 680 ? -24.852 15.451 8.005 1.00 94.25 680 GLU A O 1
ATOM 5437 N N . PHE A 1 681 ? -22.876 15.949 8.931 1.00 88.69 681 PHE A N 1
ATOM 5438 C CA . PHE A 1 681 ? -22.221 14.768 8.399 1.00 88.69 681 PHE A CA 1
ATOM 5439 C C . PHE A 1 681 ? -22.363 13.611 9.362 1.00 88.69 681 PHE A C 1
ATOM 5441 O O . PHE A 1 681 ? -21.891 13.639 10.500 1.00 88.69 681 PHE A O 1
ATOM 5448 N N . HIS A 1 682 ? -22.986 12.561 8.849 1.00 87.44 682 HIS A N 1
ATOM 5449 C CA . HIS A 1 682 ? -23.120 11.303 9.546 1.00 87.44 682 HIS A CA 1
ATOM 5450 C C . HIS A 1 682 ? -21.743 10.650 9.692 1.00 87.44 682 HIS A C 1
ATOM 5452 O O . HIS A 1 682 ? -21.196 10.117 8.720 1.00 87.44 682 HIS A O 1
ATOM 5458 N N . LEU A 1 683 ? -21.183 10.682 10.901 1.00 73.44 683 LEU A N 1
ATOM 5459 C CA . LEU A 1 683 ? -19.895 10.054 11.167 1.00 73.44 683 LEU A CA 1
ATOM 5460 C C . LEU A 1 683 ? -19.987 8.540 10.913 1.00 73.44 683 LEU A C 1
ATOM 5462 O O . LEU A 1 683 ? -21.044 7.944 11.130 1.00 73.44 683 LEU A O 1
ATOM 5466 N N . PRO A 1 684 ? -18.900 7.869 10.497 1.00 73.69 684 PRO A N 1
ATOM 5467 C CA . PRO A 1 684 ? -18.819 6.419 10.555 1.00 73.69 684 PRO A CA 1
ATOM 5468 C C . PRO A 1 684 ? -19.015 5.942 11.992 1.00 73.69 684 PRO A C 1
ATOM 5470 O O . PRO A 1 684 ? -18.497 6.544 12.934 1.00 73.69 684 PRO A O 1
ATOM 5473 N N . LYS A 1 685 ? -19.691 4.810 12.173 1.00 64.88 685 LYS A N 1
ATOM 5474 C CA . LYS A 1 685 ? -19.946 4.241 13.504 1.00 64.88 685 LYS A CA 1
ATOM 5475 C C . LYS A 1 685 ? -18.690 3.922 14.312 1.00 64.88 685 LYS A C 1
ATOM 5477 O O . LYS A 1 685 ? -18.800 3.659 15.497 1.00 64.88 685 LYS A O 1
ATOM 5482 N N . SER A 1 686 ? -17.497 3.902 13.728 1.00 57.25 686 SER A N 1
ATOM 5483 C CA . SER A 1 686 ? -16.247 3.858 14.497 1.00 57.25 686 SER A CA 1
ATOM 5484 C C . SER A 1 686 ? -15.951 5.200 15.182 1.00 57.25 686 SER A C 1
ATOM 5486 O O . SER A 1 686 ? -15.629 5.217 16.368 1.00 57.25 686 SER A O 1
ATOM 5488 N N . LEU A 1 687 ? -16.129 6.321 14.473 1.00 59.72 687 LEU A N 1
ATOM 5489 C CA . LEU A 1 687 ? -15.859 7.677 14.966 1.00 59.72 687 LEU A CA 1
ATOM 5490 C C . LEU A 1 687 ? -16.948 8.206 15.894 1.00 59.72 687 LEU A C 1
ATOM 5492 O O . LEU A 1 687 ? -16.624 8.897 16.853 1.00 59.72 687 LEU A O 1
ATOM 5496 N N . GLN A 1 688 ? -18.208 7.815 15.693 1.00 71.31 688 GLN A N 1
ATOM 5497 C CA . GLN A 1 688 ? -19.286 8.184 16.614 1.00 71.31 688 GLN A CA 1
ATOM 5498 C C . GLN A 1 688 ? -18.973 7.760 18.073 1.00 71.31 688 GLN A C 1
ATOM 5500 O O . GLN A 1 688 ? -19.346 8.481 18.996 1.00 71.31 688 GLN A O 1
ATOM 5505 N N . LYS A 1 689 ? -18.222 6.647 18.303 1.00 59.62 689 LYS A N 1
ATOM 5506 C CA . LYS A 1 689 ? -17.984 6.091 19.675 1.00 59.62 689 LYS A CA 1
ATOM 5507 C C . LYS A 1 689 ? -17.105 7.023 20.451 1.00 59.62 689 LYS A C 1
ATOM 5509 O O . LYS A 1 689 ? -17.300 7.238 21.639 1.00 59.62 689 LYS A O 1
ATOM 5514 N N . LEU A 1 690 ? -16.097 7.481 19.731 1.00 60.31 690 LEU A N 1
ATOM 5515 C CA . LEU A 1 690 ? -15.039 8.326 20.222 1.00 60.31 690 LEU A CA 1
ATOM 5516 C C . LEU A 1 690 ? -15.557 9.760 20.348 1.00 60.31 690 LEU A C 1
ATOM 5518 O O . LEU A 1 690 ? -15.201 10.449 21.295 1.00 60.31 690 LEU A O 1
ATOM 5522 N N . GLN A 1 691 ? -16.445 10.168 19.438 1.00 71.94 691 GLN A N 1
ATOM 5523 C CA . GLN A 1 691 ? -17.055 11.489 19.417 1.00 71.94 691 GLN A CA 1
ATOM 5524 C C . GLN A 1 691 ? -18.124 11.696 20.496 1.00 71.94 691 GLN A C 1
ATOM 5526 O O . GLN A 1 691 ? -18.259 12.798 21.021 1.00 71.94 691 GLN A O 1
ATOM 5531 N N . GLY A 1 692 ? -18.936 10.674 20.778 1.00 73.62 692 GLY A N 1
ATOM 5532 C CA . GLY A 1 692 ? -20.158 10.827 21.572 1.00 73.62 692 GLY A CA 1
ATOM 5533 C C . GLY A 1 692 ? -21.291 11.562 20.838 1.00 73.62 692 GLY A C 1
ATOM 5534 O O . GLY A 1 692 ? -22.266 11.955 21.473 1.00 73.62 692 GLY A O 1
ATOM 5535 N N . ALA A 1 693 ? -21.182 11.741 19.516 1.00 70.19 693 ALA A N 1
ATOM 5536 C CA . ALA A 1 693 ? -22.215 12.315 18.656 1.00 70.19 693 ALA A CA 1
ATOM 5537 C C . ALA A 1 693 ? -22.333 11.510 17.352 1.00 70.19 693 ALA A C 1
ATOM 5539 O O . ALA A 1 693 ? -21.332 11.039 16.808 1.00 70.19 693 ALA A O 1
ATOM 5540 N N . THR A 1 694 ? -23.561 11.356 16.850 1.00 82.19 694 THR A N 1
ATOM 5541 C CA . THR A 1 694 ? -23.851 10.643 15.590 1.00 82.19 694 THR A CA 1
ATOM 5542 C C . THR A 1 694 ? -23.493 11.476 14.361 1.00 82.19 694 THR A C 1
ATOM 5544 O O . THR A 1 694 ? -23.114 10.941 13.316 1.00 82.19 694 THR A O 1
ATOM 5547 N N . HIS A 1 695 ? -23.572 12.795 14.513 1.00 91.31 695 HIS A N 1
ATOM 5548 C CA . HIS A 1 695 ? -23.272 13.770 13.484 1.00 91.31 695 HIS A CA 1
ATOM 5549 C C . HIS A 1 695 ? -22.242 14.763 13.995 1.00 91.31 695 HIS A C 1
ATOM 5551 O O . HIS A 1 695 ? -22.176 15.063 15.189 1.00 91.31 695 HIS A O 1
ATOM 5557 N N . VAL A 1 696 ? -21.458 15.287 13.064 1.00 90.81 696 VAL A N 1
ATOM 5558 C CA . VAL A 1 696 ? -20.664 16.495 13.275 1.00 90.81 696 VAL A CA 1
ATOM 5559 C C . VAL A 1 696 ? -20.963 17.478 12.154 1.00 90.81 696 VAL A C 1
ATOM 5561 O O . VAL A 1 696 ? -21.335 17.051 11.056 1.00 90.81 696 VAL A O 1
ATOM 5564 N N . PRO A 1 697 ? -20.797 18.785 12.392 1.00 94.44 697 PRO A N 1
ATOM 5565 C CA . PRO A 1 697 ? -20.910 19.769 11.331 1.00 94.44 697 PRO A CA 1
ATOM 5566 C C . PRO A 1 697 ? -19.913 19.467 10.207 1.00 94.44 697 PRO A C 1
ATOM 5568 O O . PRO A 1 697 ? -18.748 19.153 10.461 1.00 94.44 697 PRO A O 1
ATOM 5571 N N . PHE A 1 698 ? -20.374 19.565 8.966 1.00 95.94 698 PHE A N 1
ATOM 5572 C CA . PHE A 1 698 ? -19.575 19.419 7.758 1.00 95.94 698 PHE A CA 1
ATOM 5573 C C . PHE A 1 698 ? -19.895 20.545 6.796 1.00 95.94 698 PHE A C 1
ATOM 5575 O O . PHE A 1 698 ? -21.044 20.735 6.406 1.00 95.94 698 PHE A O 1
ATOM 5582 N N . GLY A 1 699 ? -18.875 21.296 6.413 1.00 94.25 699 GLY A N 1
ATOM 5583 C CA . GLY A 1 699 ? -19.040 22.467 5.566 1.00 94.25 699 GLY A CA 1
ATOM 5584 C C . GLY A 1 699 ? -18.127 23.599 5.992 1.00 94.25 699 GLY A C 1
ATOM 5585 O O . GLY A 1 699 ? -17.085 23.380 6.616 1.00 94.25 699 GLY A O 1
ATOM 5586 N N . ASP A 1 700 ? -18.510 24.812 5.623 1.00 96.12 700 ASP A N 1
ATOM 5587 C CA . ASP A 1 700 ? -17.688 26.004 5.785 1.00 96.12 700 ASP A CA 1
ATOM 5588 C C . ASP A 1 700 ? -17.987 26.693 7.129 1.00 96.12 700 ASP A C 1
ATOM 5590 O O . ASP A 1 700 ? -18.714 27.684 7.208 1.00 96.12 700 ASP A O 1
ATOM 5594 N N . CYS A 1 701 ? -17.458 26.100 8.205 1.00 95.69 701 CYS A N 1
ATOM 5595 C CA . CYS A 1 701 ? -17.615 26.552 9.592 1.00 95.69 701 CYS A CA 1
ATOM 5596 C C . CYS A 1 701 ? -16.310 27.118 10.172 1.00 95.69 701 CYS A C 1
ATOM 5598 O O . CYS A 1 701 ? -15.220 26.897 9.643 1.00 95.69 701 CYS A O 1
ATOM 5600 N N . VAL A 1 702 ? -16.424 27.791 11.319 1.00 96.81 702 VAL A N 1
ATOM 5601 C CA . VAL A 1 702 ? -15.287 28.286 12.116 1.00 96.81 702 VAL A CA 1
ATOM 5602 C C . VAL A 1 702 ? -15.430 27.835 13.569 1.00 96.81 702 VAL A C 1
ATOM 5604 O O . VAL A 1 702 ? -16.543 27.598 14.039 1.00 96.81 702 VAL A O 1
ATOM 5607 N N . VAL A 1 703 ? -14.324 27.719 14.300 1.00 96.00 703 VAL A N 1
ATOM 5608 C CA . VAL A 1 703 ? -14.324 27.328 15.719 1.00 96.00 703 VAL A CA 1
ATOM 5609 C C . VAL A 1 703 ? -14.182 28.572 16.578 1.00 96.00 703 VAL A C 1
ATOM 5611 O O . VAL A 1 703 ? -13.292 29.386 16.351 1.00 96.00 703 VAL A O 1
ATOM 5614 N N . SER A 1 704 ? -15.069 28.727 17.556 1.00 96.19 704 SER A N 1
ATOM 5615 C CA . SER A 1 704 ? -15.078 29.838 18.505 1.00 96.19 704 SER A CA 1
ATOM 5616 C C . SER A 1 704 ? -14.764 29.301 19.896 1.00 96.19 704 SER A C 1
ATOM 5618 O O . SER A 1 704 ? -15.549 28.535 20.458 1.00 96.19 704 SER A O 1
ATOM 5620 N N . THR A 1 705 ? -13.626 29.714 20.438 1.00 93.56 705 THR A N 1
ATOM 5621 C CA . THR A 1 705 ? -13.239 29.496 21.834 1.00 93.56 705 THR A CA 1
ATOM 5622 C C . THR A 1 705 ? -13.694 30.701 22.675 1.00 93.56 705 THR A C 1
ATOM 5624 O O . THR A 1 705 ? -14.135 31.705 22.101 1.00 93.56 705 THR A O 1
ATOM 5627 N N . PRO A 1 706 ? -13.657 30.639 24.020 1.00 92.19 706 PRO A N 1
ATOM 5628 C CA . PRO A 1 706 ? -13.994 31.790 24.863 1.00 92.19 706 PRO A CA 1
ATOM 5629 C C . PRO A 1 706 ? -13.088 33.004 24.615 1.00 92.19 706 PRO A C 1
ATOM 5631 O O . PRO A 1 706 ? -13.523 34.142 24.774 1.00 92.19 706 PRO A O 1
ATOM 5634 N N . ASP A 1 707 ? -11.853 32.755 24.188 1.00 90.50 707 ASP A N 1
ATOM 5635 C CA . ASP A 1 707 ? -10.770 33.727 24.069 1.00 90.50 707 ASP A CA 1
ATOM 5636 C C . ASP A 1 707 ? -10.374 34.064 22.622 1.00 90.50 707 ASP A C 1
ATOM 5638 O O . ASP A 1 707 ? -9.636 35.025 22.422 1.00 90.50 707 ASP A O 1
ATOM 5642 N N . SER A 1 708 ? -10.844 33.327 21.605 1.00 93.94 708 SER A N 1
ATOM 5643 C CA . SER A 1 708 ? -10.511 33.582 20.195 1.00 93.94 708 SER A CA 1
ATOM 5644 C C . SER A 1 708 ? -11.425 32.833 19.204 1.00 93.94 708 SER A C 1
ATOM 5646 O O . SER A 1 708 ? -12.400 32.170 19.563 1.00 93.94 708 SER A O 1
ATOM 5648 N N . CYS A 1 709 ? -11.138 32.951 17.907 1.00 95.94 709 CYS A N 1
ATOM 5649 C CA . CYS A 1 709 ? -11.818 32.216 16.847 1.00 95.94 709 CYS A CA 1
ATOM 5650 C C . CYS A 1 709 ? -10.839 31.840 15.731 1.00 95.94 709 CYS A C 1
ATOM 5652 O O . CYS A 1 709 ? -10.083 32.689 15.251 1.00 95.94 709 CYS A O 1
ATOM 5654 N N . PHE A 1 710 ? -10.878 30.582 15.285 1.00 95.06 710 PHE A N 1
ATOM 5655 C CA . PHE A 1 710 ? -10.020 30.083 14.214 1.00 95.06 710 PHE A CA 1
ATOM 5656 C C . PHE A 1 710 ? -10.798 29.381 13.095 1.00 95.06 710 PHE A C 1
ATOM 5658 O O . PHE A 1 710 ? -11.847 28.773 13.313 1.00 95.06 710 PHE A O 1
ATOM 5665 N N . GLY A 1 711 ? -10.273 29.487 11.876 1.00 94.50 711 GLY A N 1
ATOM 5666 C CA . GLY A 1 711 ? -10.845 28.930 10.653 1.00 94.50 711 GLY A CA 1
ATOM 5667 C C . GLY A 1 711 ? -9.826 28.108 9.869 1.00 94.50 711 GLY A C 1
ATOM 5668 O O . GLY A 1 711 ? -8.617 28.179 10.110 1.00 94.50 711 GLY A O 1
ATOM 5669 N N . ALA A 1 712 ? -10.326 27.312 8.928 1.00 95.06 712 ALA A N 1
ATOM 5670 C CA . ALA A 1 712 ? -9.505 26.459 8.080 1.00 95.06 712 ALA A CA 1
ATOM 5671 C C . ALA A 1 712 ? -9.616 26.882 6.612 1.00 95.06 712 ALA A C 1
ATOM 5673 O O . ALA A 1 712 ? -10.705 26.973 6.050 1.00 95.06 712 ALA A O 1
ATOM 5674 N N . GLU A 1 713 ? -8.460 27.096 6.003 1.00 95.62 713 GLU A N 1
ATOM 5675 C CA . GLU A 1 713 ? -8.236 27.250 4.573 1.00 95.62 713 GLU A CA 1
ATOM 5676 C C . GLU A 1 713 ? -7.431 26.028 4.099 1.00 95.62 713 GLU A C 1
ATOM 5678 O O . GLU A 1 713 ? -6.677 25.429 4.863 1.00 95.62 713 GLU A O 1
ATOM 5683 N N . THR A 1 714 ? -7.610 25.568 2.864 1.00 96.00 714 THR A N 1
ATOM 5684 C CA . THR A 1 714 ? -6.898 24.369 2.377 1.00 96.00 714 THR A CA 1
ATOM 5685 C C . THR A 1 714 ? -6.172 24.646 1.069 1.00 96.00 714 THR A C 1
ATOM 5687 O O . THR A 1 714 ? -6.802 24.778 0.018 1.00 96.00 714 THR A O 1
ATOM 5690 N N . CYS A 1 715 ? -4.837 24.651 1.112 1.00 94.44 715 CYS A N 1
ATOM 5691 C CA . CYS A 1 715 ? -3.949 24.689 -0.050 1.00 94.44 715 CYS A CA 1
ATOM 5692 C C . CYS A 1 715 ? -4.328 25.772 -1.081 1.00 94.44 715 CYS A C 1
ATOM 5694 O O . CYS A 1 715 ? -4.194 26.963 -0.802 1.00 94.44 715 CYS A O 1
ATOM 5696 N N . GLU A 1 716 ? -4.816 25.351 -2.255 1.00 94.19 716 GLU A N 1
ATOM 5697 C CA . GLU A 1 716 ? -5.234 26.181 -3.399 1.00 94.19 716 GLU A CA 1
ATOM 5698 C C . GLU A 1 716 ? -6.221 27.302 -3.032 1.00 94.19 716 GLU A C 1
ATOM 5700 O O . GLU A 1 716 ? -6.249 28.346 -3.675 1.00 94.19 716 GLU A O 1
ATOM 5705 N N . GLU A 1 717 ? -7.007 27.134 -1.967 1.00 95.25 717 GLU A N 1
ATOM 5706 C CA . GLU A 1 717 ? -7.973 28.142 -1.526 1.00 95.25 717 GLU A CA 1
ATOM 5707 C C . GLU A 1 717 ? -7.336 29.522 -1.279 1.00 95.25 717 GLU A C 1
ATOM 5709 O O . GLU A 1 717 ? -7.944 30.533 -1.637 1.00 95.25 717 GLU A O 1
ATOM 5714 N N . MET A 1 718 ? -6.096 29.564 -0.780 1.00 94.00 718 MET A N 1
ATOM 5715 C CA . MET A 1 718 ? -5.330 30.799 -0.551 1.00 94.00 718 MET A CA 1
ATOM 5716 C C . MET A 1 718 ? -5.046 31.586 -1.840 1.00 94.00 718 MET A C 1
ATOM 5718 O O . MET A 1 718 ? -4.953 32.811 -1.823 1.00 94.00 718 MET A O 1
ATOM 5722 N N . TRP A 1 719 ? -4.897 30.882 -2.961 1.00 89.06 719 TRP A N 1
ATOM 5723 C CA . TRP A 1 719 ? -4.484 31.437 -4.254 1.00 89.06 719 TRP A CA 1
ATOM 5724 C C . TRP A 1 719 ? -5.663 32.028 -5.027 1.00 89.06 719 TRP A C 1
ATOM 5726 O O . TRP A 1 719 ? -5.488 32.763 -6.001 1.00 89.06 719 TRP A O 1
ATOM 5736 N N . SER A 1 720 ? -6.884 31.712 -4.593 1.00 90.56 720 SER A N 1
ATOM 5737 C CA . SER A 1 720 ? -8.094 32.168 -5.257 1.00 90.56 720 SER A CA 1
ATOM 5738 C C . SER A 1 720 ? -8.348 33.668 -5.018 1.00 90.56 720 SER A C 1
ATOM 5740 O O . SER A 1 720 ? -8.132 34.166 -3.912 1.00 90.56 720 SER A O 1
ATOM 5742 N N . PRO A 1 721 ? -8.870 34.415 -6.016 1.00 91.19 721 PRO A N 1
ATOM 5743 C CA . PRO A 1 721 ? -9.135 35.853 -5.871 1.00 91.19 721 PRO A CA 1
ATOM 5744 C C . PRO A 1 721 ? -10.055 36.211 -4.696 1.00 91.19 721 PRO A C 1
ATOM 5746 O O . PRO A 1 721 ? -9.971 37.307 -4.143 1.00 91.19 721 PRO A O 1
ATOM 5749 N N . GLN A 1 722 ? -10.942 35.285 -4.329 1.00 89.75 722 GLN A N 1
ATOM 5750 C CA . GLN A 1 722 ? -11.841 35.390 -3.187 1.00 89.75 722 GLN A CA 1
ATOM 5751 C C . GLN A 1 722 ? -11.543 34.258 -2.197 1.00 89.75 722 GLN A C 1
ATOM 5753 O O . GLN A 1 722 ? -12.379 33.390 -1.948 1.00 89.75 722 GLN A O 1
ATOM 5758 N N . ALA A 1 723 ? -10.316 34.256 -1.677 1.00 94.56 723 ALA A N 1
ATOM 5759 C CA . ALA A 1 723 ? -9.850 33.262 -0.722 1.00 94.56 723 ALA A CA 1
ATOM 5760 C C . ALA A 1 723 ? -10.691 33.252 0.575 1.00 94.56 723 ALA A C 1
ATOM 5762 O O . ALA A 1 723 ? -11.083 34.329 1.045 1.00 94.56 723 ALA A O 1
ATOM 5763 N N . PRO A 1 724 ? -10.960 32.073 1.174 1.00 94.69 724 PRO A N 1
ATOM 5764 C CA . PRO A 1 724 ? -11.796 31.930 2.371 1.00 94.69 724 PRO A CA 1
ATOM 5765 C C . PRO A 1 724 ? -11.364 32.777 3.572 1.00 94.69 724 PRO A C 1
ATOM 5767 O O . PRO A 1 724 ? -12.224 33.252 4.315 1.00 94.69 724 PRO A O 1
ATOM 5770 N N . HIS A 1 725 ? -10.066 33.048 3.748 1.00 95.56 725 HIS A N 1
ATOM 5771 C CA . HIS A 1 725 ? -9.608 33.911 4.840 1.00 95.56 725 HIS A CA 1
ATOM 5772 C C . HIS A 1 725 ? -10.204 35.332 4.789 1.00 95.56 725 HIS A C 1
ATOM 5774 O O . HIS A 1 725 ? -10.374 35.963 5.832 1.00 95.56 725 HIS A O 1
ATOM 5780 N N . ILE A 1 726 ? -10.558 35.863 3.613 1.00 94.94 726 ILE A N 1
ATOM 5781 C CA . ILE A 1 726 ? -11.091 37.229 3.485 1.00 94.94 726 ILE A CA 1
ATOM 5782 C C . ILE A 1 726 ? -12.434 37.364 4.228 1.00 94.94 726 ILE A C 1
ATOM 5784 O O . ILE A 1 726 ? -12.521 38.164 5.164 1.00 94.94 726 ILE A O 1
ATOM 5788 N N . PRO A 1 727 ? -13.485 36.599 3.881 1.00 94.44 727 PRO A N 1
ATOM 5789 C CA . PRO A 1 727 ? -14.741 36.662 4.617 1.00 94.44 727 PRO A CA 1
ATOM 5790 C C . PRO A 1 727 ? -14.651 36.101 6.038 1.00 94.44 727 PRO A C 1
ATOM 5792 O O . PRO A 1 727 ? -15.286 36.667 6.925 1.00 94.44 727 PRO A O 1
ATOM 5795 N N . MET A 1 728 ? -13.824 35.079 6.301 1.00 96.06 728 MET A N 1
ATOM 5796 C CA . MET A 1 728 ? -13.600 34.573 7.665 1.00 96.06 728 MET A CA 1
ATOM 5797 C C . MET A 1 728 ? -13.081 35.676 8.596 1.00 96.06 728 MET A C 1
ATOM 5799 O O . MET A 1 728 ? -13.613 35.897 9.684 1.00 96.06 728 MET A O 1
ATOM 5803 N N . THR A 1 729 ? -12.066 36.425 8.162 1.00 94.69 729 THR A N 1
ATOM 5804 C CA . THR A 1 729 ? -11.493 37.504 8.977 1.00 94.69 729 THR A CA 1
ATOM 5805 C C . THR A 1 729 ? -12.446 38.687 9.113 1.00 94.69 729 THR A C 1
ATOM 5807 O O . THR A 1 729 ? -12.477 39.306 10.176 1.00 94.69 729 THR A O 1
ATOM 5810 N N . LEU A 1 730 ? -13.243 39.026 8.092 1.00 94.50 730 LEU A N 1
ATOM 5811 C CA . LEU A 1 730 ? -14.305 40.038 8.211 1.00 94.50 730 LEU A CA 1
ATOM 5812 C C . LEU A 1 730 ? -15.399 39.620 9.200 1.00 94.50 730 LEU A C 1
ATOM 5814 O O . LEU A 1 730 ? -15.976 40.486 9.854 1.00 94.50 730 LEU A O 1
ATOM 5818 N N . ASP A 1 731 ? -15.645 38.318 9.350 1.00 94.62 731 ASP A N 1
ATOM 5819 C CA . ASP A 1 731 ? -16.546 37.775 10.368 1.00 94.62 731 ASP A CA 1
ATOM 5820 C C . ASP A 1 731 ? -15.877 37.579 11.740 1.00 94.62 731 ASP A C 1
ATOM 5822 O O . ASP A 1 731 ? -16.506 37.085 12.671 1.00 94.62 731 ASP A O 1
ATOM 5826 N N . GLY A 1 732 ? -14.623 38.014 11.901 1.00 93.06 732 GLY A N 1
ATOM 5827 C CA . GLY A 1 732 ? -13.927 38.076 13.186 1.00 93.06 732 GLY A CA 1
ATOM 5828 C C . GLY A 1 732 ? -13.012 36.895 13.506 1.00 93.06 732 GLY A C 1
ATOM 5829 O O . GLY A 1 732 ? -12.486 36.856 14.611 1.00 93.06 732 GLY A O 1
ATOM 5830 N N . VAL A 1 733 ? -12.767 35.967 12.575 1.00 96.88 733 VAL A N 1
ATOM 5831 C CA . VAL A 1 733 ? -11.777 34.887 12.761 1.00 96.88 733 VAL A CA 1
ATOM 5832 C C . VAL A 1 733 ? -10.376 35.485 12.904 1.00 96.88 733 VAL A C 1
ATOM 5834 O O . VAL A 1 733 ? -9.952 36.268 12.054 1.00 96.88 733 VAL A O 1
ATOM 5837 N N . GLU A 1 734 ? -9.655 35.165 13.975 1.00 97.44 734 GLU A N 1
ATOM 5838 C CA . GLU A 1 734 ? -8.334 35.718 14.320 1.00 97.44 734 GLU A CA 1
ATOM 5839 C C . GLU A 1 734 ? -7.179 34.842 13.829 1.00 97.44 734 GLU A C 1
ATOM 5841 O O . GLU A 1 734 ? -6.135 35.384 13.467 1.00 97.44 734 GLU A O 1
ATOM 5846 N N . ILE A 1 735 ? -7.386 33.523 13.746 1.00 97.94 735 ILE A N 1
ATOM 5847 C CA . ILE A 1 735 ? -6.372 32.553 13.312 1.00 97.94 735 ILE A CA 1
ATOM 5848 C C . ILE A 1 735 ? -6.865 31.773 12.089 1.00 97.94 735 ILE A C 1
ATOM 5850 O O . ILE A 1 735 ? -7.948 31.191 12.101 1.00 97.94 735 ILE A O 1
ATOM 5854 N N . ILE A 1 736 ? -6.055 31.720 11.037 1.00 98.06 736 ILE A N 1
ATOM 5855 C CA . ILE A 1 736 ? -6.304 30.915 9.841 1.00 98.06 736 ILE A CA 1
ATOM 5856 C C . ILE A 1 736 ? -5.295 29.775 9.803 1.00 98.06 736 ILE A C 1
ATOM 5858 O O . ILE A 1 736 ? -4.089 29.990 9.877 1.00 98.06 736 ILE A O 1
ATOM 5862 N N . THR A 1 737 ? -5.790 28.551 9.677 1.00 97.50 737 THR A N 1
ATOM 5863 C CA . THR A 1 737 ? -4.958 27.361 9.476 1.00 97.50 737 THR A CA 1
ATOM 5864 C C . THR A 1 737 ? -4.996 26.967 8.006 1.00 97.50 737 THR A C 1
ATOM 5866 O O . THR A 1 737 ? -6.073 26.913 7.423 1.00 97.50 737 THR A O 1
ATOM 5869 N N . ASN A 1 738 ? -3.839 26.701 7.401 1.00 97.75 738 ASN A N 1
ATOM 5870 C CA . ASN A 1 738 ? -3.716 26.195 6.041 1.00 97.75 738 ASN A CA 1
ATOM 5871 C C . ASN A 1 738 ? -2.960 24.867 6.024 1.00 97.75 738 ASN A C 1
ATOM 5873 O O . ASN A 1 738 ? -1.771 24.802 6.348 1.00 97.75 738 ASN A O 1
ATOM 5877 N N . SER A 1 739 ? -3.667 23.809 5.628 1.00 95.31 739 SER A N 1
ATOM 5878 C CA . SER A 1 739 ? -3.067 22.507 5.331 1.00 95.31 739 SER A CA 1
ATOM 5879 C C . SER A 1 739 ? -2.855 22.363 3.826 1.00 95.31 739 SER A C 1
ATOM 5881 O O . SER A 1 739 ? -3.782 22.529 3.028 1.00 95.31 739 SER A O 1
ATOM 5883 N N . SER A 1 740 ? -1.612 22.092 3.433 1.00 94.69 740 SER A N 1
ATOM 5884 C CA . SER A 1 740 ? -1.181 22.069 2.039 1.00 94.69 740 SER A CA 1
ATOM 5885 C C . SER A 1 740 ? -0.496 20.765 1.645 1.00 94.69 740 SER A C 1
ATOM 5887 O O . SER A 1 740 ? 0.129 20.079 2.448 1.00 94.69 740 SER A O 1
ATOM 5889 N N . ALA A 1 741 ? -0.613 20.452 0.358 1.00 93.75 741 ALA A N 1
ATOM 5890 C CA . ALA A 1 741 ? 0.201 19.469 -0.346 1.00 93.75 741 ALA A CA 1
ATOM 5891 C C . ALA A 1 741 ? 0.753 20.152 -1.607 1.00 93.75 741 ALA A C 1
ATOM 5893 O O . ALA A 1 741 ? 0.461 19.772 -2.740 1.00 93.75 741 ALA A O 1
ATOM 5894 N N . SER A 1 742 ? 1.470 21.257 -1.393 1.00 93.81 742 SER A N 1
ATOM 5895 C CA . SER A 1 742 ? 2.065 22.073 -2.444 1.00 93.81 742 SER A CA 1
ATOM 5896 C C . SER A 1 742 ? 3.423 21.503 -2.825 1.00 93.81 742 SER A C 1
ATOM 5898 O O . SER A 1 742 ? 4.379 21.627 -2.059 1.00 93.81 742 SER A O 1
ATOM 5900 N N . HIS A 1 743 ? 3.518 20.912 -4.016 1.00 94.88 743 HIS A N 1
ATOM 5901 C CA . HIS A 1 743 ? 4.798 20.444 -4.547 1.00 94.88 743 HIS A CA 1
ATOM 5902 C C . HIS A 1 743 ? 5.748 21.612 -4.842 1.00 94.88 743 HIS A C 1
ATOM 5904 O O . HIS A 1 743 ? 5.313 22.749 -5.096 1.00 94.88 743 HIS A O 1
ATOM 5910 N N . PHE A 1 744 ? 7.038 21.289 -4.812 1.00 96.31 744 PHE A N 1
ATOM 5911 C CA . PHE A 1 744 ? 8.137 22.164 -5.178 1.00 96.31 744 PHE A CA 1
ATOM 5912 C C . PHE A 1 744 ? 8.057 22.578 -6.654 1.00 96.31 744 PHE A C 1
ATOM 5914 O O . PHE A 1 744 ? 7.873 21.737 -7.531 1.00 96.31 744 PHE A O 1
ATOM 5921 N N . SER A 1 745 ? 8.263 23.869 -6.900 1.00 94.06 745 SER A N 1
ATOM 5922 C CA . SER A 1 745 ? 8.735 24.415 -8.176 1.00 94.06 745 SER A CA 1
ATOM 5923 C C . SER A 1 745 ? 9.782 25.476 -7.832 1.00 94.06 745 SER A C 1
ATOM 5925 O O . SER A 1 745 ? 9.666 26.124 -6.786 1.00 94.06 745 SER A O 1
ATOM 5927 N N . LEU A 1 746 ? 10.783 25.667 -8.690 1.00 93.88 746 LEU A N 1
ATOM 5928 C CA . LEU A 1 746 ? 11.861 26.632 -8.468 1.00 93.88 746 LEU A CA 1
ATOM 5929 C C . LEU A 1 746 ? 11.293 28.023 -8.161 1.00 93.88 746 LEU A C 1
ATOM 5931 O O . LEU A 1 746 ? 10.382 28.499 -8.839 1.00 93.88 746 LEU A O 1
ATOM 5935 N N . GLN A 1 747 ? 11.825 28.657 -7.114 1.00 92.38 747 GLN A N 1
ATOM 5936 C CA . GLN A 1 747 ? 11.456 29.991 -6.626 1.00 92.38 747 GLN A CA 1
ATOM 5937 C C . GLN A 1 747 ? 9.996 30.162 -6.159 1.00 92.38 747 GLN A C 1
ATOM 5939 O O . GLN A 1 747 ? 9.580 31.263 -5.791 1.00 92.38 747 GLN A O 1
ATOM 5944 N N . LYS A 1 748 ? 9.192 29.093 -6.107 1.00 94.06 748 LYS A N 1
ATOM 5945 C CA . LYS A 1 748 ? 7.769 29.171 -5.728 1.00 94.06 748 LYS A CA 1
ATOM 5946 C C . LYS A 1 748 ? 7.551 29.539 -4.258 1.00 94.06 748 LYS A C 1
ATOM 5948 O O . LYS A 1 748 ? 6.481 30.049 -3.909 1.00 94.06 748 LYS A O 1
ATOM 5953 N N . LEU A 1 749 ? 8.541 29.307 -3.391 1.00 94.62 749 LEU A N 1
ATOM 5954 C CA . LEU A 1 749 ? 8.459 29.656 -1.971 1.00 94.62 749 LEU A CA 1
ATOM 5955 C C . LEU A 1 749 ? 8.237 31.163 -1.759 1.00 94.62 749 LEU A C 1
ATOM 5957 O O . LEU A 1 749 ? 7.446 31.542 -0.899 1.00 94.62 749 LEU A O 1
ATOM 5961 N N . ASP A 1 750 ? 8.852 32.018 -2.578 1.00 94.12 750 ASP A N 1
ATOM 5962 C CA . ASP A 1 750 ? 8.660 33.474 -2.524 1.00 94.12 750 ASP A CA 1
ATOM 5963 C C . ASP A 1 750 ? 7.206 33.874 -2.781 1.00 94.12 750 ASP A C 1
ATOM 5965 O O . ASP A 1 750 ? 6.623 34.654 -2.029 1.00 94.12 750 ASP A O 1
ATOM 5969 N N . VAL A 1 751 ? 6.569 33.258 -3.777 1.00 92.88 751 VAL A N 1
ATOM 5970 C CA . VAL A 1 751 ? 5.151 33.502 -4.061 1.00 92.88 751 VAL A CA 1
ATOM 5971 C C . VAL A 1 751 ? 4.278 33.072 -2.880 1.00 92.88 751 VAL A C 1
ATOM 5973 O O . VAL A 1 751 ? 3.369 33.800 -2.483 1.00 92.88 751 VAL A O 1
ATOM 5976 N N . ARG A 1 752 ? 4.582 31.918 -2.274 1.00 94.94 752 ARG A N 1
ATOM 5977 C CA . ARG A 1 752 ? 3.866 31.396 -1.101 1.00 94.94 752 ARG A CA 1
ATOM 5978 C C . ARG A 1 752 ? 3.994 32.335 0.105 1.00 94.94 752 ARG A C 1
ATOM 5980 O O . ARG A 1 752 ? 2.980 32.697 0.694 1.00 94.94 752 ARG A O 1
ATOM 5987 N N . LEU A 1 753 ? 5.214 32.761 0.439 1.00 94.56 753 LEU A N 1
ATOM 5988 C CA . LEU A 1 753 ? 5.491 33.702 1.531 1.00 94.56 753 LEU A CA 1
ATOM 5989 C C . LEU A 1 753 ? 4.789 35.044 1.308 1.00 94.56 753 LEU A C 1
ATOM 5991 O O . LEU A 1 753 ? 4.156 35.559 2.228 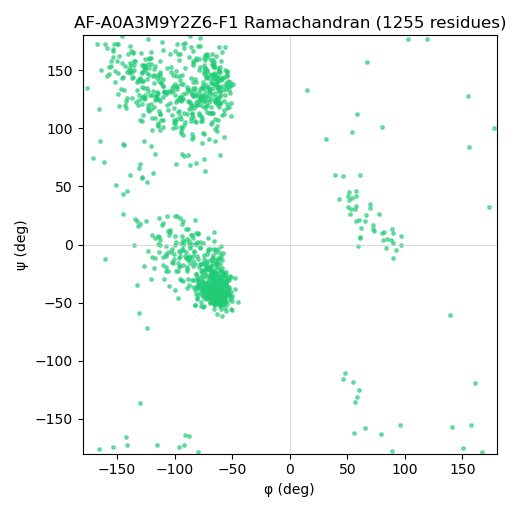1.00 94.56 753 LEU A O 1
ATOM 5995 N N . LYS A 1 754 ? 4.840 35.582 0.084 1.00 94.69 754 LYS A N 1
ATOM 5996 C CA . LYS A 1 754 ? 4.152 36.828 -0.279 1.00 94.69 754 LYS A CA 1
ATOM 5997 C C . LYS A 1 754 ? 2.643 36.710 -0.135 1.00 94.69 754 LYS A C 1
ATOM 5999 O O . LYS A 1 754 ? 2.034 37.604 0.433 1.00 94.69 754 LYS A O 1
ATOM 6004 N N . LEU A 1 755 ? 2.025 35.621 -0.592 1.00 95.00 755 LEU A N 1
ATOM 6005 C CA . LEU A 1 755 ? 0.575 35.450 -0.462 1.00 95.00 755 LEU A CA 1
ATOM 6006 C C . LEU A 1 755 ? 0.125 35.351 0.997 1.00 95.00 755 LEU A C 1
ATOM 6008 O O . LEU A 1 755 ? -0.842 36.009 1.370 1.00 95.00 755 LEU A O 1
ATOM 6012 N N . ILE A 1 756 ? 0.841 34.592 1.830 1.00 95.75 756 ILE A N 1
ATOM 6013 C CA . ILE A 1 756 ? 0.525 34.477 3.263 1.00 95.75 756 ILE A CA 1
ATOM 6014 C C . ILE A 1 756 ? 0.765 35.818 3.980 1.00 95.75 756 ILE A C 1
ATOM 6016 O O . ILE A 1 756 ? -0.062 36.271 4.782 1.00 95.75 756 ILE A O 1
ATOM 6020 N N . GLY A 1 757 ? 1.877 36.483 3.659 1.00 95.62 757 GLY A N 1
ATOM 6021 C CA . GLY A 1 757 ? 2.217 37.804 4.178 1.00 95.62 757 GLY A CA 1
ATOM 6022 C C . GLY A 1 757 ? 1.165 38.849 3.811 1.00 95.62 757 GLY A C 1
ATOM 6023 O O . GLY A 1 757 ? 0.671 39.550 4.686 1.00 95.62 757 GLY A O 1
ATOM 6024 N N . GLU A 1 758 ? 0.740 38.912 2.549 1.00 94.62 758 GLU A N 1
ATOM 6025 C CA . GLU A 1 758 ? -0.300 39.838 2.093 1.00 94.62 758 GLU A CA 1
ATOM 6026 C C . GLU A 1 758 ? -1.679 39.499 2.668 1.00 94.62 758 GLU A C 1
ATOM 6028 O O . GLU A 1 758 ? -2.419 40.406 3.051 1.00 94.62 758 GLU A O 1
ATOM 6033 N N . ALA A 1 759 ? -2.028 38.215 2.801 1.00 94.31 759 ALA A N 1
ATOM 6034 C CA . ALA A 1 759 ? -3.281 37.792 3.426 1.00 94.31 759 ALA A CA 1
ATOM 6035 C C . ALA A 1 759 ? -3.394 38.322 4.865 1.00 94.31 759 ALA A C 1
ATOM 6037 O O . ALA A 1 759 ? -4.400 38.941 5.230 1.00 94.31 759 ALA A O 1
ATOM 6038 N N . THR A 1 760 ? -2.337 38.149 5.665 1.00 94.81 760 THR A N 1
ATOM 6039 C CA . THR A 1 760 ? -2.296 38.605 7.065 1.00 94.81 760 THR A CA 1
ATOM 6040 C C . THR A 1 760 ? -2.077 40.109 7.204 1.00 94.81 760 THR A C 1
ATOM 6042 O O . THR A 1 760 ? -2.677 40.715 8.086 1.00 94.81 760 THR A O 1
ATOM 6045 N N . ARG A 1 761 ? -1.310 40.748 6.314 1.00 94.81 761 ARG A N 1
ATOM 6046 C CA . ARG A 1 761 ? -1.126 42.210 6.275 1.00 94.81 761 ARG A CA 1
ATOM 6047 C C . ARG A 1 761 ? -2.421 42.934 5.907 1.00 94.81 761 ARG A C 1
ATOM 6049 O O . ARG A 1 761 ? -2.786 43.931 6.519 1.00 94.81 761 ARG A O 1
ATOM 6056 N N . LYS A 1 762 ? -3.166 42.417 4.927 1.00 92.25 762 LYS A N 1
ATOM 6057 C CA . LYS A 1 762 ? -4.432 43.009 4.473 1.00 92.25 762 LYS A CA 1
ATOM 6058 C C . LYS A 1 762 ? -5.571 42.788 5.467 1.00 92.25 762 LYS A C 1
ATOM 6060 O O . LYS A 1 762 ? -6.377 43.693 5.689 1.00 92.25 762 LYS A O 1
ATOM 6065 N N . CYS A 1 763 ? -5.683 41.583 6.024 1.00 91.75 763 CYS A N 1
ATOM 6066 C CA . CYS A 1 763 ? -6.828 41.207 6.856 1.00 91.75 763 CYS A CA 1
ATOM 6067 C C . CYS A 1 763 ? -6.578 41.368 8.366 1.00 91.75 763 CYS A C 1
ATOM 6069 O O . CYS A 1 763 ? -7.539 41.443 9.141 1.00 91.75 763 CYS A O 1
ATOM 6071 N N . GLY A 1 764 ? -5.312 41.427 8.789 1.00 92.75 764 GLY A N 1
ATOM 6072 C CA . GLY A 1 764 ? -4.887 41.184 10.169 1.00 92.75 764 GLY A CA 1
ATOM 6073 C C . GLY A 1 764 ? -5.098 39.722 10.574 1.00 92.75 764 GLY A C 1
ATOM 6074 O O . GLY A 1 764 ? -5.976 39.045 10.032 1.00 92.75 764 GLY A O 1
ATOM 6075 N N . GLY A 1 765 ? -4.366 39.241 11.572 1.00 95.75 765 GLY A N 1
ATOM 6076 C CA . GLY A 1 765 ? -4.524 37.899 12.138 1.00 95.75 765 GLY A CA 1
ATOM 6077 C C . GLY A 1 765 ? -3.295 37.012 12.020 1.00 95.75 765 GLY A C 1
ATOM 6078 O O . GLY A 1 765 ? -2.278 37.384 11.429 1.00 95.75 765 GLY A O 1
ATOM 6079 N N . VAL A 1 766 ? -3.431 35.822 12.599 1.00 98.00 766 VAL A N 1
ATOM 6080 C CA . VAL A 1 766 ? -2.420 34.766 12.607 1.00 98.00 766 VAL A CA 1
ATOM 6081 C C . VAL A 1 766 ? -2.688 33.803 11.459 1.00 98.00 766 VAL A C 1
ATOM 6083 O O . VAL A 1 766 ? -3.836 33.433 11.218 1.00 98.00 766 VAL A O 1
ATOM 6086 N N . TYR A 1 767 ? -1.642 33.370 10.762 1.00 98.19 767 TYR A N 1
ATOM 6087 C CA . TYR A 1 767 ? -1.750 32.378 9.695 1.00 98.19 767 TYR A CA 1
ATOM 6088 C C . TYR A 1 767 ? -0.753 31.249 9.924 1.00 98.19 767 TYR A C 1
ATOM 6090 O O . TYR A 1 767 ? 0.453 31.478 9.994 1.00 98.19 767 TYR A O 1
ATOM 6098 N N . VAL A 1 768 ? -1.268 30.029 10.051 1.00 97.94 768 VAL A N 1
ATOM 6099 C CA . VAL A 1 768 ? -0.499 28.815 10.327 1.00 97.94 768 VAL A CA 1
ATOM 6100 C C . VAL A 1 768 ? -0.510 27.953 9.076 1.00 97.94 768 VAL A C 1
ATOM 6102 O O . VAL A 1 768 ? -1.533 27.367 8.738 1.00 97.94 768 VAL A O 1
ATOM 6105 N N . TYR A 1 769 ? 0.618 27.878 8.382 1.00 97.75 769 TYR A N 1
ATOM 6106 C CA . TYR A 1 769 ? 0.785 27.101 7.160 1.00 97.75 769 TYR A CA 1
ATOM 6107 C C . TYR A 1 769 ? 1.555 25.808 7.440 1.00 97.75 769 TYR A C 1
ATOM 6109 O O . TYR A 1 769 ? 2.630 25.828 8.038 1.00 97.75 769 TYR A O 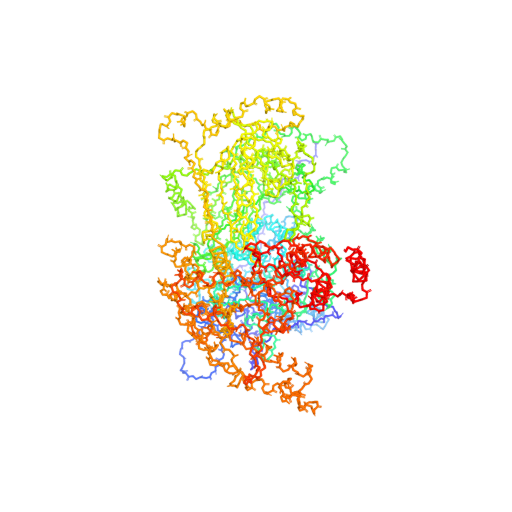1
ATOM 6117 N N . SER A 1 770 ? 1.026 24.686 6.960 1.00 96.19 770 SER A N 1
ATOM 6118 C CA . SER A 1 770 ? 1.655 23.364 7.022 1.00 96.19 770 SER A CA 1
ATOM 6119 C C . SER A 1 770 ? 1.627 22.710 5.646 1.00 96.19 770 SER A C 1
ATOM 6121 O O . SER A 1 770 ? 0.657 22.873 4.906 1.00 96.19 770 SER A O 1
ATOM 6123 N N . ASN A 1 771 ? 2.679 21.973 5.295 1.00 96.31 771 ASN A N 1
ATOM 6124 C CA . ASN A 1 771 ? 2.800 21.306 4.002 1.00 96.31 771 ASN A CA 1
ATOM 6125 C C . ASN A 1 771 ? 3.362 19.895 4.163 1.00 96.31 771 ASN A C 1
ATOM 6127 O O . ASN A 1 771 ? 4.110 19.630 5.103 1.00 96.31 771 ASN A O 1
ATOM 6131 N N . VAL A 1 772 ? 3.049 19.020 3.210 1.00 93.81 772 VAL A N 1
ATOM 6132 C CA . VAL A 1 772 ? 3.737 17.732 3.056 1.00 93.81 772 VAL A CA 1
ATOM 6133 C C . VAL A 1 772 ? 5.231 17.970 2.789 1.00 93.81 772 VAL A C 1
ATOM 6135 O O . VAL A 1 772 ? 5.606 18.969 2.173 1.00 93.81 772 VAL A O 1
ATOM 6138 N N . GLN A 1 773 ? 6.079 17.047 3.240 1.00 92.62 773 GLN A N 1
ATOM 6139 C CA . GLN A 1 773 ? 7.515 17.031 2.969 1.00 92.62 773 GLN A CA 1
ATOM 6140 C C . GLN A 1 773 ? 7.930 15.668 2.405 1.00 92.62 773 GLN A C 1
ATOM 6142 O O . GLN A 1 773 ? 7.434 14.636 2.858 1.00 92.62 773 GLN A O 1
ATOM 6147 N N . GLY A 1 774 ? 8.835 15.672 1.428 1.00 92.88 774 GLY A N 1
ATOM 6148 C CA . GLY A 1 774 ? 9.396 14.465 0.820 1.00 92.88 774 GLY A CA 1
ATOM 6149 C C . GLY A 1 774 ? 8.802 14.117 -0.548 1.00 92.88 774 GLY A C 1
ATOM 6150 O O . GLY A 1 774 ? 7.899 14.783 -1.056 1.00 92.88 774 GLY A O 1
ATOM 6151 N N . GLY A 1 775 ? 9.333 13.066 -1.170 1.00 88.44 775 GLY A N 1
ATOM 6152 C CA . GLY A 1 775 ? 8.893 12.561 -2.471 1.00 88.44 775 GLY A CA 1
ATOM 6153 C C . GLY A 1 775 ? 7.545 11.837 -2.417 1.00 88.44 775 GLY A C 1
ATOM 6154 O O . GLY A 1 775 ? 7.207 11.200 -1.420 1.00 88.44 775 GLY A O 1
ATOM 6155 N N . ASP A 1 776 ? 6.780 11.876 -3.506 1.00 81.50 776 ASP A N 1
ATOM 6156 C CA . ASP A 1 776 ? 5.515 11.134 -3.657 1.00 81.50 776 ASP A CA 1
ATOM 6157 C C . ASP A 1 776 ? 5.698 9.670 -4.096 1.00 81.50 776 ASP A C 1
ATOM 6159 O O . ASP A 1 776 ? 4.738 8.902 -4.121 1.00 81.50 776 ASP A O 1
ATOM 6163 N N . GLY A 1 777 ? 6.931 9.274 -4.423 1.00 76.25 777 GLY A N 1
ATOM 6164 C CA . GLY A 1 777 ? 7.228 7.982 -5.045 1.00 76.25 777 GLY A CA 1
ATOM 6165 C C . GLY A 1 777 ? 6.973 7.945 -6.559 1.00 76.25 777 GLY A C 1
ATOM 6166 O O . GLY A 1 777 ? 7.029 6.862 -7.139 1.00 76.25 777 GLY A O 1
ATOM 6167 N N . GLU A 1 778 ? 6.716 9.094 -7.199 1.00 83.25 778 GLU A N 1
ATOM 6168 C CA . GLU A 1 778 ? 6.620 9.255 -8.658 1.00 83.25 778 GLU A CA 1
ATOM 6169 C C . GLU A 1 778 ? 7.576 10.322 -9.231 1.00 83.25 778 GLU A C 1
ATOM 6171 O O . GLU A 1 778 ? 8.465 10.016 -10.016 1.00 83.25 778 GLU A O 1
ATOM 6176 N N . ARG A 1 779 ? 7.317 11.608 -8.991 1.00 91.50 779 ARG A N 1
ATOM 6177 C CA . ARG A 1 779 ? 8.019 12.713 -9.683 1.00 91.50 779 ARG A CA 1
ATOM 6178 C C . ARG A 1 779 ? 7.932 14.050 -8.968 1.00 91.50 779 ARG A C 1
ATOM 6180 O O . ARG A 1 779 ? 8.608 15.001 -9.364 1.00 91.50 779 ARG A O 1
ATOM 6187 N N . LEU A 1 780 ? 7.059 14.148 -7.971 1.00 95.62 780 LEU A N 1
ATOM 6188 C CA . LEU A 1 780 ? 6.880 15.359 -7.195 1.00 95.62 780 LEU A CA 1
ATOM 6189 C C . LEU A 1 780 ? 7.661 15.225 -5.900 1.00 95.62 780 LEU A C 1
ATOM 6191 O O . LEU A 1 780 ? 7.603 14.211 -5.206 1.00 95.62 780 LEU A O 1
ATOM 6195 N N . TYR A 1 781 ? 8.364 16.295 -5.569 1.00 96.44 781 TYR A N 1
ATOM 6196 C CA . TYR A 1 781 ? 8.908 16.499 -4.245 1.00 96.44 781 TYR A CA 1
ATOM 6197 C C . TYR A 1 781 ? 8.091 17.593 -3.559 1.00 96.44 781 TYR A C 1
ATOM 6199 O O . TYR A 1 781 ? 7.830 18.643 -4.153 1.00 96.44 781 TYR A O 1
ATOM 6207 N N . PHE A 1 782 ? 7.649 17.349 -2.330 1.00 96.75 782 PHE A N 1
ATOM 6208 C CA . PHE A 1 782 ? 6.987 18.353 -1.506 1.00 96.75 782 PHE A CA 1
ATOM 6209 C C . PHE A 1 782 ? 8.012 19.006 -0.581 1.00 96.75 782 PHE A C 1
ATOM 6211 O O . PHE A 1 782 ? 8.742 18.328 0.140 1.00 96.75 782 PHE A O 1
ATOM 6218 N N . ASP A 1 783 ? 8.071 20.334 -0.618 1.00 94.94 783 ASP A N 1
ATOM 6219 C CA . ASP A 1 783 ? 9.138 21.136 -0.015 1.00 94.94 783 ASP A CA 1
ATOM 6220 C C . ASP A 1 783 ? 8.845 21.599 1.416 1.00 94.94 783 ASP A C 1
ATOM 6222 O O . ASP A 1 783 ? 9.403 22.603 1.851 1.00 94.94 783 ASP A O 1
ATOM 6226 N N . GLY A 1 784 ? 7.923 20.939 2.128 1.00 93.00 784 GLY A N 1
ATOM 6227 C CA . GLY A 1 784 ? 7.625 21.258 3.524 1.00 93.00 784 GLY A CA 1
ATOM 6228 C C . GLY A 1 784 ? 7.460 22.766 3.745 1.00 93.00 784 GLY A C 1
ATOM 6229 O O . GLY A 1 784 ? 6.573 23.403 3.159 1.00 93.00 784 GLY A O 1
ATOM 6230 N N . CYS A 1 785 ? 8.364 23.342 4.545 1.00 95.31 785 CYS A N 1
ATOM 6231 C CA . CYS A 1 785 ? 8.399 24.768 4.867 1.00 95.31 785 CYS A CA 1
ATOM 6232 C C . CYS A 1 785 ? 7.113 25.209 5.587 1.00 95.31 785 CYS A C 1
ATOM 6234 O O . CYS A 1 785 ? 6.341 26.040 5.103 1.00 95.31 785 CYS A O 1
ATOM 6236 N N . ALA A 1 786 ? 6.851 24.598 6.745 1.00 96.31 786 ALA A N 1
ATOM 6237 C CA . ALA A 1 786 ? 5.794 25.022 7.654 1.00 96.31 786 ALA A CA 1
ATOM 6238 C C . ALA A 1 786 ? 6.118 26.414 8.214 1.00 96.31 786 ALA A C 1
ATOM 6240 O O . ALA A 1 786 ? 7.268 26.702 8.552 1.00 96.31 786 ALA A O 1
ATOM 6241 N N . MET A 1 787 ? 5.117 27.290 8.299 1.00 96.69 787 MET A N 1
ATOM 6242 C CA . MET A 1 787 ? 5.310 28.706 8.622 1.00 96.69 787 MET A CA 1
ATOM 6243 C C . MET A 1 787 ? 4.206 29.236 9.529 1.00 96.69 787 MET A C 1
ATOM 6245 O O . MET A 1 787 ? 3.052 28.826 9.423 1.00 96.69 787 MET A O 1
ATOM 6249 N N . ILE A 1 788 ? 4.553 30.195 10.385 1.00 98.31 788 ILE A N 1
ATOM 6250 C CA . ILE A 1 788 ? 3.595 30.945 11.202 1.00 98.31 788 ILE A CA 1
ATOM 6251 C C . ILE A 1 788 ? 3.809 32.432 10.947 1.00 98.31 788 ILE A C 1
ATOM 6253 O O . ILE A 1 788 ? 4.927 32.927 11.093 1.00 98.31 788 ILE A O 1
ATOM 6257 N N . PHE A 1 789 ? 2.736 33.129 10.587 1.00 98.00 789 PHE A N 1
ATOM 6258 C CA . PHE A 1 789 ? 2.705 34.570 10.354 1.00 98.00 789 PHE A CA 1
ATOM 6259 C C . PHE A 1 789 ? 1.758 35.264 11.327 1.00 98.00 789 PHE A C 1
ATOM 6261 O O . PHE A 1 789 ? 0.737 34.691 11.708 1.00 98.00 789 PHE A O 1
ATOM 6268 N N . CYS A 1 790 ? 2.044 36.522 11.650 1.00 97.25 790 CYS A N 1
ATOM 6269 C CA . CYS A 1 790 ? 1.109 37.420 12.320 1.00 97.25 790 CYS A CA 1
ATOM 6270 C C . CYS A 1 790 ? 1.172 38.804 11.667 1.00 97.25 790 CYS A C 1
ATOM 6272 O O . CYS A 1 790 ? 2.252 39.374 11.537 1.00 97.25 790 CYS A O 1
ATOM 6274 N N . ASN A 1 791 ? 0.024 39.336 11.238 1.00 96.00 791 ASN A N 1
ATOM 6275 C CA . ASN A 1 791 ? -0.117 40.707 10.719 1.00 96.00 791 ASN A CA 1
ATOM 6276 C C . ASN A 1 791 ? 0.890 41.105 9.610 1.00 96.00 791 ASN A C 1
ATOM 6278 O O . ASN A 1 791 ? 1.266 42.270 9.488 1.00 96.00 791 ASN A O 1
ATOM 6282 N N . GLY A 1 792 ? 1.300 40.148 8.772 1.00 95.06 792 GLY A N 1
ATOM 6283 C CA . GLY A 1 792 ? 2.235 40.361 7.665 1.00 95.06 792 GLY A CA 1
ATOM 6284 C C . GLY A 1 792 ? 3.696 40.031 7.964 1.00 95.06 792 GLY A C 1
ATOM 6285 O O . GLY A 1 792 ? 4.513 40.159 7.054 1.00 95.06 792 GLY A O 1
ATOM 6286 N N . GLU A 1 793 ? 4.014 39.599 9.185 1.00 96.50 793 GLU A N 1
ATOM 6287 C CA . GLU A 1 793 ? 5.372 39.292 9.640 1.00 96.50 793 GLU A CA 1
ATOM 6288 C C . GLU A 1 793 ? 5.550 37.789 9.908 1.00 96.50 793 GLU A C 1
ATOM 6290 O O . GLU A 1 793 ? 4.633 37.122 10.396 1.00 96.50 793 GLU A O 1
ATOM 6295 N N . VAL A 1 794 ? 6.736 37.249 9.607 1.00 97.31 794 VAL A N 1
ATOM 6296 C CA . VAL A 1 794 ? 7.077 35.836 9.843 1.00 97.31 794 VAL A CA 1
ATOM 6297 C C . VAL A 1 794 ? 7.517 35.653 11.292 1.00 97.31 794 VAL A C 1
ATOM 6299 O O . VAL A 1 794 ? 8.431 36.326 11.763 1.00 97.31 794 VAL A O 1
ATOM 6302 N N . LEU A 1 795 ? 6.905 34.701 11.993 1.00 97.31 795 LEU A N 1
ATOM 6303 C CA . LEU A 1 795 ? 7.246 34.351 13.375 1.00 97.31 795 LEU A CA 1
ATOM 6304 C C . LEU A 1 795 ? 8.030 33.045 13.467 1.00 97.31 795 LEU A C 1
ATOM 6306 O O . LEU A 1 795 ? 8.926 32.914 14.302 1.00 97.31 795 LEU A O 1
ATOM 6310 N N . ALA A 1 796 ? 7.711 32.077 12.606 1.00 97.06 796 ALA A N 1
ATOM 6311 C CA . ALA A 1 796 ? 8.402 30.796 12.531 1.00 97.06 796 ALA A CA 1
ATOM 6312 C C . ALA A 1 796 ? 8.400 30.240 11.103 1.00 97.06 796 ALA A C 1
ATOM 6314 O O . ALA A 1 796 ? 7.449 30.456 10.355 1.00 97.06 796 ALA A O 1
ATOM 6315 N N . GLN A 1 797 ? 9.461 29.515 10.745 1.00 96.50 797 GLN A N 1
ATOM 6316 C CA . GLN A 1 797 ? 9.645 28.866 9.445 1.00 96.50 797 GLN A CA 1
ATOM 6317 C C . GLN A 1 797 ? 10.490 27.598 9.641 1.00 96.50 797 GLN A C 1
ATOM 6319 O O . GLN A 1 797 ? 11.539 27.666 10.288 1.00 96.50 797 GLN A O 1
ATOM 6324 N N . SER A 1 798 ? 10.032 26.455 9.125 1.00 95.81 798 SER A N 1
ATOM 6325 C CA . SER A 1 798 ? 10.794 25.199 9.098 1.00 95.81 798 SER A CA 1
ATOM 6326 C C . SER A 1 798 ? 11.732 25.155 7.882 1.00 95.81 798 SER A C 1
ATOM 6328 O O . SER A 1 798 ? 11.568 25.955 6.957 1.00 95.81 798 SER A O 1
ATOM 6330 N N . PRO A 1 799 ? 12.698 24.220 7.825 1.00 94.38 799 PRO A N 1
ATOM 6331 C CA . PRO A 1 799 ? 13.450 23.970 6.598 1.00 94.38 799 PRO A CA 1
ATOM 6332 C C . PRO A 1 799 ? 12.527 23.665 5.405 1.00 94.38 799 PRO A C 1
ATOM 6334 O O . PRO A 1 799 ? 11.450 23.089 5.580 1.00 94.38 799 PRO A O 1
ATOM 6337 N N . GLN A 1 800 ? 12.963 24.052 4.203 1.00 94.44 800 GLN A N 1
ATOM 6338 C CA . GLN A 1 800 ? 12.293 23.721 2.937 1.00 94.44 800 GLN A CA 1
ATOM 6339 C C . GLN A 1 800 ? 12.683 22.316 2.434 1.00 94.44 800 GLN A C 1
ATOM 6341 O O . GLN A 1 800 ? 11.907 21.606 1.801 1.00 94.44 800 GLN A O 1
ATOM 6346 N N . PHE A 1 801 ? 13.900 21.874 2.738 1.00 96.12 801 PHE A N 1
ATOM 6347 C CA . PHE A 1 801 ? 14.395 20.552 2.367 1.00 96.12 801 PHE A CA 1
ATOM 6348 C C . PHE A 1 801 ? 14.999 19.900 3.601 1.00 96.12 801 PHE A C 1
ATOM 6350 O O . PHE A 1 801 ? 15.804 20.518 4.300 1.00 96.12 801 PHE A O 1
ATOM 6357 N N . SER A 1 802 ? 14.585 18.673 3.893 1.00 92.25 802 SER A N 1
ATOM 6358 C CA . SER A 1 802 ? 14.969 17.967 5.109 1.00 92.25 802 SER A CA 1
ATOM 6359 C C . SER A 1 802 ? 14.830 16.462 4.893 1.00 92.25 802 SER A C 1
ATOM 6361 O O . SER A 1 802 ? 13.982 16.013 4.123 1.00 92.25 802 SER A O 1
ATOM 6363 N N . LEU A 1 803 ? 15.708 15.690 5.540 1.00 94.31 803 LEU A N 1
ATOM 6364 C CA . LEU A 1 803 ? 15.636 14.223 5.582 1.00 94.31 803 LEU A CA 1
ATOM 6365 C C . LEU A 1 803 ? 14.867 13.724 6.816 1.00 94.31 803 LEU A C 1
ATOM 6367 O O . LEU A 1 803 ? 14.811 12.520 7.063 1.00 94.31 803 LEU A O 1
ATOM 6371 N N . ASN A 1 804 ? 14.319 14.640 7.620 1.00 90.12 804 ASN A N 1
ATOM 6372 C CA . ASN A 1 804 ? 13.447 14.292 8.730 1.00 90.12 804 ASN A CA 1
ATOM 6373 C C . ASN A 1 804 ? 12.068 13.905 8.187 1.00 90.12 804 ASN A C 1
ATOM 6375 O O . ASN A 1 804 ? 11.502 14.611 7.351 1.00 90.12 804 ASN A O 1
ATOM 6379 N N . ASP A 1 805 ? 11.491 12.835 8.734 1.00 85.19 805 ASP A N 1
ATOM 6380 C CA . ASP A 1 805 ? 10.106 12.456 8.429 1.00 85.19 805 ASP A CA 1
ATOM 6381 C C . ASP A 1 805 ? 9.097 13.491 8.961 1.00 85.19 805 ASP A C 1
ATOM 6383 O O . ASP A 1 805 ? 7.983 13.599 8.452 1.00 85.19 805 ASP A O 1
ATOM 6387 N N . VAL A 1 806 ? 9.465 14.235 10.014 1.00 88.69 806 VAL A N 1
ATOM 6388 C CA . VAL A 1 806 ? 8.596 15.203 10.695 1.00 88.69 806 VAL A CA 1
ATOM 6389 C C . VAL A 1 806 ? 9.397 16.434 11.121 1.00 88.69 806 VAL A C 1
ATOM 6391 O O . VAL A 1 806 ? 10.328 16.315 11.915 1.00 88.69 806 VAL A O 1
ATOM 6394 N N . ASP A 1 807 ? 8.970 17.615 10.669 1.00 90.12 807 ASP A N 1
ATOM 6395 C CA . ASP A 1 807 ? 9.465 18.918 11.126 1.00 90.12 807 ASP A CA 1
ATOM 6396 C C . ASP A 1 807 ? 8.305 19.734 11.734 1.00 90.12 807 ASP A C 1
ATOM 6398 O O . ASP A 1 807 ? 7.241 19.877 11.129 1.00 90.12 807 ASP A O 1
ATOM 6402 N N . VAL A 1 808 ? 8.494 20.264 12.950 1.00 93.25 808 VAL A N 1
ATOM 6403 C CA . VAL A 1 808 ? 7.471 21.024 13.696 1.00 93.25 808 VAL A CA 1
ATOM 6404 C C . VAL A 1 808 ? 8.010 22.400 14.069 1.00 93.25 808 VAL A C 1
ATOM 6406 O O . VAL A 1 808 ? 9.121 22.520 14.580 1.00 93.25 808 VAL A O 1
ATOM 6409 N N . VAL A 1 809 ? 7.198 23.440 13.863 1.00 94.69 809 VAL A N 1
ATOM 6410 C CA . VAL A 1 809 ? 7.489 24.812 14.298 1.00 94.69 809 VAL A CA 1
ATOM 6411 C C . VAL A 1 809 ? 6.371 25.361 15.173 1.00 94.69 809 VAL A C 1
ATOM 6413 O O . VAL A 1 809 ? 5.201 25.037 14.985 1.00 94.69 809 VAL A O 1
ATOM 6416 N N . THR A 1 810 ? 6.739 26.210 16.129 1.00 95.38 810 THR A N 1
ATOM 6417 C CA . THR A 1 810 ? 5.823 26.823 17.099 1.00 95.38 810 THR A CA 1
ATOM 6418 C C . THR A 1 810 ? 6.126 28.311 17.249 1.00 95.38 810 THR A C 1
ATOM 6420 O O . THR A 1 810 ? 7.281 28.719 17.126 1.00 95.38 810 THR A O 1
ATOM 6423 N N . ALA A 1 811 ? 5.106 29.111 17.561 1.00 95.06 811 ALA A N 1
ATOM 6424 C CA . ALA A 1 811 ? 5.244 30.516 17.928 1.00 95.06 811 ALA A CA 1
ATOM 6425 C C . ALA A 1 811 ? 4.199 30.882 18.990 1.00 95.06 811 ALA A C 1
ATOM 6427 O O . ALA A 1 811 ? 3.068 30.401 18.943 1.00 95.06 811 ALA A O 1
ATOM 6428 N N . THR A 1 812 ? 4.588 31.746 19.920 1.00 93.94 812 THR A N 1
ATOM 6429 C CA . THR A 1 812 ? 3.699 32.388 20.898 1.00 93.94 812 THR A CA 1
ATOM 6430 C C . THR A 1 812 ? 3.254 33.730 20.330 1.00 93.94 812 THR A C 1
ATOM 6432 O O . THR A 1 812 ? 4.111 34.535 19.960 1.00 93.94 812 THR A O 1
ATOM 6435 N N . VAL A 1 813 ? 1.946 33.980 20.255 1.00 93.38 813 VAL A N 1
ATOM 6436 C CA . VAL A 1 813 ? 1.375 35.193 19.645 1.00 93.38 813 VAL A CA 1
ATOM 6437 C C . VAL A 1 813 ? 0.432 35.875 20.625 1.00 93.38 813 VAL A C 1
ATOM 6439 O O . VAL A 1 813 ? -0.397 35.204 21.230 1.00 93.38 813 VAL A O 1
ATOM 6442 N N . ASP A 1 814 ? 0.542 37.197 20.745 1.00 91.81 814 ASP A N 1
ATOM 6443 C CA . ASP A 1 814 ? -0.419 38.019 21.478 1.00 91.81 814 ASP A CA 1
ATOM 6444 C C . ASP A 1 814 ? -1.628 38.335 20.576 1.00 91.81 814 ASP A C 1
ATOM 6446 O O . ASP A 1 814 ? -1.504 38.961 19.519 1.00 91.81 814 ASP A O 1
ATOM 6450 N N . LEU A 1 815 ? -2.816 37.876 20.973 1.00 92.81 815 LEU A N 1
ATOM 6451 C CA . LEU A 1 815 ? -4.048 38.104 20.214 1.00 92.81 815 LEU A CA 1
ATOM 6452 C C . LEU A 1 815 ? -4.559 39.547 20.331 1.00 92.81 815 LEU A C 1
ATOM 6454 O O . LEU A 1 815 ? -5.279 40.010 19.440 1.00 92.81 815 LEU A O 1
ATOM 6458 N N . GLU A 1 816 ? -4.160 40.296 21.358 1.00 92.31 816 GLU A N 1
ATOM 6459 C CA . GLU A 1 816 ? -4.495 41.716 21.463 1.00 92.31 816 GLU A CA 1
ATOM 6460 C C . GLU A 1 816 ? -3.777 42.544 20.393 1.00 92.31 816 GLU A C 1
ATOM 6462 O O . GLU A 1 816 ? -4.358 43.493 19.861 1.00 92.31 816 GLU A O 1
ATOM 6467 N N . GLU A 1 817 ? -2.579 42.139 19.956 1.00 92.12 817 GLU A N 1
ATOM 6468 C CA . GLU A 1 817 ? -1.915 42.761 18.803 1.00 92.12 817 GLU A CA 1
ATOM 6469 C C . GLU A 1 817 ? -2.740 42.587 17.520 1.00 92.12 817 GLU A C 1
ATOM 6471 O O . GLU A 1 817 ? -2.869 43.520 16.725 1.00 92.12 817 GLU A O 1
ATOM 6476 N N . VAL A 1 818 ? -3.364 41.421 17.322 1.00 94.00 818 VAL A N 1
ATOM 6477 C CA . VAL A 1 818 ? -4.276 41.169 16.191 1.00 94.00 818 VAL A CA 1
ATOM 6478 C C . VAL A 1 818 ? -5.516 42.061 16.276 1.00 94.00 818 VAL A C 1
ATOM 6480 O O . VAL A 1 818 ? -5.926 42.658 15.272 1.00 94.00 818 VAL A O 1
ATOM 6483 N N . ARG A 1 819 ? -6.121 42.178 17.462 1.00 94.50 819 ARG A N 1
ATOM 6484 C CA . ARG A 1 819 ? -7.312 43.013 17.697 1.00 94.50 819 ARG A CA 1
ATOM 6485 C C . ARG A 1 819 ? -7.006 44.490 17.470 1.00 94.50 819 ARG A C 1
ATOM 6487 O O . ARG A 1 819 ? -7.743 45.163 16.743 1.00 94.50 819 ARG A O 1
ATOM 6494 N N . ALA A 1 820 ? -5.883 44.968 18.000 1.00 93.94 820 ALA A N 1
ATOM 6495 C CA . ALA A 1 820 ? -5.395 46.327 17.809 1.00 93.94 820 ALA A CA 1
ATOM 6496 C C . ALA A 1 820 ? -5.094 46.621 16.331 1.00 93.94 820 ALA A C 1
ATOM 6498 O O . ALA A 1 820 ? -5.535 47.650 15.809 1.00 93.94 820 ALA A O 1
ATOM 6499 N N . TYR A 1 821 ? -4.435 45.698 15.620 1.00 93.62 821 TYR A N 1
ATOM 6500 C CA . TYR A 1 821 ? -4.142 45.828 14.187 1.00 93.62 821 TYR A CA 1
ATOM 6501 C C . TYR A 1 821 ? -5.418 45.981 13.343 1.00 93.62 821 TYR A C 1
ATOM 6503 O O . TYR A 1 821 ? -5.468 46.731 12.366 1.00 93.62 821 TYR A O 1
ATOM 6511 N N . ARG A 1 822 ? -6.503 45.313 13.747 1.00 93.62 822 ARG A N 1
ATOM 6512 C CA . ARG A 1 822 ? -7.797 45.323 13.047 1.00 93.62 822 ARG A CA 1
ATOM 6513 C C . ARG A 1 822 ? -8.679 46.543 13.343 1.00 93.62 822 ARG A C 1
ATOM 6515 O O . ARG A 1 822 ? -9.755 46.636 12.753 1.00 93.62 822 ARG A O 1
ATOM 6522 N N . SER A 1 823 ? -8.236 47.486 14.175 1.00 89.62 823 SER A N 1
ATOM 6523 C CA . SER A 1 823 ? -9.024 48.645 14.641 1.00 89.62 823 SER A CA 1
ATOM 6524 C C . SER A 1 823 ? -9.347 49.710 13.577 1.00 89.62 823 SER A C 1
ATOM 6526 O O . SER A 1 823 ? -10.078 50.663 13.855 1.00 89.62 823 SER A O 1
ATOM 6528 N N . SER A 1 824 ? -8.843 49.578 12.344 1.00 88.19 824 SER A N 1
ATOM 6529 C CA . SER A 1 824 ? -9.078 50.577 11.294 1.00 88.19 824 SER A CA 1
ATOM 6530 C C . SER A 1 824 ? -10.569 50.747 10.942 1.00 88.19 824 SER A C 1
ATOM 6532 O O . SER A 1 824 ? -11.298 49.788 10.670 1.00 88.19 824 SER A O 1
ATOM 6534 N N . MET A 1 825 ? -11.026 52.004 10.874 1.00 83.19 825 MET A N 1
ATOM 6535 C CA . MET A 1 825 ? -12.438 52.353 10.635 1.00 83.19 825 MET A CA 1
ATOM 6536 C C . MET A 1 825 ? -12.989 51.799 9.314 1.00 83.19 825 MET A C 1
ATOM 6538 O O . MET A 1 825 ? -14.123 51.322 9.254 1.00 83.19 825 MET A O 1
ATOM 6542 N N . SER A 1 826 ? -12.183 51.832 8.248 1.00 87.50 826 SER A N 1
ATOM 6543 C CA . SER A 1 826 ? -12.568 51.314 6.930 1.00 87.50 826 SER A CA 1
ATOM 6544 C C . SER A 1 826 ? -12.824 49.809 6.954 1.00 87.50 826 SER A C 1
ATOM 6546 O O . SER A 1 826 ? -13.753 49.335 6.299 1.00 87.50 826 SER A O 1
ATOM 6548 N N . ARG A 1 827 ? -12.027 49.057 7.722 1.00 89.69 827 ARG A N 1
ATOM 6549 C CA . ARG A 1 827 ? -12.234 47.623 7.926 1.00 89.69 827 ARG A CA 1
ATOM 6550 C C . ARG A 1 827 ? -13.475 47.372 8.777 1.00 89.69 827 ARG A C 1
ATOM 6552 O O . ARG A 1 827 ? -14.293 46.544 8.392 1.00 89.69 827 ARG A O 1
ATOM 6559 N N . ALA A 1 828 ? -13.647 48.104 9.878 1.00 85.25 828 ALA A N 1
ATOM 6560 C CA . ALA A 1 828 ? -14.812 47.965 10.754 1.00 85.25 828 ALA A CA 1
ATOM 6561 C C . ALA A 1 828 ? -16.136 48.165 9.990 1.00 85.25 828 ALA A C 1
ATOM 6563 O O . ALA A 1 828 ? -17.068 47.377 10.146 1.00 85.25 828 ALA A O 1
ATOM 6564 N N . LEU A 1 829 ? -16.198 49.155 9.090 1.00 89.44 829 LEU A N 1
ATOM 6565 C CA . LEU A 1 829 ? -17.364 49.378 8.230 1.00 89.44 829 LEU A CA 1
ATOM 6566 C C . LEU A 1 829 ? -17.621 48.205 7.267 1.00 89.44 829 LEU A C 1
ATOM 6568 O O . LEU A 1 829 ? -18.776 47.854 7.032 1.00 89.44 829 LEU A O 1
ATOM 6572 N N . GLN A 1 830 ? -16.569 47.596 6.708 1.00 91.31 830 GLN A N 1
ATOM 6573 C CA . GLN A 1 830 ? -16.696 46.418 5.840 1.00 91.31 830 GLN A CA 1
ATOM 6574 C C . GLN A 1 830 ? -17.154 45.183 6.621 1.00 91.31 830 GLN A C 1
ATOM 6576 O O . GLN A 1 830 ? -18.065 44.495 6.173 1.00 91.31 830 GLN A O 1
ATOM 6581 N N . ALA A 1 831 ? -16.591 44.944 7.806 1.00 89.06 831 ALA A N 1
ATOM 6582 C CA . ALA A 1 831 ? -17.003 43.857 8.692 1.00 89.06 831 ALA A CA 1
ATOM 6583 C C . ALA A 1 831 ? -18.481 43.994 9.105 1.00 89.06 831 ALA A C 1
ATOM 6585 O O . ALA A 1 831 ? -19.239 43.028 9.031 1.00 89.06 831 ALA A O 1
ATOM 6586 N N . ALA A 1 832 ? -18.922 45.213 9.444 1.00 87.25 832 ALA A N 1
ATOM 6587 C CA . ALA A 1 832 ? -20.317 45.506 9.783 1.00 87.25 832 ALA A CA 1
ATOM 6588 C C . ALA A 1 832 ? -21.286 45.336 8.598 1.00 87.25 832 ALA A C 1
ATOM 6590 O O . ALA A 1 832 ? -22.450 44.999 8.799 1.00 87.25 832 ALA A O 1
ATOM 6591 N N . ARG A 1 833 ? -20.819 45.570 7.363 1.00 89.12 833 ARG A N 1
ATOM 6592 C CA . ARG A 1 833 ? -21.602 45.375 6.129 1.00 89.12 833 ARG A CA 1
ATOM 6593 C C . ARG A 1 833 ? -21.542 43.948 5.582 1.00 89.12 833 ARG A C 1
ATOM 6595 O O . ARG A 1 833 ? -22.304 43.642 4.667 1.00 89.12 833 ARG A O 1
ATOM 6602 N N . SER A 1 834 ? -20.647 43.100 6.089 1.00 88.06 834 SER A N 1
ATOM 6603 C CA . SER A 1 834 ? -20.491 41.732 5.598 1.00 88.06 834 SER A CA 1
ATOM 6604 C C . SER A 1 834 ? -21.762 40.924 5.851 1.00 88.06 834 SER A C 1
ATOM 6606 O O . SER A 1 834 ? -22.203 40.773 6.993 1.00 88.06 834 SER A O 1
ATOM 6608 N N . THR A 1 835 ? -22.337 40.385 4.779 1.00 85.31 835 THR A N 1
ATOM 6609 C CA . THR A 1 835 ? -23.488 39.473 4.825 1.00 85.31 835 THR A CA 1
ATOM 6610 C C . THR A 1 835 ? -23.071 38.007 4.943 1.00 85.31 835 THR A C 1
ATOM 6612 O O . THR A 1 835 ? -23.915 37.162 5.224 1.00 85.31 835 THR A O 1
ATOM 6615 N N . GLN A 1 836 ? -21.784 37.700 4.749 1.00 86.25 836 GLN A N 1
ATOM 6616 C CA . GLN A 1 836 ? -21.227 36.357 4.892 1.00 86.25 836 GLN A CA 1
ATOM 6617 C C . GLN A 1 836 ? -20.937 36.098 6.372 1.00 86.25 836 GLN A C 1
ATOM 6619 O O . GLN A 1 836 ? -20.020 36.689 6.944 1.00 86.25 836 GLN A O 1
ATOM 6624 N N . LYS A 1 837 ? -21.777 35.261 6.989 1.00 91.06 837 LYS A N 1
ATOM 6625 C CA . LYS A 1 837 ? -21.727 34.905 8.410 1.00 91.06 837 LYS A CA 1
ATOM 6626 C C . LYS A 1 837 ? -21.452 33.423 8.555 1.00 91.06 837 LYS A C 1
ATOM 6628 O O . LYS A 1 837 ? -22.193 32.610 8.013 1.00 91.06 837 LYS A O 1
ATOM 6633 N N . TYR A 1 838 ? -20.398 33.088 9.288 1.00 95.50 838 TYR A N 1
ATOM 6634 C CA . TYR A 1 838 ? -19.980 31.706 9.457 1.00 95.50 838 TYR A CA 1
ATOM 6635 C C . TYR A 1 838 ? -20.735 31.041 10.600 1.00 95.50 838 TYR A C 1
ATOM 6637 O O . TYR A 1 838 ? -20.992 31.644 11.646 1.00 95.50 838 TYR A O 1
ATOM 6645 N N . HIS A 1 839 ? -21.049 29.758 10.431 1.00 95.75 839 HIS A N 1
ATOM 6646 C CA . HIS A 1 839 ? -21.497 28.951 11.553 1.00 95.75 839 HIS A CA 1
ATOM 6647 C C . HIS A 1 839 ? -20.332 28.734 12.526 1.00 95.75 839 HIS A C 1
ATOM 6649 O O . HIS A 1 839 ? -19.297 28.168 12.163 1.00 95.75 839 HIS A O 1
ATOM 6655 N N . ARG A 1 840 ? -20.497 29.223 13.759 1.00 96.31 840 ARG A N 1
ATOM 6656 C CA . ARG A 1 840 ? -19.473 29.173 14.806 1.00 96.31 840 ARG A CA 1
ATOM 6657 C C . ARG A 1 840 ? -19.684 27.969 15.715 1.00 96.31 840 ARG A C 1
ATOM 6659 O O . ARG A 1 840 ? -20.655 27.934 16.472 1.00 96.31 840 ARG A O 1
ATOM 6666 N N . ILE A 1 841 ? -18.743 27.031 15.692 1.00 94.62 841 ILE A N 1
ATOM 6667 C CA . ILE A 1 841 ? -18.700 25.899 16.617 1.00 94.62 841 ILE A CA 1
ATOM 6668 C C . ILE A 1 841 ? -18.171 26.395 17.954 1.00 94.62 841 ILE A C 1
ATOM 6670 O O . ILE A 1 841 ? -16.987 26.696 18.083 1.00 94.62 841 ILE A O 1
ATOM 6674 N N . GLN A 1 842 ? -19.064 26.516 18.931 1.00 94.25 842 GLN A N 1
ATOM 6675 C CA . GLN A 1 842 ? -18.721 26.991 20.267 1.00 94.25 842 GLN A CA 1
ATOM 6676 C C . GLN A 1 842 ? -18.008 25.893 21.053 1.00 94.25 842 GLN A C 1
ATOM 6678 O O . GLN A 1 842 ? -18.512 24.773 21.165 1.00 94.25 842 GLN A O 1
ATOM 6683 N N . THR A 1 843 ? -16.856 26.220 21.629 1.00 87.56 843 THR A N 1
ATOM 6684 C CA . THR A 1 843 ? -16.073 25.302 22.457 1.00 87.56 843 THR A CA 1
ATOM 6685 C C . THR A 1 843 ? -15.857 25.867 23.850 1.00 87.56 843 THR A C 1
ATOM 6687 O O . THR A 1 843 ? -15.795 27.076 24.036 1.00 87.56 843 THR A O 1
ATOM 6690 N N . SER A 1 844 ? -15.698 24.986 24.836 1.00 86.25 844 SER A N 1
ATOM 6691 C CA . SER A 1 844 ? -15.490 25.375 26.235 1.00 86.25 844 SER A CA 1
ATOM 6692 C C . SER A 1 844 ? -14.019 25.487 26.644 1.00 86.25 844 SER A C 1
ATOM 6694 O O . SER A 1 844 ? -13.750 25.695 27.820 1.00 86.25 844 SER A O 1
ATOM 6696 N N . PHE A 1 845 ? -13.076 25.232 25.734 1.00 82.00 845 PHE A N 1
ATOM 6697 C CA . PHE A 1 845 ? -11.648 25.349 26.025 1.00 82.00 845 PHE A CA 1
ATOM 6698 C C . PHE A 1 845 ? -11.121 26.688 25.525 1.00 82.00 845 PHE A C 1
ATOM 6700 O O . PHE A 1 845 ? -11.552 27.151 24.471 1.00 82.00 845 PHE A O 1
ATOM 6707 N N . GLU A 1 846 ? -10.174 27.248 26.266 1.00 84.94 846 GLU A N 1
ATOM 6708 C CA . GLU A 1 846 ? -9.400 28.436 25.906 1.00 84.94 846 GLU A CA 1
ATOM 6709 C C . GLU A 1 846 ? -8.090 28.012 25.235 1.00 84.94 846 GLU A C 1
ATOM 6711 O O . GLU A 1 846 ? -7.530 26.956 25.556 1.00 84.94 846 GLU A O 1
ATOM 6716 N N . MET A 1 847 ? -7.624 28.806 24.272 1.00 85.00 847 MET A N 1
ATOM 6717 C CA . MET A 1 847 ? -6.303 28.641 23.662 1.00 85.00 847 MET A CA 1
ATOM 6718 C C . MET A 1 847 ? -5.188 29.250 24.521 1.00 85.00 847 MET A C 1
ATOM 6720 O O . MET A 1 847 ? -4.068 28.745 24.473 1.00 85.00 847 MET A O 1
ATOM 6724 N N . SER A 1 848 ? -5.506 30.277 25.311 1.00 85.44 848 SER A N 1
ATOM 6725 C CA . SER A 1 848 ? -4.640 30.958 26.274 1.00 85.44 848 SER A CA 1
ATOM 6726 C C . SER A 1 848 ? -5.325 30.988 27.647 1.00 85.44 848 SER A C 1
ATOM 6728 O O . SER A 1 848 ? -6.088 31.910 27.926 1.00 85.44 848 SER A O 1
ATOM 6730 N N . PRO A 1 849 ? -5.129 29.964 28.498 1.00 78.94 849 PRO A N 1
ATOM 6731 C CA . PRO A 1 849 ? -5.634 29.968 29.871 1.00 78.94 849 PRO A CA 1
ATOM 6732 C C . PRO A 1 849 ? -5.024 31.107 30.701 1.00 78.94 849 PRO A C 1
ATOM 6734 O O . PRO A 1 849 ? -3.854 31.427 30.512 1.00 78.94 849 PRO A O 1
ATOM 6737 N N . ASP A 1 850 ? -5.743 31.609 31.711 1.00 78.44 850 ASP A N 1
ATOM 6738 C CA . ASP A 1 850 ? -5.277 32.684 32.617 1.00 78.44 850 ASP A CA 1
ATOM 6739 C C . ASP A 1 850 ? -3.882 32.439 33.241 1.00 78.44 850 ASP A C 1
ATOM 6741 O O . ASP A 1 850 ? -3.160 33.374 33.584 1.00 78.44 850 ASP A O 1
ATOM 6745 N N . GLU A 1 851 ? -3.484 31.175 33.418 1.00 78.44 851 GLU A N 1
ATOM 6746 C CA . GLU A 1 851 ? -2.156 30.806 33.930 1.00 78.44 851 GLU A CA 1
ATOM 6747 C C . GLU A 1 851 ? -1.020 31.260 32.998 1.00 78.44 851 GLU A C 1
ATOM 6749 O O . GLU A 1 851 ? 0.064 31.600 33.477 1.00 78.44 851 GLU A O 1
ATOM 6754 N N . ASP A 1 852 ? -1.269 31.286 31.687 1.00 77.81 852 ASP A N 1
ATOM 6755 C CA . ASP A 1 852 ? -0.293 31.683 30.675 1.00 77.81 852 ASP A CA 1
ATOM 6756 C C . ASP A 1 852 ? -0.051 33.200 30.685 1.00 77.81 852 ASP A C 1
ATOM 6758 O O . ASP A 1 852 ? 1.091 33.627 30.510 1.00 77.81 852 ASP A O 1
ATOM 6762 N N . ASP A 1 853 ? -1.079 34.001 30.984 1.00 73.25 853 ASP A N 1
ATOM 6763 C CA . ASP A 1 853 ? -0.974 35.462 31.139 1.00 73.25 853 ASP A CA 1
ATOM 6764 C C . ASP A 1 853 ? -0.159 35.857 32.384 1.00 73.25 853 ASP A C 1
ATOM 6766 O O . ASP A 1 853 ? 0.427 36.941 32.458 1.00 73.25 853 ASP A O 1
ATOM 6770 N N . MET A 1 854 ? -0.092 34.962 33.372 1.00 76.44 854 MET A N 1
ATOM 6771 C CA . MET A 1 854 ? 0.667 35.151 34.610 1.00 76.44 854 MET A CA 1
ATOM 6772 C C . MET A 1 854 ? 2.130 34.685 34.496 1.00 76.44 854 MET A C 1
ATOM 6774 O O . MET A 1 854 ? 2.943 34.989 35.378 1.00 76.44 854 MET A O 1
ATOM 6778 N N . ASP A 1 855 ? 2.495 33.969 33.427 1.00 79.44 855 ASP A N 1
ATOM 6779 C CA . ASP A 1 855 ? 3.856 33.492 33.183 1.00 79.44 855 ASP A CA 1
ATOM 6780 C C . ASP A 1 855 ? 4.720 34.570 32.505 1.00 79.44 855 ASP A C 1
ATOM 6782 O O . ASP A 1 855 ? 4.827 34.654 31.283 1.00 79.44 855 ASP A O 1
ATOM 6786 N N . LEU A 1 856 ? 5.429 35.362 33.315 1.00 78.12 856 LEU A N 1
ATOM 6787 C CA . LEU A 1 856 ? 6.338 36.424 32.850 1.00 78.12 856 LEU A CA 1
ATOM 6788 C C . LEU A 1 856 ? 7.528 35.924 31.996 1.00 78.12 856 LEU A C 1
ATOM 6790 O O . LEU A 1 856 ? 8.265 36.737 31.417 1.00 78.12 856 LEU A O 1
ATOM 6794 N N . TYR A 1 857 ? 7.769 34.608 31.941 1.00 81.38 857 TYR A N 1
ATOM 6795 C CA . TYR A 1 857 ? 8.782 34.008 31.070 1.00 81.38 857 TYR A CA 1
ATOM 6796 C C . TYR A 1 857 ? 8.233 33.657 29.687 1.00 81.38 857 TYR A C 1
ATOM 6798 O O . TYR A 1 857 ? 9.019 33.542 28.740 1.00 81.38 857 TYR A O 1
ATOM 6806 N N . ARG A 1 858 ? 6.910 33.551 29.536 1.00 82.25 858 ARG A N 1
ATOM 6807 C CA . ARG A 1 858 ? 6.260 33.401 28.240 1.00 82.25 858 ARG A CA 1
ATOM 6808 C C . ARG A 1 858 ? 6.181 34.763 27.562 1.00 82.25 858 ARG A C 1
ATOM 6810 O O . ARG A 1 858 ? 5.646 35.725 28.098 1.00 82.25 858 ARG A O 1
ATOM 6817 N N . ARG A 1 859 ? 6.779 34.867 26.376 1.00 86.62 859 ARG A N 1
ATOM 6818 C CA . ARG A 1 859 ? 6.860 36.122 25.618 1.00 86.62 859 ARG A CA 1
ATOM 6819 C C . ARG A 1 859 ? 6.376 35.908 24.191 1.00 86.62 859 ARG A C 1
ATOM 6821 O O . ARG A 1 859 ? 6.619 34.822 23.650 1.00 86.62 859 ARG A O 1
ATOM 6828 N N . PRO A 1 860 ? 5.757 36.924 23.565 1.00 91.44 860 PRO A N 1
ATOM 6829 C CA . PRO A 1 860 ? 5.493 36.900 22.136 1.00 91.44 860 PRO A CA 1
ATOM 6830 C C . PRO A 1 860 ? 6.774 36.587 21.360 1.00 91.44 860 PRO A C 1
ATOM 6832 O O . PRO A 1 860 ? 7.861 37.084 21.673 1.00 91.44 860 PRO A O 1
ATOM 6835 N N . THR A 1 861 ? 6.655 35.708 20.371 1.00 95.94 861 THR A N 1
ATOM 6836 C CA . THR A 1 861 ? 7.775 35.339 19.508 1.00 95.94 861 THR A CA 1
ATOM 6837 C C . THR A 1 861 ? 8.162 36.538 18.657 1.00 95.94 861 THR A C 1
ATOM 6839 O O . THR A 1 861 ? 7.310 37.147 18.018 1.00 95.94 861 THR A O 1
ATOM 6842 N N . LEU A 1 862 ? 9.453 36.873 18.644 1.00 95.00 862 LEU A N 1
ATOM 6843 C CA . LEU A 1 862 ? 9.959 37.969 17.826 1.00 95.00 862 LEU A CA 1
ATOM 6844 C C . LEU A 1 862 ? 9.821 37.643 16.339 1.00 95.00 862 LEU A C 1
ATOM 6846 O O . LEU A 1 862 ? 9.981 36.491 15.917 1.00 95.00 862 LEU A O 1
ATOM 6850 N N . THR A 1 863 ? 9.571 38.685 15.553 1.00 95.44 863 THR A N 1
ATOM 6851 C CA . THR A 1 863 ? 9.580 38.594 14.098 1.00 95.44 863 THR A CA 1
ATOM 6852 C C . THR A 1 863 ? 10.964 38.186 13.598 1.00 95.44 863 THR A C 1
ATOM 6854 O O . THR A 1 863 ? 11.993 38.467 14.221 1.00 95.44 863 THR A O 1
ATOM 6857 N N . ARG A 1 864 ? 10.991 37.486 12.465 1.00 94.00 864 ARG A N 1
ATOM 6858 C CA . ARG A 1 864 ? 12.220 37.064 11.792 1.00 94.00 864 ARG A CA 1
ATOM 6859 C C . ARG A 1 864 ? 12.128 37.318 10.299 1.00 94.00 864 ARG A C 1
ATOM 6861 O O . ARG A 1 864 ? 11.041 37.366 9.731 1.00 94.00 864 ARG A O 1
ATOM 6868 N N . GLU A 1 865 ? 13.285 37.412 9.664 1.00 94.25 865 GLU A N 1
ATOM 6869 C CA . GLU A 1 865 ? 13.355 37.427 8.209 1.00 94.25 865 GLU A CA 1
ATOM 6870 C C . GLU A 1 865 ? 13.050 36.037 7.643 1.00 94.25 865 GLU A C 1
ATOM 6872 O O . GLU A 1 865 ? 13.408 35.010 8.230 1.00 94.25 865 GLU A O 1
ATOM 6877 N N . ALA A 1 866 ? 12.373 36.010 6.496 1.00 92.00 866 ALA A N 1
ATOM 6878 C CA . ALA A 1 866 ? 12.130 34.775 5.772 1.00 92.00 866 ALA A CA 1
ATOM 6879 C C . ALA A 1 866 ? 13.441 34.250 5.174 1.00 92.00 866 ALA A C 1
ATOM 6881 O O . ALA A 1 866 ? 14.178 34.985 4.514 1.00 92.00 866 ALA A O 1
ATOM 6882 N N . ARG A 1 867 ? 13.717 32.962 5.379 1.00 93.75 867 ARG A N 1
ATOM 6883 C CA . ARG A 1 867 ? 14.866 32.282 4.787 1.00 93.75 867 ARG A CA 1
ATOM 6884 C C . ARG A 1 867 ? 14.510 31.791 3.389 1.00 93.75 867 ARG A C 1
ATOM 6886 O O . ARG A 1 867 ? 13.516 31.086 3.211 1.00 93.75 867 ARG A O 1
ATOM 6893 N N . PHE A 1 868 ? 15.378 32.118 2.438 1.00 93.88 868 PHE A N 1
ATOM 6894 C CA . PHE A 1 868 ? 15.314 31.675 1.052 1.00 93.88 868 PHE A CA 1
ATOM 6895 C C . PHE A 1 868 ? 16.570 30.908 0.670 1.00 93.88 868 PHE A C 1
ATOM 6897 O O . PHE A 1 868 ? 17.638 31.124 1.245 1.00 93.88 868 PHE A O 1
ATOM 6904 N N . HIS A 1 869 ? 16.417 30.052 -0.329 1.00 95.56 869 HIS A N 1
ATOM 6905 C CA . HIS A 1 869 ? 17.515 29.404 -1.020 1.00 95.56 869 HIS A CA 1
ATOM 6906 C C . HIS A 1 869 ? 17.743 30.079 -2.370 1.00 95.56 869 HIS A C 1
ATOM 6908 O O . HIS A 1 869 ? 16.804 30.588 -2.990 1.00 95.56 869 HIS A O 1
ATOM 6914 N N . SER A 1 870 ? 18.995 30.105 -2.827 1.00 96.06 870 SER A N 1
ATOM 6915 C CA . SER A 1 870 ? 19.269 30.463 -4.220 1.00 96.06 870 SER A CA 1
ATOM 6916 C C . SER A 1 870 ? 18.734 29.370 -5.159 1.00 96.06 870 SER A C 1
ATOM 6918 O O . SER A 1 870 ? 18.458 28.252 -4.729 1.00 96.06 870 SER A O 1
ATOM 6920 N N . VAL A 1 871 ? 18.603 29.657 -6.458 1.00 95.00 871 VAL A N 1
ATOM 6921 C CA . VAL A 1 871 ? 18.128 28.663 -7.449 1.00 95.00 871 VAL A CA 1
ATOM 6922 C C . VAL A 1 871 ? 19.014 27.418 -7.445 1.00 95.00 871 VAL A C 1
ATOM 6924 O O . VAL A 1 871 ? 18.536 26.292 -7.529 1.00 95.00 871 VAL A O 1
ATOM 6927 N N . GLU A 1 872 ? 20.319 27.631 -7.332 1.00 96.50 872 GLU A N 1
ATOM 6928 C CA . GLU A 1 872 ? 21.338 26.592 -7.327 1.00 96.50 872 GLU A CA 1
ATOM 6929 C C . GLU A 1 872 ? 21.242 25.719 -6.069 1.00 96.50 872 GLU A C 1
ATOM 6931 O O . GLU A 1 872 ? 21.319 24.493 -6.162 1.00 96.50 872 GLU A O 1
ATOM 6936 N N . GLU A 1 873 ? 21.002 26.342 -4.910 1.00 96.50 873 GLU A N 1
ATOM 6937 C CA . GLU A 1 873 ? 20.735 25.642 -3.653 1.00 96.50 873 GLU A CA 1
ATOM 6938 C C . GLU A 1 873 ? 19.434 24.838 -3.711 1.00 96.50 873 GLU A C 1
ATOM 6940 O O . GLU A 1 873 ? 19.423 23.675 -3.310 1.00 96.50 873 GLU A O 1
ATOM 6945 N N . GLU A 1 874 ? 18.348 25.418 -4.234 1.00 97.00 874 GLU A N 1
ATOM 6946 C CA . GLU A 1 874 ? 17.067 24.721 -4.383 1.00 97.00 874 GLU A CA 1
ATOM 6947 C C . GLU A 1 874 ? 17.208 23.483 -5.279 1.00 97.00 874 GLU A C 1
ATOM 6949 O O . GLU A 1 874 ? 16.717 22.412 -4.921 1.00 97.00 874 GLU A O 1
ATOM 6954 N N . VAL A 1 875 ? 17.921 23.592 -6.409 1.00 96.94 875 VAL A N 1
ATOM 6955 C CA . VAL A 1 875 ? 18.207 22.444 -7.288 1.00 96.94 875 VAL A CA 1
ATOM 6956 C C . VAL A 1 875 ? 18.990 21.365 -6.542 1.00 96.94 875 VAL A C 1
ATOM 6958 O O . VAL A 1 875 ? 18.616 20.191 -6.600 1.00 96.94 875 VAL A O 1
ATOM 6961 N N . ALA A 1 876 ? 20.055 21.747 -5.832 1.00 97.19 876 ALA A N 1
ATOM 6962 C CA . ALA A 1 876 ? 20.904 20.809 -5.105 1.00 97.19 876 ALA A CA 1
ATOM 6963 C C . ALA A 1 876 ? 20.112 20.040 -4.035 1.00 97.19 876 ALA A C 1
ATOM 6965 O O . ALA A 1 876 ? 20.116 18.807 -4.008 1.00 97.19 876 ALA A O 1
ATOM 6966 N N . LEU A 1 877 ? 19.403 20.778 -3.179 1.00 97.50 877 LEU A N 1
ATOM 6967 C CA . LEU A 1 877 ? 18.691 20.235 -2.027 1.00 97.50 877 LEU A CA 1
ATOM 6968 C C . LEU A 1 877 ? 17.465 19.420 -2.444 1.00 97.50 877 LEU A C 1
ATOM 6970 O O . LEU A 1 877 ? 17.279 18.310 -1.946 1.00 97.50 877 LEU A O 1
ATOM 6974 N N . CYS A 1 878 ? 16.666 19.923 -3.390 1.00 96.94 878 CYS A N 1
ATOM 6975 C CA . CYS A 1 878 ? 15.483 19.222 -3.884 1.00 96.94 878 CYS A CA 1
ATOM 6976 C C . CYS A 1 878 ? 15.859 17.892 -4.542 1.00 96.94 878 CYS A C 1
ATOM 6978 O O . CYS A 1 878 ? 15.335 16.842 -4.163 1.00 96.94 878 CYS A O 1
ATOM 6980 N N . ALA A 1 879 ? 16.817 17.910 -5.477 1.00 96.62 879 ALA A N 1
ATOM 6981 C CA . ALA A 1 879 ? 17.271 16.691 -6.136 1.00 96.62 879 ALA A CA 1
ATOM 6982 C C . ALA A 1 879 ? 17.907 15.716 -5.133 1.00 96.62 879 ALA A C 1
ATOM 6984 O O . ALA A 1 879 ? 17.658 14.513 -5.209 1.00 96.62 879 ALA A O 1
ATOM 6985 N N . GLY A 1 880 ? 18.672 16.229 -4.163 1.00 97.12 880 GLY A N 1
ATOM 6986 C CA . GLY A 1 880 ? 19.282 15.433 -3.103 1.00 97.12 880 GLY A CA 1
ATOM 6987 C C . GLY A 1 880 ? 18.255 14.700 -2.234 1.00 97.12 880 GLY A C 1
ATOM 6988 O O . GLY A 1 880 ? 18.328 13.480 -2.093 1.00 97.12 880 GLY A O 1
ATOM 6989 N N . CYS A 1 881 ? 17.268 15.417 -1.692 1.00 97.56 881 CYS A N 1
ATOM 6990 C CA . CYS A 1 881 ? 16.196 14.824 -0.889 1.00 97.56 881 CYS A CA 1
ATOM 6991 C C . CYS A 1 881 ? 15.322 13.862 -1.710 1.00 97.56 881 CYS A C 1
ATOM 6993 O O . CYS A 1 881 ? 15.012 12.768 -1.242 1.00 97.56 881 CYS A O 1
ATOM 6995 N N . TYR A 1 882 ? 14.983 14.218 -2.953 1.00 97.44 882 TYR A N 1
ATOM 6996 C CA . TYR A 1 882 ? 14.208 13.361 -3.852 1.00 97.44 882 TYR A CA 1
ATOM 6997 C C . TYR A 1 882 ? 14.912 12.028 -4.139 1.00 97.44 882 TYR A C 1
ATOM 6999 O O . TYR A 1 882 ? 14.299 10.964 -4.033 1.00 97.44 882 TYR A O 1
ATOM 7007 N N . LEU A 1 883 ? 16.210 12.070 -4.457 1.00 97.19 883 LEU A N 1
ATOM 7008 C CA . LEU A 1 883 ? 17.020 10.871 -4.678 1.00 97.19 883 LEU A CA 1
ATOM 7009 C C . LEU A 1 883 ? 17.178 10.055 -3.388 1.00 97.19 883 LEU A C 1
ATOM 7011 O O . LEU A 1 883 ? 17.199 8.825 -3.446 1.00 97.19 883 LEU A O 1
ATOM 7015 N N . TRP A 1 884 ? 17.249 10.691 -2.218 1.00 96.69 884 TRP A N 1
ATOM 7016 C CA . TRP A 1 884 ? 17.261 9.953 -0.956 1.00 96.69 884 TRP A CA 1
ATOM 7017 C C . TRP A 1 884 ? 15.953 9.194 -0.737 1.00 96.69 884 TRP A C 1
ATOM 7019 O O . TRP A 1 884 ? 15.985 7.991 -0.485 1.00 96.69 884 TRP A O 1
ATOM 7029 N N . ASP A 1 885 ? 14.810 9.864 -0.887 1.00 95.44 885 ASP A N 1
ATOM 7030 C CA . ASP A 1 885 ? 13.491 9.253 -0.716 1.00 95.44 885 ASP A CA 1
ATOM 7031 C C . ASP A 1 885 ? 13.279 8.082 -1.678 1.00 95.44 885 ASP A C 1
ATOM 7033 O O . ASP A 1 885 ? 12.831 7.008 -1.268 1.00 95.44 885 ASP A O 1
ATOM 7037 N N . TYR A 1 886 ? 13.651 8.254 -2.949 1.00 93.25 886 TYR A N 1
ATOM 7038 C CA . TYR A 1 886 ? 13.574 7.186 -3.944 1.00 93.25 886 TYR A CA 1
ATOM 7039 C C . TYR A 1 886 ? 14.419 5.978 -3.553 1.00 93.25 886 TYR A C 1
ATOM 7041 O O . TYR A 1 886 ? 13.946 4.841 -3.618 1.00 93.25 886 TYR A O 1
ATOM 7049 N N . LEU A 1 887 ? 15.651 6.202 -3.100 1.00 91.81 887 LEU A N 1
ATOM 7050 C CA . LEU A 1 887 ? 16.552 5.132 -2.688 1.00 91.81 887 LEU A CA 1
ATOM 7051 C C . LEU A 1 887 ? 16.055 4.435 -1.411 1.00 91.81 887 LEU A C 1
ATOM 7053 O O . LEU A 1 887 ? 15.986 3.205 -1.338 1.00 91.81 887 LEU A O 1
ATOM 7057 N N . ALA A 1 888 ? 15.631 5.220 -0.421 1.00 91.56 888 ALA A N 1
ATOM 7058 C CA . ALA A 1 888 ? 15.127 4.740 0.856 1.00 91.56 888 ALA A CA 1
ATOM 7059 C C . ALA A 1 888 ? 13.862 3.884 0.688 1.00 91.56 888 ALA A C 1
ATOM 7061 O O . ALA A 1 888 ? 13.755 2.828 1.325 1.00 91.56 888 ALA A O 1
ATOM 7062 N N . ARG A 1 889 ? 12.940 4.296 -0.192 1.00 92.25 889 ARG A N 1
ATOM 7063 C CA . ARG A 1 889 ? 11.625 3.660 -0.379 1.00 92.25 889 ARG A CA 1
ATOM 7064 C C . ARG A 1 889 ? 11.632 2.534 -1.409 1.00 92.25 889 ARG A C 1
ATOM 7066 O O . ARG A 1 889 ? 10.988 1.518 -1.167 1.00 92.25 889 ARG A O 1
ATOM 7073 N N . SER A 1 890 ? 12.387 2.666 -2.506 1.00 90.88 890 SER A N 1
ATOM 7074 C CA . SER A 1 890 ? 12.522 1.590 -3.507 1.00 90.88 890 SER A CA 1
ATOM 7075 C C . SER A 1 890 ? 13.316 0.392 -2.987 1.00 90.88 890 SER A C 1
ATOM 7077 O O . SER A 1 890 ? 13.193 -0.700 -3.528 1.00 90.88 890 SER A O 1
ATOM 7079 N N . LYS A 1 891 ? 14.129 0.596 -1.938 1.00 89.50 891 LYS A N 1
ATOM 7080 C CA . LYS A 1 891 ? 15.082 -0.394 -1.409 1.00 89.50 891 LYS A CA 1
ATOM 7081 C C . LYS A 1 891 ? 16.135 -0.832 -2.443 1.00 89.50 891 LYS A C 1
ATOM 7083 O O . LYS A 1 891 ? 16.743 -1.885 -2.273 1.00 89.50 891 LYS A O 1
ATOM 7088 N N . SER A 1 892 ? 16.364 -0.028 -3.484 1.00 90.44 892 SER A N 1
ATOM 7089 C CA . SER A 1 892 ? 17.415 -0.274 -4.479 1.00 90.44 892 SER A CA 1
ATOM 7090 C C . SER A 1 892 ? 18.809 -0.159 -3.856 1.00 90.44 892 SER A C 1
ATOM 7092 O O . SER A 1 892 ? 18.998 0.516 -2.841 1.00 90.44 892 SER A O 1
ATOM 7094 N N . ALA A 1 893 ? 19.803 -0.793 -4.479 1.00 90.75 893 ALA A N 1
ATOM 7095 C CA . ALA A 1 893 ? 21.173 -0.827 -3.960 1.00 90.75 893 ALA A CA 1
ATOM 7096 C C . ALA A 1 893 ? 21.910 0.517 -4.112 1.00 90.75 893 ALA A C 1
ATOM 7098 O O . ALA A 1 893 ? 22.897 0.786 -3.427 1.00 90.75 893 ALA A O 1
ATOM 7099 N N . GLY A 1 894 ? 21.441 1.355 -5.036 1.00 95.00 894 GLY A N 1
ATOM 7100 C CA . GLY A 1 894 ? 22.078 2.601 -5.427 1.00 95.00 894 GLY A CA 1
ATOM 7101 C C . GLY A 1 894 ? 21.635 3.036 -6.820 1.00 95.00 894 GLY A C 1
ATOM 7102 O O . GLY A 1 894 ? 20.576 2.641 -7.308 1.00 95.00 894 GLY A O 1
ATOM 7103 N N . TYR A 1 895 ? 22.494 3.815 -7.461 1.00 97.75 895 TYR A N 1
ATOM 7104 C CA . TYR A 1 895 ? 22.309 4.437 -8.758 1.00 97.75 895 TYR A CA 1
ATOM 7105 C C . TYR A 1 895 ? 23.399 4.025 -9.745 1.00 97.75 895 TYR A C 1
ATOM 7107 O O . TYR A 1 895 ? 24.567 3.869 -9.367 1.00 97.75 895 TYR A O 1
ATOM 7115 N N . LEU A 1 896 ? 23.017 3.918 -11.017 1.00 98.25 896 LEU A N 1
ATOM 7116 C CA . LEU A 1 896 ? 23.926 3.898 -12.155 1.00 98.25 896 LEU A CA 1
ATOM 7117 C C . LEU A 1 896 ? 23.665 5.119 -13.041 1.00 98.25 896 LEU A C 1
ATOM 7119 O O . LEU A 1 896 ? 22.537 5.340 -13.470 1.00 98.25 896 LEU A O 1
ATOM 7123 N N . ALA A 1 897 ? 24.706 5.888 -13.351 1.00 98.12 897 ALA A N 1
ATOM 7124 C CA . ALA A 1 897 ? 24.621 7.045 -14.237 1.00 98.12 897 ALA A CA 1
ATOM 7125 C C . ALA A 1 897 ? 25.603 6.911 -15.416 1.00 98.12 897 ALA A C 1
ATOM 7127 O O . ALA A 1 897 ? 26.819 6.841 -15.195 1.00 98.12 897 ALA A O 1
ATOM 7128 N N . PRO A 1 898 ? 25.116 6.907 -16.671 1.00 97.50 898 PRO A N 1
ATOM 7129 C CA . PRO A 1 898 ? 25.962 7.090 -17.845 1.00 97.50 898 PRO A CA 1
ATOM 7130 C C . PRO A 1 898 ? 26.622 8.477 -17.806 1.00 97.50 898 PRO A C 1
ATOM 7132 O O . PRO A 1 898 ? 25.964 9.499 -18.000 1.00 97.50 898 PRO A O 1
ATOM 7135 N N . LEU A 1 899 ? 27.925 8.524 -17.529 1.00 96.75 899 LEU A N 1
ATOM 7136 C CA . LEU A 1 899 ? 28.670 9.771 -17.373 1.00 96.75 899 LEU A CA 1
ATOM 7137 C C . LEU A 1 899 ? 29.430 10.071 -18.663 1.00 96.75 899 LEU A C 1
ATOM 7139 O O . LEU A 1 899 ? 30.428 9.423 -18.958 1.00 96.75 899 LEU A O 1
ATOM 7143 N N . SER A 1 900 ? 28.948 11.050 -19.428 1.00 93.12 900 SER A N 1
ATOM 7144 C CA . SER A 1 900 ? 29.451 11.356 -20.778 1.00 93.12 900 SER A CA 1
ATOM 7145 C C . SER A 1 900 ? 30.622 12.342 -20.814 1.00 93.12 900 SER A C 1
ATOM 7147 O O . SER A 1 900 ? 31.245 12.509 -21.855 1.00 93.12 900 SER A O 1
ATOM 7149 N N . GLY A 1 901 ? 30.905 13.043 -19.711 1.00 90.00 901 GLY A N 1
ATOM 7150 C CA . GLY A 1 901 ? 31.810 14.201 -19.727 1.00 90.00 901 GLY A CA 1
ATOM 7151 C C . GLY A 1 901 ? 31.148 15.502 -20.215 1.00 90.00 901 GLY A C 1
ATOM 7152 O O . GLY A 1 901 ? 31.831 16.523 -20.333 1.00 90.00 901 GLY A O 1
ATOM 7153 N N . GLY A 1 902 ? 29.837 15.470 -20.488 1.00 91.75 902 GLY A N 1
ATOM 7154 C CA . GLY A 1 902 ? 28.984 16.629 -20.753 1.00 91.75 902 GLY A CA 1
ATOM 7155 C C . GLY A 1 902 ? 28.232 17.131 -19.511 1.00 91.75 902 GLY A C 1
ATOM 7156 O O . GLY A 1 902 ? 28.102 16.422 -18.504 1.00 91.75 902 GLY A O 1
ATOM 7157 N N . LEU A 1 903 ? 27.718 18.362 -19.604 1.00 93.62 903 LEU A N 1
ATOM 7158 C CA . LEU A 1 903 ? 27.126 19.111 -18.489 1.00 93.62 903 LEU A CA 1
ATOM 7159 C C . LEU A 1 903 ? 25.937 18.399 -17.819 1.00 93.62 903 LEU A C 1
ATOM 7161 O O . LEU A 1 903 ? 25.847 18.405 -16.595 1.00 93.62 903 LEU A O 1
ATOM 7165 N N . ASP A 1 904 ? 25.033 17.771 -18.572 1.00 94.75 904 ASP A N 1
ATOM 7166 C CA . ASP A 1 904 ? 23.798 17.217 -17.988 1.00 94.75 904 ASP A CA 1
ATOM 7167 C C . ASP A 1 904 ? 24.065 15.951 -17.169 1.00 94.75 904 ASP A C 1
ATOM 7169 O O . ASP A 1 904 ? 23.570 15.794 -16.050 1.00 94.75 904 ASP A O 1
ATOM 7173 N N . SER A 1 905 ? 24.913 15.058 -17.691 1.00 95.75 905 SER A N 1
ATOM 7174 C CA . SER A 1 905 ? 25.358 13.880 -16.936 1.00 95.75 905 SER A CA 1
ATOM 7175 C C . SER A 1 905 ? 26.192 14.272 -15.712 1.00 95.75 905 SER A C 1
ATOM 7177 O O . SER A 1 905 ? 26.054 13.654 -14.658 1.00 95.75 905 SER A O 1
ATOM 7179 N N . CYS A 1 906 ? 26.973 15.355 -15.815 1.00 96.94 906 CYS A N 1
ATOM 7180 C CA . CYS A 1 906 ? 27.658 15.962 -14.678 1.00 96.94 906 CYS A CA 1
ATOM 7181 C C . CYS A 1 906 ? 26.647 16.409 -13.612 1.00 96.94 906 CYS A C 1
ATOM 7183 O O . CYS A 1 906 ? 26.693 15.897 -12.494 1.00 96.94 906 CYS A O 1
ATOM 7185 N N . ALA A 1 907 ? 25.662 17.239 -13.969 1.00 97.69 907 ALA A N 1
ATOM 7186 C CA . ALA A 1 907 ? 24.627 17.700 -13.044 1.00 97.69 907 ALA A CA 1
ATOM 7187 C C . ALA A 1 907 ? 23.859 16.550 -12.385 1.00 97.69 907 ALA A C 1
ATOM 7189 O O . ALA A 1 907 ? 23.692 16.553 -11.170 1.00 97.69 907 ALA A O 1
ATOM 7190 N N . THR A 1 908 ? 23.489 15.523 -13.153 1.00 98.25 908 THR A N 1
ATOM 7191 C CA . THR A 1 908 ? 22.829 14.312 -12.634 1.00 98.25 908 THR A CA 1
ATOM 7192 C C . THR A 1 908 ? 23.660 13.645 -11.534 1.00 98.25 908 THR A C 1
ATOM 7194 O O . THR A 1 908 ? 23.148 13.335 -10.459 1.00 98.25 908 THR A O 1
ATOM 7197 N N . THR A 1 909 ? 24.960 13.443 -11.772 1.00 98.38 909 THR A N 1
ATOM 7198 C CA . THR A 1 909 ? 25.849 12.813 -10.784 1.00 98.38 909 THR A CA 1
ATOM 7199 C C . THR A 1 909 ? 26.151 13.716 -9.584 1.00 98.38 909 THR A C 1
ATOM 7201 O O . THR A 1 909 ? 26.169 13.235 -8.450 1.00 98.38 909 THR A O 1
ATOM 7204 N N . VAL A 1 910 ? 26.283 15.029 -9.796 1.00 98.31 910 VAL A N 1
ATOM 7205 C CA . VAL A 1 910 ? 26.472 16.016 -8.722 1.00 98.31 910 VAL A CA 1
ATOM 7206 C C . VAL A 1 910 ? 25.222 16.113 -7.834 1.00 98.31 910 VAL A C 1
ATOM 7208 O O . VAL A 1 910 ? 25.356 16.273 -6.621 1.00 98.31 910 VAL A O 1
ATOM 7211 N N . SER A 1 911 ? 24.011 15.918 -8.372 1.00 98.38 911 SER A N 1
ATOM 7212 C CA . SER A 1 911 ? 22.784 15.795 -7.567 1.00 98.38 911 SER A CA 1
ATOM 7213 C C . SER A 1 911 ? 22.815 14.581 -6.627 1.00 98.38 911 SER A C 1
ATOM 7215 O O . SER A 1 911 ? 22.439 14.697 -5.460 1.00 98.38 911 SER A O 1
ATOM 7217 N N . VAL A 1 912 ? 23.330 13.429 -7.078 1.00 98.44 912 VAL A N 1
ATOM 7218 C CA . VAL A 1 912 ? 23.534 12.254 -6.204 1.00 98.44 912 VAL A CA 1
ATOM 7219 C C . VAL A 1 912 ? 24.609 12.535 -5.148 1.00 98.44 912 VAL A C 1
ATOM 7221 O O . VAL A 1 912 ? 24.490 12.101 -4.001 1.00 98.44 912 VAL A O 1
ATOM 7224 N N . PHE A 1 913 ? 25.648 13.298 -5.485 1.00 98.56 913 PHE A N 1
ATOM 7225 C CA . PHE A 1 913 ? 26.634 13.720 -4.492 1.00 98.56 913 PHE A CA 1
ATOM 7226 C C . PHE A 1 913 ? 26.035 14.682 -3.453 1.00 98.56 913 PHE A C 1
ATOM 7228 O O . PHE A 1 913 ? 26.322 14.554 -2.262 1.00 98.56 913 PHE A O 1
ATOM 7235 N N . SER A 1 914 ? 25.137 15.585 -3.863 1.00 98.44 914 SER A N 1
ATOM 7236 C CA . SER A 1 914 ? 24.374 16.439 -2.944 1.00 98.44 914 SER A CA 1
ATOM 7237 C C . SER A 1 914 ? 23.531 15.609 -1.967 1.00 98.44 914 SER A C 1
ATOM 7239 O O . SER A 1 914 ? 23.614 15.834 -0.758 1.00 98.44 914 SER A O 1
ATOM 7241 N N . MET A 1 915 ? 22.837 14.567 -2.450 1.00 98.31 915 MET A N 1
ATOM 7242 C CA . MET A 1 915 ? 22.162 13.577 -1.594 1.00 98.31 915 MET A CA 1
ATOM 7243 C C . MET A 1 915 ? 23.128 12.986 -0.556 1.00 98.31 915 MET A C 1
ATOM 7245 O O . MET A 1 915 ? 22.812 12.939 0.631 1.00 98.31 915 MET A O 1
ATOM 7249 N N . CYS A 1 916 ? 24.329 12.571 -0.975 1.00 98.44 916 CYS A N 1
ATOM 7250 C CA . CYS A 1 916 ? 25.314 11.994 -0.059 1.00 98.44 916 CYS A CA 1
ATOM 7251 C C . CYS A 1 916 ? 25.740 12.986 1.035 1.00 98.44 916 CYS A C 1
ATOM 7253 O O . CYS A 1 916 ? 25.876 12.595 2.193 1.00 98.44 916 CYS A O 1
ATOM 7255 N N . ARG A 1 917 ? 25.911 14.272 0.699 1.00 98.12 917 ARG A N 1
ATOM 7256 C CA . ARG A 1 917 ? 26.218 15.323 1.685 1.00 98.12 917 ARG A CA 1
ATOM 7257 C C . ARG A 1 917 ? 25.099 15.481 2.715 1.00 98.12 917 ARG A C 1
ATOM 7259 O O . ARG A 1 917 ? 25.392 15.551 3.906 1.00 98.12 917 ARG A O 1
ATOM 7266 N N . LEU A 1 918 ? 23.840 15.478 2.273 1.00 98.00 918 LEU A N 1
ATOM 7267 C CA . LEU A 1 918 ? 22.676 15.577 3.160 1.00 98.00 918 LEU A CA 1
ATOM 7268 C C . LEU A 1 918 ? 22.577 14.383 4.113 1.00 98.00 918 LEU A C 1
ATOM 7270 O O . LEU A 1 918 ? 22.362 14.566 5.309 1.00 98.00 918 LEU A O 1
ATOM 7274 N N . VAL A 1 919 ? 22.802 13.168 3.610 1.00 98.06 919 VAL A N 1
ATOM 7275 C CA . VAL A 1 919 ? 22.781 11.947 4.429 1.00 98.06 919 VAL A CA 1
ATOM 7276 C C . VAL A 1 919 ? 23.880 11.971 5.490 1.00 98.06 919 VAL A C 1
ATOM 7278 O O . VAL A 1 919 ? 23.624 11.632 6.640 1.00 98.06 919 VAL A O 1
ATOM 7281 N N . ILE A 1 920 ? 25.095 12.402 5.139 1.00 97.81 920 ILE A N 1
ATOM 7282 C CA . ILE A 1 920 ? 26.204 12.503 6.099 1.00 97.81 920 ILE A CA 1
ATOM 7283 C C . ILE A 1 920 ? 25.943 13.581 7.153 1.00 97.81 920 ILE A C 1
ATOM 7285 O O . ILE A 1 920 ? 26.236 13.352 8.328 1.00 97.81 920 ILE A O 1
ATOM 7289 N N . SER A 1 921 ? 25.353 14.717 6.769 1.00 97.00 921 SER A N 1
ATOM 7290 C CA . SER A 1 921 ? 24.889 15.719 7.736 1.00 97.00 921 SER A CA 1
ATOM 7291 C C . SER A 1 921 ? 23.885 15.100 8.707 1.00 97.00 921 SER A C 1
ATOM 7293 O O . SER A 1 921 ? 24.107 15.136 9.910 1.00 97.00 921 SER A O 1
ATOM 7295 N N . ALA A 1 922 ? 22.857 14.415 8.199 1.00 96.12 922 ALA A N 1
ATOM 7296 C CA . ALA A 1 922 ? 21.838 13.788 9.037 1.00 96.12 922 ALA A CA 1
ATOM 7297 C C . ALA A 1 922 ? 22.396 12.677 9.951 1.00 96.12 922 ALA A C 1
ATOM 7299 O O . ALA A 1 922 ? 21.938 12.528 11.080 1.00 96.12 922 ALA A O 1
ATOM 7300 N N . ILE A 1 923 ? 23.399 11.911 9.505 1.00 95.62 923 ILE A N 1
ATOM 7301 C CA . ILE A 1 923 ? 24.111 10.943 10.361 1.00 95.62 923 ILE A CA 1
ATOM 7302 C C . ILE A 1 923 ? 24.889 11.664 11.467 1.00 95.62 923 ILE A C 1
ATOM 7304 O O . ILE A 1 923 ? 24.910 11.193 12.602 1.00 95.62 923 ILE A O 1
ATOM 7308 N N . THR A 1 924 ? 25.530 12.789 11.145 1.00 95.31 924 THR A N 1
ATOM 7309 C CA . THR A 1 924 ? 26.280 13.602 12.116 1.00 95.31 924 THR A CA 1
ATOM 7310 C C . THR A 1 924 ? 25.345 14.215 13.160 1.00 95.31 924 THR A C 1
ATOM 7312 O O . THR A 1 924 ? 25.695 14.269 14.337 1.00 95.31 924 THR A O 1
ATOM 7315 N N . ASP A 1 925 ? 24.134 14.577 12.742 1.00 93.62 925 ASP A N 1
ATOM 7316 C CA . ASP A 1 925 ? 23.051 15.078 13.592 1.00 93.62 925 ASP A CA 1
ATOM 7317 C C . ASP A 1 925 ? 22.294 13.952 14.341 1.00 93.62 925 ASP A C 1
ATOM 7319 O O . ASP A 1 925 ? 21.253 14.198 14.947 1.00 93.62 925 ASP A O 1
ATOM 7323 N N . ASP A 1 926 ? 22.804 12.713 14.310 1.00 92.38 926 ASP A N 1
ATOM 7324 C CA . ASP A 1 926 ? 22.253 11.523 14.982 1.00 92.38 926 ASP A CA 1
ATOM 7325 C C . ASP A 1 926 ? 20.799 11.177 14.588 1.00 92.38 926 ASP A C 1
ATOM 7327 O O . ASP A 1 926 ? 20.010 10.638 15.374 1.00 92.38 926 ASP A O 1
ATOM 7331 N N . ASN A 1 927 ? 20.426 11.449 13.333 1.00 92.94 927 ASN A N 1
ATOM 7332 C CA . ASN A 1 927 ? 19.112 11.095 12.803 1.00 92.94 927 ASN A CA 1
ATOM 7333 C C . ASN A 1 927 ? 18.968 9.564 12.673 1.00 92.94 927 ASN A C 1
ATOM 7335 O O . ASN A 1 927 ? 19.469 8.931 11.736 1.00 92.94 927 ASN A O 1
ATOM 7339 N N . GLN A 1 928 ? 18.228 8.965 13.610 1.00 93.06 928 GLN A N 1
ATOM 7340 C CA . GLN A 1 928 ? 18.066 7.511 13.713 1.00 93.06 928 GLN A CA 1
ATOM 7341 C C . GLN A 1 928 ? 17.375 6.879 12.499 1.00 93.06 928 GLN A C 1
ATOM 7343 O O . GLN A 1 928 ? 17.726 5.758 12.123 1.00 93.06 928 GLN A O 1
ATOM 7348 N N . THR A 1 929 ? 16.430 7.573 11.856 1.00 89.69 929 THR A N 1
ATOM 7349 C CA . THR A 1 929 ? 15.735 7.060 10.663 1.00 89.69 929 THR A CA 1
ATOM 7350 C C . THR A 1 929 ? 16.701 6.930 9.486 1.00 89.69 929 THR A C 1
ATOM 7352 O O . THR A 1 929 ? 16.747 5.893 8.812 1.00 89.69 929 THR A O 1
ATOM 7355 N N . VAL A 1 930 ? 17.533 7.953 9.267 1.00 93.81 930 VAL A N 1
ATOM 7356 C CA . VAL A 1 930 ? 18.560 7.938 8.218 1.00 93.81 930 VAL A CA 1
ATOM 7357 C C . VAL A 1 930 ? 19.610 6.868 8.516 1.00 93.81 930 VAL A C 1
ATOM 7359 O O . VAL A 1 930 ? 19.919 6.052 7.646 1.00 93.81 930 VAL A O 1
ATOM 7362 N N . ILE A 1 931 ? 20.095 6.790 9.760 1.00 94.31 931 ILE A N 1
ATOM 7363 C CA . ILE A 1 931 ? 21.070 5.775 10.189 1.00 94.31 931 ILE A CA 1
ATOM 7364 C C . ILE A 1 931 ? 20.529 4.356 9.975 1.00 94.31 931 ILE A C 1
ATOM 7366 O O . ILE A 1 931 ? 21.245 3.497 9.454 1.00 94.31 931 ILE A O 1
ATOM 7370 N N . ALA A 1 932 ? 19.272 4.093 10.341 1.00 91.31 932 ALA A N 1
ATOM 7371 C CA . ALA A 1 932 ? 18.637 2.794 10.134 1.00 91.31 932 ALA A CA 1
ATOM 7372 C C . ALA A 1 932 ? 18.549 2.435 8.642 1.00 91.31 932 ALA A C 1
ATOM 7374 O O . ALA A 1 932 ? 18.830 1.297 8.260 1.00 91.31 932 ALA A O 1
ATOM 7375 N N . THR A 1 933 ? 18.228 3.411 7.790 1.00 90.94 933 THR A N 1
ATOM 7376 C CA . THR A 1 933 ? 18.156 3.224 6.334 1.00 90.94 933 THR A CA 1
ATOM 7377 C C . THR A 1 933 ? 19.528 2.911 5.735 1.00 90.94 933 THR A C 1
ATOM 7379 O O . THR A 1 933 ? 19.658 1.969 4.953 1.00 90.94 933 THR A O 1
ATOM 7382 N N . VAL A 1 934 ? 20.575 3.630 6.148 1.00 91.88 934 VAL A N 1
ATOM 7383 C CA . VAL A 1 934 ? 21.956 3.377 5.702 1.00 91.88 934 VAL A CA 1
ATOM 7384 C C . VAL A 1 934 ? 22.454 2.004 6.165 1.00 91.88 934 VAL A C 1
ATOM 7386 O O . VAL A 1 934 ? 23.034 1.265 5.370 1.00 91.88 934 VAL A O 1
ATOM 7389 N N . LYS A 1 935 ? 22.178 1.612 7.416 1.00 90.19 935 LYS A N 1
ATOM 7390 C CA . LYS A 1 935 ? 22.507 0.269 7.931 1.00 90.19 935 LYS A CA 1
ATOM 7391 C C . LYS A 1 935 ? 21.780 -0.830 7.165 1.00 90.19 935 LYS A C 1
ATOM 7393 O O . LYS A 1 935 ? 22.380 -1.843 6.835 1.00 90.19 935 LYS A O 1
ATOM 7398 N N . ARG A 1 936 ? 20.511 -0.618 6.808 1.00 87.69 936 ARG A N 1
ATOM 7399 C CA . ARG A 1 936 ? 19.765 -1.553 5.955 1.00 87.69 936 ARG A CA 1
ATOM 7400 C C . ARG A 1 936 ? 20.439 -1.735 4.591 1.00 87.69 936 ARG A C 1
ATOM 7402 O O . ARG A 1 936 ? 20.493 -2.851 4.096 1.00 87.69 936 ARG A O 1
ATOM 7409 N N . MET A 1 937 ? 20.937 -0.658 3.983 1.00 86.19 937 MET A N 1
ATOM 7410 C CA . MET A 1 937 ? 21.554 -0.711 2.651 1.00 86.19 937 MET A CA 1
ATOM 7411 C C . MET A 1 937 ? 22.928 -1.391 2.639 1.00 86.19 937 MET A C 1
ATOM 7413 O O . MET A 1 937 ? 23.280 -2.038 1.655 1.00 86.19 937 MET A O 1
ATOM 7417 N N . PHE A 1 938 ? 23.717 -1.243 3.707 1.00 85.62 938 PHE A N 1
ATOM 7418 C CA . PHE A 1 938 ? 25.106 -1.721 3.739 1.00 85.62 938 PHE A CA 1
ATOM 7419 C C . PHE A 1 938 ? 25.384 -2.813 4.781 1.00 85.62 938 PHE A C 1
ATOM 7421 O O . PHE A 1 938 ? 26.539 -3.213 4.939 1.00 85.62 938 PHE A O 1
ATOM 7428 N N . GLY A 1 939 ? 24.354 -3.313 5.466 1.00 83.06 939 GLY A N 1
ATOM 7429 C CA . GLY A 1 939 ? 24.468 -4.341 6.498 1.00 83.06 939 GLY A CA 1
ATOM 7430 C C . GLY A 1 939 ? 25.387 -3.912 7.642 1.00 83.06 939 GLY A C 1
ATOM 7431 O O . GLY A 1 939 ? 25.286 -2.799 8.158 1.00 83.06 939 GLY A O 1
ATOM 7432 N N . ASP A 1 940 ? 26.322 -4.793 8.002 1.00 82.19 940 ASP A N 1
ATOM 7433 C CA . ASP A 1 940 ? 27.284 -4.584 9.092 1.00 82.19 940 ASP A CA 1
ATOM 7434 C C . ASP A 1 940 ? 28.464 -3.666 8.722 1.00 82.19 940 ASP A C 1
ATOM 7436 O O . ASP A 1 940 ? 29.373 -3.452 9.529 1.00 82.19 940 ASP A O 1
ATOM 7440 N N . ALA A 1 941 ? 28.494 -3.117 7.501 1.00 83.75 941 ALA A N 1
ATOM 7441 C CA . ALA A 1 941 ? 29.551 -2.196 7.106 1.00 83.75 941 ALA A CA 1
ATOM 7442 C C . ALA A 1 941 ? 29.536 -0.933 7.993 1.00 83.75 941 ALA A C 1
ATOM 7444 O O . ALA A 1 941 ? 28.463 -0.388 8.272 1.00 83.75 941 ALA A O 1
ATOM 7445 N N . PRO A 1 942 ? 30.708 -0.393 8.383 1.00 88.56 942 PRO A N 1
ATOM 7446 C CA . PRO A 1 942 ? 30.774 0.858 9.127 1.00 88.56 942 PRO A CA 1
ATOM 7447 C C . PRO A 1 942 ? 30.013 1.979 8.415 1.00 88.56 942 PRO A C 1
ATOM 7449 O O . PRO A 1 942 ? 30.081 2.096 7.179 1.00 88.56 942 PRO A O 1
ATOM 7452 N N . LEU A 1 943 ? 29.319 2.807 9.203 1.00 92.69 943 LEU A N 1
ATOM 7453 C CA . LEU A 1 943 ? 28.654 4.003 8.695 1.00 92.69 943 LEU A CA 1
ATOM 7454 C C . LEU A 1 943 ? 29.679 4.882 7.961 1.00 92.69 943 LEU A C 1
ATOM 7456 O O . LEU A 1 943 ? 30.789 5.067 8.474 1.00 92.69 943 LEU A O 1
ATOM 7460 N N . PRO A 1 944 ? 29.338 5.391 6.767 1.00 93.94 944 PRO A N 1
ATOM 7461 C CA . PRO A 1 944 ? 30.227 6.270 6.025 1.00 93.94 944 PRO A CA 1
ATOM 7462 C C . PRO A 1 944 ? 30.445 7.564 6.812 1.00 93.94 944 PRO A C 1
ATOM 7464 O O . PRO A 1 944 ? 29.506 8.110 7.392 1.00 93.94 944 PRO A O 1
ATOM 7467 N N . LYS A 1 945 ? 31.688 8.043 6.836 1.00 94.38 945 LYS A N 1
ATOM 7468 C CA . LYS A 1 945 ? 32.078 9.274 7.539 1.00 94.38 945 LYS A CA 1
ATOM 7469 C C . LYS A 1 945 ? 32.125 10.482 6.618 1.00 94.38 945 LYS A C 1
ATOM 7471 O O . LYS A 1 945 ? 32.039 11.612 7.087 1.00 94.38 945 LYS A O 1
ATOM 7476 N N . THR A 1 946 ? 32.292 10.249 5.319 1.00 97.19 946 THR A N 1
ATOM 7477 C CA . THR A 1 946 ? 32.390 11.304 4.311 1.00 97.19 946 THR A CA 1
ATOM 7478 C C . THR A 1 946 ? 31.367 11.096 3.195 1.00 97.19 946 THR A C 1
ATOM 7480 O O . THR A 1 946 ? 30.973 9.955 2.915 1.00 97.19 946 THR A O 1
ATOM 7483 N N . PRO A 1 947 ? 30.942 12.175 2.512 1.00 97.62 947 PRO A N 1
ATOM 7484 C CA . PRO A 1 947 ? 30.065 12.067 1.349 1.00 97.62 947 PRO A CA 1
ATOM 7485 C C . PRO A 1 947 ? 30.658 11.180 0.251 1.00 97.62 947 PRO A C 1
ATOM 7487 O O . PRO A 1 947 ? 29.920 10.441 -0.388 1.00 97.62 947 PRO A O 1
ATOM 7490 N N . GLN A 1 948 ? 31.981 11.193 0.075 1.00 97.81 948 GLN A N 1
ATOM 7491 C CA . GLN A 1 948 ? 32.702 10.377 -0.901 1.00 97.81 948 GLN A CA 1
ATOM 7492 C C . GLN A 1 948 ? 32.639 8.883 -0.568 1.00 97.81 948 GLN A C 1
ATOM 7494 O O . GLN A 1 948 ? 32.418 8.066 -1.459 1.00 97.81 948 GLN A O 1
ATOM 7499 N N . GLU A 1 949 ? 32.786 8.509 0.708 1.00 95.62 949 GLU A N 1
ATOM 7500 C CA . GLU A 1 949 ? 32.641 7.114 1.144 1.00 95.62 949 GLU A CA 1
ATOM 7501 C C . GLU A 1 949 ? 31.229 6.584 0.885 1.00 95.62 949 GLU A C 1
ATOM 7503 O O . GLU A 1 949 ? 31.069 5.445 0.442 1.00 95.62 949 GLU A O 1
ATOM 7508 N N . LEU A 1 950 ? 30.207 7.404 1.146 1.00 96.19 950 LEU A N 1
ATOM 7509 C CA . LEU A 1 950 ? 28.824 7.050 0.840 1.00 96.19 950 LEU A CA 1
ATOM 7510 C C . LEU A 1 950 ? 28.607 6.966 -0.677 1.00 96.19 950 LEU A C 1
ATOM 7512 O O . LEU A 1 950 ? 28.096 5.956 -1.160 1.00 96.19 950 LEU A O 1
ATOM 7516 N N . CYS A 1 951 ? 29.057 7.979 -1.422 1.00 97.19 951 CYS A N 1
ATOM 7517 C CA . CYS A 1 951 ? 28.964 8.065 -2.879 1.00 97.19 951 CYS A CA 1
ATOM 7518 C C . CYS A 1 951 ? 29.597 6.846 -3.561 1.00 97.19 951 CYS A C 1
ATOM 7520 O O . CYS A 1 951 ? 29.005 6.278 -4.472 1.00 97.19 951 CYS A O 1
ATOM 7522 N N . ASN A 1 952 ? 30.734 6.352 -3.064 1.00 95.75 952 ASN A N 1
ATOM 7523 C CA . ASN A 1 952 ? 31.365 5.143 -3.591 1.00 95.75 952 ASN A CA 1
ATOM 7524 C C . ASN A 1 952 ? 30.466 3.904 -3.520 1.00 95.75 952 ASN A C 1
ATOM 7526 O O . ASN A 1 952 ? 30.549 3.020 -4.377 1.00 95.75 952 ASN A O 1
ATOM 7530 N N . ARG A 1 953 ? 29.633 3.812 -2.480 1.00 92.50 953 ARG A N 1
ATOM 7531 C CA . ARG A 1 953 ? 28.732 2.676 -2.267 1.00 92.50 953 ARG A CA 1
ATOM 7532 C C . ARG A 1 953 ? 27.434 2.831 -3.055 1.00 92.50 953 ARG A C 1
ATOM 7534 O O . ARG A 1 953 ? 26.941 1.832 -3.565 1.00 92.50 953 ARG A O 1
ATOM 7541 N N . VAL A 1 954 ? 26.908 4.054 -3.176 1.00 95.12 954 VAL A N 1
ATOM 7542 C CA . VAL A 1 954 ? 25.599 4.300 -3.808 1.00 95.12 954 VAL A CA 1
ATOM 7543 C C . VAL A 1 954 ? 25.666 4.679 -5.280 1.00 95.12 954 VAL A C 1
ATOM 7545 O O . VAL A 1 954 ? 24.721 4.375 -5.990 1.00 95.12 954 VAL A O 1
ATOM 7548 N N . LEU A 1 955 ? 26.725 5.323 -5.770 1.00 97.75 955 LEU A N 1
ATOM 7549 C CA . LEU A 1 955 ? 26.796 5.834 -7.140 1.00 97.75 955 LEU A CA 1
ATOM 7550 C C . LEU A 1 955 ? 27.832 5.074 -7.968 1.00 97.75 955 LEU A C 1
ATOM 7552 O O . LEU A 1 955 ? 29.023 5.036 -7.647 1.00 97.75 955 LEU A O 1
ATOM 7556 N N . HIS A 1 956 ? 27.360 4.526 -9.083 1.00 97.75 956 HIS A N 1
ATOM 7557 C CA . HIS A 1 956 ? 28.174 3.891 -10.107 1.00 97.75 956 HIS A CA 1
ATOM 7558 C C . HIS A 1 956 ? 28.094 4.736 -11.373 1.00 97.75 956 HIS A C 1
ATOM 7560 O O . HIS A 1 956 ? 27.005 5.035 -11.859 1.00 97.75 956 HIS A O 1
ATOM 7566 N N . THR A 1 957 ? 29.237 5.138 -11.909 1.00 98.50 957 THR A N 1
ATOM 7567 C CA . THR A 1 957 ? 29.308 5.92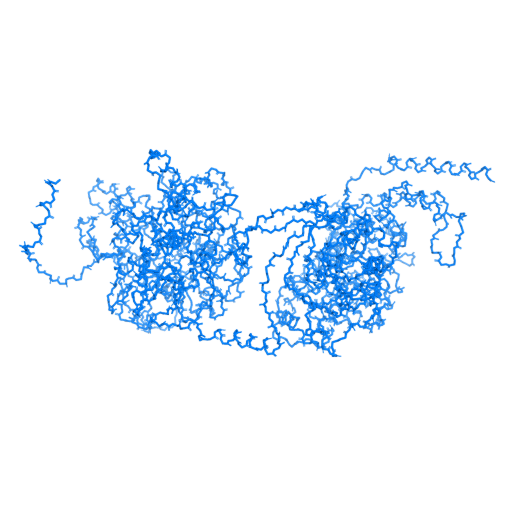4 -13.140 1.00 98.50 957 THR A CA 1
ATOM 7568 C C . THR A 1 957 ? 29.957 5.101 -14.237 1.00 98.50 957 THR A C 1
ATOM 7570 O O . THR A 1 957 ? 30.906 4.356 -13.990 1.00 98.50 957 THR A O 1
ATOM 7573 N N . ILE A 1 958 ? 29.443 5.223 -15.458 1.00 97.94 958 ILE A N 1
ATOM 7574 C CA . ILE A 1 958 ? 29.969 4.495 -16.612 1.00 97.94 958 ILE A CA 1
ATOM 7575 C C . ILE A 1 958 ? 30.166 5.436 -17.800 1.00 97.94 958 ILE A C 1
ATOM 7577 O O . ILE A 1 958 ? 29.219 6.067 -18.264 1.00 97.94 958 ILE A O 1
ATOM 7581 N N . TYR A 1 959 ? 31.404 5.540 -18.279 1.00 97.00 959 TYR A N 1
ATOM 7582 C CA . TYR A 1 959 ? 31.745 6.215 -19.528 1.00 97.00 959 TYR A CA 1
ATOM 7583 C C . TYR A 1 959 ? 31.800 5.179 -20.655 1.00 97.00 959 TYR A C 1
ATOM 7585 O O . TYR A 1 959 ? 32.527 4.188 -20.558 1.00 97.00 959 TYR A O 1
ATOM 7593 N N . MET A 1 960 ? 31.027 5.412 -21.717 1.00 95.50 960 MET A N 1
ATOM 7594 C CA . MET A 1 960 ? 30.869 4.499 -22.856 1.00 95.50 960 MET A CA 1
ATOM 7595 C C . MET A 1 960 ? 31.297 5.198 -24.149 1.00 95.50 960 MET A C 1
ATOM 7597 O O . MET A 1 960 ? 30.472 5.789 -24.859 1.00 95.50 960 MET A O 1
ATOM 7601 N N . GLY A 1 961 ? 32.602 5.161 -24.406 1.00 91.62 961 GLY A N 1
ATOM 7602 C CA . GLY A 1 961 ? 33.242 5.827 -25.537 1.00 91.62 961 GLY A CA 1
ATOM 7603 C C . GLY A 1 961 ? 33.242 5.000 -26.820 1.00 91.62 961 GLY A C 1
ATOM 7604 O O . GLY A 1 961 ? 32.912 3.815 -26.824 1.00 91.62 961 GLY A O 1
ATOM 7605 N N . MET A 1 962 ? 33.625 5.654 -27.909 1.00 88.50 962 MET A N 1
ATOM 7606 C CA . MET A 1 962 ? 34.038 5.037 -29.164 1.00 88.50 962 MET A CA 1
ATOM 7607 C C . MET A 1 962 ? 35.501 5.398 -29.406 1.00 88.50 962 MET A C 1
ATOM 7609 O O . MET A 1 962 ? 35.840 6.581 -29.434 1.00 88.50 962 MET A O 1
ATOM 7613 N N . SER A 1 963 ? 36.359 4.405 -29.628 1.00 82.56 963 SER A N 1
ATOM 7614 C CA . SER A 1 963 ? 37.819 4.577 -29.651 1.00 82.56 963 SER A CA 1
ATOM 7615 C C . SER A 1 963 ? 38.339 5.618 -30.654 1.00 82.56 963 SER A C 1
ATOM 7617 O O . SER A 1 963 ? 39.417 6.175 -30.452 1.00 82.56 963 SER A O 1
ATOM 7619 N N . LYS A 1 964 ? 37.590 5.882 -31.735 1.00 75.31 964 LYS A N 1
ATOM 7620 C CA . LYS A 1 964 ? 37.959 6.839 -32.792 1.00 75.31 964 LYS A CA 1
ATOM 7621 C C . LYS A 1 964 ? 37.142 8.132 -32.791 1.00 75.31 964 LYS A C 1
ATOM 7623 O O . LYS A 1 964 ? 37.566 9.087 -33.432 1.00 75.31 964 LYS A O 1
ATOM 7628 N N . GLN A 1 965 ? 35.968 8.147 -32.161 1.00 78.56 965 GLN A N 1
ATOM 7629 C CA . GLN A 1 965 ? 35.022 9.269 -32.226 1.00 78.56 965 GLN A CA 1
ATOM 7630 C C . GLN A 1 965 ? 34.934 10.046 -30.913 1.00 78.56 965 GLN A C 1
ATOM 7632 O O . GLN A 1 965 ? 34.676 11.244 -30.944 1.00 78.56 965 GLN A O 1
ATOM 7637 N N . SER A 1 966 ? 35.153 9.387 -29.775 1.00 82.94 966 SER A N 1
ATOM 7638 C CA . SER A 1 966 ? 35.124 10.041 -28.470 1.00 82.94 966 SER A CA 1
ATOM 7639 C C . SER A 1 966 ? 36.448 10.737 -28.169 1.00 82.94 966 SER A C 1
ATOM 7641 O O . SER A 1 966 ? 37.518 10.156 -28.368 1.00 82.94 966 SER A O 1
ATOM 7643 N N . SER A 1 967 ? 36.380 11.970 -27.671 1.00 82.88 967 SER A N 1
ATOM 7644 C CA . SER A 1 967 ? 37.570 12.766 -27.370 1.00 82.88 967 SER A CA 1
ATOM 7645 C C . SER A 1 967 ? 38.284 12.293 -26.099 1.00 82.88 967 SER A C 1
ATOM 7647 O O . SER A 1 967 ? 37.692 11.704 -25.186 1.00 82.88 967 SER A O 1
ATOM 7649 N N . HIS A 1 968 ? 39.592 12.556 -26.019 1.00 86.25 968 HIS A N 1
ATOM 7650 C CA . HIS A 1 968 ? 40.356 12.291 -24.798 1.00 86.25 968 HIS A CA 1
ATOM 7651 C C . HIS A 1 968 ? 39.833 13.160 -23.642 1.00 86.25 968 HIS A C 1
ATOM 7653 O O . HIS A 1 968 ? 39.780 12.725 -22.493 1.00 86.25 968 HIS A O 1
ATOM 7659 N N . GLU A 1 969 ? 39.390 14.371 -23.962 1.00 88.12 969 GLU A N 1
ATOM 7660 C CA . GLU A 1 969 ? 38.907 15.389 -23.045 1.00 88.12 969 GLU A CA 1
ATOM 7661 C C . GLU A 1 969 ? 37.595 14.973 -22.360 1.00 88.12 969 GLU A C 1
ATOM 7663 O O . GLU A 1 969 ? 37.511 15.055 -21.135 1.00 88.12 969 GLU A O 1
ATOM 7668 N N . THR A 1 970 ? 36.578 14.482 -23.091 1.00 89.38 970 THR A N 1
ATOM 7669 C CA . THR A 1 970 ? 35.313 14.025 -22.468 1.00 89.38 970 THR A CA 1
ATOM 7670 C C . THR A 1 970 ? 35.537 12.836 -21.537 1.00 89.38 970 THR A C 1
ATOM 7672 O O . THR A 1 970 ? 35.006 12.801 -20.421 1.00 89.38 970 THR A O 1
ATOM 7675 N N . ARG A 1 971 ? 36.376 11.886 -21.965 1.00 92.69 971 ARG A N 1
ATOM 7676 C CA . ARG A 1 971 ? 36.772 10.710 -21.183 1.00 92.69 971 ARG A CA 1
ATOM 7677 C C . ARG A 1 971 ? 37.512 11.095 -19.903 1.00 92.69 971 ARG A C 1
ATOM 7679 O O . ARG A 1 971 ? 37.224 10.542 -18.840 1.00 92.69 971 ARG A O 1
ATOM 7686 N N . GLN A 1 972 ? 38.448 12.036 -19.994 1.00 93.94 972 GLN A N 1
ATOM 7687 C CA . GLN A 1 972 ? 39.231 12.493 -18.850 1.00 93.94 972 GLN A CA 1
ATOM 7688 C C . GLN A 1 972 ? 38.359 13.267 -17.849 1.00 93.94 972 GLN A C 1
ATOM 7690 O O . GLN A 1 972 ? 38.359 12.922 -16.668 1.00 93.94 972 GLN A O 1
ATOM 7695 N N . ARG A 1 973 ? 37.497 14.182 -18.319 1.00 95.06 973 ARG A N 1
ATOM 7696 C CA . ARG A 1 973 ? 36.533 14.900 -17.462 1.00 95.06 973 ARG A CA 1
ATOM 7697 C C . ARG A 1 973 ? 35.623 13.961 -16.670 1.00 95.06 973 ARG A C 1
ATOM 7699 O O . ARG A 1 973 ? 35.427 14.153 -15.471 1.00 95.06 973 ARG A O 1
ATOM 7706 N N . ALA A 1 974 ? 35.070 12.930 -17.316 1.00 95.81 974 ALA A N 1
ATOM 7707 C CA . ALA A 1 974 ? 34.214 11.945 -16.649 1.00 95.81 974 ALA A CA 1
ATOM 7708 C C . ALA A 1 974 ? 34.952 11.206 -15.518 1.00 95.81 974 ALA A C 1
ATOM 7710 O O . ALA A 1 974 ? 34.408 11.012 -14.426 1.00 95.81 974 ALA A O 1
ATOM 7711 N N . LYS A 1 975 ? 36.211 10.832 -15.763 1.00 96.56 975 LYS A N 1
ATOM 7712 C CA . LYS A 1 975 ? 37.067 10.181 -14.773 1.00 96.56 975 LYS A CA 1
ATOM 7713 C C . LYS A 1 975 ? 37.381 11.110 -13.598 1.00 96.56 975 LYS A C 1
ATOM 7715 O O . LYS A 1 975 ? 37.230 10.685 -12.453 1.00 96.56 975 LYS A O 1
ATOM 7720 N N . ASP A 1 976 ? 37.772 12.351 -13.870 1.00 97.06 976 ASP A N 1
ATOM 7721 C CA . ASP A 1 976 ? 38.161 13.323 -12.842 1.00 97.06 976 ASP A CA 1
ATOM 7722 C C . ASP A 1 976 ? 36.984 13.696 -11.939 1.00 97.06 976 ASP A C 1
ATOM 7724 O O . ASP A 1 976 ? 37.114 13.690 -10.713 1.00 97.06 976 ASP A O 1
ATOM 7728 N N . LEU A 1 977 ? 35.795 13.895 -12.518 1.00 97.56 977 LEU A N 1
ATOM 7729 C CA . LEU A 1 977 ? 34.579 14.129 -11.743 1.00 97.56 977 LEU A CA 1
ATOM 7730 C C . LEU A 1 977 ? 34.226 12.928 -10.856 1.00 97.56 977 LEU A C 1
ATOM 7732 O O . LEU A 1 977 ? 33.916 13.095 -9.673 1.00 97.56 977 LEU A O 1
ATOM 7736 N N . SER A 1 978 ? 34.308 11.704 -11.388 1.00 97.62 978 SER A N 1
ATOM 7737 C CA . SER A 1 978 ? 34.054 10.507 -10.582 1.00 97.62 978 SER A CA 1
ATOM 7738 C C . SER A 1 978 ? 35.043 10.372 -9.422 1.00 97.62 978 SER A C 1
ATOM 7740 O O . SER A 1 978 ? 34.651 9.932 -8.340 1.00 97.62 978 SER A O 1
ATOM 7742 N N . GLN A 1 979 ? 36.311 10.741 -9.624 1.00 96.94 979 GLN A N 1
ATOM 7743 C CA . GLN A 1 979 ? 37.319 10.743 -8.562 1.00 96.94 979 GLN A CA 1
ATOM 7744 C C . GLN A 1 979 ? 37.016 11.799 -7.495 1.00 96.94 979 GLN A C 1
ATOM 7746 O O . GLN A 1 979 ? 37.074 11.480 -6.309 1.00 96.94 979 GLN A O 1
ATOM 7751 N N . ALA A 1 980 ? 36.627 13.013 -7.897 1.00 96.69 980 ALA A N 1
ATOM 7752 C CA . ALA A 1 980 ? 36.266 14.087 -6.971 1.00 96.69 980 ALA A CA 1
ATOM 7753 C C . ALA A 1 980 ? 35.045 13.732 -6.097 1.00 96.69 980 ALA A C 1
ATOM 7755 O O . ALA A 1 980 ? 35.049 13.976 -4.889 1.00 96.69 980 ALA A O 1
ATOM 7756 N N . MET A 1 981 ? 34.011 13.114 -6.684 1.00 97.19 981 MET A N 1
ATOM 7757 C CA . MET A 1 981 ? 32.814 12.669 -5.951 1.00 97.19 981 MET A CA 1
ATOM 7758 C C . MET A 1 981 ? 33.029 11.376 -5.155 1.00 97.19 981 MET A C 1
ATOM 7760 O O . MET A 1 981 ? 32.268 11.097 -4.231 1.00 97.19 981 MET A O 1
ATOM 7764 N N . GLY A 1 982 ? 34.017 10.558 -5.527 1.00 96.69 982 GLY A N 1
ATOM 7765 C CA . GLY A 1 982 ? 34.256 9.235 -4.949 1.00 96.69 982 GLY A CA 1
ATOM 7766 C C . GLY A 1 982 ? 33.390 8.105 -5.522 1.00 96.69 982 GLY A C 1
ATOM 7767 O O . GLY A 1 982 ? 33.400 7.008 -4.964 1.00 96.69 982 GLY A O 1
ATOM 7768 N N . SER A 1 983 ? 32.655 8.320 -6.621 1.00 97.69 983 SER A N 1
ATOM 7769 C CA . SER A 1 983 ? 31.813 7.276 -7.227 1.00 97.69 983 SER A CA 1
ATOM 7770 C C . SER A 1 983 ? 32.626 6.124 -7.821 1.00 97.69 983 SER A C 1
ATOM 7772 O O . SER A 1 983 ? 33.785 6.287 -8.212 1.00 97.69 983 SER A O 1
ATOM 7774 N N . TYR A 1 984 ? 32.010 4.945 -7.923 1.00 97.25 984 TYR A N 1
ATOM 7775 C CA . TYR A 1 984 ? 32.632 3.800 -8.585 1.00 97.25 984 TYR A CA 1
ATOM 7776 C C . TYR A 1 984 ? 32.560 3.959 -10.108 1.00 97.25 984 TYR A C 1
ATOM 7778 O O . TYR A 1 984 ? 31.475 3.882 -10.680 1.00 97.25 984 TYR A O 1
ATOM 7786 N N . HIS A 1 985 ? 33.709 4.186 -10.750 1.00 97.69 985 HIS A N 1
ATOM 7787 C CA . HIS A 1 985 ? 33.789 4.506 -12.176 1.00 97.69 985 HIS A CA 1
ATOM 7788 C C . HIS A 1 985 ? 34.160 3.307 -13.043 1.00 97.69 985 HIS A C 1
ATOM 7790 O O . HIS A 1 985 ? 35.105 2.578 -12.736 1.00 97.69 985 HIS A O 1
ATOM 7796 N N . ILE A 1 986 ? 33.494 3.185 -14.185 1.00 97.19 986 ILE A N 1
ATOM 7797 C CA . ILE A 1 986 ? 33.836 2.250 -15.252 1.00 97.19 986 ILE A CA 1
ATOM 7798 C C . ILE A 1 986 ? 34.054 3.051 -16.526 1.00 97.19 986 ILE A C 1
ATOM 7800 O O . ILE A 1 986 ? 33.230 3.881 -16.897 1.00 97.19 986 ILE A O 1
ATOM 7804 N N . ASN A 1 987 ? 35.156 2.777 -17.212 1.00 95.50 987 ASN A N 1
ATOM 7805 C CA . ASN A 1 987 ? 35.457 3.356 -18.511 1.00 95.50 987 ASN A CA 1
ATOM 7806 C C . ASN A 1 987 ? 35.604 2.217 -19.520 1.00 95.50 987 ASN A C 1
ATOM 7808 O O . ASN A 1 987 ? 36.440 1.335 -19.319 1.00 95.50 987 ASN A O 1
ATOM 7812 N N . LEU A 1 988 ? 34.780 2.226 -20.567 1.00 94.38 988 LEU A N 1
ATOM 7813 C CA . LEU A 1 988 ? 34.797 1.215 -21.617 1.00 94.38 988 LEU A CA 1
ATOM 7814 C C . LEU A 1 988 ? 34.569 1.820 -23.006 1.00 94.38 988 LEU A C 1
ATOM 7816 O O . LEU A 1 988 ? 34.096 2.952 -23.144 1.00 94.38 988 LEU A O 1
ATOM 7820 N N . ASP A 1 989 ? 34.899 1.026 -24.020 1.00 94.19 989 ASP A N 1
ATOM 7821 C CA . ASP A 1 989 ? 34.662 1.306 -25.434 1.00 94.19 989 ASP A CA 1
ATOM 7822 C C . ASP A 1 989 ? 33.564 0.375 -25.970 1.00 94.19 989 ASP A C 1
ATOM 7824 O O . ASP A 1 989 ? 33.618 -0.839 -25.755 1.00 94.19 989 ASP A O 1
ATOM 7828 N N . ILE A 1 990 ? 32.563 0.929 -26.665 1.00 94.12 990 ILE A N 1
ATOM 7829 C CA . ILE A 1 990 ? 31.435 0.165 -27.237 1.00 94.12 990 ILE A CA 1
ATOM 7830 C C . ILE A 1 990 ? 31.662 -0.249 -28.700 1.00 94.12 990 ILE A C 1
ATOM 7832 O O . ILE A 1 990 ? 30.752 -0.792 -29.330 1.00 94.12 990 ILE A O 1
ATOM 7836 N N . ASP A 1 991 ? 32.862 -0.020 -29.246 1.00 93.25 991 ASP A N 1
ATOM 7837 C CA . ASP A 1 991 ? 33.207 -0.254 -30.653 1.00 93.25 991 ASP A CA 1
ATOM 7838 C C . ASP A 1 991 ? 32.807 -1.649 -31.150 1.00 93.25 991 ASP A C 1
ATOM 7840 O O . ASP A 1 991 ? 32.232 -1.775 -32.229 1.00 93.25 991 ASP A O 1
ATOM 7844 N N . SER A 1 992 ? 33.072 -2.702 -30.370 1.00 93.88 992 SER A N 1
ATOM 7845 C CA . SER A 1 992 ? 32.772 -4.087 -30.762 1.00 93.88 992 SER A CA 1
ATOM 7846 C C . SER A 1 992 ? 31.270 -4.338 -30.923 1.00 93.88 992 SER A C 1
ATOM 7848 O O . SER A 1 992 ? 30.848 -4.946 -31.907 1.00 93.88 992 SER A O 1
ATOM 7850 N N . VAL A 1 993 ? 30.458 -3.830 -29.993 1.00 93.31 993 VAL A N 1
ATOM 7851 C CA . VAL A 1 993 ? 28.996 -3.975 -30.010 1.00 93.31 993 VAL A CA 1
ATOM 7852 C C . VAL A 1 993 ? 28.383 -3.108 -31.110 1.00 93.31 993 VAL A C 1
ATOM 7854 O O . VAL A 1 993 ? 27.488 -3.550 -31.831 1.00 93.31 993 VAL A O 1
ATOM 7857 N N . TYR A 1 994 ? 28.904 -1.892 -31.294 1.00 93.56 994 TYR A N 1
ATOM 7858 C CA . TYR A 1 994 ? 28.512 -1.008 -32.387 1.00 93.56 994 TYR A CA 1
ATOM 7859 C C . TYR A 1 994 ? 28.774 -1.643 -33.761 1.00 93.56 994 TYR A C 1
ATOM 7861 O O . TYR A 1 994 ? 27.870 -1.674 -34.600 1.00 93.56 994 TYR A O 1
ATOM 7869 N N . GLN A 1 995 ? 29.980 -2.182 -33.987 1.00 94.00 995 GLN A N 1
ATOM 7870 C CA . GLN A 1 995 ? 30.324 -2.813 -35.264 1.00 94.00 995 GLN A CA 1
ATOM 7871 C C . GLN A 1 995 ? 29.498 -4.070 -35.515 1.00 94.00 995 GLN A C 1
ATOM 7873 O O . GLN A 1 995 ? 28.983 -4.225 -36.615 1.00 94.00 995 GLN A O 1
ATOM 7878 N N . ALA A 1 996 ? 29.272 -4.909 -34.499 1.00 95.06 996 ALA A N 1
ATOM 7879 C CA . ALA A 1 996 ? 28.411 -6.082 -34.639 1.00 95.06 996 ALA A CA 1
ATOM 7880 C C . ALA A 1 996 ? 26.998 -5.705 -35.127 1.00 95.06 996 ALA A C 1
ATOM 7882 O O . ALA A 1 996 ? 26.461 -6.337 -36.039 1.00 95.06 996 ALA A O 1
ATOM 7883 N N . GLN A 1 997 ? 26.416 -4.635 -34.576 1.00 93.88 997 GLN A N 1
ATOM 7884 C CA . GLN A 1 997 ? 25.096 -4.162 -34.988 1.00 93.88 997 GLN A CA 1
ATOM 7885 C C . GLN A 1 997 ? 25.110 -3.533 -36.392 1.00 93.88 997 GLN A C 1
ATOM 7887 O O . GLN A 1 997 ? 24.188 -3.761 -37.178 1.00 93.88 997 GLN A O 1
ATOM 7892 N N . LYS A 1 998 ? 26.153 -2.764 -36.734 1.00 93.81 998 LYS A N 1
ATOM 7893 C CA . LYS A 1 998 ? 26.328 -2.198 -38.081 1.00 93.81 998 LYS A CA 1
ATOM 7894 C C . LYS A 1 998 ? 26.488 -3.304 -39.134 1.00 93.81 998 LYS A C 1
ATOM 7896 O O . LYS A 1 998 ? 25.816 -3.269 -40.167 1.00 93.81 998 LYS A O 1
ATOM 7901 N N . ASP A 1 999 ? 27.325 -4.299 -38.859 1.00 94.88 999 ASP A N 1
ATOM 7902 C CA . ASP A 1 999 ? 27.598 -5.429 -39.750 1.00 94.88 999 ASP A CA 1
ATOM 7903 C C . ASP A 1 999 ? 26.371 -6.321 -39.942 1.00 94.88 999 ASP A C 1
ATOM 7905 O O . ASP A 1 999 ? 26.150 -6.844 -41.038 1.00 94.88 999 ASP A O 1
ATOM 7909 N N . LEU A 1 1000 ? 25.514 -6.449 -38.925 1.00 94.56 1000 LEU A N 1
ATOM 7910 C CA . LEU A 1 1000 ? 24.231 -7.136 -39.057 1.00 94.56 1000 LEU A CA 1
ATOM 7911 C C . LEU A 1 1000 ? 23.325 -6.448 -40.090 1.00 94.56 1000 LEU A C 1
ATOM 7913 O O . LEU A 1 1000 ? 22.764 -7.120 -40.956 1.00 94.56 1000 LEU A O 1
ATOM 7917 N N . VAL A 1 1001 ? 23.211 -5.115 -40.052 1.00 93.25 1001 VAL A N 1
ATOM 7918 C CA . VAL A 1 1001 ? 22.434 -4.351 -41.049 1.00 93.25 1001 VAL A CA 1
ATOM 7919 C C . VAL A 1 1001 ? 23.055 -4.500 -42.437 1.00 93.25 1001 VAL A C 1
ATOM 7921 O O . VAL A 1 1001 ? 22.350 -4.798 -43.405 1.00 93.25 1001 VAL A O 1
ATOM 7924 N N . LYS A 1 1002 ? 24.382 -4.358 -42.526 1.00 94.81 1002 LYS A N 1
ATOM 7925 C CA . LYS A 1 1002 ? 25.133 -4.477 -43.778 1.00 94.81 1002 LYS A CA 1
ATOM 7926 C C . LYS A 1 1002 ? 24.968 -5.846 -44.430 1.00 94.81 1002 LYS A C 1
ATOM 7928 O O . LYS A 1 1002 ? 24.681 -5.919 -45.621 1.00 94.81 1002 LYS A O 1
ATOM 7933 N N . SER A 1 1003 ? 25.129 -6.922 -43.665 1.00 95.25 1003 SER A N 1
ATOM 7934 C CA . SER A 1 1003 ? 24.996 -8.296 -44.162 1.00 95.25 1003 SER A CA 1
ATOM 7935 C C . SER A 1 1003 ? 23.553 -8.653 -44.523 1.00 95.25 1003 SER A C 1
ATOM 7937 O O . SER A 1 1003 ? 23.335 -9.330 -45.524 1.00 95.25 1003 SER A O 1
ATOM 7939 N N . SER A 1 1004 ? 22.570 -8.155 -43.766 1.00 95.94 1004 SER A N 1
ATOM 7940 C CA . SER A 1 1004 ? 21.150 -8.448 -44.007 1.00 95.94 1004 SER A CA 1
ATOM 7941 C C . SER A 1 1004 ? 20.575 -7.707 -45.215 1.00 95.94 1004 SER A C 1
ATOM 7943 O O . SER A 1 1004 ? 19.710 -8.241 -45.905 1.00 95.94 1004 SER A O 1
ATOM 7945 N N . LEU A 1 1005 ? 21.026 -6.473 -45.471 1.00 95.12 1005 LEU A N 1
ATOM 7946 C CA . LEU A 1 1005 ? 20.481 -5.615 -46.533 1.00 95.12 1005 LEU A CA 1
ATOM 7947 C C . LEU A 1 1005 ? 21.416 -5.451 -47.739 1.00 95.12 1005 LEU A C 1
ATOM 7949 O O . LEU A 1 1005 ? 21.007 -4.881 -48.748 1.00 95.12 1005 LEU A O 1
ATOM 7953 N N . GLY A 1 1006 ? 22.670 -5.904 -47.645 1.00 93.06 1006 GLY A N 1
ATOM 7954 C CA . GLY A 1 1006 ? 23.692 -5.677 -48.671 1.00 93.06 1006 GLY A CA 1
ATOM 7955 C C . GLY A 1 1006 ? 24.089 -4.203 -48.834 1.00 93.06 1006 GLY A C 1
ATOM 7956 O O . GLY A 1 1006 ? 24.610 -3.828 -49.882 1.00 93.06 1006 GLY A O 1
ATOM 7957 N N . PHE A 1 1007 ? 23.826 -3.360 -47.830 1.00 93.12 1007 PHE A N 1
ATOM 7958 C CA . PHE A 1 1007 ? 24.003 -1.907 -47.890 1.00 93.12 1007 PHE A CA 1
ATOM 7959 C C . PHE A 1 1007 ? 24.878 -1.404 -46.735 1.00 93.12 1007 PHE A C 1
ATOM 7961 O O . PHE A 1 1007 ? 24.577 -1.653 -45.570 1.00 93.12 1007 PHE A O 1
ATOM 7968 N N . ASP A 1 1008 ? 25.957 -0.687 -47.054 1.00 93.31 1008 ASP A N 1
ATOM 7969 C CA . ASP A 1 1008 ? 26.902 -0.154 -46.067 1.00 93.31 1008 ASP A CA 1
ATOM 7970 C C . ASP A 1 1008 ? 26.644 1.335 -45.819 1.00 93.31 1008 ASP A C 1
ATOM 7972 O O . ASP A 1 1008 ? 27.039 2.182 -46.620 1.00 93.31 1008 ASP A O 1
ATOM 7976 N N . ALA A 1 1009 ? 25.958 1.636 -44.716 1.00 93.62 1009 ALA A N 1
ATOM 7977 C CA . ALA A 1 1009 ? 25.635 3.002 -44.325 1.00 93.62 1009 ALA A CA 1
ATOM 7978 C C . ALA A 1 1009 ? 26.890 3.794 -43.920 1.00 93.62 1009 ALA A C 1
ATOM 7980 O O . ALA A 1 1009 ? 27.759 3.284 -43.195 1.00 93.62 1009 ALA A O 1
ATOM 7981 N N . LYS A 1 1010 ? 26.944 5.062 -44.339 1.00 92.31 1010 LYS A N 1
ATOM 7982 C CA . LYS A 1 1010 ? 28.055 5.988 -44.068 1.00 92.31 1010 LYS A CA 1
ATOM 7983 C C . LYS A 1 1010 ? 27.621 7.194 -43.239 1.00 92.31 1010 LYS A C 1
ATOM 7985 O O . LYS A 1 1010 ? 26.461 7.601 -43.286 1.00 92.31 1010 LYS A O 1
ATOM 7990 N N . PHE A 1 1011 ? 28.556 7.783 -42.491 1.00 89.75 1011 PHE A N 1
ATOM 7991 C CA . PHE A 1 1011 ? 28.302 9.066 -41.830 1.00 89.75 1011 PHE A CA 1
ATOM 7992 C C . PHE A 1 1011 ? 28.173 10.190 -42.862 1.00 89.75 1011 PHE A C 1
ATOM 7994 O O . PHE A 1 1011 ? 28.685 10.091 -43.981 1.00 89.75 1011 PHE A O 1
ATOM 8001 N N . LYS A 1 1012 ? 27.527 11.295 -42.483 1.00 87.75 1012 LYS A N 1
ATOM 8002 C CA . LYS A 1 1012 ? 27.363 12.460 -43.365 1.00 87.75 1012 LYS A CA 1
ATOM 8003 C C . LYS A 1 1012 ? 28.708 13.045 -43.804 1.00 87.75 1012 LYS A C 1
ATOM 8005 O O . LYS A 1 1012 ? 28.889 13.333 -44.985 1.00 87.75 1012 LYS A O 1
ATOM 8010 N N . VAL A 1 1013 ? 29.675 13.124 -42.887 1.00 84.88 1013 VAL A N 1
ATOM 8011 C CA . VAL A 1 1013 ? 31.060 13.550 -43.170 1.00 84.88 1013 VAL A CA 1
ATOM 8012 C C . VAL A 1 1013 ? 31.798 12.624 -44.152 1.00 84.88 1013 VAL A C 1
ATOM 8014 O O . VAL A 1 1013 ? 32.759 13.037 -44.791 1.00 84.88 1013 VAL A O 1
ATOM 8017 N N . GLU A 1 1014 ? 31.318 11.391 -44.336 1.00 87.12 1014 GLU A N 1
ATOM 8018 C CA . GLU A 1 1014 ? 31.848 10.393 -45.278 1.00 87.12 1014 GLU A CA 1
ATOM 8019 C C . GLU A 1 1014 ? 31.028 10.314 -46.587 1.00 87.12 1014 GLU A C 1
ATOM 8021 O O . GLU A 1 1014 ? 31.246 9.422 -47.414 1.00 87.12 1014 GLU A O 1
ATOM 8026 N N . GLY A 1 1015 ? 30.065 11.226 -46.782 1.00 87.88 1015 GLY A N 1
ATOM 8027 C CA . GLY A 1 1015 ? 29.193 11.292 -47.958 1.00 87.88 1015 GLY A CA 1
ATOM 8028 C C . GLY A 1 1015 ? 27.897 10.474 -47.870 1.00 87.88 1015 GLY A C 1
ATOM 8029 O O . GLY A 1 1015 ? 27.257 10.263 -48.901 1.00 87.88 1015 GLY A O 1
ATOM 8030 N N . GLY A 1 1016 ? 27.511 9.994 -46.683 1.00 90.56 1016 GLY A N 1
ATOM 8031 C CA . GLY A 1 1016 ? 26.232 9.310 -46.451 1.00 90.56 1016 GLY A CA 1
ATOM 8032 C C . GLY A 1 1016 ? 25.023 10.254 -46.444 1.00 90.56 1016 GLY A C 1
ATOM 8033 O O . GLY A 1 1016 ? 25.146 11.461 -46.230 1.00 90.56 1016 GLY A O 1
ATOM 8034 N N . THR A 1 1017 ? 23.827 9.705 -46.671 1.00 93.56 1017 THR A N 1
ATOM 8035 C CA . THR A 1 1017 ? 22.568 10.464 -46.558 1.00 93.56 1017 THR A CA 1
ATOM 8036 C C . THR A 1 1017 ? 22.204 10.780 -45.099 1.00 93.56 1017 THR A C 1
ATOM 8038 O O . THR A 1 1017 ? 22.677 10.134 -44.167 1.00 93.56 1017 THR A O 1
ATOM 8041 N N . GLU A 1 1018 ? 21.283 11.726 -44.874 1.00 88.69 1018 GLU A N 1
ATOM 8042 C CA . GLU A 1 1018 ? 20.765 12.049 -43.527 1.00 88.69 1018 GLU A CA 1
ATOM 8043 C C . GLU A 1 1018 ? 20.197 10.821 -42.792 1.00 88.69 1018 GLU A C 1
ATOM 8045 O O . GLU A 1 1018 ? 20.353 10.677 -41.582 1.00 88.69 1018 GLU A O 1
ATOM 8050 N N . SER A 1 1019 ? 19.553 9.903 -43.523 1.00 92.00 1019 SER A N 1
ATOM 8051 C CA . SER A 1 1019 ? 18.987 8.682 -42.931 1.00 92.00 1019 SER A CA 1
ATOM 8052 C C . SER A 1 1019 ? 20.069 7.697 -42.490 1.00 92.00 1019 SER A C 1
ATOM 8054 O O . SER A 1 1019 ? 19.941 7.091 -41.427 1.00 92.00 1019 SER A O 1
ATOM 8056 N N . GLU A 1 1020 ? 21.142 7.557 -43.272 1.00 93.69 1020 GLU A N 1
ATOM 8057 C CA . GLU A 1 1020 ? 22.304 6.742 -42.902 1.00 93.69 1020 GLU A CA 1
ATOM 8058 C C . GLU A 1 1020 ? 23.005 7.310 -41.672 1.00 93.69 1020 GLU A C 1
ATOM 8060 O O . GLU A 1 1020 ? 23.253 6.582 -40.710 1.00 93.69 1020 GLU A O 1
ATOM 8065 N N . ASN A 1 1021 ? 23.240 8.623 -41.675 1.00 90.62 1021 ASN A N 1
ATOM 8066 C CA . ASN A 1 1021 ? 23.882 9.334 -40.581 1.00 90.62 1021 ASN A CA 1
ATOM 8067 C C . ASN A 1 1021 ? 23.114 9.142 -39.264 1.00 90.62 1021 ASN A C 1
ATOM 8069 O O . ASN A 1 1021 ? 23.673 8.676 -38.270 1.00 90.62 1021 ASN A O 1
ATOM 8073 N N . LEU A 1 1022 ? 21.798 9.389 -39.281 1.00 91.44 1022 LEU A N 1
ATOM 8074 C CA . LEU A 1 1022 ? 20.935 9.188 -38.116 1.00 91.44 1022 LEU A CA 1
ATOM 8075 C C . LEU A 1 1022 ? 20.884 7.724 -37.671 1.00 91.44 1022 LEU A C 1
ATOM 8077 O O . LEU A 1 1022 ? 20.822 7.454 -36.473 1.00 91.44 1022 LEU A O 1
ATOM 8081 N N . MET A 1 1023 ? 20.898 6.760 -38.596 1.00 93.94 1023 MET A N 1
ATOM 8082 C CA . MET A 1 1023 ? 20.929 5.342 -38.235 1.00 93.94 1023 MET A CA 1
ATOM 8083 C C . MET A 1 1023 ? 22.191 5.008 -37.430 1.00 93.94 1023 MET A C 1
ATOM 8085 O O . MET A 1 1023 ? 22.078 4.400 -36.365 1.00 93.94 1023 MET A O 1
ATOM 8089 N N . LEU A 1 1024 ? 23.368 5.426 -37.903 1.00 93.44 1024 LEU A N 1
ATOM 8090 C CA . LEU A 1 1024 ? 24.646 5.142 -37.243 1.00 93.44 1024 LEU A CA 1
ATOM 8091 C C . LEU A 1 1024 ? 24.742 5.807 -35.862 1.00 93.44 1024 LEU A C 1
ATOM 8093 O O . LEU A 1 1024 ? 25.154 5.158 -34.900 1.00 93.44 1024 LEU A O 1
ATOM 8097 N N . GLN A 1 1025 ? 24.291 7.058 -35.728 1.00 92.12 1025 GLN A N 1
ATOM 8098 C CA . GLN A 1 1025 ? 24.219 7.741 -34.429 1.00 92.12 1025 GLN A CA 1
ATOM 8099 C C . GLN A 1 1025 ? 23.249 7.035 -33.465 1.00 92.12 1025 GLN A C 1
ATOM 8101 O O . GLN A 1 1025 ? 23.581 6.787 -32.303 1.00 92.12 1025 GLN A O 1
ATOM 8106 N N . ASN A 1 1026 ? 22.072 6.626 -33.954 1.00 94.38 1026 ASN A N 1
ATOM 8107 C CA . ASN A 1 1026 ? 21.070 5.932 -33.143 1.00 94.38 1026 ASN A CA 1
ATOM 8108 C C . ASN A 1 1026 ? 21.547 4.557 -32.650 1.00 94.38 1026 ASN A C 1
ATOM 8110 O O . ASN A 1 1026 ? 21.161 4.153 -31.554 1.00 94.38 1026 ASN A O 1
ATOM 8114 N N . ILE A 1 1027 ? 22.354 3.821 -33.430 1.00 94.44 1027 ILE A N 1
ATOM 8115 C CA . ILE A 1 1027 ? 22.942 2.549 -32.974 1.00 94.44 1027 ILE A CA 1
ATOM 8116 C C . ILE A 1 1027 ? 23.830 2.809 -31.755 1.00 94.44 1027 ILE A C 1
ATOM 8118 O O . ILE A 1 1027 ? 23.635 2.166 -30.728 1.00 94.44 1027 ILE A O 1
ATOM 8122 N N . GLN A 1 1028 ? 24.740 3.788 -31.828 1.00 93.44 1028 GLN A N 1
ATOM 8123 C CA . GLN A 1 1028 ? 25.606 4.134 -30.695 1.00 93.44 1028 GLN A CA 1
ATOM 8124 C C . GLN A 1 1028 ? 24.783 4.509 -29.456 1.00 93.44 1028 GLN A C 1
ATOM 8126 O O . GLN A 1 1028 ? 25.008 3.974 -28.373 1.00 93.44 1028 GLN A O 1
ATOM 8131 N N . ALA A 1 1029 ? 23.795 5.393 -29.618 1.00 93.88 1029 ALA A N 1
ATOM 8132 C CA . ALA A 1 1029 ? 22.972 5.880 -28.514 1.00 93.88 1029 ALA A CA 1
ATOM 8133 C C . ALA A 1 1029 ? 22.168 4.758 -27.824 1.00 93.88 1029 ALA A C 1
ATOM 8135 O O . ALA A 1 1029 ? 22.126 4.693 -26.595 1.00 93.88 1029 ALA A O 1
ATOM 8136 N N . ARG A 1 1030 ? 21.572 3.833 -28.591 1.00 95.94 1030 ARG A N 1
ATOM 8137 C CA . ARG A 1 1030 ? 20.792 2.711 -28.035 1.00 95.94 1030 ARG A CA 1
ATOM 8138 C C . ARG A 1 1030 ? 21.663 1.631 -27.407 1.00 95.94 1030 ARG A C 1
ATOM 8140 O O . ARG A 1 1030 ? 21.286 1.093 -26.371 1.00 95.94 1030 ARG A O 1
ATOM 8147 N N . THR A 1 1031 ? 22.829 1.344 -27.983 1.00 94.88 1031 THR A N 1
ATOM 8148 C CA . THR A 1 1031 ? 23.779 0.391 -27.392 1.00 94.88 1031 THR A CA 1
ATOM 8149 C C . THR A 1 1031 ? 24.211 0.843 -26.000 1.00 94.88 1031 THR A C 1
ATOM 8151 O O . THR A 1 1031 ? 24.210 0.036 -25.076 1.00 94.88 1031 THR A O 1
ATOM 8154 N N . ARG A 1 1032 ? 24.475 2.144 -25.811 1.00 95.75 1032 ARG A N 1
ATOM 8155 C CA . ARG A 1 1032 ? 24.791 2.705 -24.486 1.00 95.75 1032 ARG A CA 1
ATOM 8156 C C . ARG A 1 1032 ? 23.681 2.461 -23.460 1.00 95.75 1032 ARG A C 1
ATOM 8158 O O . ARG A 1 1032 ? 23.980 2.138 -22.316 1.00 95.75 1032 ARG A O 1
ATOM 8165 N N . MET A 1 1033 ? 22.413 2.579 -23.857 1.00 96.81 1033 MET A N 1
ATOM 8166 C CA . MET A 1 1033 ? 21.280 2.297 -22.966 1.00 96.81 1033 MET A CA 1
ATOM 8167 C C . MET A 1 1033 ? 21.251 0.829 -22.539 1.00 96.81 1033 MET A C 1
ATOM 8169 O O . MET A 1 1033 ? 21.178 0.550 -21.345 1.00 96.81 1033 MET A O 1
ATOM 8173 N N . VAL A 1 1034 ? 21.381 -0.097 -23.494 1.00 97.06 1034 VAL A N 1
ATOM 8174 C CA . VAL A 1 1034 ? 21.406 -1.541 -23.206 1.00 97.06 1034 VAL A CA 1
ATOM 8175 C C . VAL A 1 1034 ? 22.542 -1.872 -22.237 1.00 97.06 1034 VAL A C 1
ATOM 8177 O O . VAL A 1 1034 ? 22.301 -2.465 -21.188 1.00 97.06 1034 VAL A O 1
ATOM 8180 N N . THR A 1 1035 ? 23.756 -1.395 -22.524 1.00 95.75 1035 THR A N 1
ATOM 8181 C CA . THR A 1 1035 ? 24.921 -1.600 -21.657 1.00 95.75 1035 THR A CA 1
ATOM 8182 C C . THR A 1 1035 ? 24.723 -0.989 -20.266 1.00 95.75 1035 THR A C 1
ATOM 8184 O O . THR A 1 1035 ? 25.071 -1.616 -19.268 1.00 95.75 1035 THR A O 1
ATOM 8187 N N . ALA A 1 1036 ? 24.132 0.204 -20.154 1.00 97.12 1036 ALA A N 1
ATOM 8188 C CA . ALA A 1 1036 ? 23.862 0.822 -18.856 1.00 97.12 1036 ALA A CA 1
ATOM 8189 C C . ALA A 1 1036 ? 22.951 -0.053 -17.975 1.00 97.12 1036 ALA A C 1
ATOM 8191 O O . ALA A 1 1036 ? 23.255 -0.248 -16.798 1.00 97.12 1036 ALA A O 1
ATOM 8192 N N . TYR A 1 1037 ? 21.883 -0.624 -18.537 1.00 98.25 1037 TYR A N 1
ATOM 8193 C CA . TYR A 1 1037 ? 20.966 -1.504 -17.805 1.00 98.25 1037 TYR A CA 1
ATOM 8194 C C . TYR A 1 1037 ? 21.597 -2.852 -17.427 1.00 98.25 1037 TYR A C 1
ATOM 8196 O O . TYR A 1 1037 ? 21.420 -3.312 -16.298 1.00 98.25 1037 TYR A O 1
ATOM 8204 N N . GLU A 1 1038 ? 22.392 -3.456 -18.317 1.00 96.44 1038 GLU A N 1
ATOM 8205 C CA . GLU A 1 1038 ? 23.140 -4.687 -18.016 1.00 96.44 1038 GLU A CA 1
ATOM 8206 C C . GLU A 1 1038 ? 24.073 -4.492 -16.811 1.00 96.44 1038 GLU A C 1
ATOM 8208 O O . GLU A 1 1038 ? 24.095 -5.300 -15.877 1.00 96.44 1038 GLU A O 1
ATOM 8213 N N . PHE A 1 1039 ? 24.809 -3.377 -16.788 1.00 96.38 1039 PHE A N 1
ATOM 8214 C CA . PHE A 1 1039 ? 25.692 -3.041 -15.675 1.00 96.38 1039 PHE A CA 1
ATOM 8215 C C . PHE A 1 1039 ? 24.908 -2.695 -14.406 1.00 96.38 1039 PHE A C 1
ATOM 8217 O O . PHE A 1 1039 ? 25.292 -3.124 -13.316 1.00 96.38 1039 PHE A O 1
ATOM 8224 N N . ALA A 1 1040 ? 23.793 -1.975 -14.524 1.00 96.81 1040 ALA A N 1
ATOM 8225 C CA . ALA A 1 1040 ? 22.967 -1.599 -13.379 1.00 96.81 1040 ALA A CA 1
ATOM 8226 C C . ALA A 1 1040 ? 22.449 -2.829 -12.624 1.00 96.81 1040 ALA A C 1
ATOM 8228 O O . ALA A 1 1040 ? 22.386 -2.827 -11.394 1.00 96.81 1040 ALA A O 1
ATOM 8229 N N . GLN A 1 1041 ? 22.149 -3.903 -13.353 1.00 95.06 1041 GLN A N 1
ATOM 8230 C CA . GLN A 1 1041 ? 21.637 -5.139 -12.782 1.00 95.06 1041 GLN A CA 1
ATOM 8231 C C . GLN A 1 1041 ? 22.715 -5.982 -12.081 1.00 95.06 1041 GLN A C 1
ATOM 8233 O O . GLN A 1 1041 ? 22.408 -6.670 -11.108 1.00 95.06 1041 GLN A O 1
ATOM 8238 N N . ILE A 1 1042 ? 23.972 -5.939 -12.543 1.00 94.31 1042 ILE A N 1
ATOM 8239 C CA . ILE A 1 1042 ? 25.020 -6.863 -12.076 1.00 94.31 1042 ILE A CA 1
ATOM 8240 C C . ILE A 1 1042 ? 26.080 -6.228 -11.165 1.00 94.31 1042 ILE A C 1
ATOM 8242 O O . ILE A 1 1042 ? 26.714 -6.941 -10.382 1.00 94.31 1042 ILE A O 1
ATOM 8246 N N . LEU A 1 1043 ? 26.285 -4.907 -11.220 1.00 93.88 1043 LEU A N 1
ATOM 8247 C CA . LEU A 1 1043 ? 27.380 -4.247 -10.499 1.00 93.88 1043 LEU A CA 1
ATOM 8248 C C . LEU A 1 1043 ? 27.360 -4.428 -8.976 1.00 93.88 1043 LEU A C 1
ATOM 8250 O O . LEU A 1 1043 ? 28.428 -4.689 -8.417 1.00 93.88 1043 LEU A O 1
ATOM 8254 N N . PRO A 1 1044 ? 26.214 -4.359 -8.272 1.00 91.62 1044 PRO A N 1
ATOM 8255 C CA . PRO A 1 1044 ? 26.199 -4.628 -6.834 1.00 91.62 1044 PRO A CA 1
ATOM 8256 C C . PRO A 1 1044 ? 26.711 -6.034 -6.494 1.00 91.62 1044 PRO A C 1
ATOM 8258 O O . PRO A 1 1044 ? 27.451 -6.207 -5.522 1.00 91.62 1044 PRO A O 1
ATOM 8261 N N . THR A 1 1045 ? 26.398 -7.017 -7.347 1.00 90.06 1045 THR A N 1
ATOM 8262 C CA . THR A 1 1045 ? 26.848 -8.410 -7.217 1.00 90.06 1045 THR A CA 1
ATOM 8263 C C . THR A 1 1045 ? 28.350 -8.541 -7.466 1.00 90.06 1045 THR A C 1
ATOM 8265 O O . THR A 1 1045 ? 29.060 -9.119 -6.643 1.00 90.06 1045 THR A O 1
ATOM 8268 N N . THR A 1 1046 ? 28.875 -7.972 -8.558 1.00 91.31 1046 THR A N 1
ATOM 8269 C CA . THR A 1 1046 ? 30.317 -8.061 -8.872 1.00 91.31 1046 THR A CA 1
ATOM 8270 C C . THR A 1 1046 ? 31.180 -7.301 -7.866 1.00 91.31 1046 THR A C 1
ATOM 8272 O O . THR A 1 1046 ? 32.306 -7.712 -7.583 1.00 91.31 1046 THR A O 1
ATOM 8275 N N . ARG A 1 1047 ? 30.635 -6.240 -7.262 1.00 90.50 1047 ARG A N 1
ATOM 8276 C CA . ARG A 1 1047 ? 31.267 -5.483 -6.175 1.00 90.50 1047 ARG A CA 1
ATOM 8277 C C . ARG A 1 1047 ? 31.073 -6.095 -4.787 1.00 90.50 1047 ARG A C 1
ATOM 8279 O O . ARG A 1 1047 ? 31.667 -5.587 -3.839 1.00 90.50 1047 ARG A O 1
ATOM 8286 N N . LYS A 1 1048 ? 30.284 -7.169 -4.655 1.00 87.44 1048 LYS A N 1
ATOM 8287 C CA . LYS A 1 1048 ? 29.973 -7.838 -3.378 1.00 87.44 1048 LYS A CA 1
ATOM 8288 C C . LYS A 1 1048 ? 29.414 -6.874 -2.320 1.00 87.44 1048 LYS A C 1
ATOM 8290 O O . LYS A 1 1048 ? 29.790 -6.944 -1.150 1.00 87.44 1048 LYS A O 1
ATOM 8295 N N . LEU A 1 1049 ? 28.546 -5.946 -2.725 1.00 82.12 1049 LEU A N 1
ATOM 8296 C CA . LEU A 1 1049 ? 27.894 -5.032 -1.785 1.00 82.12 1049 LEU A CA 1
ATOM 8297 C C . LEU A 1 1049 ? 26.891 -5.815 -0.923 1.00 82.12 1049 LEU A C 1
ATOM 8299 O O . LEU A 1 1049 ? 26.052 -6.539 -1.453 1.00 82.12 1049 LEU A O 1
ATOM 8303 N N . ALA A 1 1050 ? 26.973 -5.662 0.403 1.00 67.94 1050 ALA A N 1
ATOM 8304 C CA . ALA A 1 1050 ? 26.223 -6.469 1.374 1.00 67.94 1050 ALA A CA 1
ATOM 8305 C C . ALA A 1 1050 ? 24.690 -6.396 1.219 1.00 67.94 1050 ALA A C 1
ATOM 8307 O O . ALA A 1 1050 ? 24.002 -7.348 1.572 1.00 67.94 1050 ALA A O 1
ATOM 8308 N N . GLY A 1 1051 ? 24.159 -5.294 0.675 1.00 61.34 1051 GLY A N 1
ATOM 8309 C CA . GLY A 1 1051 ? 22.726 -5.126 0.419 1.00 61.34 1051 GLY A CA 1
ATOM 8310 C C . GLY A 1 1051 ? 22.184 -5.909 -0.784 1.00 61.34 1051 GLY A C 1
ATOM 8311 O O . GLY A 1 1051 ? 20.972 -6.081 -0.878 1.00 61.34 1051 GLY A O 1
ATOM 8312 N N . GLY A 1 1052 ? 23.047 -6.400 -1.687 1.00 68.69 1052 GLY A N 1
ATOM 8313 C CA . GLY A 1 1052 ? 22.624 -7.023 -2.950 1.00 68.69 1052 GLY A CA 1
ATOM 8314 C C . GLY A 1 1052 ? 21.722 -6.114 -3.804 1.00 68.69 1052 GLY A C 1
ATOM 8315 O O . GLY A 1 1052 ? 21.678 -4.907 -3.589 1.00 68.69 1052 GLY A O 1
ATOM 8316 N N . GLY A 1 1053 ? 20.999 -6.684 -4.775 1.00 82.00 1053 GLY A N 1
ATOM 8317 C CA . GLY A 1 1053 ? 19.993 -5.971 -5.583 1.00 82.00 1053 GLY A CA 1
ATOM 8318 C C . GLY A 1 1053 ? 20.523 -5.285 -6.851 1.00 82.00 1053 GLY A C 1
ATOM 8319 O O . GLY A 1 1053 ? 21.697 -5.400 -7.192 1.00 82.00 1053 GLY A O 1
ATOM 8320 N N . GLY A 1 1054 ? 19.629 -4.599 -7.570 1.00 90.75 1054 GLY A N 1
ATOM 8321 C CA . GLY A 1 1054 ? 19.947 -3.796 -8.758 1.00 90.75 1054 GLY A CA 1
ATOM 8322 C C . GLY A 1 1054 ? 20.106 -2.304 -8.446 1.00 90.75 1054 GLY A C 1
ATOM 8323 O O . GLY A 1 1054 ? 19.698 -1.824 -7.382 1.00 90.75 1054 GLY A O 1
ATOM 8324 N N . LEU A 1 1055 ? 20.709 -1.572 -9.382 1.00 96.12 1055 LEU A N 1
ATOM 8325 C CA . LEU A 1 1055 ? 20.839 -0.114 -9.354 1.00 96.12 1055 LEU A CA 1
ATOM 8326 C C . LEU A 1 1055 ? 19.729 0.541 -10.180 1.00 96.12 1055 LEU A C 1
ATOM 8328 O O . LEU A 1 1055 ? 19.366 0.025 -11.233 1.00 96.12 1055 LEU A O 1
ATOM 8332 N N . LEU A 1 1056 ? 19.254 1.706 -9.740 1.00 96.88 1056 LEU A N 1
ATOM 8333 C CA . LEU A 1 1056 ? 18.372 2.552 -10.545 1.00 96.88 1056 LEU A CA 1
ATOM 8334 C C . LEU A 1 1056 ? 19.198 3.303 -11.592 1.00 96.88 1056 LEU A C 1
ATOM 8336 O O . LEU A 1 1056 ? 20.152 4.008 -11.244 1.00 96.88 1056 LEU A O 1
ATOM 8340 N N . VAL A 1 1057 ? 18.837 3.173 -12.865 1.00 98.31 1057 VAL A N 1
ATOM 8341 C CA . VAL A 1 1057 ? 19.483 3.904 -13.959 1.00 98.31 1057 VAL A CA 1
ATOM 8342 C C . VAL A 1 1057 ? 18.981 5.344 -13.967 1.00 98.31 1057 VAL A C 1
ATOM 8344 O O . VAL A 1 1057 ? 17.775 5.599 -14.000 1.00 98.31 1057 VAL A O 1
ATOM 8347 N N . LEU A 1 1058 ? 19.915 6.294 -13.953 1.00 98.19 1058 LEU A N 1
ATOM 8348 C CA . LEU A 1 1058 ? 19.632 7.723 -14.003 1.00 98.19 1058 LEU A CA 1
ATOM 8349 C C . LEU A 1 1058 ? 19.711 8.250 -15.436 1.00 98.19 1058 LEU A C 1
ATOM 8351 O O . LEU A 1 1058 ? 20.721 8.080 -16.119 1.00 98.19 1058 LEU A O 1
ATOM 8355 N N . GLY A 1 1059 ? 18.646 8.924 -15.866 1.00 96.62 1059 GLY A N 1
ATOM 8356 C CA . GLY A 1 1059 ? 18.622 9.686 -17.112 1.00 96.62 1059 GLY A CA 1
ATOM 8357 C C . GLY A 1 1059 ? 19.192 11.092 -16.924 1.00 96.62 1059 GLY A C 1
ATOM 8358 O O . GLY A 1 1059 ? 19.154 11.639 -15.823 1.00 96.62 1059 GLY A O 1
ATOM 8359 N N . SER A 1 1060 ? 19.671 11.691 -18.016 1.00 96.31 1060 SER A N 1
ATOM 8360 C CA . SER A 1 1060 ? 20.287 13.030 -18.004 1.00 96.31 1060 SER A CA 1
ATOM 8361 C C . SER A 1 1060 ? 19.780 13.958 -19.111 1.00 96.31 1060 SER A C 1
ATOM 8363 O O . SER A 1 1060 ? 20.450 14.921 -19.450 1.00 96.31 1060 SER A O 1
ATOM 8365 N N . ALA A 1 1061 ? 18.609 13.688 -19.693 1.00 93.62 1061 ALA A N 1
ATOM 8366 C CA . ALA A 1 1061 ? 17.996 14.637 -20.625 1.00 93.62 1061 ALA A CA 1
ATOM 8367 C C . ALA A 1 1061 ? 17.498 15.864 -19.852 1.00 93.62 1061 ALA A C 1
ATOM 8369 O O . ALA A 1 1061 ? 16.843 15.678 -18.828 1.00 93.62 1061 ALA A O 1
ATOM 8370 N N . ASN A 1 1062 ? 17.752 17.084 -20.325 1.00 94.62 1062 ASN A N 1
ATOM 8371 C CA . ASN A 1 1062 ? 17.198 18.303 -19.714 1.00 94.62 1062 ASN A CA 1
ATOM 8372 C C . ASN A 1 1062 ? 15.844 18.701 -20.334 1.00 94.62 1062 ASN A C 1
ATOM 8374 O O . ASN A 1 1062 ? 15.378 18.133 -21.327 1.00 94.62 1062 ASN A O 1
ATOM 8378 N N . VAL A 1 1063 ? 15.191 19.709 -19.751 1.00 95.00 1063 VAL A N 1
ATOM 8379 C CA . VAL A 1 1063 ? 13.843 20.128 -20.171 1.00 95.00 1063 VAL A CA 1
ATOM 8380 C C . VAL A 1 1063 ? 13.795 20.687 -21.601 1.00 95.00 1063 VAL A C 1
ATOM 8382 O O . VAL A 1 1063 ? 12.792 20.509 -22.296 1.00 95.00 1063 VAL A O 1
ATOM 8385 N N . GLY A 1 1064 ? 14.869 21.338 -22.061 1.00 92.81 1064 GLY A N 1
ATOM 8386 C CA . GLY A 1 1064 ? 14.965 21.922 -23.401 1.00 92.81 1064 GLY A CA 1
ATOM 8387 C C . GLY A 1 1064 ? 15.076 20.846 -24.479 1.00 92.81 1064 GLY A C 1
ATOM 8388 O O . GLY A 1 1064 ? 14.318 20.854 -25.455 1.00 92.81 1064 GLY A O 1
ATOM 8389 N N . GLU A 1 1065 ? 15.946 19.861 -24.251 1.00 91.62 1065 GLU A N 1
ATOM 8390 C CA . GLU A 1 1065 ? 16.090 18.667 -25.091 1.00 91.62 1065 GLU A CA 1
ATOM 8391 C C . GLU A 1 1065 ? 14.784 17.878 -25.163 1.00 91.62 1065 GLU A C 1
ATOM 8393 O O . GLU A 1 1065 ? 14.335 17.518 -26.254 1.00 91.62 1065 GLU A O 1
ATOM 8398 N N . ALA A 1 1066 ? 14.128 17.669 -24.017 1.00 93.75 1066 ALA A N 1
ATOM 8399 C CA . ALA A 1 1066 ? 12.835 17.000 -23.941 1.00 93.75 1066 ALA A CA 1
ATOM 8400 C C . ALA A 1 1066 ? 11.737 17.768 -24.701 1.00 93.75 1066 ALA A C 1
ATOM 8402 O O . ALA A 1 1066 ? 10.905 17.154 -25.375 1.00 93.75 1066 ALA A O 1
ATOM 8403 N N . LEU A 1 1067 ? 11.738 19.106 -24.635 1.00 95.06 1067 LEU A N 1
ATOM 8404 C CA . LEU A 1 1067 ? 10.747 19.957 -25.299 1.00 95.06 1067 LEU A CA 1
ATOM 8405 C C . LEU A 1 1067 ? 10.911 19.937 -26.820 1.00 95.06 1067 LEU A C 1
ATOM 8407 O O . LEU A 1 1067 ? 9.918 19.828 -27.544 1.00 95.06 1067 LEU A O 1
ATOM 8411 N N . ARG A 1 1068 ? 12.151 20.033 -27.311 1.00 93.88 1068 ARG A N 1
ATOM 8412 C CA . ARG A 1 1068 ? 12.455 19.938 -28.746 1.00 93.88 1068 ARG A CA 1
ATOM 8413 C C . ARG A 1 1068 ? 12.397 18.496 -29.253 1.00 93.88 1068 ARG A C 1
ATOM 8415 O O . ARG A 1 1068 ? 12.226 18.263 -30.451 1.00 93.88 1068 ARG A O 1
ATOM 8422 N N . GLY A 1 1069 ? 12.547 17.520 -28.362 1.00 91.44 1069 GLY A N 1
ATOM 8423 C CA . GLY A 1 1069 ? 12.732 16.107 -28.679 1.00 91.44 1069 GLY A CA 1
ATOM 8424 C C . GLY A 1 1069 ? 14.093 15.812 -29.319 1.00 91.44 1069 GLY A C 1
ATOM 8425 O O . GLY A 1 1069 ? 14.183 14.960 -30.215 1.00 91.44 1069 GLY A O 1
ATOM 8426 N N . TYR A 1 1070 ? 15.133 16.541 -28.892 1.00 91.75 1070 TYR A N 1
ATOM 8427 C CA . TYR A 1 1070 ? 16.542 16.306 -29.238 1.00 91.75 1070 TYR A CA 1
ATOM 8428 C C . TYR A 1 1070 ? 17.132 15.207 -28.359 1.00 91.75 1070 TYR A C 1
ATOM 8430 O O . TYR A 1 1070 ? 17.898 15.446 -27.440 1.00 91.75 1070 TYR A O 1
ATOM 8438 N N . LEU A 1 1071 ? 16.672 13.991 -28.616 1.00 92.12 1071 LEU A N 1
ATOM 8439 C CA . LEU A 1 1071 ? 17.118 12.769 -27.959 1.00 92.12 1071 LEU A CA 1
ATOM 8440 C C . LEU A 1 1071 ? 16.807 11.586 -28.869 1.00 92.12 1071 LEU A C 1
ATOM 8442 O O . LEU A 1 1071 ? 15.855 11.649 -29.667 1.00 92.12 1071 LEU A O 1
ATOM 8446 N N . THR A 1 1072 ? 17.568 10.502 -28.768 1.00 94.62 1072 THR A N 1
ATOM 8447 C CA . THR A 1 1072 ? 17.236 9.276 -29.492 1.00 94.62 1072 THR A CA 1
ATOM 8448 C C . THR A 1 1072 ? 16.181 8.515 -28.707 1.00 94.62 1072 THR A C 1
ATOM 8450 O O . THR A 1 1072 ? 16.313 8.265 -27.516 1.00 94.62 1072 THR A O 1
ATOM 8453 N N . LYS A 1 1073 ? 15.088 8.116 -29.363 1.00 96.06 1073 LYS A N 1
ATOM 8454 C CA . LYS A 1 1073 ? 14.065 7.318 -28.680 1.00 96.06 1073 LYS A CA 1
ATOM 8455 C C . LYS A 1 1073 ? 14.678 5.969 -28.267 1.00 96.06 1073 LYS A C 1
ATOM 8457 O O . LYS A 1 1073 ? 15.149 5.235 -29.147 1.00 96.06 1073 LYS A O 1
ATOM 8462 N N . TYR A 1 1074 ? 14.638 5.681 -26.964 1.00 95.81 1074 TYR A N 1
ATOM 8463 C CA . TYR A 1 1074 ? 15.253 4.519 -26.308 1.00 95.81 1074 TYR A CA 1
ATOM 8464 C C . TYR A 1 1074 ? 16.794 4.520 -26.255 1.00 95.81 1074 TYR A C 1
ATOM 8466 O O . TYR A 1 1074 ? 17.408 3.458 -26.312 1.00 95.81 1074 TYR A O 1
ATOM 8474 N N . ASP A 1 1075 ? 17.429 5.692 -26.169 1.00 94.75 1075 ASP A N 1
ATOM 8475 C CA . ASP A 1 1075 ? 18.817 5.818 -25.691 1.00 94.75 1075 ASP A CA 1
ATOM 8476 C C . ASP A 1 1075 ? 18.868 6.058 -24.167 1.00 94.75 1075 ASP A C 1
ATOM 8478 O O . ASP A 1 1075 ? 17.875 5.846 -23.475 1.00 94.75 1075 ASP A O 1
ATOM 8482 N N . CYS A 1 1076 ? 20.004 6.517 -23.630 1.00 95.06 1076 CYS A N 1
ATOM 8483 C CA . CYS A 1 1076 ? 20.169 6.845 -22.206 1.00 95.06 1076 CYS A CA 1
ATOM 8484 C C . CYS A 1 1076 ? 19.263 7.990 -21.693 1.00 95.06 1076 CYS A C 1
ATOM 8486 O O . CYS A 1 1076 ? 19.262 8.276 -20.498 1.00 95.06 1076 CYS A O 1
ATOM 8488 N N . SER A 1 1077 ? 18.471 8.643 -22.551 1.00 91.00 1077 SER A N 1
ATOM 8489 C CA . SER A 1 1077 ? 17.345 9.490 -22.126 1.00 91.00 1077 SER A CA 1
ATOM 8490 C C . SER A 1 1077 ? 16.163 8.678 -21.580 1.00 91.00 1077 SER A C 1
ATOM 8492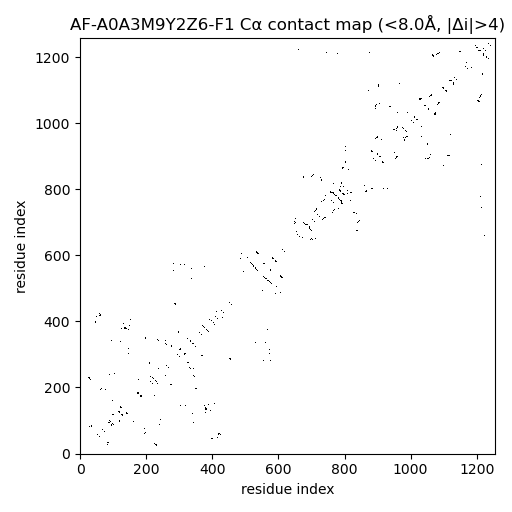 O O . SER A 1 1077 ? 15.302 9.243 -20.903 1.00 91.00 1077 SER A O 1
ATOM 8494 N N . SER A 1 1078 ? 16.117 7.372 -21.874 1.00 90.75 1078 SER A N 1
ATOM 8495 C CA . SER A 1 1078 ? 15.185 6.371 -21.341 1.00 90.75 1078 SER A CA 1
ATOM 8496 C C . SER A 1 1078 ? 15.885 5.580 -20.232 1.00 90.75 1078 SER A C 1
ATOM 8498 O O . SER A 1 1078 ? 16.753 4.754 -20.498 1.00 90.75 1078 SER A O 1
ATOM 8500 N N . ALA A 1 1079 ? 15.527 5.888 -18.996 1.00 96.19 1079 ALA A N 1
ATOM 8501 C CA . ALA A 1 1079 ? 16.105 5.390 -17.759 1.00 96.19 1079 ALA A CA 1
ATOM 8502 C C . ALA A 1 1079 ? 14.973 5.161 -16.734 1.00 96.19 1079 ALA A C 1
ATOM 8504 O O . ALA A 1 1079 ? 13.794 5.291 -17.079 1.00 96.19 1079 ALA A O 1
ATOM 8505 N N . ASP A 1 1080 ? 15.304 4.854 -15.477 1.00 96.12 1080 ASP A N 1
ATOM 8506 C CA . ASP A 1 1080 ? 14.290 4.605 -14.445 1.00 96.12 1080 ASP A CA 1
ATOM 8507 C C . ASP A 1 1080 ? 13.740 5.920 -13.881 1.00 96.12 1080 ASP A C 1
ATOM 8509 O O . ASP A 1 1080 ? 12.525 6.105 -13.782 1.00 96.12 1080 ASP A O 1
ATOM 8513 N N . ILE A 1 1081 ? 14.635 6.861 -13.558 1.00 96.38 1081 ILE A N 1
ATOM 8514 C CA . ILE A 1 1081 ? 14.299 8.212 -13.088 1.00 96.38 1081 ILE A CA 1
ATOM 8515 C C . ILE A 1 1081 ? 15.290 9.249 -13.633 1.00 96.38 1081 ILE A C 1
ATOM 8517 O O . ILE A 1 1081 ? 16.447 8.942 -13.918 1.00 96.38 1081 ILE A O 1
ATOM 8521 N N . ASN A 1 1082 ? 14.851 10.502 -13.768 1.00 97.19 1082 ASN A N 1
ATOM 8522 C CA . ASN A 1 1082 ? 15.693 11.611 -14.219 1.00 97.19 1082 ASN A CA 1
ATOM 8523 C C . ASN A 1 1082 ? 15.600 12.808 -13.244 1.00 97.19 1082 ASN A C 1
ATOM 8525 O O . ASN A 1 1082 ? 14.589 13.516 -13.241 1.00 97.19 1082 ASN A O 1
ATOM 8529 N N . PRO A 1 1083 ? 16.632 13.082 -12.425 1.00 96.31 1083 PRO A N 1
ATOM 8530 C CA . PRO A 1 1083 ? 16.586 14.161 -11.436 1.00 96.31 1083 PRO A CA 1
ATOM 8531 C C . PRO A 1 1083 ? 16.668 15.569 -12.050 1.00 96.31 1083 PRO A C 1
ATOM 8533 O O . PRO A 1 1083 ? 16.335 16.537 -11.375 1.00 96.31 1083 PRO A O 1
ATOM 8536 N N . ILE A 1 1084 ? 17.076 15.700 -13.316 1.00 96.56 1084 ILE A N 1
ATOM 8537 C CA . ILE A 1 1084 ? 17.270 16.997 -13.985 1.00 96.56 1084 ILE A CA 1
ATOM 8538 C C . ILE A 1 1084 ? 16.297 17.244 -15.144 1.00 96.56 1084 ILE A C 1
ATOM 8540 O O . ILE A 1 1084 ? 16.346 18.295 -15.780 1.00 96.56 1084 ILE A O 1
ATOM 8544 N N . GLY A 1 1085 ? 15.388 16.306 -15.428 1.00 93.88 1085 GLY A N 1
ATOM 8545 C CA . GLY A 1 1085 ? 14.575 16.319 -16.651 1.00 93.88 1085 GLY A CA 1
ATOM 8546 C C . GLY A 1 1085 ? 13.563 17.451 -16.783 1.00 93.88 1085 GLY A C 1
ATOM 8547 O O . GLY A 1 1085 ? 12.987 17.638 -17.854 1.00 93.88 1085 GLY A O 1
ATOM 8548 N N . SER A 1 1086 ? 13.363 18.233 -15.726 1.00 94.69 1086 SER A N 1
ATOM 8549 C CA . SER A 1 1086 ? 12.582 19.468 -15.768 1.00 94.69 1086 SER A CA 1
ATOM 8550 C C . SER A 1 1086 ? 13.419 20.736 -15.557 1.00 94.69 1086 SER A C 1
ATOM 8552 O O . SER A 1 1086 ? 12.855 21.824 -15.531 1.00 94.69 1086 SER A O 1
ATOM 8554 N N . ILE A 1 1087 ? 14.744 20.643 -15.435 1.00 95.56 1087 ILE A N 1
ATOM 8555 C CA . ILE A 1 1087 ? 15.622 21.788 -15.167 1.00 95.56 1087 ILE A CA 1
ATOM 8556 C C . ILE A 1 1087 ? 16.138 22.372 -16.487 1.00 95.56 1087 ILE A C 1
ATOM 8558 O O . ILE A 1 1087 ? 16.476 21.639 -17.419 1.00 95.56 1087 ILE A O 1
ATOM 8562 N N . ASP A 1 1088 ? 16.159 23.703 -16.570 1.00 92.69 1088 ASP A N 1
ATOM 8563 C CA . ASP A 1 1088 ? 16.674 24.457 -17.713 1.00 92.69 1088 ASP A CA 1
ATOM 8564 C C . ASP A 1 1088 ? 18.196 24.308 -17.838 1.00 92.69 1088 ASP A C 1
ATOM 8566 O O . ASP A 1 1088 ? 18.906 24.265 -16.833 1.00 92.69 1088 ASP A O 1
ATOM 8570 N N . LYS A 1 1089 ? 18.724 24.287 -19.067 1.00 91.25 1089 LYS A N 1
ATOM 8571 C CA . LYS A 1 1089 ? 20.172 24.212 -19.311 1.00 91.25 1089 LYS A CA 1
ATOM 8572 C C . LYS A 1 1089 ? 20.928 25.362 -18.637 1.00 91.25 1089 LYS A C 1
ATOM 8574 O O . LYS A 1 1089 ? 22.030 25.153 -18.132 1.00 91.25 1089 LYS A O 1
ATOM 8579 N N . ALA A 1 1090 ? 20.355 26.566 -18.622 1.00 91.06 1090 ALA A N 1
ATOM 8580 C CA . ALA A 1 1090 ? 20.953 27.724 -17.966 1.00 91.06 1090 ALA A CA 1
ATOM 8581 C C . ALA A 1 1090 ? 21.036 27.530 -16.445 1.00 91.06 1090 ALA A C 1
ATOM 8583 O O . ALA A 1 1090 ? 22.077 27.800 -15.847 1.00 91.06 1090 ALA A O 1
ATOM 8584 N N . ASP A 1 1091 ? 19.985 26.988 -15.827 1.00 94.31 1091 ASP A N 1
ATOM 8585 C CA . ASP A 1 1091 ? 19.973 26.710 -14.389 1.00 94.31 1091 ASP A CA 1
ATOM 8586 C C . ASP A 1 1091 ? 20.894 25.536 -14.024 1.00 94.31 1091 ASP A C 1
ATOM 8588 O O . ASP A 1 1091 ? 21.528 25.572 -12.972 1.00 94.31 1091 ASP A O 1
ATOM 8592 N N . LEU A 1 1092 ? 21.079 24.550 -14.913 1.00 95.25 1092 LEU A N 1
ATOM 8593 C CA . LEU A 1 1092 ? 22.100 23.508 -14.741 1.00 95.25 1092 LEU A CA 1
ATOM 8594 C C . LEU A 1 1092 ? 23.521 24.088 -14.755 1.00 95.25 1092 LEU A C 1
ATOM 8596 O O . LEU A 1 1092 ? 24.331 23.719 -13.906 1.00 95.25 1092 LEU A O 1
ATOM 8600 N N . LYS A 1 1093 ? 23.830 25.025 -15.664 1.00 94.88 1093 LYS A N 1
ATOM 8601 C CA . LYS A 1 1093 ? 25.131 25.725 -15.666 1.00 94.88 1093 LYS A CA 1
ATOM 8602 C C . LYS A 1 1093 ? 25.358 26.474 -14.355 1.00 94.88 1093 LYS A C 1
ATOM 8604 O O . LYS A 1 1093 ? 26.428 26.363 -13.764 1.00 94.88 1093 LYS A O 1
ATOM 8609 N N . ARG A 1 1094 ? 24.341 27.198 -13.882 1.00 95.81 1094 ARG A N 1
ATOM 8610 C CA . ARG A 1 1094 ? 24.395 27.920 -12.604 1.00 95.81 1094 ARG A CA 1
ATOM 8611 C C . ARG A 1 1094 ? 24.605 26.972 -11.426 1.00 95.81 1094 ARG A C 1
ATOM 8613 O O . ARG A 1 1094 ? 25.493 27.211 -10.614 1.00 95.81 1094 ARG A O 1
ATOM 8620 N N . PHE A 1 1095 ? 23.856 25.870 -11.374 1.00 97.69 1095 PHE A N 1
ATOM 8621 C CA . PHE A 1 1095 ? 24.002 24.834 -10.352 1.00 97.69 1095 PHE A CA 1
ATOM 8622 C C . PHE A 1 1095 ? 25.420 24.256 -10.319 1.00 97.69 1095 PHE A C 1
ATOM 8624 O O . PHE A 1 1095 ? 26.009 24.165 -9.245 1.00 97.69 1095 PHE A O 1
ATOM 8631 N N . ILE A 1 1096 ? 26.001 23.923 -11.474 1.00 97.94 1096 ILE A N 1
ATOM 8632 C CA . ILE A 1 1096 ? 27.365 23.385 -11.542 1.00 97.94 1096 ILE A CA 1
ATOM 8633 C C . ILE A 1 1096 ? 28.416 24.423 -11.128 1.00 97.94 1096 ILE A C 1
ATOM 8635 O O . ILE A 1 1096 ? 29.311 24.087 -10.355 1.00 97.94 1096 ILE A O 1
ATOM 8639 N N . ALA A 1 1097 ? 28.286 25.682 -11.556 1.00 97.38 1097 ALA A N 1
ATOM 8640 C CA . ALA A 1 1097 ? 29.181 26.765 -11.134 1.00 97.38 1097 ALA A CA 1
ATOM 8641 C C . ALA A 1 1097 ? 29.118 27.019 -9.621 1.00 97.38 1097 ALA A C 1
ATOM 8643 O O . ALA A 1 1097 ? 30.135 27.231 -8.963 1.00 97.38 1097 ALA A O 1
ATOM 8644 N N . TRP A 1 1098 ? 27.922 26.943 -9.041 1.00 98.06 1098 TRP A N 1
ATOM 8645 C CA . TRP A 1 1098 ? 27.737 27.027 -7.598 1.00 98.06 1098 TRP A CA 1
ATOM 8646 C C . TRP A 1 1098 ? 28.334 25.810 -6.875 1.00 98.06 1098 TRP A C 1
ATOM 8648 O O . TRP A 1 1098 ? 29.065 25.972 -5.895 1.00 98.06 1098 TRP A O 1
ATOM 8658 N N . ALA A 1 1099 ? 28.102 24.597 -7.385 1.00 97.25 1099 ALA A N 1
ATOM 8659 C CA . ALA A 1 1099 ? 28.615 23.354 -6.810 1.00 97.25 1099 ALA A CA 1
ATOM 8660 C C . ALA A 1 1099 ? 30.148 23.270 -6.870 1.00 97.25 1099 ALA A C 1
ATOM 8662 O O . ALA A 1 1099 ? 30.760 22.743 -5.946 1.00 97.25 1099 ALA A O 1
ATOM 8663 N N . GLN A 1 1100 ? 30.787 23.836 -7.897 1.00 97.12 1100 GLN A N 1
ATOM 8664 C CA . GLN A 1 1100 ? 32.248 23.946 -7.991 1.00 97.12 1100 GLN A CA 1
ATOM 8665 C C . GLN A 1 1100 ? 32.850 24.583 -6.738 1.00 97.12 1100 GLN A C 1
ATOM 8667 O O . GLN A 1 1100 ? 33.839 24.080 -6.203 1.00 97.12 1100 GLN A O 1
ATOM 8672 N N . VAL A 1 1101 ? 32.227 25.657 -6.250 1.00 96.19 1101 VAL A N 1
ATOM 8673 C CA . VAL A 1 1101 ? 32.675 26.383 -5.059 1.00 96.19 1101 VAL A CA 1
ATOM 8674 C C . VAL A 1 1101 ? 32.174 25.698 -3.788 1.00 96.19 1101 VAL A C 1
ATOM 8676 O O . VAL A 1 1101 ? 32.970 25.377 -2.913 1.00 96.19 1101 VAL A O 1
ATOM 8679 N N . GLN A 1 1102 ? 30.870 25.432 -3.686 1.00 96.19 1102 GLN A N 1
ATOM 8680 C CA . GLN A 1 1102 ? 30.249 24.957 -2.441 1.00 96.19 1102 GLN A CA 1
ATOM 8681 C C . GLN A 1 1102 ? 30.546 23.490 -2.119 1.00 96.19 1102 GLN A C 1
ATOM 8683 O O . GLN A 1 1102 ? 30.529 23.086 -0.953 1.00 96.19 1102 GLN A O 1
ATOM 8688 N N . PHE A 1 1103 ? 30.808 22.670 -3.139 1.00 96.38 1103 PHE A N 1
ATOM 8689 C CA . PHE A 1 1103 ? 31.222 21.278 -2.963 1.00 96.38 1103 PHE A CA 1
ATOM 8690 C C . PHE A 1 1103 ? 32.733 21.080 -3.089 1.00 96.38 1103 PHE A C 1
ATOM 8692 O O . PHE A 1 1103 ? 33.177 19.943 -2.944 1.00 96.38 1103 PHE A O 1
ATOM 8699 N N . GLU A 1 1104 ? 33.500 22.159 -3.288 1.00 95.56 1104 GLU A N 1
ATOM 8700 C CA . GLU A 1 1104 ? 34.965 22.146 -3.405 1.00 95.56 1104 GLU A CA 1
ATOM 8701 C C . GLU A 1 1104 ? 35.453 21.227 -4.543 1.00 95.56 1104 GLU A C 1
ATOM 8703 O O . GLU A 1 1104 ? 36.368 20.418 -4.387 1.00 95.56 1104 GLU A O 1
ATOM 8708 N N . MET A 1 1105 ? 34.820 21.341 -5.716 1.00 95.88 1105 MET A N 1
ATOM 8709 C CA . MET A 1 1105 ? 35.069 20.493 -6.888 1.00 95.88 1105 MET A CA 1
ATOM 8710 C C . MET A 1 1105 ? 35.604 21.315 -8.071 1.00 95.88 1105 MET A C 1
ATOM 8712 O O . MET A 1 1105 ? 34.862 21.576 -9.018 1.00 95.88 1105 MET A O 1
ATOM 8716 N N . PRO A 1 1106 ? 36.896 21.698 -8.080 1.00 94.88 1106 PRO A N 1
ATOM 8717 C CA . PRO A 1 1106 ? 37.465 22.551 -9.130 1.00 94.88 1106 PRO A CA 1
ATOM 8718 C C . PRO A 1 1106 ? 37.406 21.928 -10.534 1.00 94.88 1106 PRO A C 1
ATOM 8720 O O . PRO A 1 1106 ? 37.350 22.661 -11.515 1.00 94.88 1106 PRO A O 1
ATOM 8723 N N . CYS A 1 1107 ? 37.343 20.594 -10.644 1.00 95.31 1107 CYS A N 1
ATOM 8724 C CA . CYS A 1 1107 ? 37.175 19.893 -11.924 1.00 95.31 1107 CYS A CA 1
ATOM 8725 C C . CYS A 1 1107 ? 35.875 20.254 -12.674 1.00 95.31 1107 CYS A C 1
ATOM 8727 O O . CYS A 1 1107 ? 35.773 19.999 -13.871 1.00 95.31 1107 CYS A O 1
ATOM 8729 N N . LEU A 1 1108 ? 34.891 20.866 -12.001 1.00 95.94 1108 LEU A N 1
ATOM 8730 C CA . LEU A 1 1108 ? 33.636 21.302 -12.615 1.00 95.94 1108 LEU A CA 1
ATOM 8731 C C . LEU A 1 1108 ? 33.803 22.486 -13.586 1.00 95.94 1108 LEU A C 1
ATOM 8733 O O . LEU A 1 1108 ? 32.985 22.624 -14.495 1.00 95.94 1108 LEU A O 1
ATOM 8737 N N . GLU A 1 1109 ? 34.878 23.276 -13.471 1.00 94.81 1109 GLU A N 1
ATOM 8738 C CA . GLU A 1 1109 ? 35.180 24.397 -14.383 1.00 94.81 1109 GLU A CA 1
ATOM 8739 C C . GLU A 1 1109 ? 35.260 23.936 -15.849 1.00 94.81 1109 GLU A C 1
ATOM 8741 O O . GLU A 1 1109 ? 34.744 24.582 -16.766 1.00 94.81 1109 GLU A O 1
ATOM 8746 N N . GLU A 1 1110 ? 35.860 22.766 -16.084 1.00 92.12 1110 GLU A N 1
ATOM 8747 C CA . GLU A 1 1110 ? 36.017 22.213 -17.430 1.00 92.12 1110 GLU A CA 1
ATOM 8748 C C . GLU A 1 1110 ? 34.675 21.813 -18.059 1.00 92.12 1110 GLU A C 1
ATOM 8750 O O . GLU A 1 1110 ? 34.538 21.822 -19.279 1.00 92.12 1110 GLU A O 1
ATOM 8755 N N . PHE A 1 1111 ? 33.654 21.497 -17.254 1.00 93.00 1111 PHE A N 1
ATOM 8756 C CA . PHE A 1 1111 ? 32.308 21.194 -17.755 1.00 93.00 1111 PHE A CA 1
ATOM 8757 C C . PHE A 1 1111 ? 31.531 22.456 -18.148 1.00 93.00 1111 PHE A C 1
ATOM 8759 O O . PHE A 1 1111 ? 30.653 22.386 -19.007 1.00 93.00 1111 PHE A O 1
ATOM 8766 N N . LEU A 1 1112 ? 31.837 23.599 -17.527 1.00 91.50 1112 LEU A N 1
ATOM 8767 C CA . LEU A 1 1112 ? 31.201 24.888 -17.817 1.00 91.50 1112 LEU A CA 1
ATOM 8768 C C . LEU A 1 1112 ? 31.765 25.537 -19.082 1.00 91.50 1112 LEU A C 1
ATOM 8770 O O . LEU A 1 1112 ? 31.026 26.183 -19.827 1.00 91.50 1112 LEU A O 1
ATOM 8774 N N . THR A 1 1113 ? 33.065 25.360 -19.310 1.00 87.69 1113 THR A N 1
ATOM 8775 C CA . THR A 1 1113 ? 33.812 25.974 -20.416 1.00 87.69 1113 THR A CA 1
ATOM 8776 C C . THR A 1 1113 ? 33.892 25.088 -21.661 1.00 87.69 1113 THR A C 1
ATOM 8778 O O . THR A 1 1113 ? 34.148 25.598 -22.754 1.00 87.69 1113 THR A O 1
ATOM 8781 N N . ALA A 1 1114 ? 33.634 23.780 -21.537 1.00 84.69 1114 ALA A N 1
ATOM 8782 C CA . ALA A 1 1114 ? 33.590 22.869 -22.675 1.00 84.69 1114 ALA A CA 1
ATOM 8783 C C . ALA A 1 1114 ? 32.463 23.214 -23.662 1.00 84.69 1114 ALA A C 1
ATOM 8785 O O . ALA A 1 1114 ? 31.348 23.581 -23.288 1.00 84.69 1114 ALA A O 1
ATOM 8786 N N . THR A 1 1115 ? 32.745 23.021 -24.953 1.00 76.88 1115 THR A N 1
ATOM 8787 C CA . THR A 1 1115 ? 31.727 23.136 -26.005 1.00 76.88 1115 THR A CA 1
ATOM 8788 C C . THR A 1 1115 ? 30.764 21.944 -25.910 1.00 76.88 1115 THR A C 1
ATOM 8790 O O . THR A 1 1115 ? 31.236 20.807 -25.942 1.00 76.88 1115 THR A O 1
ATOM 8793 N N . PRO A 1 1116 ? 29.437 22.157 -25.796 1.00 75.50 1116 PRO A N 1
ATOM 8794 C CA . PRO A 1 1116 ? 28.463 21.067 -25.792 1.00 75.50 1116 PRO A CA 1
ATOM 8795 C C . PRO A 1 1116 ? 28.501 20.290 -27.113 1.00 75.50 1116 PRO A C 1
ATOM 8797 O O . PRO A 1 1116 ? 28.287 20.869 -28.180 1.00 75.50 1116 PRO A O 1
ATOM 8800 N N . THR A 1 1117 ? 28.797 18.995 -27.037 1.00 73.19 1117 THR A N 1
ATOM 8801 C CA . THR A 1 1117 ? 28.886 18.100 -28.193 1.00 73.19 1117 THR A CA 1
ATOM 8802 C C . THR A 1 1117 ? 28.416 16.694 -27.829 1.00 73.19 1117 THR A C 1
ATOM 8804 O O . THR A 1 1117 ? 28.672 16.214 -26.723 1.00 73.19 1117 THR A O 1
ATOM 8807 N N . ALA A 1 1118 ? 27.740 16.027 -28.767 1.00 66.19 1118 ALA A N 1
ATOM 8808 C CA . ALA A 1 1118 ? 27.277 14.651 -28.612 1.00 66.19 1118 ALA A CA 1
ATOM 8809 C C . ALA A 1 1118 ? 28.323 13.592 -29.033 1.00 66.19 1118 ALA A C 1
ATOM 8811 O O . ALA A 1 1118 ? 28.122 12.413 -28.748 1.00 66.19 1118 ALA A O 1
ATOM 8812 N N . GLU A 1 1119 ? 29.417 13.988 -29.706 1.00 75.44 1119 GLU A N 1
ATOM 8813 C CA . GLU A 1 1119 ? 30.489 13.106 -30.224 1.00 75.44 1119 GLU A CA 1
ATOM 8814 C C . GLU A 1 1119 ? 29.970 11.813 -30.901 1.00 75.44 1119 GLU A C 1
ATOM 8816 O O . GLU A 1 1119 ? 30.523 10.726 -30.716 1.00 75.44 1119 GLU A O 1
ATOM 8821 N N . LEU A 1 1120 ? 28.867 11.901 -31.663 1.00 78.69 1120 LEU A N 1
ATOM 8822 C CA . LEU A 1 1120 ? 28.269 10.744 -32.352 1.00 78.69 1120 LEU A CA 1
ATOM 8823 C C . LEU A 1 1120 ? 28.735 10.611 -33.808 1.00 78.69 1120 LEU A C 1
ATOM 8825 O O . LEU A 1 1120 ? 28.609 9.530 -34.393 1.00 78.69 1120 LEU A O 1
ATOM 8829 N N . GLU A 1 1121 ? 29.271 11.687 -34.384 1.00 79.06 1121 GLU A N 1
ATOM 8830 C CA . GLU A 1 1121 ? 29.915 11.714 -35.698 1.00 79.06 1121 GLU A CA 1
ATOM 8831 C C . GLU A 1 1121 ? 31.448 11.740 -35.564 1.00 79.06 1121 GLU A C 1
ATOM 8833 O O . GLU A 1 1121 ? 31.967 12.247 -34.567 1.00 79.06 1121 GLU A O 1
ATOM 8838 N N . PRO A 1 1122 ? 32.201 11.219 -36.552 1.00 72.62 1122 PRO A N 1
ATOM 8839 C CA . PRO A 1 1122 ? 33.650 11.383 -36.585 1.00 72.62 1122 PRO A CA 1
ATOM 8840 C C . PRO A 1 1122 ? 34.044 12.867 -36.565 1.00 72.62 1122 PRO A C 1
ATOM 8842 O O . PRO A 1 1122 ? 33.639 13.632 -37.442 1.00 72.62 1122 PRO A O 1
ATOM 8845 N N . VAL A 1 1123 ? 34.859 13.260 -35.584 1.00 66.69 1123 VAL A N 1
ATOM 8846 C CA . VAL A 1 1123 ? 35.438 14.608 -35.511 1.00 66.69 1123 VAL A CA 1
ATOM 8847 C C . VAL A 1 1123 ? 36.460 14.775 -36.641 1.00 66.69 1123 VAL A C 1
ATOM 8849 O O . VAL A 1 1123 ? 37.313 13.911 -36.843 1.00 66.69 1123 VAL A O 1
ATOM 8852 N N . THR A 1 1124 ? 36.383 15.881 -37.383 1.00 63.75 1124 THR A N 1
ATOM 8853 C CA . THR A 1 1124 ? 37.377 16.255 -38.412 1.00 63.75 1124 THR A CA 1
ATOM 8854 C C . THR A 1 1124 ? 37.996 17.611 -38.064 1.00 63.75 1124 THR A C 1
ATOM 8856 O O . THR A 1 1124 ? 37.444 18.319 -37.225 1.00 63.75 1124 THR A O 1
ATOM 8859 N N . GLU A 1 1125 ? 39.118 17.993 -38.692 1.00 58.75 1125 GLU A N 1
ATOM 8860 C CA . GLU A 1 1125 ? 39.784 19.288 -38.426 1.00 58.75 1125 GLU A CA 1
ATOM 8861 C C . GLU A 1 1125 ? 38.835 20.498 -38.569 1.00 58.75 1125 GLU A C 1
ATOM 8863 O O . GLU A 1 1125 ? 38.982 21.472 -37.833 1.00 58.75 1125 GLU A O 1
ATOM 8868 N N . ASP A 1 1126 ? 37.818 20.402 -39.438 1.00 59.16 1126 ASP A N 1
ATOM 8869 C CA . ASP A 1 1126 ? 36.870 21.483 -39.742 1.00 59.16 1126 ASP A CA 1
ATOM 8870 C C . ASP A 1 1126 ? 35.449 21.273 -39.161 1.00 59.16 1126 ASP A C 1
ATOM 8872 O O . ASP A 1 1126 ? 34.574 22.120 -39.362 1.00 59.16 1126 ASP A O 1
ATOM 8876 N N . TYR A 1 1127 ? 35.168 20.157 -38.468 1.00 62.97 1127 TYR A N 1
ATOM 8877 C CA . TYR A 1 1127 ? 33.806 19.821 -38.014 1.00 62.97 1127 TYR A CA 1
ATOM 8878 C C . TYR A 1 1127 ? 33.761 19.146 -36.637 1.00 62.97 1127 TYR A C 1
ATOM 8880 O O . TYR A 1 1127 ? 34.266 18.037 -36.450 1.00 62.97 1127 TYR A O 1
ATOM 8888 N N . VAL A 1 1128 ? 33.053 19.803 -35.709 1.00 65.56 1128 VAL A N 1
ATOM 8889 C CA . VAL A 1 1128 ? 32.635 19.288 -34.398 1.00 65.56 1128 VAL A CA 1
ATOM 8890 C C . VAL A 1 1128 ? 31.118 19.458 -34.284 1.00 65.56 1128 VAL A C 1
ATOM 8892 O O . VAL A 1 1128 ? 30.589 20.547 -34.514 1.00 65.56 1128 VAL A O 1
ATOM 8895 N N . GLN A 1 1129 ? 30.407 18.388 -33.922 1.00 66.75 1129 GLN A N 1
ATOM 8896 C CA . GLN A 1 1129 ? 28.953 18.412 -33.755 1.00 66.75 1129 GLN A CA 1
ATOM 8897 C C . GLN A 1 1129 ? 28.578 19.236 -32.512 1.00 66.75 1129 GLN A C 1
ATOM 8899 O O . GLN A 1 1129 ? 28.882 18.825 -31.397 1.00 66.75 1129 GLN A O 1
ATOM 8904 N N . SER A 1 1130 ? 27.913 20.381 -32.691 1.00 78.19 1130 SER A N 1
ATOM 8905 C CA . SER A 1 1130 ? 27.365 21.208 -31.602 1.00 78.19 1130 SER A CA 1
ATOM 8906 C C . SER A 1 1130 ? 25.856 21.002 -31.471 1.00 78.19 1130 SER A C 1
ATOM 8908 O O . SER A 1 1130 ? 25.139 21.040 -32.474 1.00 78.19 1130 SER A O 1
ATOM 8910 N N . ASP A 1 1131 ? 25.368 20.841 -30.238 1.00 80.19 1131 ASP A N 1
ATOM 8911 C CA . ASP A 1 1131 ? 23.950 20.577 -29.960 1.00 80.19 1131 ASP A CA 1
ATOM 8912 C C . ASP A 1 1131 ? 23.027 21.686 -30.483 1.00 80.19 1131 ASP A C 1
ATOM 8914 O O . ASP A 1 1131 ? 22.013 21.411 -31.118 1.00 80.19 1131 ASP A O 1
ATOM 8918 N N . GLU A 1 1132 ? 23.365 22.957 -30.244 1.00 84.81 1132 GLU A N 1
ATOM 8919 C CA . GLU A 1 1132 ? 22.530 24.092 -30.668 1.00 84.81 1132 GLU A CA 1
ATOM 8920 C C . GLU A 1 1132 ? 22.517 24.256 -32.193 1.00 84.81 1132 GLU A C 1
ATOM 8922 O O . GLU A 1 1132 ? 21.486 24.606 -32.778 1.00 84.81 1132 GLU A O 1
ATOM 8927 N N . ALA A 1 1133 ? 23.648 23.956 -32.843 1.00 83.12 1133 ALA A N 1
ATOM 8928 C CA . ALA A 1 1133 ? 23.754 23.972 -34.296 1.00 83.12 1133 ALA A CA 1
ATOM 8929 C C . ALA A 1 1133 ? 22.883 22.874 -34.929 1.00 83.12 1133 ALA A C 1
ATOM 8931 O O . ALA A 1 1133 ? 22.145 23.158 -35.873 1.00 83.12 1133 ALA A O 1
ATOM 8932 N N . ASP A 1 1134 ? 22.905 21.656 -34.377 1.00 81.00 1134 ASP A N 1
ATOM 8933 C CA . ASP A 1 1134 ? 22.103 20.526 -34.870 1.00 81.00 1134 ASP A CA 1
ATOM 8934 C C . ASP A 1 1134 ? 20.607 20.666 -34.519 1.00 81.00 1134 ASP A C 1
ATOM 8936 O O . ASP A 1 1134 ? 19.706 20.323 -35.294 1.00 81.00 1134 ASP A O 1
ATOM 8940 N N . MET A 1 1135 ? 20.294 21.264 -33.366 1.00 86.94 1135 MET A N 1
ATOM 8941 C CA . MET A 1 1135 ? 18.917 21.609 -33.013 1.00 86.94 1135 MET A CA 1
ATOM 8942 C C . MET A 1 1135 ? 18.327 22.699 -33.915 1.00 86.94 1135 MET A C 1
ATOM 8944 O O . MET A 1 1135 ? 17.101 22.720 -34.090 1.00 86.94 1135 MET A O 1
ATOM 8948 N N . GLY A 1 1136 ? 19.169 23.575 -34.476 1.00 86.69 1136 GLY A N 1
ATOM 8949 C CA . GLY A 1 1136 ? 18.772 24.749 -35.257 1.00 86.69 1136 GLY A CA 1
ATOM 8950 C C . GLY A 1 1136 ? 18.181 25.880 -34.406 1.00 86.69 1136 GLY A C 1
ATOM 8951 O O . GLY A 1 1136 ? 17.473 26.744 -34.930 1.00 86.69 1136 GLY A O 1
ATOM 8952 N N . MET A 1 1137 ? 18.409 25.841 -33.092 1.00 89.06 1137 MET A N 1
ATOM 8953 C CA . MET A 1 1137 ? 17.930 26.811 -32.105 1.00 89.06 1137 MET A CA 1
ATOM 8954 C C . MET A 1 1137 ? 18.797 26.744 -30.849 1.00 89.06 1137 MET A C 1
ATOM 8956 O O . MET A 1 1137 ? 19.239 25.659 -30.464 1.00 89.06 1137 MET A O 1
ATOM 8960 N N . SER A 1 1138 ? 19.014 27.888 -30.202 1.00 90.94 1138 SER A N 1
ATOM 8961 C CA . SER A 1 1138 ? 19.762 27.919 -28.942 1.00 90.94 1138 SER A CA 1
ATOM 8962 C C . SER A 1 1138 ? 18.899 27.478 -27.758 1.00 90.94 1138 SER A C 1
ATOM 8964 O O . SER A 1 1138 ? 17.665 27.550 -27.798 1.00 90.94 1138 SER A O 1
ATOM 8966 N N . TYR A 1 1139 ? 19.540 27.068 -26.662 1.00 90.12 1139 TYR A N 1
ATOM 8967 C CA . TYR A 1 1139 ? 18.845 26.767 -25.410 1.00 90.12 1139 TYR A CA 1
ATOM 8968 C C . TYR A 1 1139 ? 18.097 27.994 -24.872 1.00 90.12 1139 TYR A C 1
ATOM 8970 O O . TYR A 1 1139 ? 16.965 27.859 -24.421 1.00 90.12 1139 TYR A O 1
ATOM 8978 N N . ALA A 1 1140 ? 18.664 29.199 -25.012 1.00 90.44 1140 ALA A N 1
ATOM 8979 C CA . ALA A 1 1140 ? 18.002 30.442 -24.609 1.00 90.44 1140 ALA A CA 1
ATOM 8980 C C . ALA A 1 1140 ? 16.698 30.692 -25.393 1.00 90.44 1140 ALA A C 1
ATOM 8982 O O . ALA A 1 1140 ? 15.674 31.064 -24.814 1.00 90.44 1140 ALA A O 1
ATOM 8983 N N . GLU A 1 1141 ? 16.698 30.435 -26.707 1.00 92.25 1141 GLU A N 1
ATOM 8984 C CA . GLU A 1 1141 ? 15.481 30.504 -27.524 1.00 92.25 1141 GLU A CA 1
ATOM 8985 C C . GLU A 1 1141 ? 14.456 29.447 -27.089 1.00 92.25 1141 GLU A C 1
ATOM 8987 O O . GLU A 1 1141 ? 13.265 29.749 -26.974 1.00 92.25 1141 GLU A O 1
ATOM 8992 N N . LEU A 1 1142 ? 14.910 28.223 -26.798 1.00 93.25 1142 LEU A N 1
ATOM 8993 C CA . LEU A 1 1142 ? 14.064 27.130 -26.317 1.00 93.25 1142 LEU A CA 1
ATOM 8994 C C . LEU A 1 1142 ? 13.386 27.440 -24.984 1.00 93.25 1142 LEU A C 1
ATOM 8996 O O . LEU A 1 1142 ? 12.193 27.160 -24.848 1.00 93.25 1142 LEU A O 1
ATOM 9000 N N . THR A 1 1143 ? 14.094 28.052 -24.035 1.00 93.62 1143 THR A N 1
ATOM 9001 C CA . THR A 1 1143 ? 13.519 28.510 -22.764 1.00 93.62 1143 THR A CA 1
ATOM 9002 C C . THR A 1 1143 ? 12.380 29.494 -23.015 1.00 93.62 1143 THR A C 1
ATOM 9004 O O . THR A 1 1143 ? 11.276 29.323 -22.489 1.00 93.62 1143 THR A O 1
ATOM 9007 N N . VAL A 1 1144 ? 12.595 30.492 -23.882 1.00 94.75 1144 VAL A N 1
ATOM 9008 C CA . VAL A 1 1144 ? 11.554 31.469 -24.240 1.00 94.75 1144 VAL A CA 1
ATOM 9009 C C . VAL A 1 1144 ? 10.360 30.774 -24.894 1.00 94.75 1144 VAL A C 1
ATOM 9011 O O . VAL A 1 1144 ? 9.220 30.983 -24.469 1.00 94.75 1144 VAL A O 1
ATOM 9014 N N . PHE A 1 1145 ? 10.584 29.907 -25.884 1.00 96.12 1145 PHE A N 1
ATOM 9015 C CA . PHE A 1 1145 ? 9.497 29.175 -26.539 1.00 96.12 1145 PHE A CA 1
ATOM 9016 C C . PHE A 1 1145 ? 8.736 28.265 -25.569 1.00 96.12 1145 PHE A C 1
ATOM 9018 O O . PHE A 1 1145 ? 7.503 28.237 -25.608 1.00 96.12 1145 PHE A O 1
ATOM 9025 N N . GLY A 1 1146 ? 9.440 27.567 -24.677 1.00 95.25 1146 GLY A N 1
ATOM 9026 C CA . GLY A 1 1146 ? 8.872 26.711 -23.639 1.00 95.25 1146 GLY A CA 1
ATOM 9027 C C . GLY A 1 1146 ? 7.940 27.478 -22.709 1.00 95.25 1146 GLY A C 1
ATOM 9028 O O . GLY A 1 1146 ? 6.766 27.113 -22.584 1.00 95.25 1146 GLY A O 1
ATOM 9029 N N . ARG A 1 1147 ? 8.413 28.595 -22.146 1.00 95.00 1147 ARG A N 1
ATOM 9030 C CA . ARG A 1 1147 ? 7.620 29.461 -21.257 1.00 95.00 1147 ARG A CA 1
ATOM 9031 C C . ARG A 1 1147 ? 6.430 30.093 -21.977 1.00 95.00 1147 ARG A C 1
ATOM 9033 O O . ARG A 1 1147 ? 5.299 30.023 -21.493 1.00 95.00 1147 ARG A O 1
ATOM 9040 N N . LEU A 1 1148 ? 6.619 30.642 -23.180 1.00 97.12 1148 LEU A N 1
ATOM 9041 C CA . LEU A 1 1148 ? 5.511 31.216 -23.957 1.00 97.12 1148 LEU A CA 1
ATOM 9042 C C . LEU A 1 1148 ? 4.444 30.165 -24.293 1.00 97.12 1148 LEU A C 1
ATOM 9044 O O . LEU A 1 1148 ? 3.246 30.424 -24.152 1.00 97.12 1148 LEU A O 1
ATOM 9048 N N . ARG A 1 1149 ? 4.864 28.961 -24.690 1.00 97.00 1149 ARG A N 1
ATOM 9049 C CA . ARG A 1 1149 ? 3.971 27.842 -25.004 1.00 97.00 1149 ARG A CA 1
ATOM 9050 C C . ARG A 1 1149 ? 3.215 27.354 -23.770 1.00 97.00 1149 ARG A C 1
ATOM 9052 O O . ARG A 1 1149 ? 2.000 27.157 -23.838 1.00 97.00 1149 ARG A O 1
ATOM 9059 N N . LYS A 1 1150 ? 3.925 27.081 -22.672 1.00 95.00 1150 LYS A N 1
ATOM 9060 C CA . LYS A 1 1150 ? 3.378 26.343 -21.527 1.00 95.00 1150 LYS A CA 1
ATOM 9061 C C . LYS A 1 1150 ? 2.890 27.245 -20.409 1.00 95.00 1150 LYS A C 1
ATOM 9063 O O . LYS A 1 1150 ? 1.770 27.034 -19.958 1.00 95.00 1150 LYS A O 1
ATOM 9068 N N . GLU A 1 1151 ? 3.641 28.254 -19.996 1.00 92.88 1151 GLU A N 1
ATOM 9069 C CA . GLU A 1 1151 ? 3.227 29.171 -18.926 1.00 92.88 1151 GLU A CA 1
ATOM 9070 C C . GLU A 1 1151 ? 2.202 30.169 -19.469 1.00 92.88 1151 GLU A C 1
ATOM 9072 O O . GLU A 1 1151 ? 1.070 30.214 -18.983 1.00 92.88 1151 GLU A O 1
ATOM 9077 N N . ARG A 1 1152 ? 2.538 30.859 -20.571 1.00 94.81 1152 ARG A N 1
ATOM 9078 C CA . ARG A 1 1152 ? 1.671 31.880 -21.197 1.00 94.81 1152 ARG A CA 1
ATOM 9079 C C . ARG A 1 1152 ? 0.625 31.332 -22.168 1.00 94.81 1152 ARG A C 1
ATOM 9081 O O . ARG A 1 1152 ? -0.141 32.105 -22.738 1.00 94.81 1152 ARG A O 1
ATOM 9088 N N . LYS A 1 1153 ? 0.576 30.008 -22.348 1.00 96.00 1153 LYS A N 1
ATOM 9089 C CA . LYS A 1 1153 ? -0.447 29.292 -23.135 1.00 96.00 1153 LYS A CA 1
ATOM 9090 C C . LYS A 1 1153 ? -0.550 29.767 -24.597 1.00 96.00 1153 LYS A C 1
ATOM 9092 O O . LYS A 1 1153 ? -1.622 29.712 -25.199 1.00 96.00 1153 LYS A O 1
ATOM 9097 N N . MET A 1 1154 ? 0.552 30.233 -25.187 1.00 97.50 1154 MET A N 1
ATOM 9098 C CA . MET A 1 1154 ? 0.563 30.775 -26.546 1.00 97.50 1154 MET A CA 1
ATOM 9099 C C . MET A 1 1154 ? 0.690 29.672 -27.606 1.00 97.50 1154 MET A C 1
ATOM 9101 O O . MET A 1 1154 ? 1.624 28.872 -27.594 1.00 97.50 1154 MET A O 1
ATOM 9105 N N . GLY A 1 1155 ? -0.223 29.678 -28.583 1.00 95.75 1155 GLY A N 1
ATOM 9106 C CA . GLY A 1 1155 ? -0.070 28.939 -29.841 1.00 95.75 1155 GLY A CA 1
ATOM 9107 C C . GLY A 1 1155 ? 0.838 29.672 -30.845 1.00 95.75 1155 GLY A C 1
ATOM 9108 O O . GLY A 1 1155 ? 1.311 30.772 -30.552 1.00 95.75 1155 GLY A O 1
ATOM 9109 N N . PRO A 1 1156 ? 1.046 29.127 -32.063 1.00 97.31 1156 PRO A N 1
ATOM 9110 C CA . PRO A 1 1156 ? 2.015 29.677 -33.017 1.00 97.31 1156 PRO A CA 1
ATOM 9111 C C . PRO A 1 1156 ? 1.781 31.147 -33.379 1.00 97.31 1156 PRO A C 1
ATOM 9113 O O . PRO A 1 1156 ? 2.707 31.950 -33.364 1.00 97.31 1156 PRO A O 1
ATOM 9116 N N . LEU A 1 1157 ? 0.531 31.522 -33.672 1.00 96.88 1157 LEU A N 1
ATOM 9117 C CA . LEU A 1 1157 ? 0.199 32.889 -34.077 1.00 96.88 1157 LEU A CA 1
ATOM 9118 C C . LEU A 1 1157 ? 0.419 33.891 -32.939 1.00 96.88 1157 LEU A C 1
ATOM 9120 O O . LEU A 1 1157 ? 1.074 34.906 -33.146 1.00 96.88 1157 LEU A O 1
ATOM 9124 N N . SER A 1 1158 ? -0.109 33.598 -31.749 1.00 97.56 1158 SER A N 1
ATOM 9125 C CA . SER A 1 1158 ? 0.037 34.468 -30.578 1.00 97.56 1158 SER A CA 1
ATOM 9126 C C . SER A 1 1158 ? 1.495 34.591 -30.140 1.00 97.56 1158 SER A C 1
ATOM 9128 O O . SER A 1 1158 ? 1.921 35.677 -29.765 1.00 97.56 1158 SER A O 1
ATOM 9130 N N . MET A 1 1159 ? 2.270 33.503 -30.236 1.00 98.00 1159 MET A N 1
ATOM 9131 C CA . MET A 1 1159 ? 3.700 33.517 -29.934 1.00 98.00 1159 MET A CA 1
ATOM 9132 C C . MET A 1 1159 ? 4.450 34.426 -30.909 1.00 98.00 1159 MET A C 1
ATOM 9134 O O . MET A 1 1159 ? 5.209 35.280 -30.471 1.00 98.00 1159 MET A O 1
ATOM 9138 N N . TRP A 1 1160 ? 4.187 34.309 -32.215 1.00 97.50 1160 TRP A N 1
ATOM 9139 C CA . TRP A 1 1160 ? 4.773 35.210 -33.209 1.00 97.50 1160 TRP A CA 1
ATOM 9140 C C . TRP A 1 1160 ? 4.381 36.672 -32.965 1.00 97.50 1160 TRP A C 1
ATOM 9142 O O . TRP A 1 1160 ? 5.257 37.526 -32.917 1.00 97.50 1160 TRP A O 1
ATOM 9152 N N . GLN A 1 1161 ? 3.096 36.968 -32.741 1.00 95.81 1161 GLN A N 1
ATOM 9153 C CA . GLN A 1 1161 ? 2.636 38.336 -32.468 1.00 95.81 1161 GLN A CA 1
ATOM 9154 C C . GLN A 1 1161 ? 3.316 38.937 -31.235 1.00 95.81 1161 GLN A C 1
ATOM 9156 O O . GLN A 1 1161 ? 3.717 40.095 -31.263 1.00 95.81 1161 GLN A O 1
ATOM 9161 N N . HIS A 1 1162 ? 3.477 38.151 -30.171 1.00 95.94 1162 HIS A N 1
ATOM 9162 C CA . HIS A 1 1162 ? 4.196 38.581 -28.979 1.00 95.94 1162 HIS A CA 1
ATOM 9163 C C . HIS A 1 1162 ? 5.678 38.847 -29.280 1.00 95.94 1162 HIS A C 1
ATOM 9165 O O . HIS A 1 1162 ? 6.190 39.926 -28.982 1.00 95.94 1162 HIS A O 1
ATOM 9171 N N . LEU A 1 1163 ? 6.353 37.893 -29.924 1.00 95.75 1163 LEU A N 1
ATOM 9172 C CA . LEU A 1 1163 ? 7.781 37.982 -30.211 1.00 95.75 1163 LEU A CA 1
ATOM 9173 C C . LEU A 1 1163 ? 8.126 39.074 -31.225 1.00 95.75 1163 LEU A C 1
ATOM 9175 O O . LEU A 1 1163 ? 9.199 39.644 -31.124 1.00 95.75 1163 LEU A O 1
ATOM 9179 N N . VAL A 1 1164 ? 7.236 39.451 -32.145 1.00 94.00 1164 VAL A N 1
ATOM 9180 C CA . VAL A 1 1164 ? 7.469 40.604 -33.038 1.00 94.00 1164 VAL A CA 1
ATOM 9181 C C . VAL A 1 1164 ? 7.696 41.901 -32.258 1.00 94.00 1164 VAL A C 1
ATOM 9183 O O . VAL A 1 1164 ? 8.449 42.755 -32.713 1.00 94.00 1164 VAL A O 1
ATOM 9186 N N . HIS A 1 1165 ? 7.098 42.046 -31.076 1.00 91.56 1165 HIS A N 1
ATOM 9187 C CA . HIS A 1 1165 ? 7.328 43.205 -30.213 1.00 91.56 1165 HIS A CA 1
ATOM 9188 C C . HIS A 1 1165 ? 8.529 43.016 -29.279 1.00 91.56 1165 HIS A C 1
ATOM 9190 O O . HIS A 1 1165 ? 9.249 43.973 -29.015 1.00 91.56 1165 HIS A O 1
ATOM 9196 N N . VAL A 1 1166 ? 8.760 41.790 -28.797 1.00 91.44 1166 VAL A N 1
ATOM 9197 C CA . VAL A 1 1166 ? 9.817 41.488 -27.811 1.00 91.44 1166 VAL A CA 1
ATOM 9198 C C . VAL A 1 1166 ? 11.185 41.246 -28.449 1.00 91.44 1166 VAL A C 1
ATOM 9200 O O . VAL A 1 1166 ? 12.194 41.537 -27.829 1.00 91.44 1166 VAL A O 1
ATOM 9203 N N . TRP A 1 1167 ? 11.239 40.730 -29.675 1.00 94.69 1167 TRP A N 1
ATOM 9204 C CA . TRP A 1 1167 ? 12.458 40.477 -30.456 1.00 94.69 1167 TRP A CA 1
ATOM 9205 C C . TRP A 1 1167 ? 12.555 41.380 -31.687 1.00 94.69 1167 TRP A C 1
ATOM 9207 O O . TRP A 1 1167 ? 13.506 41.275 -32.452 1.00 94.69 1167 TRP A O 1
ATOM 9217 N N . GLY A 1 1168 ? 11.571 42.250 -31.922 1.00 91.69 1168 GLY A N 1
ATOM 9218 C CA . GLY A 1 1168 ? 11.545 43.113 -33.098 1.00 91.69 1168 GLY A CA 1
ATOM 9219 C C . GLY A 1 1168 ? 12.745 44.052 -33.154 1.00 91.69 1168 GLY A C 1
ATOM 9220 O O . GLY A 1 1168 ? 13.039 44.748 -32.190 1.00 91.69 1168 GLY A O 1
ATOM 9221 N N . LYS A 1 1169 ? 13.397 44.126 -34.310 1.00 88.50 1169 LYS A N 1
ATOM 9222 C CA . LYS A 1 1169 ? 14.564 44.988 -34.544 1.00 88.50 1169 LYS A CA 1
ATOM 9223 C C . LYS A 1 1169 ? 14.335 46.484 -34.277 1.00 88.50 1169 LYS A C 1
ATOM 9225 O O . LYS A 1 1169 ? 15.289 47.191 -33.979 1.00 88.50 1169 LYS A O 1
ATOM 9230 N N . ASP A 1 1170 ? 13.092 46.953 -34.359 1.00 83.00 1170 ASP A N 1
ATOM 9231 C CA . ASP A 1 1170 ? 12.748 48.372 -34.170 1.00 83.00 1170 ASP A CA 1
ATOM 9232 C C . ASP A 1 1170 ? 12.479 48.746 -32.700 1.00 83.00 1170 ASP A C 1
ATOM 9234 O O . ASP A 1 1170 ? 12.064 49.869 -32.419 1.00 83.00 1170 ASP A O 1
ATOM 9238 N N . ARG A 1 1171 ? 12.641 47.813 -31.753 1.00 87.00 1171 ARG A N 1
ATOM 9239 C CA . ARG A 1 1171 ? 12.429 48.080 -30.322 1.00 87.00 1171 ARG A CA 1
ATOM 9240 C C . ARG A 1 1171 ? 13.679 48.687 -29.676 1.00 87.00 1171 ARG A C 1
ATOM 9242 O O . ARG A 1 1171 ? 14.799 48.469 -30.132 1.00 87.00 1171 ARG A O 1
ATOM 9249 N N . GLU A 1 1172 ? 13.504 49.379 -28.559 1.00 82.56 1172 GLU A N 1
ATOM 9250 C CA . GLU A 1 1172 ? 14.633 49.828 -27.740 1.00 82.56 1172 GLU A CA 1
ATOM 9251 C C . GLU A 1 1172 ? 15.256 48.638 -26.989 1.00 82.56 1172 GLU A C 1
ATOM 9253 O O . GLU A 1 1172 ? 14.541 47.840 -26.375 1.00 82.56 1172 GLU A O 1
ATOM 9258 N N . LYS A 1 1173 ? 16.588 48.503 -27.055 1.00 82.75 1173 LYS A N 1
ATOM 9259 C CA . LYS A 1 1173 ? 17.344 47.440 -26.378 1.00 82.75 1173 LYS A CA 1
ATOM 9260 C C . LYS A 1 1173 ? 17.974 47.987 -25.097 1.00 82.75 1173 LYS A C 1
ATOM 9262 O O . LYS A 1 1173 ? 18.799 48.897 -25.155 1.00 82.75 1173 LYS A O 1
ATOM 9267 N N . GLY A 1 1174 ? 17.575 47.437 -23.952 1.00 80.38 1174 GLY A N 1
ATOM 9268 C CA . GLY A 1 1174 ? 18.145 47.797 -22.653 1.00 80.38 1174 GLY A CA 1
ATOM 9269 C C . GLY A 1 1174 ? 19.562 47.232 -22.445 1.00 80.38 1174 GLY A C 1
ATOM 9270 O O . GLY A 1 1174 ? 19.958 46.304 -23.151 1.00 80.38 1174 GLY A O 1
ATOM 9271 N N . PRO A 1 1175 ? 20.328 47.752 -21.468 1.00 78.75 1175 PRO A N 1
ATOM 9272 C CA . PRO A 1 1175 ? 21.691 47.292 -21.182 1.00 78.75 1175 PRO A CA 1
ATOM 9273 C C . PRO A 1 1175 ? 21.776 45.840 -20.674 1.00 78.75 1175 PRO A C 1
ATOM 9275 O O . PRO A 1 1175 ? 22.797 45.198 -20.885 1.00 78.75 1175 PRO A O 1
ATOM 9278 N N . GLU A 1 1176 ? 20.709 45.308 -20.068 1.00 77.75 1176 GLU A N 1
ATOM 9279 C CA . GLU A 1 1176 ? 20.616 43.919 -19.566 1.00 77.75 1176 GLU A CA 1
ATOM 9280 C C . GLU A 1 1176 ? 19.774 43.004 -20.480 1.00 77.75 1176 GLU A C 1
ATOM 9282 O O . GLU A 1 1176 ? 19.364 41.911 -20.099 1.00 77.75 1176 GLU A O 1
ATOM 9287 N N . ASP A 1 1177 ? 19.448 43.459 -21.692 1.00 77.81 1177 ASP A N 1
ATOM 9288 C CA . ASP A 1 1177 ? 18.549 42.741 -22.589 1.00 77.81 1177 ASP A CA 1
ATOM 9289 C C . ASP A 1 1177 ? 19.302 41.784 -23.519 1.00 77.81 1177 ASP A C 1
ATOM 9291 O O . ASP A 1 1177 ? 19.926 42.187 -24.505 1.00 77.81 1177 ASP A O 1
ATOM 9295 N N . GLU A 1 1178 ? 19.202 40.492 -23.230 1.00 80.56 1178 GLU A N 1
ATOM 9296 C CA . GLU A 1 1178 ? 19.847 39.431 -24.009 1.00 80.56 1178 GLU A CA 1
ATOM 9297 C C . GLU A 1 1178 ? 19.007 38.943 -25.201 1.00 80.56 1178 GLU A C 1
ATOM 9299 O O . GLU A 1 1178 ? 19.466 38.113 -25.987 1.00 80.56 1178 GLU A O 1
ATOM 9304 N N . ASN A 1 1179 ? 17.786 39.458 -25.391 1.00 85.69 1179 ASN A N 1
ATOM 9305 C CA . ASN A 1 1179 ? 16.931 38.997 -26.480 1.00 85.69 1179 ASN A CA 1
ATOM 9306 C C . ASN A 1 1179 ? 17.491 39.391 -27.861 1.00 85.69 1179 ASN A C 1
ATOM 9308 O O . ASN A 1 1179 ? 18.043 40.491 -28.035 1.00 85.69 1179 ASN A O 1
ATOM 9312 N N . PRO A 1 1180 ? 17.286 38.543 -28.885 1.00 88.56 1180 PRO A N 1
ATOM 9313 C CA . PRO A 1 1180 ? 17.715 38.849 -30.239 1.00 88.56 1180 PRO A CA 1
ATOM 9314 C C . PRO A 1 1180 ? 16.907 40.015 -30.836 1.00 88.56 1180 PRO A C 1
ATOM 9316 O O . PRO A 1 1180 ? 15.778 40.298 -30.432 1.00 88.56 1180 PRO A O 1
ATOM 9319 N N . MET A 1 1181 ? 17.512 40.701 -31.807 1.00 90.94 1181 MET A N 1
ATOM 9320 C CA . MET A 1 1181 ? 16.921 41.816 -32.556 1.00 90.94 1181 MET A CA 1
ATOM 9321 C C . MET A 1 1181 ? 16.724 41.368 -34.004 1.00 90.94 1181 MET A C 1
ATOM 9323 O O . MET A 1 1181 ? 17.676 41.345 -34.780 1.00 90.94 1181 MET A O 1
ATOM 9327 N N . LEU A 1 1182 ? 15.504 40.966 -34.342 1.00 94.00 1182 LEU A N 1
ATOM 9328 C CA . LEU A 1 1182 ? 15.163 40.245 -35.565 1.00 94.00 1182 LEU A CA 1
ATOM 9329 C C . LEU A 1 1182 ? 14.048 40.946 -36.342 1.00 94.00 1182 LEU A C 1
ATOM 9331 O O . LEU A 1 1182 ? 13.189 41.639 -35.783 1.00 94.00 1182 LEU A O 1
ATOM 9335 N N . GLU A 1 1183 ? 14.025 40.733 -37.652 1.00 94.19 1183 GLU A N 1
ATOM 9336 C CA . GLU A 1 1183 ? 12.908 41.140 -38.494 1.00 94.19 1183 GLU A CA 1
ATOM 9337 C C . GLU A 1 1183 ? 11.675 40.250 -38.236 1.00 94.19 1183 GLU A C 1
ATOM 9339 O O . GLU A 1 1183 ? 11.805 39.053 -37.959 1.00 94.19 1183 GLU A O 1
ATOM 9344 N N . PRO A 1 1184 ? 10.441 40.769 -38.398 1.00 93.88 1184 PRO A N 1
ATOM 9345 C CA . PRO A 1 1184 ? 9.216 39.987 -38.223 1.00 93.88 1184 PRO A CA 1
ATOM 9346 C C . PRO A 1 1184 ? 9.172 38.685 -39.037 1.00 93.88 1184 PRO A C 1
ATOM 9348 O O . PRO A 1 1184 ? 8.559 37.709 -38.595 1.00 93.88 1184 PRO A O 1
ATOM 9351 N N . ALA A 1 1185 ? 9.826 38.664 -40.204 1.00 95.00 1185 ALA A N 1
ATOM 9352 C CA . ALA A 1 1185 ? 9.950 37.486 -41.059 1.00 95.00 1185 ALA A CA 1
ATOM 9353 C C . ALA A 1 1185 ? 10.864 36.407 -40.449 1.00 95.00 1185 ALA A C 1
ATOM 9355 O O . ALA A 1 1185 ? 10.512 35.228 -40.459 1.00 95.00 1185 ALA A O 1
ATOM 9356 N N . GLU A 1 1186 ? 11.989 36.799 -39.850 1.00 95.44 1186 GLU A N 1
ATOM 9357 C CA . GLU A 1 1186 ? 12.916 35.885 -39.168 1.00 95.44 1186 GLU A CA 1
ATOM 9358 C C . GLU A 1 1186 ? 12.262 35.285 -37.917 1.00 95.44 1186 GLU A C 1
ATOM 9360 O O . GLU A 1 1186 ? 12.339 34.080 -37.672 1.00 95.44 1186 GLU A O 1
ATOM 9365 N N . ILE A 1 1187 ? 11.521 36.107 -37.166 1.00 95.94 1187 ILE A N 1
ATOM 9366 C CA . ILE A 1 1187 ? 10.740 35.657 -36.006 1.00 95.94 1187 ILE A CA 1
ATOM 9367 C C . ILE A 1 1187 ? 9.660 34.662 -36.451 1.00 95.94 1187 ILE A C 1
ATOM 9369 O O . ILE A 1 1187 ? 9.469 33.625 -35.812 1.00 95.94 1187 ILE A O 1
ATOM 9373 N N . ALA A 1 1188 ? 8.969 34.932 -37.568 1.00 96.56 1188 ALA A N 1
ATOM 9374 C CA . ALA A 1 1188 ? 7.992 34.002 -38.136 1.00 96.56 1188 ALA A CA 1
ATOM 9375 C C . ALA A 1 1188 ? 8.638 32.656 -38.478 1.00 96.56 1188 ALA A C 1
ATOM 9377 O O . ALA A 1 1188 ? 8.076 31.610 -38.154 1.00 96.56 1188 ALA A O 1
ATOM 9378 N N . GLN A 1 1189 ? 9.823 32.673 -39.092 1.00 96.19 1189 GLN A N 1
ATOM 9379 C CA . GLN A 1 1189 ? 10.560 31.461 -39.429 1.00 96.19 1189 GLN A CA 1
ATOM 9380 C C . GLN A 1 1189 ? 10.939 30.664 -38.177 1.00 96.19 1189 GLN A C 1
ATOM 9382 O O . GLN A 1 1189 ? 10.656 29.467 -38.131 1.00 96.19 1189 GLN A O 1
ATOM 9387 N N . LYS A 1 1190 ? 11.490 31.310 -37.141 1.00 96.12 1190 LYS A N 1
ATOM 9388 C CA . LYS A 1 1190 ? 11.866 30.648 -35.880 1.00 96.12 1190 LYS A CA 1
ATOM 9389 C C . LYS A 1 1190 ? 10.667 30.031 -35.158 1.00 96.12 1190 LYS A C 1
ATOM 9391 O O . LYS A 1 1190 ? 10.712 28.858 -34.793 1.00 96.12 1190 LYS A O 1
ATOM 9396 N N . VAL A 1 1191 ? 9.558 30.764 -35.030 1.00 97.19 1191 VAL A N 1
ATOM 9397 C CA . VAL A 1 1191 ? 8.325 30.239 -34.412 1.00 97.19 1191 VAL A CA 1
ATOM 9398 C C . VAL A 1 1191 ? 7.786 29.044 -35.195 1.00 97.19 1191 VAL A C 1
ATOM 9400 O O . VAL A 1 1191 ? 7.434 28.018 -34.608 1.00 97.19 1191 VAL A O 1
ATOM 9403 N N . LYS A 1 1192 ? 7.736 29.140 -36.530 1.00 97.19 1192 LYS A N 1
ATOM 9404 C CA . LYS A 1 1192 ? 7.287 28.026 -37.370 1.00 97.19 1192 LYS A CA 1
ATOM 9405 C C . LYS A 1 1192 ? 8.195 26.807 -37.221 1.00 97.19 1192 LYS A C 1
ATOM 9407 O O . LYS A 1 1192 ? 7.697 25.692 -37.071 1.00 97.19 1192 LYS A O 1
ATOM 9412 N N . PHE A 1 1193 ? 9.506 27.026 -37.224 1.00 96.06 1193 PHE A N 1
ATOM 9413 C CA . PHE A 1 1193 ? 10.512 25.981 -37.076 1.00 96.06 1193 PHE A CA 1
ATOM 9414 C C . PHE A 1 1193 ? 10.381 25.248 -35.734 1.00 96.06 1193 PHE A C 1
ATOM 9416 O O . PHE A 1 1193 ? 10.327 24.016 -35.728 1.00 96.06 1193 PHE A O 1
ATOM 9423 N N . PHE A 1 1194 ? 10.219 25.985 -34.628 1.00 96.62 1194 PHE A N 1
ATOM 9424 C CA . PHE A 1 1194 ? 9.969 25.421 -33.299 1.00 96.62 1194 PHE A CA 1
ATOM 9425 C C . PHE A 1 1194 ? 8.725 24.523 -33.280 1.00 96.62 1194 PHE A C 1
ATOM 9427 O O . PHE A 1 1194 ? 8.816 23.353 -32.912 1.00 96.62 1194 PHE A O 1
ATOM 9434 N N . PHE A 1 1195 ? 7.567 25.029 -33.722 1.00 96.75 1195 PHE A N 1
ATOM 9435 C CA . PHE A 1 1195 ? 6.318 24.260 -33.658 1.00 96.75 1195 PHE A CA 1
ATOM 9436 C C . PHE A 1 1195 ? 6.320 23.027 -34.563 1.00 96.75 1195 PHE A C 1
ATOM 9438 O O . PHE A 1 1195 ? 5.716 22.024 -34.194 1.00 96.75 1195 PHE A O 1
ATOM 9445 N N . VAL A 1 1196 ? 7.000 23.069 -35.714 1.00 95.81 1196 VAL A N 1
ATOM 9446 C CA . VAL A 1 1196 ? 7.161 21.893 -36.587 1.00 95.81 1196 VAL A CA 1
ATOM 9447 C C . VAL A 1 1196 ? 7.967 20.806 -35.883 1.00 95.81 1196 VAL A C 1
ATOM 9449 O O . VAL A 1 1196 ? 7.505 19.667 -35.824 1.00 95.81 1196 VAL A O 1
ATOM 9452 N N . HIS A 1 1197 ? 9.124 21.152 -35.311 1.00 94.31 1197 HIS A N 1
ATOM 9453 C CA . HIS A 1 1197 ? 9.986 20.184 -34.628 1.00 94.31 1197 HIS A CA 1
ATOM 9454 C C . HIS A 1 1197 ? 9.323 19.626 -33.374 1.00 94.31 1197 HIS A C 1
ATOM 9456 O O . HIS A 1 1197 ? 9.254 18.411 -33.217 1.00 94.31 1197 HIS A O 1
ATOM 9462 N N . TYR A 1 1198 ? 8.725 20.495 -32.559 1.00 94.81 1198 TYR A N 1
ATOM 9463 C CA . TYR A 1 1198 ? 7.913 20.092 -31.416 1.00 94.81 1198 TYR A CA 1
ATOM 9464 C C . TYR A 1 1198 ? 6.819 19.082 -31.816 1.00 94.81 1198 TYR A C 1
ATOM 9466 O O . TYR A 1 1198 ? 6.592 18.102 -31.110 1.00 94.81 1198 TYR A O 1
ATOM 9474 N N . ALA A 1 1199 ? 6.151 19.276 -32.960 1.00 94.94 1199 ALA A N 1
ATOM 9475 C CA . ALA A 1 1199 ? 5.082 18.383 -33.403 1.00 94.94 1199 ALA A CA 1
ATOM 9476 C C . ALA A 1 1199 ? 5.587 16.992 -33.797 1.00 94.94 1199 ALA A C 1
ATOM 9478 O O . ALA A 1 1199 ? 5.015 15.988 -33.375 1.00 94.94 1199 ALA A O 1
ATOM 9479 N N . ILE A 1 1200 ? 6.640 16.934 -34.620 1.00 94.50 1200 ILE A N 1
ATOM 9480 C CA . ILE A 1 1200 ? 7.145 15.668 -35.169 1.00 94.50 1200 ILE A CA 1
ATOM 9481 C C . ILE A 1 1200 ? 7.845 14.829 -34.098 1.00 94.50 1200 ILE A C 1
ATOM 9483 O O . ILE A 1 1200 ? 7.827 13.603 -34.179 1.00 94.50 1200 ILE A O 1
ATOM 9487 N N . THR A 1 1201 ? 8.420 15.460 -33.071 1.00 95.00 1201 THR A N 1
ATOM 9488 C CA . THR A 1 1201 ? 9.127 14.760 -31.993 1.00 95.00 1201 THR A CA 1
ATOM 9489 C C . THR A 1 1201 ? 8.271 14.506 -30.755 1.00 95.00 1201 THR A C 1
ATOM 9491 O O . THR A 1 1201 ? 8.714 13.768 -29.876 1.00 95.00 1201 THR A O 1
ATOM 9494 N N . ARG A 1 1202 ? 7.030 15.019 -30.676 1.00 95.62 1202 ARG A N 1
ATOM 9495 C CA . ARG A 1 1202 ? 6.190 14.886 -29.469 1.00 95.62 1202 ARG A CA 1
ATOM 9496 C C . ARG A 1 1202 ? 5.982 13.441 -29.015 1.00 95.62 1202 ARG A C 1
ATOM 9498 O O . ARG A 1 1202 ? 5.934 13.179 -27.819 1.00 95.62 1202 ARG A O 1
ATOM 9505 N N . HIS A 1 1203 ? 5.926 12.497 -29.950 1.00 95.62 1203 HIS A N 1
ATOM 9506 C CA . HIS A 1 1203 ? 5.828 11.059 -29.674 1.00 95.62 1203 HIS A CA 1
ATOM 9507 C C . HIS A 1 1203 ? 7.005 10.479 -28.859 1.00 95.62 1203 HIS A C 1
ATOM 9509 O O . HIS A 1 1203 ? 6.959 9.313 -28.464 1.00 95.62 1203 HIS A O 1
ATOM 9515 N N . LYS A 1 1204 ? 8.099 11.228 -28.671 1.00 95.50 1204 LYS A N 1
ATOM 9516 C CA . LYS A 1 1204 ? 9.205 10.850 -27.783 1.00 95.50 1204 LYS A CA 1
ATOM 9517 C C . LYS A 1 1204 ? 8.880 11.156 -26.317 1.00 95.50 1204 LYS A C 1
ATOM 9519 O O . LYS A 1 1204 ? 9.217 10.358 -25.453 1.00 95.50 1204 LYS A O 1
ATOM 9524 N N . ALA A 1 1205 ? 8.160 12.249 -26.046 1.00 92.88 1205 ALA A N 1
ATOM 9525 C CA . ALA A 1 1205 ? 7.779 12.658 -24.690 1.00 92.88 1205 ALA A CA 1
ATOM 9526 C C . ALA A 1 1205 ? 6.825 11.661 -24.003 1.00 92.88 1205 ALA A C 1
ATOM 9528 O O . ALA A 1 1205 ? 6.811 11.571 -22.781 1.00 92.88 1205 ALA A O 1
ATOM 9529 N N . THR A 1 1206 ? 6.062 10.879 -24.777 1.00 94.19 1206 THR A N 1
ATOM 9530 C CA . THR A 1 1206 ? 5.115 9.878 -24.249 1.00 94.19 1206 THR A CA 1
ATOM 9531 C C . THR A 1 1206 ? 5.804 8.688 -23.578 1.00 94.19 1206 THR A C 1
ATOM 9533 O O . THR A 1 1206 ? 5.168 7.946 -22.841 1.00 94.19 1206 THR A O 1
ATOM 9536 N N . THR A 1 1207 ? 7.081 8.458 -23.882 1.00 92.38 1207 THR A N 1
ATOM 9537 C CA . THR A 1 1207 ? 7.898 7.373 -23.315 1.00 92.38 1207 THR A CA 1
ATOM 9538 C C . THR A 1 1207 ? 9.176 7.918 -22.686 1.00 92.38 1207 THR A C 1
ATOM 9540 O O . THR A 1 1207 ? 10.156 7.189 -22.577 1.00 92.38 1207 THR A O 1
ATOM 9543 N N . LEU A 1 1208 ? 9.204 9.212 -22.360 1.00 90.81 1208 LEU A N 1
ATOM 9544 C CA . LEU A 1 1208 ? 10.337 9.819 -21.677 1.00 90.81 1208 LEU A CA 1
ATOM 9545 C C . LEU A 1 1208 ? 10.352 9.368 -20.213 1.00 90.81 1208 LEU A C 1
ATOM 9547 O O . LEU A 1 1208 ? 9.296 9.185 -19.602 1.00 90.81 1208 LEU A O 1
ATOM 9551 N N . THR A 1 1209 ? 11.553 9.221 -19.667 1.00 95.31 1209 THR A N 1
ATOM 9552 C CA . THR A 1 1209 ? 11.794 8.888 -18.260 1.00 95.31 1209 THR A CA 1
ATOM 9553 C C . THR A 1 1209 ? 11.026 9.817 -17.314 1.00 95.31 1209 THR A C 1
ATOM 9555 O O . THR A 1 1209 ? 11.031 11.034 -17.537 1.00 95.31 1209 THR A O 1
ATOM 9558 N N . PRO A 1 1210 ? 10.401 9.297 -16.240 1.00 94.56 1210 PRO A N 1
ATOM 9559 C CA . PRO A 1 1210 ? 9.844 10.122 -15.174 1.00 94.56 1210 PRO A CA 1
ATOM 9560 C C . PRO A 1 1210 ? 10.906 11.068 -14.604 1.00 94.56 1210 PRO A C 1
ATOM 9562 O O . PRO A 1 1210 ? 11.953 10.634 -14.121 1.00 94.56 1210 PRO A O 1
ATOM 9565 N N . ALA A 1 1211 ? 10.643 12.371 -14.685 1.00 94.81 1211 ALA A N 1
ATOM 9566 C CA . ALA A 1 1211 ? 11.580 13.396 -14.254 1.00 94.81 1211 ALA A CA 1
ATOM 9567 C C . ALA A 1 1211 ? 11.076 14.136 -13.016 1.00 94.81 1211 ALA A C 1
ATOM 9569 O O . ALA A 1 1211 ? 9.898 14.497 -12.973 1.00 94.81 1211 ALA A O 1
ATOM 9570 N N . LEU A 1 1212 ? 11.981 14.416 -12.071 1.00 96.31 1212 LEU A N 1
ATOM 9571 C CA . LEU A 1 1212 ? 11.713 15.306 -10.938 1.00 96.31 1212 LEU A CA 1
ATOM 9572 C C . LEU A 1 1212 ? 11.156 16.632 -11.462 1.00 96.31 1212 LEU A C 1
ATOM 9574 O O . LEU A 1 1212 ? 11.727 17.218 -12.384 1.00 96.31 1212 LEU A O 1
ATOM 9578 N N . HIS A 1 1213 ? 10.044 17.095 -10.899 1.00 96.50 1213 HIS A N 1
ATOM 9579 C CA . HIS A 1 1213 ? 9.415 18.356 -11.276 1.00 96.50 1213 HIS A CA 1
ATOM 9580 C C . HIS A 1 1213 ? 10.037 19.554 -10.538 1.00 96.50 1213 HIS A C 1
ATOM 9582 O O . HIS A 1 1213 ? 9.970 19.630 -9.316 1.00 96.50 1213 HIS A O 1
ATOM 9588 N N . CYS A 1 1214 ? 10.593 20.500 -11.300 1.00 93.94 1214 CYS A N 1
ATOM 9589 C CA . CYS A 1 1214 ? 11.228 21.729 -10.818 1.00 93.94 1214 CYS A CA 1
ATOM 9590 C C . CYS A 1 1214 ? 10.758 22.974 -11.589 1.00 93.94 1214 CYS A C 1
ATOM 9592 O O . CYS A 1 1214 ? 10.643 24.032 -10.983 1.00 93.94 1214 CYS A O 1
ATOM 9594 N N . ASN A 1 1215 ? 10.481 22.877 -12.899 1.00 90.50 1215 ASN A N 1
ATOM 9595 C CA . ASN A 1 1215 ? 10.000 24.011 -13.704 1.00 90.50 1215 ASN A CA 1
ATOM 9596 C C . ASN A 1 1215 ? 8.582 23.828 -14.257 1.00 90.50 1215 ASN A C 1
ATOM 9598 O O . ASN A 1 1215 ? 8.220 22.780 -14.807 1.00 90.50 1215 ASN A O 1
ATOM 9602 N N . ASP A 1 1216 ? 7.854 24.945 -14.286 1.00 89.38 1216 ASP A N 1
ATOM 9603 C CA . ASP A 1 1216 ? 6.450 25.033 -14.695 1.00 89.38 1216 ASP A CA 1
ATOM 9604 C C . ASP A 1 1216 ? 6.235 25.082 -16.225 1.00 89.38 1216 ASP A C 1
ATOM 9606 O O . ASP A 1 1216 ? 5.113 25.279 -16.710 1.00 89.38 1216 ASP A O 1
ATOM 9610 N N . TYR A 1 1217 ? 7.287 24.842 -17.018 1.00 93.62 1217 TYR A N 1
ATOM 9611 C CA . TYR A 1 1217 ? 7.187 24.691 -18.473 1.00 93.62 1217 TYR A CA 1
ATOM 9612 C C . TYR A 1 1217 ? 7.532 23.287 -18.999 1.00 93.62 1217 TYR A C 1
ATOM 9614 O O . TYR A 1 1217 ? 7.553 23.080 -20.217 1.00 93.62 1217 TYR A O 1
ATOM 9622 N N . SER A 1 1218 ? 7.730 22.313 -18.100 1.00 92.75 1218 SER A N 1
ATOM 9623 C CA . SER A 1 1218 ? 8.075 20.929 -18.448 1.00 92.75 1218 SER A CA 1
ATOM 9624 C C . SER A 1 1218 ? 7.159 20.328 -19.536 1.00 92.75 1218 SER A C 1
ATOM 9626 O O . SER A 1 1218 ? 5.938 20.518 -19.497 1.00 92.75 1218 SER A O 1
ATOM 9628 N N . PRO A 1 1219 ? 7.710 19.587 -20.516 1.00 94.19 1219 PRO A N 1
ATOM 9629 C CA . PRO A 1 1219 ? 6.932 18.922 -21.554 1.00 94.19 1219 PRO A CA 1
ATOM 9630 C C . PRO A 1 1219 ? 6.396 17.540 -21.136 1.00 94.19 1219 PRO A C 1
ATOM 9632 O O . PRO A 1 1219 ? 5.876 16.846 -22.012 1.00 94.19 1219 PRO A O 1
ATOM 9635 N N . ASP A 1 1220 ? 6.512 17.121 -19.867 1.00 94.00 1220 ASP A N 1
ATOM 9636 C CA . ASP A 1 1220 ? 6.052 15.804 -19.389 1.00 94.00 1220 ASP A CA 1
ATOM 9637 C C . ASP A 1 1220 ? 4.596 15.503 -19.781 1.00 94.00 1220 ASP A C 1
ATOM 9639 O O . ASP A 1 1220 ? 3.672 16.226 -19.410 1.00 94.00 1220 ASP A O 1
ATOM 9643 N N . ASP A 1 1221 ? 4.385 14.404 -20.504 1.00 94.31 1221 ASP A N 1
ATOM 9644 C CA . ASP A 1 1221 ? 3.070 14.035 -21.035 1.00 94.31 1221 ASP A CA 1
ATOM 9645 C C . ASP A 1 1221 ? 2.218 13.225 -20.041 1.00 94.31 1221 ASP A C 1
ATOM 9647 O O . ASP A 1 1221 ? 1.006 13.128 -20.207 1.00 94.31 1221 ASP A O 1
ATOM 9651 N N . ASN A 1 1222 ? 2.814 12.667 -18.981 1.00 91.69 1222 ASN A N 1
ATOM 9652 C CA . ASN A 1 1222 ? 2.109 11.774 -18.053 1.00 91.69 1222 ASN A CA 1
ATOM 9653 C C . ASN A 1 1222 ? 1.241 12.515 -17.029 1.00 91.69 1222 ASN A C 1
ATOM 9655 O O . ASN A 1 1222 ? 0.204 11.997 -16.592 1.00 91.69 1222 ASN A O 1
ATOM 9659 N N . ARG A 1 1223 ? 1.684 13.696 -16.583 1.00 90.88 1223 ARG A N 1
ATOM 9660 C CA . ARG A 1 1223 ? 1.000 14.477 -15.543 1.00 90.88 1223 ARG A CA 1
ATOM 9661 C C . ARG A 1 1223 ? 0.811 15.926 -15.966 1.00 90.88 1223 ARG A C 1
ATOM 9663 O O . ARG A 1 1223 ? -0.338 16.369 -16.054 1.00 90.88 1223 ARG A O 1
ATOM 9670 N N . PHE A 1 1224 ? 1.907 16.624 -16.256 1.00 94.38 1224 PHE A N 1
ATOM 9671 C CA . PHE A 1 1224 ? 1.937 18.087 -16.287 1.00 94.38 1224 PHE A CA 1
ATOM 9672 C C . PHE A 1 1224 ? 1.425 18.703 -17.597 1.00 94.38 1224 PHE A C 1
ATOM 9674 O O . PHE A 1 1224 ? 0.741 19.732 -17.595 1.00 94.38 1224 PHE A O 1
ATOM 9681 N N . ASP A 1 1225 ? 1.747 18.109 -18.746 1.00 95.38 1225 ASP A N 1
ATOM 9682 C CA . ASP A 1 1225 ? 1.556 18.711 -20.064 1.00 95.38 1225 ASP A CA 1
ATOM 9683 C C . ASP A 1 1225 ? 0.864 17.794 -21.071 1.00 95.38 1225 ASP A C 1
ATOM 9685 O O . ASP A 1 1225 ? 1.422 17.452 -22.106 1.00 95.38 1225 ASP A O 1
ATOM 9689 N N . LEU A 1 1226 ? -0.403 17.459 -20.810 1.00 94.44 1226 LEU A N 1
ATOM 9690 C CA . LEU A 1 1226 ? -1.192 16.640 -21.736 1.00 94.44 1226 LEU A CA 1
ATOM 9691 C C . LEU A 1 1226 ? -1.354 17.308 -23.100 1.00 94.44 1226 LEU A C 1
ATOM 9693 O O . LEU A 1 1226 ? -1.918 18.410 -23.212 1.00 94.44 1226 LEU A O 1
ATOM 9697 N N . ARG A 1 1227 ? -0.906 16.623 -24.151 1.00 95.38 1227 ARG A N 1
ATOM 9698 C CA . ARG A 1 1227 ? -0.967 17.106 -25.531 1.00 95.38 1227 ARG A CA 1
ATOM 9699 C C . ARG A 1 1227 ? -1.202 15.948 -26.504 1.00 95.38 1227 ARG A C 1
ATOM 9701 O O . ARG A 1 1227 ? -0.844 14.816 -26.204 1.00 95.38 1227 ARG A O 1
ATOM 9708 N N . PRO A 1 1228 ? -1.757 16.206 -27.701 1.00 95.69 1228 PRO A N 1
ATOM 9709 C CA . PRO A 1 1228 ? -1.684 15.233 -28.783 1.00 95.69 1228 PRO A CA 1
ATOM 9710 C C . PRO A 1 1228 ? -0.223 14.884 -29.076 1.00 95.69 1228 PRO A C 1
ATOM 9712 O O . PRO A 1 1228 ? 0.632 15.763 -29.043 1.00 95.69 1228 PRO A O 1
ATOM 9715 N N . PHE A 1 1229 ? 0.058 13.631 -29.414 1.00 94.75 1229 PHE A N 1
ATOM 9716 C CA . PHE A 1 1229 ? 1.366 13.211 -29.931 1.00 94.75 1229 PHE A CA 1
ATOM 9717 C C . PHE A 1 1229 ? 1.342 12.934 -31.441 1.00 94.75 1229 PHE A C 1
ATOM 9719 O O . PHE A 1 1229 ? 2.391 12.730 -32.047 1.00 94.75 1229 PHE A O 1
ATOM 9726 N N . LEU A 1 1230 ? 0.152 12.972 -32.052 1.00 94.81 1230 LEU A N 1
ATOM 9727 C CA . LEU A 1 1230 ? -0.062 12.946 -33.495 1.00 94.81 1230 LEU A CA 1
ATOM 9728 C C . LEU A 1 1230 ? -0.666 14.285 -33.930 1.00 94.81 1230 LEU A C 1
ATOM 9730 O O . LEU A 1 1230 ? -1.851 14.544 -33.719 1.00 94.81 1230 LEU A O 1
ATOM 9734 N N . TYR A 1 1231 ? 0.161 15.146 -34.518 1.00 93.06 1231 TYR A N 1
ATOM 9735 C CA . TYR A 1 1231 ? -0.252 16.462 -35.002 1.00 93.06 1231 TYR A CA 1
ATOM 9736 C C . TYR A 1 1231 ? -0.464 16.467 -36.522 1.00 93.06 1231 TYR A C 1
ATOM 9738 O O . TYR A 1 1231 ? 0.289 15.815 -37.247 1.00 93.06 1231 TYR A O 1
ATOM 9746 N N . PRO A 1 1232 ? -1.434 17.245 -37.039 1.00 90.06 1232 PRO A N 1
ATOM 9747 C CA . PRO A 1 1232 ? -1.493 17.543 -38.465 1.00 90.06 1232 PRO A CA 1
ATOM 9748 C C . PRO A 1 1232 ? -0.293 18.407 -38.884 1.00 90.06 1232 PRO A C 1
ATOM 9750 O O . PRO A 1 1232 ? 0.296 19.114 -38.065 1.00 90.06 1232 PRO A O 1
ATOM 9753 N N . SER A 1 1233 ? 0.043 18.402 -40.177 1.00 90.31 1233 SER A N 1
ATOM 9754 C CA . SER A 1 1233 ? 1.143 19.221 -40.703 1.00 90.31 1233 SER A CA 1
ATOM 9755 C C . SER A 1 1233 ? 0.930 20.709 -40.400 1.00 90.31 1233 SER A C 1
ATOM 9757 O O . SER A 1 1233 ? 0.005 21.344 -40.919 1.00 90.31 1233 SER A O 1
ATOM 9759 N N . PHE A 1 1234 ? 1.818 21.290 -39.587 1.00 90.75 1234 PHE A N 1
ATOM 9760 C CA . PHE A 1 1234 ? 1.756 22.705 -39.221 1.00 90.75 1234 PHE A CA 1
ATOM 9761 C C . PHE A 1 1234 ? 1.907 23.637 -40.431 1.00 90.75 1234 PHE A C 1
ATOM 9763 O O . PHE A 1 1234 ? 1.268 24.686 -40.465 1.00 90.75 1234 PHE A O 1
ATOM 9770 N N . TRP A 1 1235 ? 2.639 23.238 -41.474 1.00 90.88 1235 TRP A N 1
ATOM 9771 C CA . TRP A 1 1235 ? 2.766 24.015 -42.715 1.00 90.88 1235 TRP A CA 1
ATOM 9772 C C . TRP A 1 1235 ? 1.434 24.228 -43.439 1.00 90.88 1235 TRP A C 1
ATOM 9774 O O . TRP A 1 1235 ? 1.238 25.240 -44.108 1.00 90.88 1235 TRP A O 1
ATOM 9784 N N . GLN A 1 1236 ? 0.488 23.303 -43.271 1.00 90.06 1236 GLN A N 1
ATOM 9785 C CA . GLN A 1 1236 ? -0.855 23.409 -43.842 1.00 90.06 1236 GLN A CA 1
ATOM 9786 C C . GLN A 1 1236 ? -1.872 24.005 -42.858 1.00 90.06 1236 GLN A C 1
ATOM 9788 O O . GLN A 1 1236 ? -3.013 24.289 -43.248 1.00 90.06 1236 GLN A O 1
ATOM 9793 N N . SER A 1 1237 ? -1.459 24.224 -41.605 1.00 92.62 1237 SER A N 1
ATOM 9794 C CA . SER A 1 1237 ? -2.321 24.697 -40.528 1.00 92.62 1237 SER A CA 1
ATOM 9795 C C . SER A 1 1237 ? -2.829 26.117 -40.763 1.00 92.62 1237 SER A C 1
ATOM 9797 O O . SER A 1 1237 ? -2.213 26.952 -41.433 1.00 92.62 1237 SER A O 1
ATOM 9799 N N . TRP A 1 1238 ? -3.977 26.406 -40.157 1.00 95.69 1238 TRP A N 1
ATOM 9800 C CA . TRP A 1 1238 ? -4.557 27.741 -40.169 1.00 95.69 1238 TRP A CA 1
ATOM 9801 C C . TRP A 1 1238 ? -3.628 28.786 -39.530 1.00 95.69 1238 TRP A C 1
ATOM 9803 O O . TRP A 1 1238 ? -3.524 29.900 -40.042 1.00 95.69 1238 TRP A O 1
ATOM 9813 N N . SER A 1 1239 ? -2.918 28.435 -38.451 1.00 95.31 1239 SER A N 1
ATOM 9814 C CA . SER A 1 1239 ? -2.067 29.375 -37.712 1.00 95.31 1239 SER A CA 1
ATOM 9815 C C . SER A 1 1239 ? -0.883 29.863 -38.545 1.00 95.31 1239 SER A C 1
ATOM 9817 O O . SER A 1 1239 ? -0.621 31.062 -38.553 1.00 95.31 1239 SER A O 1
ATOM 9819 N N . PHE A 1 1240 ? -0.220 28.990 -39.311 1.00 97.06 1240 PHE A N 1
ATOM 9820 C CA . PHE A 1 1240 ? 0.911 29.395 -40.159 1.00 97.06 1240 PHE A CA 1
ATOM 9821 C C . PHE A 1 1240 ? 0.458 30.281 -41.322 1.00 97.06 1240 PHE A C 1
ATOM 9823 O O . PHE A 1 1240 ? 1.042 31.339 -41.540 1.00 97.06 1240 PHE A O 1
ATOM 9830 N N . LYS A 1 1241 ? -0.651 29.925 -41.986 1.00 96.44 1241 LYS A N 1
ATOM 9831 C CA . LYS A 1 1241 ? -1.270 30.770 -43.024 1.00 96.44 1241 LYS A CA 1
ATOM 9832 C C . LYS A 1 1241 ? -1.665 32.145 -42.479 1.00 96.44 1241 LYS A C 1
ATOM 9834 O O . LYS A 1 1241 ? -1.589 33.153 -43.182 1.00 96.44 1241 LYS A O 1
ATOM 9839 N N . ARG A 1 1242 ? -2.110 32.198 -41.218 1.00 97.19 1242 ARG A N 1
ATOM 9840 C CA . ARG A 1 1242 ? -2.463 33.452 -40.548 1.00 97.19 1242 ARG A CA 1
ATOM 9841 C C . ARG A 1 1242 ? -1.229 34.300 -40.239 1.00 97.19 1242 ARG A C 1
ATOM 9843 O O . ARG A 1 1242 ? -1.308 35.502 -40.473 1.00 97.19 1242 ARG A O 1
ATOM 9850 N N . ILE A 1 1243 ? -0.130 33.687 -39.788 1.00 97.56 1243 ILE A N 1
ATOM 9851 C CA . ILE A 1 1243 ? 1.169 34.358 -39.608 1.00 97.56 1243 ILE A CA 1
ATOM 9852 C C . ILE A 1 1243 ? 1.611 34.990 -40.930 1.00 97.56 1243 ILE A C 1
ATOM 9854 O O . ILE A 1 1243 ? 1.868 36.185 -40.951 1.00 97.56 1243 ILE A O 1
ATOM 9858 N N . ASP A 1 1244 ? 1.590 34.253 -42.045 1.00 96.75 1244 ASP A N 1
ATOM 9859 C CA . ASP A 1 1244 ? 2.015 34.785 -43.353 1.00 96.75 1244 ASP A CA 1
ATOM 9860 C C . ASP A 1 1244 ? 1.173 35.982 -43.807 1.00 96.75 1244 ASP A C 1
ATOM 9862 O O . ASP A 1 1244 ? 1.689 36.992 -44.286 1.00 96.75 1244 ASP A O 1
ATOM 9866 N N . LYS A 1 1245 ? -0.147 35.904 -43.604 1.00 96.06 1245 LYS A N 1
ATOM 9867 C CA . LYS A 1 1245 ? -1.063 37.000 -43.933 1.00 96.06 1245 LYS A CA 1
ATOM 9868 C C . LYS A 1 1245 ? -0.819 38.246 -43.077 1.00 96.06 1245 LYS A C 1
ATOM 9870 O O . LYS A 1 1245 ? -0.951 39.357 -43.588 1.00 96.06 1245 LYS A O 1
ATOM 9875 N N . GLU A 1 1246 ? -0.545 38.082 -41.785 1.00 94.94 1246 GLU A N 1
ATOM 9876 C CA . GLU A 1 1246 ? -0.258 39.211 -40.892 1.00 94.94 1246 GLU A CA 1
ATOM 9877 C C . GLU A 1 1246 ? 1.148 39.774 -41.115 1.00 94.94 1246 GLU A C 1
ATOM 9879 O O . GLU A 1 1246 ? 1.303 40.991 -41.157 1.00 94.94 1246 GLU A O 1
ATOM 9884 N N . LEU A 1 1247 ? 2.145 38.930 -41.380 1.00 94.75 1247 LEU A N 1
ATOM 9885 C CA . LEU A 1 1247 ? 3.487 39.356 -41.768 1.00 94.75 1247 LEU A CA 1
ATOM 9886 C C . LEU A 1 1247 ? 3.442 40.244 -43.019 1.00 94.75 1247 LEU A C 1
ATOM 9888 O O . LEU A 1 1247 ? 3.948 41.363 -42.994 1.00 94.75 1247 LEU A O 1
ATOM 9892 N N . ALA A 1 1248 ? 2.717 39.826 -44.062 1.00 94.06 1248 ALA A N 1
ATOM 9893 C CA . ALA A 1 1248 ? 2.533 40.634 -45.269 1.00 94.06 1248 ALA A CA 1
ATOM 9894 C C . ALA A 1 1248 ? 1.851 41.992 -44.991 1.00 94.06 1248 ALA A C 1
ATOM 9896 O O . ALA A 1 1248 ? 2.115 42.983 -45.677 1.00 94.06 1248 ALA A O 1
ATOM 9897 N N . ARG A 1 1249 ? 0.964 42.067 -43.986 1.00 92.94 1249 ARG A N 1
ATOM 9898 C CA . ARG A 1 1249 ? 0.347 43.334 -43.551 1.00 92.94 1249 ARG A CA 1
ATOM 9899 C C . ARG A 1 1249 ? 1.353 44.234 -42.840 1.00 92.94 1249 ARG A C 1
ATOM 9901 O O . ARG A 1 1249 ? 1.388 45.422 -43.152 1.00 92.94 1249 ARG A O 1
ATOM 9908 N N . VAL A 1 1250 ? 2.158 43.677 -41.937 1.00 88.62 1250 V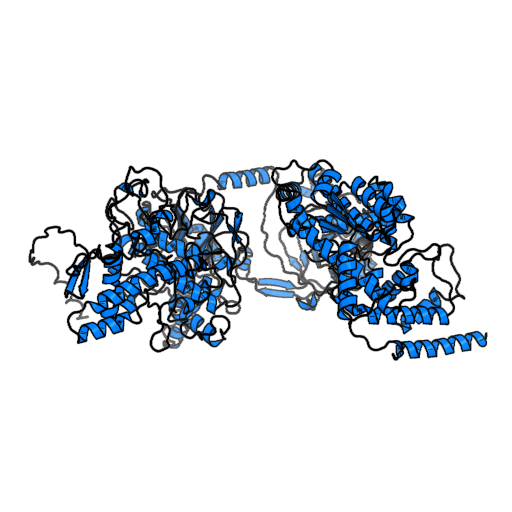AL A N 1
ATOM 9909 C CA . VAL A 1 1250 ? 3.215 44.398 -41.210 1.00 88.62 1250 VAL A CA 1
ATOM 9910 C C . VAL A 1 1250 ? 4.256 44.945 -42.186 1.00 88.62 1250 VAL A C 1
ATOM 9912 O O . VAL A 1 1250 ? 4.558 46.135 -42.154 1.00 88.62 1250 VAL A O 1
ATOM 9915 N N . GLU A 1 1251 ? 4.730 44.131 -43.128 1.00 87.88 1251 GLU A N 1
ATOM 9916 C CA . GLU A 1 1251 ? 5.684 44.561 -44.157 1.00 87.88 1251 GLU A CA 1
ATOM 9917 C C . GLU A 1 1251 ? 5.106 45.651 -45.068 1.00 87.88 1251 GLU A C 1
ATOM 9919 O O . GLU A 1 1251 ? 5.793 46.611 -45.417 1.00 87.88 1251 GLU A O 1
ATOM 9924 N N . LYS A 1 1252 ? 3.820 45.553 -45.433 1.00 89.00 1252 LYS A N 1
ATOM 9925 C CA . LYS A 1 1252 ? 3.141 46.594 -46.218 1.00 89.00 1252 LYS A CA 1
ATOM 9926 C C . LYS A 1 1252 ? 2.976 47.900 -45.438 1.00 89.00 1252 LYS A C 1
ATOM 9928 O O . LYS A 1 1252 ? 3.028 48.963 -46.051 1.00 89.00 1252 LYS A O 1
ATOM 9933 N N . ALA A 1 1253 ? 2.746 47.833 -44.127 1.00 84.50 1253 ALA A N 1
ATOM 9934 C CA . ALA A 1 1253 ? 2.665 49.011 -43.266 1.00 84.50 1253 ALA A CA 1
ATOM 9935 C C . ALA A 1 1253 ? 4.040 49.672 -43.094 1.00 84.50 1253 ALA A C 1
ATOM 9937 O O . ALA A 1 1253 ? 4.142 50.883 -43.255 1.00 84.50 1253 ALA A O 1
ATOM 9938 N N . ARG A 1 1254 ? 5.100 48.880 -42.886 1.00 81.75 1254 ARG A N 1
ATOM 9939 C CA . ARG A 1 1254 ? 6.485 49.370 -42.800 1.00 81.75 1254 ARG A CA 1
ATOM 9940 C C . ARG A 1 1254 ? 6.997 50.002 -44.093 1.00 81.75 1254 ARG A C 1
ATOM 9942 O O . ARG A 1 1254 ? 7.803 50.905 -44.022 1.00 81.75 1254 ARG A O 1
ATOM 9949 N N . LYS A 1 1255 ? 6.516 49.574 -45.267 1.00 75.31 1255 LYS A N 1
ATOM 9950 C CA . LYS A 1 1255 ? 6.841 50.216 -46.560 1.00 75.31 1255 LYS A CA 1
ATOM 9951 C C . LYS A 1 1255 ? 6.128 51.560 -46.795 1.00 75.31 1255 LYS A C 1
ATOM 9953 O O . LYS A 1 1255 ? 6.383 52.193 -47.815 1.00 75.31 1255 LYS A O 1
ATOM 9958 N N . LYS A 1 1256 ? 5.165 51.939 -45.944 1.00 62.50 1256 LYS A N 1
ATOM 9959 C CA . LYS A 1 1256 ? 4.395 53.196 -46.046 1.00 62.50 1256 LYS A CA 1
ATOM 9960 C C . LYS A 1 1256 ? 4.856 54.284 -45.068 1.00 62.50 1256 LYS A C 1
ATOM 9962 O O . LYS A 1 1256 ? 4.421 55.422 -45.230 1.00 62.50 1256 LYS A O 1
ATOM 9967 N N . VAL A 1 1257 ? 5.642 53.908 -44.062 1.00 54.84 1257 VAL A N 1
ATOM 9968 C CA . VAL A 1 1257 ? 6.387 54.796 -43.155 1.00 54.84 1257 VAL A CA 1
ATOM 9969 C C . VAL A 1 1257 ? 7.774 54.974 -43.752 1.00 54.84 1257 VAL A C 1
ATOM 9971 O O . VAL A 1 1257 ? 8.294 56.104 -43.665 1.00 54.84 1257 VAL A O 1
#

Solvent-accessible surface area (backbone atoms only — not comparable to full-atom values): 68668 Å² total; per-residue (Å²): 144,88,87,86,82,85,88,85,89,89,88,87,80,86,82,86,80,88,71,84,81,72,89,65,82,64,47,67,75,73,78,84,60,81,63,57,72,78,70,75,69,85,63,95,57,74,71,56,45,63,49,46,72,60,52,94,91,37,65,35,49,37,36,47,46,72,61,39,52,73,38,60,62,46,33,27,38,50,53,50,25,49,32,50,36,56,61,30,49,48,79,39,66,84,13,43,37,6,60,18,22,38,69,92,86,82,89,88,82,81,95,72,89,84,83,90,62,58,16,8,44,47,8,40,32,54,49,38,37,83,86,42,69,60,32,89,76,2,50,86,26,19,43,50,50,60,67,25,72,48,27,63,46,45,53,48,60,52,51,41,42,56,40,52,53,42,46,54,41,22,43,54,53,19,68,55,30,77,52,69,68,59,17,54,55,33,38,57,44,32,65,56,57,53,62,43,20,46,63,57,47,46,78,50,62,94,91,57,54,44,45,58,71,63,51,62,32,70,55,40,80,41,61,52,62,77,46,75,43,78,17,41,24,52,56,44,38,36,68,48,72,77,65,45,48,78,77,30,67,54,90,72,45,56,77,47,53,40,46,32,29,26,50,60,84,96,40,58,32,41,67,58,20,31,44,24,42,44,60,38,26,63,34,51,15,37,51,54,48,47,45,73,74,69,53,64,50,37,60,31,33,34,18,26,52,53,49,101,68,38,56,101,87,44,42,46,20,53,40,28,57,50,24,31,54,32,40,40,43,6,48,71,19,31,33,22,31,53,44,46,16,53,53,25,52,57,40,61,25,46,50,41,31,53,50,50,54,49,56,56,45,42,57,72,29,58,87,46,56,65,52,80,41,66,30,71,48,41,14,15,68,41,39,62,71,43,75,38,40,34,78,41,69,35,60,76,42,18,56,40,86,89,71,45,50,32,21,37,68,68,54,65,46,55,62,64,48,25,32,38,37,83,73,57,59,80,59,54,98,67,43,66,86,62,66,53,72,66,58,36,50,48,39,52,49,49,48,48,69,55,26,24,79,51,32,68,73,46,42,44,52,52,50,58,59,53,59,72,76,50,72,83,90,70,70,77,58,64,80,71,66,59,81,71,58,51,87,62,70,79,88,61,77,52,73,58,55,78,90,60,85,54,65,70,68,88,72,72,56,59,98,84,42,69,85,83,42,68,50,74,44,75,48,47,51,16,74,69,51,20,23,34,38,44,38,34,27,48,35,85,75,70,90,52,73,84,53,46,66,67,40,44,30,45,52,36,58,42,31,44,65,21,39,65,71,41,36,63,83,40,42,28,27,23,55,31,57,40,44,66,50,50,41,37,31,30,60,70,36,56,33,82,54,90,47,55,68,58,43,51,53,48,41,71,77,26,57,38,74,50,36,35,34,66,83,73,46,72,50,67,80,68,73,65,60,48,55,54,51,48,46,51,47,46,50,38,45,76,71,66,60,78,92,74,91,70,64,76,78,59,45,74,65,59,51,52,69,49,64,57,57,76,40,54,42,68,80,82,49,76,56,49,80,56,78,49,36,68,45,76,37,73,47,54,78,74,54,22,56,74,48,77,41,65,52,35,50,30,33,43,53,32,41,30,34,84,79,51,27,38,37,77,42,46,47,56,24,71,76,41,98,79,23,61,64,58,56,42,32,46,63,59,34,42,32,40,36,29,56,31,78,60,59,45,41,72,77,46,65,59,57,52,52,48,52,55,26,49,53,17,50,74,57,32,17,35,39,41,40,40,38,42,66,48,48,74,87,73,35,49,35,22,34,32,43,33,33,33,33,47,53,44,39,40,45,33,72,45,66,50,67,68,90,63,96,74,87,88,77,77,73,47,77,63,65,63,58,36,55,59,66,48,65,46,65,74,53,50,54,48,33,74,65,53,82,66,60,62,48,65,46,77,46,94,55,60,91,74,51,74,70,58,82,68,35,87,84,66,62,66,49,62,74,49,84,86,88,81,73,54,74,40,51,46,52,36,44,51,34,7,46,36,53,45,43,49,41,67,71,68,66,45,48,31,36,26,34,67,29,66,38,43,54,47,32,48,50,44,53,51,26,54,46,39,23,25,44,53,52,43,50,40,49,73,71,64,36,60,70,59,46,52,50,52,37,63,51,38,45,91,55,78,82,60,87,44,37,36,59,40,23,37,66,33,33,35,35,36,32,78,38,35,89,83,35,44,56,72,64,32,55,48,48,33,51,51,50,29,61,74,46,32,30,41,72,43,81,49,67,46,51,68,64,46,48,54,55,51,49,50,50,23,70,75,68,76,48,83,78,32,46,52,95,74,73,28,51,74,68,33,26,51,49,58,35,46,50,52,40,30,51,52,26,55,53,52,54,57,46,21,53,42,46,34,58,80,68,64,44,75,48,37,59,39,33,46,37,42,14,42,47,34,21,52,37,56,47,50,36,70,67,60,86,65,10,48,50,44,37,67,37,14,68,39,31,20,38,47,71,68,56,51,52,48,29,44,61,48,39,23,65,79,67,70,36,74,72,44,56,60,44,72,72,49,80,64,55,77,54,67,57,76,66,50,100,90,44,76,68,37,54,44,70,75,67,73,48,48,70,72,58,43,52,52,51,34,36,40,40,53,65,67,62,34,54,69,43,57,43,37,62,51,40,40,65,70,25,20,56,90,50,89,81,56,98,87,59,85,66,63,72,36,54,64,68,58,47,45,50,51,45,52,52,50,55,47,43,30,42,76,28,34,61,47,38,76,66,48,35,50,31,34,50,37,42,85,42,41,53,46,40,90,58,50,34,75,67,81,51,79,65,76,65,54,87,78,30,71,48,49,55,47,43,55,57,49,49,56,50,52,53,55,52,60,74,74,110

Sequence (1257 aa):
MLLRVLIQATTLCSFALAVPASRGILGPYGYGFDVGPLVKRQNEQPIVVSGLPAVNSSIPVRPEIRELKQNSRKWNLYILALSMMQHTDQDEELSWYQITGESSTLPHRLPSTHPGVGSGIHGVPFVPWNGVEGVTDGASHGYCAHMSILFPTWHRPYLALYEQVLFHLVQLIASWFKDPIERAAYEAAASDFRIPYWDWAVTPDPGESAYIPEFRREALSVYGPNGEQLIANPLFSYQFRPLDPEVFGWGDFPQWTETKRSPVGNTSNNTQSAQAVDRALPNLQERLFNLFSNYRDYGPFSNKRWGEWTDSSQFDSLESLHDEIHIEVGHGGHLFYLQYSAFDPVFFLHHTMVDRIFAMWQVLNPRSWVTEQNTTVPTYTMARGLMQNSSSSLTPFLANVDGQFWNSDMARYTQDFGYTYAETSSLSTAGISGVDMDDRARVSLAINRLYGSSSPSMLARKQKRMDRHVSPNRGTNWLQWHAKVTNAITNRIPDLSPKAEPRVPPLELERGAYTEWLANVRVINGALNGSFSVLFFLGSVPQDVVSWKASSNLVGTMGVFAMPRMGAENHISGTVPLTKALLKAVDQRFLGRLDQTEVTKFLQDNLQFRIVGHNSTVVDARQGNTERIINSIRQAKASGARLRVGPILFIRPKMHLANDGNYREMRYFTPWLRQTEWEEFHLPKSLQKLQGATHVPFGDCVVSTPDSCFGAETCEEMWSPQAPHIPMTLDGVEIITNSSASHFSLQKLDVRLKLIGEATRKCGGVYVYSNVQGGDGERLYFDGCAMIFCNGEVLAQSPQFSLNDVDVVTATVDLEEVRAYRSSMSRALQAARSTQKYHRIQTSFEMSPDEDDMDLYRRPTLTREARFHSVEEEVALCAGCYLWDYLARSKSAGYLAPLSGGLDSCATTVSVFSMCRLVISAITDDNQTVIATVKRMFGDAPLPKTPQELCNRVLHTIYMGMSKQSSHETRQRAKDLSQAMGSYHINLDIDSVYQAQKDLVKSSLGFDAKFKVEGGTESENLMLQNIQARTRMVTAYEFAQILPTTRKLAGGGGLLVLGSANVGEALRGYLTKYDCSSADINPIGSIDKADLKRFIAWAQVQFEMPCLEEFLTATPTAELEPVTEDYVQSDEADMGMSYAELTVFGRLRKERKMGPLSMWQHLVHVWGKDREKGPEDENPMLEPAEIAQKVKFFFVHYAITRHKATTLTPALHCNDYSPDDNRFDLRPFLYPSFWQSWSFKRIDKELARVEKARKKV

Radius of gyration: 39.12 Å; Cα contacts (8 Å, |Δi|>4): 2272; chains: 1; bounding box: 96×117×90 Å

Organism: NCBI:txid1051616

pLDDT: mean 84.91, std 16.71, range [19.25, 98.56]

Foldseek 3Di:
DPDDPPPPDDDDDDDDDDDDPPVDPFAFPCLVDDLQPVQPDPCPFFDALFAADADPPAQFAQAAPVVCVVVQLSNLLLQNLLSSLLSHDLQRQSHLCLLAAHDDDDDDDDDDDDDGDGGHAFFPDLADHRPDAFDPQASRFHLADAQHLCNLLLVLSSLSSNFVSSLVSQCVQLCLAPDPVSSVVSNVSSNSHGHHAQPLQFDDDVPDFSQHVLLVDQWDFHQGNVGTDIGGGSQPKRFPPQDHCVRQVDDLRSVARIWEWQDDRNHHPQVQLRLLSLLFNLQLLQLLLCLLPPPQASRLADHFFPDDPDDPRRFAYLHQSLLQNLCSGRQLTQSQARNRNSNNNCVSNSSVVSNQSVLLSCLQRVPHAWDWDFDLFAHRHRHGRDIDTQADFSPPHHNDSVRHGDGNVCSVFSVRNSYDHPLQSPAPPVGSVPRDPVSNVSSVVVSCVGSVLSPLLSLLVVLVVVVVVDDPVPPPPLVVVLPDFDLDPPPPFFQQRPNDQFDRDNFPQDVNDGDWDKDKDKDQLCPPQAKKKKWKFFADQDPDLSCRSSDRGTQHMGIRHYHGPGRRPTMGIHMGTRVSVVSSCCSVRNFVHPQLQRVVSSCVNTIDMWMADSVRDTDDPCPDVVVVVVVVVVVVVVVPDDDDPDADLAAEFAADADPAFQGNVVVPDDHQPDALDWDWDQDPSVNCNVRVDRTHIYYFAWADEPAFIEGEFEACLLVDPPRSLQLCLLQPHAEYEYEYADFAAQPVVVVVLVSQLCSCQVRFHKYWYFYQAFDPLFFTGAQTWTWIDGNNFTQDTWGRFAPDNDDDDDWDADSVVRVVSCPDPVSNVSSVVDPNHHHYRYDHDDPQPPVNVVPPVDDGRDTDDDDDDDSLRCLLRRLLRHLVRNCLVVVALAAEQAQQLALLSLLQLSSPLSNLVNLLVCVVVVPVSSVVSQCLNQPPDDDDNDSLSVQQRHYEYEYEAAPQQRDPNSQVLSVLSCVLRNHHYYYDYCNVVLVVVQVVCCVVPVDRQDAVVRVGDPVSNVVSLLSSQQSQLVVSQVCQQCVCVVVVRPSHHGHFYEARAAQLCLQLVVGRQNGSLQTAEYAHHDPQPVSSLVSLVVCVPVVVPVSSVCNNPDAAAPSSDRDDPPDTHHSCVVSVHDSVVSVLLLCCCQVVVDDLQRSLVVCCAVQDLPDDADPPRPHHHDHSVVSLVSSLSSVQSSQQSLVSLQSGHRYHHHHRSGCRCPRRHPDDNHDDHPCPDPSSVVSVVVSVVVVVVVVVD

Nearest PDB structures (foldseek):
  5m6b-assembly1_B  TM=8.321E-01  e=9.944E-30  Agaricus bisporus
  4oua-assembly2_B  TM=8.150E-01  e=3.906E-30  Agaricus bisporus var. bisporus H97
  5m6b-assembly4_D  TM=8.365E-01  e=1.548E-29  Agaricus bisporus
  4oua-assembly1_A  TM=9.034E-01  e=1.184E-26  Agaricus bisporus var. bisporus H97
  5m6b-assembly3_C  TM=8.427E-01  e=2.336E-27  Agaricus bisporus

Secondary structure (DSSP, 8-state):
--SSSSSS-------------------S---SS-SGGGG-----SPPB--PPPPBTTBPPB--BHHHHHHSHHHHHHHHHHHHHHHHS-TTSTTSHHHHH------------S-------SSSSS---BTTBPPPTTTTTS-S---SSTTHHHHHHHHHHHHHHHHHHHHHHHHHT-SSHHHHHHHHHHHHT--PPB--TTSPPPTT--SS-GGGG-SEEEEEETTEEEEEE-TTT-PBPSS--TTTT-STTGGG-SB--SSEETTEE-HHHHHHHHHHHHHHHHHHHHHHHHH--SHHHHH--B-STT--TT----HHHHHHHHHHHHHTTSGGGSGGGGGGSTHHHHHHHHHHHHHHHHHHH-TT--PPPEE-SS--SS--TTPEE-TTSEEEEEESSTTSPEEETTGGG-GGGGT-B-GGGTT--TTGGGG--HHHHHHHHHHHHHHTGGGSHHHHHHHHHHHHTTS-GGG---HHHHGGG-----SS------TTSPPP------BTTB----EEEEEEETTTTSS-EEEEEEESPPPS-STTTTT-TTEEEEEEE---TTTTTT-EEEEEEE-HHHHHHHHHTTSSS-S-HHHHHHHHHHHEEEEEEETTS-EE-TTSSHHHHHHHHHHHHHHTT----------B---SS---STT--GGGT------TT-EEEEE--TTHHHHHS-SEEEEESEEEE-SS-EEEEEEGGGGGSTT-THHHHHHTT--EEEEEE--B--TTHHHHHHHHHHHHHHHH-SEEEEEE-EEE-SSS-EEE---EEEETTEEEEE--SS-S-S---------HHHHHHHTT-HHHHHHHHH-----EEEE-S--SS-HHHHT-TT--PPPPBPPP---HHHHHHHHHHHHHHHHHHHH---EEEEE--SSHHHHHHHHHHHHHHHHHHHHHHTT-HHHHHHHHHHHTTSPPPSSHHHHHHHHEEEEEEE-TTTS-HHHHHHHHHHHHHHT-EEEEEE-HHHHHHHHHHHHHHHS-----GGGT--HHHHHHHHHHHHHHHHHHHHHHHHHHHHHTT-TT-SPEEEBP---HHHHHHT-S-TTSTTSSSBBTTTTS-HHHHHHHHHHHHHHTT-GGGHHHHHSPP----SPPBTTB---HHHHHTS-HHHHHHHHHHHHTS---HHHHHHHHHHHSBTTSPPPTT-----B-HHHHHHHHHHHHHHHHHHHHHHTTPPPB----TT---TTTT----SS---GGGSHHHHHHHHHHHHHHHHHTT-

Mean predicted aligned error: 18.36 Å

=== Feature glossary ===
Each block in this record encodes a different view of the same protein. In brief:

Predicted aligned error. PAE(i, j) answers: if I align the predicted and true structures on residue i, how far off (in Å) do I expect residue j to be? A block-diagonal PAE matrix with low values on the blocks and high values off-diagonal is the signature of a multi-domain protein with confidently predicted domains but uncertain inter-domain orientation.

Contact-map, Ramachandran, and PAE plots. Plot images: a contact map (which residues are close in 3D, as an N×N binary image), a Ramachandran scatter (backbone torsion angles, revealing secondary-structure composition at a glance), and — for AlphaFold structures — a PAE heatmap (pairwise prediction confidence).

Backbone torsions (φ/ψ). φ (phi) and ψ (psi) are the two rotatable backbone dihedrals per residue: φ is the C(i-1)–N–Cα–C torsion, ψ is the N–Cα–C–N(i+1) torsion, both in degrees on (−180°, 180°]. α-helical residues cluster near (−60°, −45°); β-strand residues near (−120°, +130°). A Ramachandran plot is simply a scatter of (φ, ψ) for every residue.

Foldseek 3Di. A 3Di character summarizes, for each residue, the relative orientation of the Cα frame of its nearest spatial neighbor. Because it encodes fold topology rather than chemistry, 3Di alignments detect remote structural similarity that sequence alignment misses.

Radius of gyration, Cα contacts, bounding box. Three whole-structure scalars: the radius of gyration (RMS distance of Cα from centroid, in Å), the count of Cα–Cα contacts (pairs closer than 8 Å and separated by more than four residues in sequence — i.e. tertiary, not local, contacts), and the bounding-box dimensions. Together they distinguish compact globular folds from extended fibres or disordered chains.

Sequence. Sequence gives the chain of amino acids in standard one-letter code (A=alanine, C=cysteine, …, Y=tyrosine), read N→C. It is the only feature that is directly encoded by the gene; all structural features are derived from the folded form of this sequence.

mmCIF coordinates. Atomic coordinates in PDBx/mmCIF format — the same representation the Protein Data Bank distributes. Each line of the _atom_site loop places one backbone atom in Cartesian space (units: ångströms, origin: arbitrary).

Secondary structure (3-state, P-SEA). Three-state secondary structure (P-SEA) collapses the eight DSSP classes into helix (a), strand (b), and coil (c). P-SEA assigns these from Cα geometry alone — distances and angles — without requiring backbone oxygens, so it works on any Cα trace.

InterPro / GO / CATH / organism. Functional annotations link the protein to curated databases. InterPro entries identify conserved domains and families by matching the sequence against member-database signatures (Pfam, PROSITE, CDD, …). Gene Ontology (GO) terms describe molecular function, biological process, and cellular component in a controlled vocabulary. CATH places the structure in a hierarchical fold classification (Class/Architecture/Topology/Homologous-superfamily). The organism is the source species.

B-factor. B-factor (Debye–Waller factor) reflects atomic displacement in the crystal lattice. It is an experimental observable (units Å²), not a prediction; low values mean the atom is pinned down, high values mean it moves or is heterogeneous across the crystal.

Rendered structure images. Structure images are PyMOL renders from six orthogonal camera directions. Cartoon representation draws helices as coils and strands as arrows; sticks shows the backbone as bonds; surface shows the solvent-excluded envelope. Rainbow coloring maps sequence position to hue (blue→red, N→C); chain coloring assigns a distinct color per polypeptide.

Solvent-accessible surface area. Solvent-accessible surface area (SASA) is the area in Å² traced out by the centre of a 1.4 Å probe sphere (a water molecule) rolled over the protein's van der Waals surface (Shrake–Rupley / Lee–Richards construction). Buried residues have near-zero SASA; fully exposed residues can exceed 200 Å². The total SASA scales roughly with the number of surface residues.

Secondary structure (8-state, DSSP). The SS8 string is DSSP's per-residue secondary-structure call. α-helix (H) means an i→i+4 H-bond ladder; β-strand (E) means the residue participates in a β-sheet; 3₁₀ (G) and π (I) are tighter and wider helices; T/S are turns/bends; '-' is loop.

pLDDT. For AlphaFold models, the B-factor field carries pLDDT — the model's own estimate of local accuracy on a 0–100 scale. Regions with pLDDT<50 should be treated as essentially unmodeled; they often correspond to intrinsically disordered segments.

Nearest PDB structures. Nearest PDB neighbors are the top structural matches found by Foldseek when searching this structure against the entire Protein Data Bank. Each hit reports a TM-score (0 to 1; >0.5 almost always implies the same fold) and an E-value. These are *structural* homologs — they may share no detectable sequence similarity.